Protein AF-0000000079578486 (afdb_homodimer)

Secondary structure (DSSP, 8-state):
-PPPEEEEE--SHHHHHHHHHHHHTT-EEEEE-SSSSTTHHHHTGGGGT---EES---TTSEESS-GGGHHHHHHHS-HHHHHHHHHHHT--EEEETTEEEETT--HHHHHHHHHHHHHHTT-EEE-S--EEEEEEEETTEEEEEEESS-EEEESEEEE----S--SSTT-SSHHHHHHHHTT--EEEEEEES--EEES-SGGGGTTT-EEEEEEEEEETTEEEEEEEEEEEE-SSEEESHHHHHHHHHHHHHHHTT--EEEEEES-TTS-HHHHHHHHHHHHHH-TT--HHHHTBTTB-HHHHHHHHTSS-HHHHHH-EEEEEEEE--GGG-SEEEEEE-GGGB-TTT-BBSSSTTEEE-GGGBS-EEPTTTHHHHHHHHHHHHHHHHHTS----/-PPPEEEEE--SHHHHHHHHHHHHTT-EEEEE-SSSSTTHHHHTGGGGT---EES---TTSEESS-GGGHHHHHHHS-HHHHHHHHHHHT--EEEETTEEEETT--HHHHHHHHHHHHHHTT-EEE-S--EEEEEEEETTEEEEEEESS-EEEESEEEE----S--SSTT-SSHHHHHHHHTT--EEEEEEES--EEES-SGGGGTTT-EEEEEEEEEETTEEEEEEEEEEEE-SSEEESHHHHHHHHHHHHHHHTT--EEEEEES-TTS-HHHHHHHHHHHHHH-TT--HHHHTBTTB-HHHHHHHHTSS-HHHHHH-EEEEEEEE--GGG-SEEEEEE-GGGB-TTT-BBSSSTTEEE-GGGBS-EEPTTTHHHHHHHHHHHHHHHHHHS----

Sequence (792 aa):
MKKRQVVITGAGACGLMAAIMAARNGAAVTVLEQNEKPGKKICATGNGRCNFSNLARPDDAYRGEHPEFVEDALREFSVENTIEFFKEIGIYPLNRNGYLYPRSNQAQSVVDVLCMEAASLGVKIKTNEQVTEIKTGTNGKNFQILTKGWHYDADALILANGSRASSVSGSDGSGYMLAESFHHRIVPVYPALTALKCKGSSFKAWAGVRTEGEISLFTDGKFCKSEHGELQLTEYGISGIPVFQLSTYAVRAVREGHKAELRINFMPELSEEELKKLLYARKKACPYKKEKELLVGLFPEKLIKILISQKQLVSAIREFPLEVQDGMSFSQAQVCSGGVDTSQVNSQTMESKLCRGLYFAGELLDIDGTCGGYNLQWAWSSGAVAGKNAAKEEKNMKKRQVVITGAGACGLMAAIMAARNGAAVTVLEQNEKPGKKICATGNGRCNFSNLARPDDAYRGEHPEFVEDALREFSVENTIEFFKEIGIYPLNRNGYLYPRSNQAQSVVDVLCMEAASLGVKIKTNEQVTEIKTGTNGKNFQILTKGWHYDADALILANGSRASSVSGSDGSGYMLAESFHHRIVPVYPALTALKCKGSSFKAWAGVRTEGEISLFTDGKFCKSEHGELQLTEYGISGIPVFQLSTYAVRAVREGHKAELRINFMPELSEEELKKLLYARKKACPYKKEKELLVGLFPEKLIKILISQKQLVSAIREFPLEVQDGMSFSQAQVCSGGVDTSQVNSQTMESKLCRGLYFAGELLDIDGTCGGYNLQWAWSSGAVAGKNAAKEEKN

Nearest PDB structures (foldseek):
  2i0z-assembly1_A  TM=9.089E-01  e=4.752E-42  Bacillus cereus
  2gqf-assembly1_A  TM=8.882E-01  e=2.445E-39  Haemophilus influenzae
  3v76-assembly1_A-2  TM=8.739E-01  e=6.070E-39  Sinorhizobium meliloti 1021
  4cnk-assembly1_A  TM=8.248E-01  e=1.702E-37  Streptococcus cristatus
  6c87-assembly1_A  TM=4.016E-01  e=8.435E-06  Naegleria fowleri

Solvent-accessible surface area (backbone atoms only — not comparable to full-atom values): 38439 Å² total; per-residue (Å²): 129,87,58,49,33,32,37,30,39,21,37,33,65,15,22,47,35,15,46,39,33,12,31,77,53,59,22,42,36,39,32,31,16,54,38,87,56,71,25,62,72,48,35,56,30,62,84,34,22,20,40,59,23,40,77,64,75,60,92,70,34,50,36,53,96,56,42,72,51,51,52,48,23,41,66,78,37,28,66,67,51,50,53,52,51,39,42,49,56,35,33,39,77,35,77,62,91,41,34,27,25,34,51,18,51,33,12,57,36,58,46,50,35,51,51,52,52,27,48,75,66,62,42,43,77,40,53,63,34,46,78,75,47,77,46,69,69,42,93,90,23,50,28,35,42,28,36,92,86,50,72,45,76,16,56,16,39,35,48,18,48,33,32,40,27,29,73,54,85,76,30,75,40,60,46,57,55,56,43,38,76,63,70,47,56,65,41,75,72,41,45,11,47,19,39,38,30,33,64,78,80,68,28,60,65,32,41,78,40,65,45,59,30,31,41,33,39,24,49,73,85,38,82,73,52,72,35,65,40,55,34,30,36,29,58,54,32,43,26,40,63,36,39,17,63,46,21,46,58,43,31,51,36,36,76,70,72,42,51,24,34,37,33,32,14,57,52,66,93,43,53,73,68,53,45,53,50,48,55,48,51,46,40,68,64,37,69,88,52,50,76,73,60,64,40,37,11,54,39,40,70,48,50,45,58,55,35,68,70,40,94,46,50,68,56,38,42,54,49,32,75,42,42,55,63,38,52,48,53,36,49,63,9,69,35,30,36,29,20,36,44,58,90,50,34,38,50,77,39,26,31,37,72,76,41,88,51,34,26,43,22,30,41,32,30,25,42,35,41,40,88,61,18,40,50,46,36,44,10,41,11,28,5,35,37,22,13,43,49,55,27,50,75,80,80,127,130,87,58,48,32,33,36,30,39,21,36,34,64,16,22,48,34,15,47,40,33,13,31,75,51,59,22,43,37,37,32,31,17,53,37,88,58,71,24,61,71,47,36,56,29,62,84,33,23,21,41,58,22,40,78,65,74,61,92,72,36,49,34,52,93,55,42,71,51,52,51,47,22,40,66,76,38,27,65,66,51,49,53,52,51,40,42,50,57,36,34,40,77,36,76,61,91,40,34,27,26,32,52,19,52,34,12,55,36,57,45,49,37,52,51,53,51,25,48,76,65,63,41,42,76,40,53,63,34,46,77,76,47,77,44,70,69,42,92,94,23,51,27,34,41,29,36,94,86,51,72,45,76,16,56,17,38,35,49,17,44,33,33,40,26,27,75,56,86,75,30,76,40,59,46,56,54,57,43,40,75,64,71,45,56,65,41,75,72,41,46,10,47,19,38,37,30,33,64,77,82,67,28,61,65,31,42,79,40,66,45,57,28,32,42,32,38,24,47,74,86,37,81,72,53,72,32,66,40,54,34,30,35,29,58,52,32,43,27,40,63,37,39,18,63,45,22,46,58,43,28,51,35,36,75,70,72,41,52,24,35,36,34,33,14,58,52,68,93,43,54,74,67,53,46,53,49,49,55,49,50,45,40,69,65,36,66,87,51,50,77,72,60,64,40,36,11,56,40,40,69,47,52,44,59,56,36,68,72,40,94,48,52,69,54,38,40,53,49,32,73,42,41,54,64,39,52,48,54,36,50,63,10,68,35,31,35,28,21,36,43,57,89,50,34,38,51,78,39,26,31,37,72,77,39,89,50,35,25,44,21,30,40,33,30,24,42,34,41,42,90,61,18,41,49,46,37,44,9,42,12,27,4,34,36,21,13,42,48,54,25,51,76,78,81,128

Structure (mmCIF, N/CA/C/O backbone):
data_AF-0000000079578486-model_v1
#
loop_
_entity.id
_entity.type
_entity.pdbx_description
1 polymer 'Tricarballylate dehydrogenase'
#
loop_
_atom_site.group_PDB
_atom_site.id
_atom_site.type_symbol
_atom_site.label_atom_id
_atom_site.label_alt_id
_atom_site.label_comp_id
_atom_site.label_asym_id
_atom_site.label_entity_id
_atom_site.label_seq_id
_atom_site.pdbx_PDB_ins_code
_atom_site.Cartn_x
_atom_site.Cartn_y
_atom_site.Cartn_z
_atom_site.occupancy
_atom_site.B_iso_or_equiv
_atom_site.auth_seq_id
_atom_site.auth_comp_id
_atom_site.auth_asym_id
_atom_site.auth_atom_id
_atom_site.pdbx_PDB_model_num
ATOM 1 N N . MET A 1 1 ? 11.695 50.906 16.25 1 51.09 1 MET A N 1
ATOM 2 C CA . MET A 1 1 ? 10.305 50.75 16.672 1 51.09 1 MET A CA 1
ATOM 3 C C . MET A 1 1 ? 10.102 49.375 17.344 1 51.09 1 MET A C 1
ATOM 5 O O . MET A 1 1 ? 10.695 48.375 16.922 1 51.09 1 MET A O 1
ATOM 9 N N . LYS A 1 2 ? 9.492 49.344 18.578 1 80.31 2 LYS A N 1
ATOM 10 C CA . LYS A 1 2 ? 9.352 48.094 19.328 1 80.31 2 LYS A CA 1
ATOM 11 C C . LYS A 1 2 ? 8.516 47.094 18.547 1 80.31 2 LYS A C 1
ATOM 13 O O . LYS A 1 2 ? 7.457 47.438 18.016 1 80.31 2 LYS A O 1
ATOM 18 N N . LYS A 1 3 ? 9.008 45.938 18.234 1 91.25 3 LYS A N 1
ATOM 19 C CA . LYS A 1 3 ? 8.305 44.906 17.469 1 91.25 3 LYS A CA 1
ATOM 20 C C . LYS A 1 3 ? 7.008 44.5 18.172 1 91.25 3 LYS A C 1
ATOM 22 O O . LYS A 1 3 ? 6.957 44.375 19.391 1 91.25 3 LYS A O 1
ATOM 27 N N . ARG A 1 4 ? 5.992 44.406 17.344 1 95.12 4 ARG A N 1
ATOM 28 C CA . ARG A 1 4 ? 4.727 43.875 17.844 1 95.12 4 ARG A CA 1
ATOM 29 C C . ARG A 1 4 ? 4.918 42.469 18.438 1 95.12 4 ARG A C 1
ATOM 31 O O . ARG A 1 4 ? 5.547 41.594 17.828 1 95.12 4 ARG A O 1
ATOM 38 N N . GLN A 1 5 ? 4.441 42.25 19.672 1 97 5 GLN A N 1
ATOM 39 C CA . GLN A 1 5 ? 4.562 40.969 20.344 1 97 5 GLN A CA 1
ATOM 40 C C . GLN A 1 5 ? 3.375 40.062 20.031 1 97 5 GLN A C 1
ATOM 42 O O . GLN A 1 5 ? 2.248 40.344 20.453 1 97 5 GLN A O 1
ATOM 47 N N . VAL A 1 6 ? 3.643 38.969 19.312 1 98.5 6 VAL A N 1
ATOM 48 C CA . VAL A 1 6 ? 2.613 38.031 18.938 1 98.5 6 VAL A CA 1
ATOM 49 C C . VAL A 1 6 ? 2.854 36.688 19.688 1 98.5 6 VAL A C 1
ATOM 51 O O . VAL A 1 6 ? 3.949 36.125 19.625 1 98.5 6 VAL A O 1
ATOM 54 N N . VAL A 1 7 ? 1.853 36.219 20.422 1 98.75 7 VAL A N 1
ATOM 55 C CA . VAL A 1 7 ? 1.915 34.938 21.078 1 98.75 7 VAL A CA 1
ATOM 56 C C . VAL A 1 7 ? 0.969 33.969 20.391 1 98.75 7 VAL A C 1
ATOM 58 O O . VAL A 1 7 ? -0.148 34.312 20.016 1 98.75 7 VAL A O 1
ATOM 61 N N . ILE A 1 8 ? 1.413 32.75 20.141 1 98.88 8 ILE A N 1
ATOM 62 C CA . ILE A 1 8 ? 0.648 31.703 19.484 1 98.88 8 ILE A CA 1
ATOM 63 C C . ILE A 1 8 ? 0.524 30.5 20.422 1 98.88 8 ILE A C 1
ATOM 65 O O . ILE A 1 8 ? 1.516 30.047 21 1 98.88 8 ILE A O 1
ATOM 69 N N . THR A 1 9 ? -0.7 30.016 20.609 1 98.19 9 THR A N 1
ATOM 70 C CA . THR A 1 9 ? -0.906 28.812 21.406 1 98.19 9 THR A CA 1
ATOM 71 C C . THR A 1 9 ? -1.015 27.578 20.516 1 98.19 9 THR A C 1
ATOM 73 O O . THR A 1 9 ? -1.971 27.438 19.75 1 98.19 9 THR A O 1
ATOM 76 N N . GLY A 1 10 ? -0.019 26.656 20.641 1 97.31 10 GLY A N 1
ATOM 77 C CA . GLY A 1 10 ? 0.022 25.453 19.828 1 97.31 10 GLY A CA 1
ATOM 78 C C . GLY A 1 10 ? 1.06 25.516 18.719 1 97.31 10 GLY A C 1
ATOM 79 O O . GLY A 1 10 ? 1.031 26.406 17.875 1 97.31 10 GLY A O 1
ATOM 80 N N . ALA A 1 11 ? 1.946 24.531 18.719 1 98.06 11 ALA A N 1
ATOM 81 C CA . ALA A 1 11 ? 2.992 24.438 17.703 1 98.06 11 ALA A CA 1
ATOM 82 C C . ALA A 1 11 ? 2.73 23.281 16.734 1 98.06 11 ALA A C 1
ATOM 84 O O . ALA A 1 11 ? 3.623 22.469 16.469 1 98.06 11 ALA A O 1
ATOM 85 N N . GLY A 1 12 ? 1.46 23.219 16.281 1 97.31 12 GLY A N 1
ATOM 86 C CA . GLY A 1 12 ? 1.103 22.328 15.203 1 97.31 12 GLY A CA 1
ATOM 87 C C . GLY A 1 12 ? 1.279 22.938 13.828 1 97.31 12 GLY A C 1
ATOM 88 O O . GLY A 1 12 ? 2.014 23.922 13.672 1 97.31 12 GLY A O 1
ATOM 89 N N . ALA A 1 13 ? 0.578 22.422 12.836 1 98.25 13 ALA A N 1
ATOM 90 C CA . ALA A 1 13 ? 0.728 22.844 11.453 1 98.25 13 ALA A CA 1
ATOM 91 C C . ALA A 1 13 ? 0.397 24.328 11.297 1 98.25 13 ALA A C 1
ATOM 93 O O . ALA A 1 13 ? 1.234 25.109 10.844 1 98.25 13 ALA A O 1
ATOM 94 N N . CYS A 1 14 ? -0.769 24.688 11.727 1 98.69 14 CYS A N 1
ATOM 95 C CA . CYS A 1 14 ? -1.174 26.078 11.516 1 98.69 14 CYS A CA 1
ATOM 96 C C . CYS A 1 14 ? -0.401 27.016 12.43 1 98.69 14 CYS A C 1
ATOM 98 O O . CYS A 1 14 ? -0.115 28.156 12.062 1 98.69 14 CYS A O 1
ATOM 100 N N . GLY A 1 15 ? -0.04 26.516 13.648 1 98.81 15 GLY A N 1
ATOM 101 C CA . GLY A 1 15 ? 0.722 27.344 14.57 1 98.81 15 GLY A CA 1
ATOM 102 C C . GLY A 1 15 ? 2.115 27.672 14.062 1 98.81 15 GLY A C 1
ATOM 103 O O . GLY A 1 15 ? 2.551 28.828 14.125 1 98.81 15 GLY A O 1
ATOM 104 N N . LEU A 1 16 ? 2.789 26.672 13.578 1 98.94 16 LEU A N 1
ATOM 105 C CA . LEU A 1 16 ? 4.129 26.875 13.039 1 98.94 16 LEU A CA 1
ATOM 106 C C . LEU A 1 16 ? 4.082 27.766 11.797 1 98.94 16 LEU A C 1
ATOM 108 O O . LEU A 1 16 ? 4.918 28.656 11.633 1 98.94 16 LEU A O 1
ATOM 112 N N . MET A 1 17 ? 3.104 27.547 10.969 1 98.94 17 MET A N 1
ATOM 113 C CA . MET A 1 17 ? 2.924 28.391 9.789 1 98.94 17 MET A CA 1
ATOM 114 C C . MET A 1 17 ? 2.664 29.844 10.195 1 98.94 17 MET A C 1
ATOM 116 O O . MET A 1 17 ? 3.273 30.766 9.641 1 98.94 17 MET A O 1
ATOM 120 N N . ALA A 1 18 ? 1.786 30.016 11.156 1 98.94 18 ALA A N 1
ATOM 121 C CA . ALA A 1 18 ? 1.466 31.359 11.641 1 98.94 18 ALA A CA 1
ATOM 122 C C . ALA A 1 18 ? 2.703 32.062 12.211 1 98.94 18 ALA A C 1
ATOM 124 O O . ALA A 1 18 ? 2.918 33.25 11.992 1 98.94 18 ALA A O 1
ATOM 125 N N . ALA A 1 19 ? 3.492 31.297 12.945 1 98.94 19 ALA A N 1
ATOM 126 C CA . ALA A 1 19 ? 4.699 31.828 13.562 1 98.94 19 ALA A CA 1
ATOM 127 C C . ALA A 1 19 ? 5.668 32.375 12.508 1 98.94 19 ALA A C 1
ATOM 129 O O . ALA A 1 19 ? 6.172 33.469 12.625 1 98.94 19 ALA A O 1
ATOM 130 N N . ILE A 1 20 ? 5.879 31.578 11.516 1 98.94 20 ILE A N 1
ATOM 131 C CA . ILE A 1 20 ? 6.801 31.953 10.445 1 98.94 20 ILE A CA 1
ATOM 132 C C . ILE A 1 20 ? 6.277 33.188 9.719 1 98.94 20 ILE A C 1
ATOM 134 O O . ILE A 1 20 ? 7.023 34.156 9.492 1 98.94 20 ILE A O 1
ATOM 138 N N . MET A 1 21 ? 4.988 33.156 9.391 1 98.94 21 MET A N 1
ATOM 139 C CA . MET A 1 21 ? 4.41 34.281 8.633 1 98.94 21 MET A CA 1
ATOM 140 C C . MET A 1 21 ? 4.414 35.562 9.453 1 98.94 21 MET A C 1
ATOM 142 O O . MET A 1 21 ? 4.691 36.625 8.93 1 98.94 21 MET A O 1
ATOM 146 N N . ALA A 1 22 ? 4.09 35.469 10.719 1 98.88 22 ALA A N 1
ATOM 147 C CA . ALA A 1 22 ? 4.133 36.656 11.586 1 98.88 22 ALA A CA 1
ATOM 148 C C . ALA A 1 22 ? 5.547 37.219 11.68 1 98.88 22 ALA A C 1
ATOM 150 O O . ALA A 1 22 ? 5.75 38.438 11.562 1 98.88 22 ALA A O 1
ATOM 151 N N . ALA A 1 23 ? 6.508 36.344 11.859 1 98.81 23 ALA A N 1
ATOM 152 C CA . ALA A 1 23 ? 7.898 36.75 11.984 1 98.81 23 ALA A CA 1
ATOM 153 C C . ALA A 1 23 ? 8.391 37.406 10.688 1 98.81 23 ALA A C 1
ATOM 155 O O . ALA A 1 23 ? 9.07 38.438 10.727 1 98.81 23 ALA A O 1
ATOM 156 N N . ARG A 1 24 ? 8.023 36.844 9.578 1 98.44 24 ARG A N 1
ATOM 157 C CA . ARG A 1 24 ? 8.406 37.375 8.281 1 98.44 24 ARG A CA 1
ATOM 158 C C . ARG A 1 24 ? 7.805 38.781 8.07 1 98.44 24 ARG A C 1
ATOM 160 O O . ARG A 1 24 ? 8.289 39.531 7.242 1 98.44 24 ARG A O 1
ATOM 167 N N . ASN A 1 25 ? 6.766 38.969 8.766 1 98.12 25 ASN A N 1
ATOM 168 C CA . ASN A 1 25 ? 6.125 40.281 8.664 1 98.12 25 ASN A CA 1
ATOM 169 C C . ASN A 1 25 ? 6.512 41.188 9.82 1 98.12 25 ASN A C 1
ATOM 171 O O . ASN A 1 25 ? 5.773 42.125 10.164 1 98.12 25 ASN A O 1
ATOM 175 N N . GLY A 1 26 ? 7.539 40.906 10.539 1 97.38 26 GLY A N 1
ATOM 176 C CA . GLY A 1 26 ? 8.227 41.875 11.398 1 97.38 26 GLY A CA 1
ATOM 177 C C . GLY A 1 26 ? 7.867 41.719 12.867 1 97.38 26 GLY A C 1
ATOM 178 O O . GLY A 1 26 ? 8.344 42.469 13.711 1 97.38 26 GLY A O 1
ATOM 179 N N . ALA A 1 27 ? 7.094 40.781 13.258 1 98.38 27 ALA A N 1
ATOM 180 C CA . ALA A 1 27 ? 6.656 40.594 14.641 1 98.38 27 ALA A CA 1
ATOM 181 C C . ALA A 1 27 ? 7.684 39.844 15.461 1 98.38 27 ALA A C 1
ATOM 183 O O . ALA A 1 27 ? 8.5 39.094 14.898 1 98.38 27 ALA A O 1
ATOM 184 N N . ALA A 1 28 ? 7.738 40.125 16.734 1 98.44 28 ALA A N 1
ATOM 185 C CA . ALA A 1 28 ? 8.375 39.219 17.688 1 98.44 28 ALA A CA 1
ATOM 186 C C . ALA A 1 28 ? 7.414 38.125 18.125 1 98.44 28 ALA A C 1
ATOM 188 O O . ALA A 1 28 ? 6.34 38.375 18.656 1 98.44 28 ALA A O 1
ATOM 189 N N . VAL A 1 29 ? 7.84 36.844 17.906 1 98.81 29 VAL A N 1
ATOM 190 C CA . VAL A 1 29 ? 6.859 35.781 18.016 1 98.81 29 VAL A CA 1
ATOM 191 C C . VAL A 1 29 ? 7.297 34.781 19.078 1 98.81 29 VAL A C 1
ATOM 193 O O . VAL A 1 29 ? 8.461 34.375 19.125 1 98.81 29 VAL A O 1
ATOM 196 N N . THR A 1 30 ? 6.367 34.406 19.969 1 98.88 30 THR A N 1
ATOM 197 C CA . THR A 1 30 ? 6.52 33.281 20.906 1 98.88 30 THR A CA 1
ATOM 198 C C . THR A 1 30 ? 5.414 32.25 20.703 1 98.88 30 THR A C 1
ATOM 200 O O . THR A 1 30 ? 4.23 32.594 20.688 1 98.88 30 THR A O 1
ATOM 203 N N . VAL A 1 31 ? 5.812 31 20.5 1 98.88 31 VAL A N 1
ATOM 204 C CA . VAL A 1 31 ? 4.867 29.906 20.375 1 98.88 31 VAL A CA 1
ATOM 205 C C . VAL A 1 31 ? 4.875 29.062 21.656 1 98.88 31 VAL A C 1
ATOM 207 O O . VAL A 1 31 ? 5.938 28.672 22.141 1 98.88 31 VAL A O 1
ATOM 210 N N . LEU A 1 32 ? 3.717 28.875 22.25 1 98.31 32 LEU A N 1
ATOM 211 C CA . LEU A 1 32 ? 3.564 28.047 23.438 1 98.31 32 LEU A CA 1
ATOM 212 C C . LEU A 1 32 ? 2.98 26.672 23.078 1 98.31 32 LEU A C 1
ATOM 214 O O . LEU A 1 32 ? 1.859 26.594 22.578 1 98.31 32 LEU A O 1
ATOM 218 N N . GLU A 1 33 ? 3.744 25.625 23.297 1 97.19 33 GLU A N 1
ATOM 219 C CA . GLU A 1 33 ? 3.365 24.25 22.969 1 97.19 33 GLU A CA 1
ATOM 220 C C . GLU A 1 33 ? 3.322 23.375 24.219 1 97.19 33 GLU A C 1
ATOM 222 O O . GLU A 1 33 ? 4.293 23.328 24.984 1 97.19 33 GLU A O 1
ATOM 227 N N . GLN A 1 34 ? 2.188 22.719 24.359 1 95.06 34 GLN A N 1
ATOM 228 C CA . GLN A 1 34 ? 2.002 21.953 25.594 1 95.06 34 GLN A CA 1
ATOM 229 C C . GLN A 1 34 ? 2.82 20.672 25.562 1 95.06 34 GLN A C 1
ATOM 231 O O . GLN A 1 34 ? 3.223 20.156 26.609 1 95.06 34 GLN A O 1
ATOM 236 N N . ASN A 1 35 ? 3.115 20.078 24.406 1 94.88 35 ASN A N 1
ATOM 237 C CA . ASN A 1 35 ? 3.877 18.844 24.266 1 94.88 35 ASN A CA 1
ATOM 238 C C . ASN A 1 35 ? 5.379 19.094 24.344 1 94.88 35 ASN A C 1
ATOM 240 O O . ASN A 1 35 ? 5.816 20.25 24.344 1 94.88 35 ASN A O 1
ATOM 244 N N . GLU A 1 36 ? 6.117 18 24.422 1 96.12 36 GLU A N 1
ATOM 245 C CA . GLU A 1 36 ? 7.57 18.078 24.562 1 96.12 36 GLU A CA 1
ATOM 246 C C . GLU A 1 36 ? 8.227 18.469 23.234 1 96.12 36 GLU A C 1
ATOM 248 O O . GLU A 1 36 ? 9.367 18.938 23.203 1 96.12 36 GLU A O 1
ATOM 253 N N . LYS A 1 37 ? 7.473 18.234 22.094 1 96.81 37 LYS A N 1
ATOM 254 C CA . LYS A 1 37 ? 7.977 18.562 20.766 1 96.81 37 LYS A CA 1
ATOM 255 C C . LYS A 1 37 ? 6.879 19.156 19.891 1 96.81 37 LYS A C 1
ATOM 257 O O . LYS A 1 37 ? 5.707 18.797 20.016 1 96.81 37 LYS A O 1
ATOM 262 N N . PRO A 1 38 ? 7.297 20.094 19.031 1 97.25 38 PRO A N 1
ATOM 263 C CA . PRO A 1 38 ? 6.32 20.625 18.078 1 97.25 38 PRO A CA 1
ATOM 264 C C . PRO A 1 38 ? 5.945 19.641 16.984 1 97.25 38 PRO A C 1
ATOM 266 O O . PRO A 1 38 ? 6.695 18.688 16.719 1 97.25 38 PRO A O 1
ATOM 269 N N . GLY A 1 39 ? 4.832 19.828 16.391 1 96.62 39 GLY A N 1
ATOM 270 C CA . GLY A 1 39 ? 4.438 19.172 15.148 1 96.62 39 GLY A CA 1
ATOM 271 C C . GLY A 1 39 ? 4.113 17.703 15.32 1 96.62 39 GLY A C 1
ATOM 272 O O . GLY A 1 39 ? 4.195 16.922 14.367 1 96.62 39 GLY A O 1
ATOM 273 N N . LYS A 1 40 ? 3.725 17.297 16.531 1 95.06 40 LYS A N 1
ATOM 274 C CA . LYS A 1 40 ? 3.477 15.891 16.781 1 95.06 40 LYS A CA 1
ATOM 275 C C . LYS A 1 40 ? 2.346 15.367 15.898 1 95.06 40 LYS A C 1
ATOM 277 O O . LYS A 1 40 ? 2.441 14.273 15.336 1 95.06 40 LYS A O 1
ATOM 282 N N . LYS A 1 41 ? 1.321 16.094 15.695 1 93.94 41 LYS A N 1
ATOM 283 C CA . LYS A 1 41 ? 0.194 15.656 14.883 1 93.94 41 LYS A CA 1
ATOM 284 C C . LYS A 1 41 ? 0.576 15.594 13.406 1 93.94 41 LYS A C 1
ATOM 286 O O . LYS A 1 41 ? 0.05 14.766 12.656 1 93.94 41 LYS A O 1
ATOM 291 N N . ILE A 1 42 ? 1.475 16.484 12.977 1 96.56 42 ILE A N 1
ATOM 292 C CA . ILE A 1 42 ? 1.966 16.469 11.602 1 96.56 42 ILE A CA 1
ATOM 293 C C . ILE A 1 42 ? 2.656 15.141 11.312 1 96.56 42 ILE A C 1
ATOM 295 O O . ILE A 1 42 ? 2.434 14.523 10.266 1 96.56 42 ILE A O 1
ATOM 299 N N . CYS A 1 43 ? 3.422 14.656 12.266 1 95.69 43 CYS A N 1
ATOM 300 C CA . CYS A 1 43 ? 4.242 13.469 12.102 1 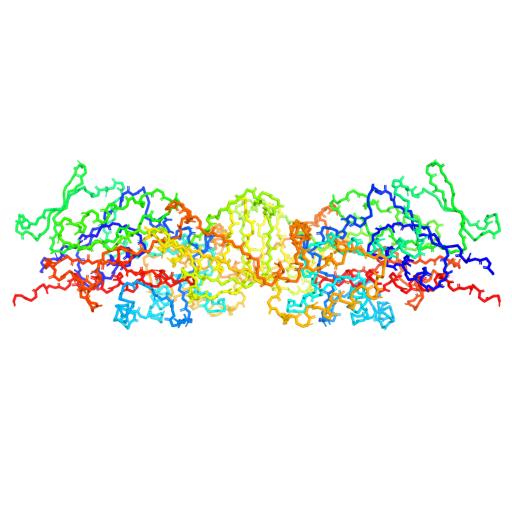95.69 43 CYS A CA 1
ATOM 301 C C . CYS A 1 43 ? 3.373 12.234 11.898 1 95.69 43 CYS A C 1
ATOM 303 O O . CYS A 1 43 ? 3.832 11.227 11.352 1 95.69 43 CYS A O 1
ATOM 305 N N . ALA A 1 44 ? 2.121 12.328 12.266 1 92.5 44 ALA A N 1
ATOM 306 C CA . ALA A 1 44 ? 1.216 11.18 12.164 1 92.5 44 ALA A CA 1
ATOM 307 C C . ALA A 1 44 ? 0.451 11.195 10.844 1 92.5 44 ALA A C 1
ATOM 309 O O . ALA A 1 44 ? -0.18 10.203 10.477 1 92.5 44 ALA A O 1
ATOM 310 N N . THR A 1 45 ? 0.53 12.266 10.117 1 93.38 45 THR A N 1
ATOM 311 C CA . THR A 1 45 ? -0.277 12.414 8.914 1 93.38 45 THR A CA 1
ATOM 312 C C . THR A 1 45 ? 0.288 11.562 7.777 1 93.38 45 THR A C 1
ATOM 314 O O . THR A 1 45 ? 1.49 11.297 7.734 1 93.38 45 THR A O 1
ATOM 317 N N . GLY A 1 46 ? -0.624 11.133 6.934 1 92.56 46 GLY A N 1
ATOM 318 C CA . GLY A 1 46 ? -0.206 10.359 5.777 1 92.56 46 GLY A CA 1
ATOM 319 C C . GLY A 1 46 ? 0.507 9.07 6.148 1 92.56 46 GLY A C 1
ATOM 320 O O . GLY A 1 46 ? 1.417 8.633 5.438 1 92.56 46 GLY A O 1
ATOM 321 N N . ASN A 1 47 ? 0.135 8.516 7.316 1 91 47 ASN A N 1
ATOM 322 C CA . ASN A 1 47 ? 0.802 7.324 7.82 1 91 47 ASN A CA 1
ATOM 323 C C . ASN A 1 47 ? 2.309 7.531 7.938 1 91 47 ASN A C 1
ATOM 325 O O . ASN A 1 47 ? 3.092 6.672 7.523 1 91 47 ASN A O 1
ATOM 329 N N . GLY A 1 48 ? 2.652 8.695 8.367 1 94.81 48 GLY A N 1
ATOM 330 C CA . GLY A 1 48 ? 4.047 9.016 8.625 1 94.81 48 GLY A CA 1
ATOM 331 C C . GLY A 1 48 ? 4.734 9.672 7.445 1 94.81 48 GLY A C 1
ATOM 332 O O . GLY A 1 48 ? 5.914 10.023 7.52 1 94.81 48 GLY A O 1
ATOM 333 N N . ARG A 1 49 ? 3.945 9.977 6.312 1 96.62 49 ARG A N 1
ATOM 334 C CA . ARG A 1 49 ? 4.57 10.477 5.094 1 96.62 49 ARG A CA 1
ATOM 335 C C . ARG A 1 49 ? 4.172 11.93 4.832 1 96.62 49 ARG A C 1
ATOM 337 O O . ARG A 1 49 ? 4.793 12.609 4.012 1 96.62 49 ARG A O 1
ATOM 344 N N . CYS A 1 50 ? 3.074 12.344 5.43 1 97.69 50 CYS A N 1
ATOM 345 C CA . CYS A 1 50 ? 2.57 13.711 5.383 1 97.69 50 CYS A CA 1
ATOM 346 C C . CYS A 1 50 ? 2.115 14.07 3.975 1 97.69 50 CYS A C 1
ATOM 348 O O . CYS A 1 50 ? 2.895 14.617 3.188 1 97.69 50 CYS A O 1
ATOM 350 N N . ASN A 1 51 ? 0.93 13.867 3.633 1 97.75 51 ASN A N 1
ATOM 351 C CA . ASN A 1 51 ? 0.288 14.477 2.473 1 97.75 51 ASN A CA 1
ATOM 352 C C . ASN A 1 51 ? -0.044 15.945 2.723 1 97.75 51 ASN A C 1
ATOM 354 O O . ASN A 1 51 ? -1.124 16.266 3.221 1 97.75 51 ASN A O 1
ATOM 358 N N . PHE A 1 52 ? 0.926 16.797 2.357 1 98.44 52 PHE A N 1
ATOM 359 C CA . PHE A 1 52 ? 0.879 18.141 2.941 1 98.44 52 PHE A CA 1
ATOM 360 C C . PHE A 1 52 ? -0.043 19.047 2.139 1 98.44 52 PHE A C 1
ATOM 362 O O . PHE A 1 52 ? -0.304 20.188 2.537 1 98.44 52 PHE A O 1
ATOM 369 N N . SER A 1 53 ? -0.543 18.609 1.031 1 98.44 53 SER A N 1
ATOM 370 C CA . SER A 1 53 ? -1.521 19.344 0.242 1 98.44 53 SER A CA 1
ATOM 371 C C . SER A 1 53 ? -2.049 18.516 -0.916 1 98.44 53 SER A C 1
ATOM 373 O O . SER A 1 53 ? -1.9 17.281 -0.921 1 98.44 53 SER A O 1
ATOM 375 N N . ASN A 1 54 ? -2.867 19.141 -1.762 1 98.38 54 ASN A N 1
ATOM 376 C CA . ASN A 1 54 ? -3.471 18.469 -2.908 1 98.38 54 ASN A CA 1
ATOM 377 C C . ASN A 1 54 ? -3.688 19.422 -4.07 1 98.38 54 ASN A C 1
ATOM 379 O O . ASN A 1 54 ? -4.141 20.562 -3.871 1 98.38 54 ASN A O 1
ATOM 383 N N . LEU A 1 55 ? -3.424 18.984 -5.27 1 98.06 55 LEU A N 1
ATOM 384 C CA . LEU A 1 55 ? -3.576 19.828 -6.453 1 98.06 55 LEU A CA 1
ATOM 385 C C . LEU A 1 55 ? -5.035 19.891 -6.887 1 98.06 55 LEU A C 1
ATOM 387 O O . LEU A 1 55 ? -5.441 20.828 -7.574 1 98.06 55 LEU A O 1
ATOM 391 N N . ALA A 1 56 ? -5.75 18.859 -6.535 1 96.31 56 ALA A N 1
ATOM 392 C CA . ALA A 1 56 ? -7.18 18.828 -6.824 1 96.31 56 ALA A CA 1
ATOM 393 C C . ALA A 1 56 ? -7.988 19.359 -5.648 1 96.31 56 ALA A C 1
ATOM 395 O O . ALA A 1 56 ? -7.527 19.328 -4.504 1 96.31 56 ALA A O 1
ATOM 396 N N . ARG A 1 57 ? -9.133 19.891 -5.953 1 94.94 57 ARG A N 1
ATOM 397 C CA . ARG A 1 57 ? -10.047 20.312 -4.902 1 94.94 57 ARG A CA 1
ATOM 398 C C . ARG A 1 57 ? -11.492 20 -5.277 1 94.94 57 ARG A C 1
ATOM 400 O O . ARG A 1 57 ? -12.156 20.797 -5.934 1 94.94 57 ARG A O 1
ATOM 407 N N . PRO A 1 58 ? -11.914 18.938 -4.84 1 92.44 58 PRO A N 1
ATOM 408 C CA . PRO A 1 58 ? -13.336 18.688 -5.074 1 92.44 58 PRO A CA 1
ATOM 409 C C . PRO A 1 58 ? -14.242 19.688 -4.367 1 92.44 58 PRO A C 1
ATOM 411 O O . PRO A 1 58 ? -13.812 20.359 -3.426 1 92.44 58 PRO A O 1
ATOM 414 N N . ASP A 1 59 ? -15.477 19.781 -4.773 1 90.44 59 ASP A N 1
ATOM 415 C CA . ASP A 1 59 ? -16.438 20.766 -4.262 1 90.44 59 ASP A CA 1
ATOM 416 C C . ASP A 1 59 ? -16.672 20.562 -2.766 1 90.44 59 ASP A C 1
ATOM 418 O O . ASP A 1 59 ? -16.906 21.531 -2.037 1 90.44 59 ASP A O 1
ATOM 422 N N . ASP A 1 60 ? -16.531 19.391 -2.354 1 90.81 60 ASP A N 1
ATOM 423 C CA . ASP A 1 60 ? -16.859 19.109 -0.958 1 90.81 60 ASP A CA 1
ATOM 424 C C . ASP A 1 60 ? -15.594 18.875 -0.14 1 90.81 60 ASP A C 1
ATOM 426 O O . ASP A 1 60 ? -15.617 18.141 0.855 1 90.81 60 ASP A O 1
ATOM 430 N N . ALA A 1 61 ? -14.523 19.516 -0.518 1 96.62 61 ALA A N 1
ATOM 431 C CA . ALA A 1 61 ? -13.234 19.344 0.148 1 96.62 61 ALA A CA 1
ATOM 432 C C . ALA A 1 61 ? -13.281 19.859 1.581 1 96.62 61 ALA A C 1
ATOM 434 O O . ALA A 1 61 ? -12.578 19.344 2.457 1 96.62 61 ALA A O 1
ATOM 435 N N . TYR A 1 62 ? -14.094 20.859 1.787 1 98.06 62 TYR A N 1
ATOM 436 C CA . TYR A 1 62 ? -14.195 21.469 3.109 1 98.06 62 TYR A CA 1
ATOM 437 C C . TYR A 1 62 ? -15.648 21.5 3.586 1 98.06 62 TYR A C 1
ATOM 439 O O . TYR A 1 62 ? -16.562 21.719 2.789 1 98.06 62 TYR A O 1
ATOM 447 N N . ARG A 1 63 ? -15.734 21.312 4.887 1 96.56 63 ARG A N 1
ATOM 448 C CA . ARG A 1 63 ? -17.047 21.188 5.52 1 96.56 63 ARG A CA 1
ATOM 449 C C . ARG A 1 63 ? -17.141 22.094 6.742 1 96.56 63 ARG A C 1
ATOM 451 O O . ARG A 1 63 ? -16.156 22.734 7.137 1 96.56 63 ARG A O 1
ATOM 458 N N . GLY A 1 64 ? -18.359 22.156 7.402 1 96.62 64 GLY A N 1
ATOM 459 C CA . GLY A 1 64 ? -18.719 23.047 8.492 1 96.62 64 GLY A CA 1
ATOM 460 C C . GLY A 1 64 ? -20.047 23.75 8.273 1 96.62 64 GLY A C 1
ATOM 461 O O . GLY A 1 64 ? -20.688 23.547 7.238 1 96.62 64 GLY A O 1
ATOM 462 N N . GLU A 1 65 ? -20.406 24.578 9.227 1 97.31 65 GLU A N 1
ATOM 463 C CA . GLU A 1 65 ? -21.641 25.344 9.047 1 97.31 65 GLU A CA 1
ATOM 464 C C . GLU A 1 65 ? -21.516 26.344 7.902 1 97.31 65 GLU A C 1
ATOM 466 O O . GLU A 1 65 ? -22.484 26.594 7.176 1 97.31 65 GLU A O 1
ATOM 471 N N . HIS A 1 66 ? -20.312 26.875 7.73 1 98 66 HIS A N 1
ATOM 472 C CA . HIS A 1 66 ? -20.016 27.828 6.68 1 98 66 HIS A CA 1
ATOM 473 C C . HIS A 1 66 ? -18.75 27.453 5.926 1 98 66 HIS A C 1
ATOM 475 O O . HIS A 1 66 ? -17.719 28.141 6.039 1 98 66 HIS A O 1
ATOM 481 N N . PRO A 1 67 ? -18.859 26.453 5.027 1 97.62 67 PRO A N 1
ATOM 482 C CA . PRO A 1 67 ? -17.656 25.953 4.359 1 97.62 67 PRO A CA 1
ATOM 483 C C . PRO A 1 67 ? -17.031 27 3.43 1 97.62 67 PRO A C 1
ATOM 485 O O . PRO A 1 67 ? -15.836 26.938 3.139 1 97.62 67 PRO A O 1
ATOM 488 N N . GLU A 1 68 ? -17.797 28.016 2.975 1 97.69 68 GLU A N 1
ATOM 489 C CA . GLU A 1 68 ? -17.297 29.062 2.094 1 97.69 68 GLU A CA 1
ATOM 490 C C . GLU A 1 68 ? -16.25 29.922 2.801 1 97.69 68 GLU A C 1
ATOM 492 O O . GLU A 1 68 ? -15.5 30.656 2.152 1 97.69 68 GLU A O 1
ATOM 497 N N . PHE A 1 69 ? -16.234 29.828 4.129 1 98.5 69 PHE A N 1
ATOM 498 C CA . PHE A 1 69 ? -15.32 30.594 4.965 1 98.5 69 PHE A CA 1
ATOM 499 C C . PHE A 1 69 ? -13.875 30.391 4.523 1 98.5 69 PHE A C 1
ATOM 501 O O . PHE A 1 69 ? -13.047 31.297 4.625 1 98.5 69 PHE A O 1
ATOM 508 N N . VAL A 1 70 ? -13.57 29.25 3.939 1 98.62 70 VAL A N 1
ATOM 509 C CA . VAL A 1 70 ? -12.195 28.859 3.656 1 98.62 70 VAL A CA 1
ATOM 510 C C . VAL A 1 70 ? -11.672 29.625 2.445 1 98.62 70 VAL A C 1
ATOM 512 O O . VAL A 1 70 ? -10.461 29.719 2.23 1 98.62 70 VAL A O 1
ATOM 515 N N . GLU A 1 71 ? -12.555 30.188 1.645 1 98.44 71 GLU A N 1
ATOM 516 C CA . GLU A 1 71 ? -12.219 30.703 0.319 1 98.44 71 GLU A CA 1
ATOM 517 C C . GLU A 1 71 ? -11.219 31.844 0.406 1 98.44 71 GLU A C 1
ATOM 519 O O . GLU A 1 71 ? -10.25 31.891 -0.359 1 98.44 71 GLU A O 1
ATOM 524 N N . ASP A 1 72 ? -11.398 32.719 1.335 1 98.56 72 ASP A N 1
ATOM 525 C CA . ASP A 1 72 ? -10.516 33.875 1.444 1 98.56 72 ASP A CA 1
ATOM 526 C C . ASP A 1 72 ? -9.102 33.469 1.823 1 98.56 72 ASP A C 1
ATOM 528 O O . ASP A 1 72 ? -8.125 33.938 1.232 1 98.56 72 ASP A O 1
ATOM 532 N N . ALA A 1 73 ? -9.008 32.594 2.805 1 98.56 73 ALA A N 1
ATOM 533 C CA . ALA A 1 73 ? -7.691 32.125 3.232 1 98.56 73 ALA A CA 1
ATOM 534 C C . ALA A 1 73 ? -6.98 31.391 2.102 1 98.56 73 ALA A C 1
ATOM 536 O O . ALA A 1 73 ? -5.781 31.594 1.886 1 98.56 73 ALA A O 1
ATOM 537 N N . LEU A 1 74 ? -7.742 30.578 1.337 1 98.38 74 LEU A N 1
ATOM 538 C CA . LEU A 1 74 ? -7.172 29.781 0.252 1 98.38 74 LEU A CA 1
ATOM 539 C C . LEU A 1 74 ? -6.758 30.672 -0.913 1 98.38 74 LEU A C 1
ATOM 541 O O . LEU A 1 74 ? -5.844 30.328 -1.664 1 98.38 74 LEU A O 1
ATOM 545 N N . ARG A 1 75 ? -7.465 31.766 -1.047 1 98.19 75 ARG A N 1
ATOM 546 C CA . ARG A 1 75 ? -7.078 32.719 -2.07 1 98.19 75 ARG A CA 1
ATOM 547 C C . ARG A 1 75 ? -5.793 33.438 -1.682 1 98.19 75 ARG A C 1
ATOM 549 O O . ARG A 1 75 ? -4.922 33.656 -2.523 1 98.19 75 ARG A O 1
ATOM 556 N N . GLU A 1 76 ? -5.695 33.812 -0.464 1 98.44 76 GLU A N 1
ATOM 557 C CA . GLU A 1 76 ? -4.539 34.562 0.029 1 98.44 76 GLU A CA 1
ATOM 558 C C . GLU A 1 76 ? -3.301 33.656 0.097 1 98.44 76 GLU A C 1
ATOM 560 O O . GLU A 1 76 ? -2.184 34.125 -0.157 1 98.44 76 GLU A O 1
ATOM 565 N N . PHE A 1 77 ? -3.449 32.438 0.453 1 98.75 77 PHE A N 1
ATOM 566 C CA . PHE A 1 77 ? -2.387 31.453 0.523 1 98.75 77 PHE A CA 1
ATOM 567 C C . PHE A 1 77 ? -2.828 30.141 -0.121 1 98.75 77 PHE A C 1
ATOM 569 O O . PHE A 1 77 ? -3.168 29.188 0.576 1 98.75 77 PHE A O 1
ATOM 576 N N . SER A 1 78 ? -2.639 30.094 -1.385 1 98.62 78 SER A N 1
ATOM 577 C CA . SER A 1 78 ? -3.164 29.031 -2.24 1 98.62 78 SER A CA 1
ATOM 578 C C . SER A 1 78 ? -2.293 27.781 -2.168 1 98.62 78 SER A C 1
ATOM 580 O O . SER A 1 78 ? -1.254 27.781 -1.504 1 98.62 78 SER A O 1
ATOM 582 N N . VAL A 1 79 ? -2.73 26.719 -2.828 1 98.56 79 VAL A N 1
ATOM 583 C CA . VAL A 1 79 ? -1.942 25.5 -2.949 1 98.56 79 VAL A CA 1
ATOM 584 C C . VAL A 1 79 ? -0.608 25.797 -3.625 1 98.56 79 VAL A C 1
ATOM 586 O O . VAL A 1 79 ? 0.435 25.281 -3.217 1 98.56 79 VAL A O 1
ATOM 589 N N . GLU A 1 80 ? -0.649 26.688 -4.613 1 98.38 80 GLU A N 1
ATOM 590 C CA . GLU A 1 80 ? 0.578 27.094 -5.289 1 98.38 80 GLU A CA 1
ATOM 591 C C . GLU A 1 80 ? 1.528 27.797 -4.332 1 98.38 80 GLU A C 1
ATOM 593 O O . GLU A 1 80 ? 2.734 27.547 -4.34 1 98.38 80 GLU A O 1
ATOM 598 N N . ASN A 1 81 ? 0.978 28.703 -3.531 1 98.81 81 ASN A N 1
ATOM 599 C CA . ASN A 1 81 ? 1.784 29.375 -2.512 1 98.81 81 ASN A CA 1
ATOM 600 C C . ASN A 1 81 ? 2.379 28.375 -1.525 1 98.81 81 ASN A C 1
ATOM 602 O O . ASN A 1 81 ? 3.537 28.5 -1.125 1 98.81 81 ASN A O 1
ATOM 606 N N . THR A 1 82 ? 1.566 27.422 -1.173 1 98.88 82 THR A N 1
ATOM 607 C CA . THR A 1 82 ? 1.997 26.375 -0.242 1 98.88 82 THR A CA 1
ATOM 608 C C . THR A 1 82 ? 3.18 25.594 -0.809 1 98.88 82 THR A C 1
ATOM 610 O O . THR A 1 82 ? 4.188 25.406 -0.126 1 98.88 82 THR A O 1
ATOM 613 N N . ILE A 1 83 ? 3.043 25.172 -2.027 1 98.69 83 ILE A N 1
ATOM 614 C CA . ILE A 1 83 ? 4.09 24.422 -2.697 1 98.69 83 ILE A CA 1
ATOM 615 C C . ILE A 1 83 ? 5.371 25.25 -2.756 1 98.69 83 ILE A C 1
ATOM 617 O O . ILE A 1 83 ? 6.449 24.766 -2.4 1 98.69 83 ILE A O 1
ATOM 621 N N . GLU A 1 84 ? 5.25 26.5 -3.166 1 98.56 84 GLU A N 1
ATOM 622 C CA . GLU A 1 84 ? 6.41 27.375 -3.295 1 98.56 84 GLU A CA 1
ATOM 623 C C . GLU A 1 84 ? 7.062 27.625 -1.938 1 98.56 84 GLU A C 1
ATOM 625 O O . GLU A 1 84 ? 8.289 27.625 -1.825 1 98.56 84 GLU A O 1
ATOM 630 N N . PHE A 1 85 ? 6.27 27.844 -0.978 1 98.81 85 PHE A N 1
ATOM 631 C CA . PHE A 1 85 ? 6.766 28.062 0.375 1 98.81 85 PHE A CA 1
ATOM 632 C C . PHE A 1 85 ? 7.582 26.859 0.853 1 98.81 85 PHE A C 1
ATOM 634 O O . PHE A 1 85 ? 8.711 27.031 1.327 1 98.81 85 PHE A O 1
ATOM 641 N N . PHE A 1 86 ? 7.035 25.688 0.736 1 98.81 86 PHE A N 1
ATOM 642 C CA . PHE A 1 86 ? 7.695 24.484 1.247 1 98.81 86 PHE A CA 1
ATOM 643 C C . PHE A 1 86 ? 8.938 24.172 0.427 1 98.81 86 PHE A C 1
ATOM 645 O O . PHE A 1 86 ? 9.945 23.688 0.968 1 98.81 86 PHE A O 1
ATOM 652 N N . LYS A 1 87 ? 8.859 24.438 -0.853 1 98.31 87 LYS A N 1
ATOM 653 C CA . LYS A 1 87 ? 10.07 24.312 -1.662 1 98.31 87 LYS A CA 1
ATOM 654 C C . LYS A 1 87 ? 11.18 25.219 -1.143 1 98.31 87 LYS A C 1
ATOM 656 O O . LYS A 1 87 ? 12.328 24.797 -1 1 98.31 87 LYS A O 1
ATOM 661 N N . GLU A 1 88 ? 10.766 26.391 -0.857 1 98.31 88 GLU A N 1
ATOM 662 C CA . GLU A 1 88 ? 11.711 27.406 -0.389 1 98.31 88 GLU A CA 1
ATOM 663 C C . GLU A 1 88 ? 12.391 26.969 0.903 1 98.31 88 GLU A C 1
ATOM 665 O O . GLU A 1 88 ? 13.602 27.125 1.059 1 98.31 88 GLU A O 1
ATOM 670 N N . ILE A 1 89 ? 11.633 26.328 1.715 1 98.5 89 ILE A N 1
ATOM 671 C CA . ILE A 1 89 ? 12.219 26.078 3.031 1 98.5 89 ILE A CA 1
ATOM 672 C C . ILE A 1 89 ? 12.781 24.656 3.098 1 98.5 89 ILE A C 1
ATOM 674 O O . ILE A 1 89 ? 13.312 24.25 4.129 1 98.5 89 ILE A O 1
ATOM 678 N N . GLY A 1 90 ? 12.617 23.891 1.96 1 98.12 90 GLY A N 1
ATOM 679 C CA . GLY A 1 90 ? 13.477 22.719 1.956 1 98.12 90 GLY A CA 1
ATOM 680 C C . GLY A 1 90 ? 12.75 21.453 1.533 1 98.12 90 GLY A C 1
ATOM 681 O O . GLY A 1 90 ? 13.375 20.406 1.355 1 98.12 90 GLY A O 1
ATOM 682 N N . ILE A 1 91 ? 11.453 21.469 1.318 1 98.56 91 ILE A N 1
ATOM 683 C CA . ILE A 1 91 ? 10.727 20.281 0.883 1 98.56 91 ILE A CA 1
ATOM 684 C C . ILE A 1 91 ? 10.805 20.156 -0.636 1 98.56 91 ILE A C 1
ATOM 686 O O . ILE A 1 91 ? 10.68 21.156 -1.356 1 98.56 91 ILE A O 1
ATOM 690 N N . TYR A 1 92 ? 11.156 19.031 -1.104 1 98.12 92 TYR A N 1
ATOM 691 C CA . TYR A 1 92 ? 11 18.688 -2.516 1 98.12 92 TYR A CA 1
ATOM 692 C C . TYR A 1 92 ? 9.695 17.938 -2.756 1 98.12 92 TYR A C 1
ATOM 694 O O . TYR A 1 92 ? 9.594 16.75 -2.449 1 98.12 92 TYR A O 1
ATOM 702 N N . PRO A 1 93 ? 8.711 18.594 -3.309 1 97.69 93 PRO A N 1
ATOM 703 C CA . PRO A 1 93 ? 7.383 18 -3.4 1 97.69 93 PRO A CA 1
ATOM 704 C C . PRO A 1 93 ? 7.305 16.891 -4.453 1 97.69 93 PRO A C 1
ATOM 706 O O . PRO A 1 93 ? 7.824 17.047 -5.562 1 97.69 93 PRO A O 1
ATOM 709 N N . LEU A 1 94 ? 6.738 15.82 -4.07 1 96.44 94 LEU A N 1
ATOM 710 C CA . LEU A 1 94 ? 6.371 14.742 -4.98 1 96.44 94 LEU A CA 1
ATOM 711 C C . LEU A 1 94 ? 4.867 14.734 -5.234 1 96.44 94 LEU A C 1
ATOM 713 O O . LEU A 1 94 ? 4.074 14.812 -4.293 1 96.44 94 LEU A O 1
ATOM 717 N N . ASN A 1 95 ? 4.559 14.703 -6.477 1 96.19 95 ASN A N 1
ATOM 718 C CA . ASN A 1 95 ? 3.16 14.625 -6.883 1 96.19 95 ASN A CA 1
ATOM 719 C C . ASN A 1 95 ? 2.736 13.188 -7.164 1 96.19 95 ASN A C 1
ATOM 721 O O . ASN A 1 95 ? 3.246 12.555 -8.094 1 96.19 95 ASN A O 1
ATOM 725 N N . ARG A 1 96 ? 1.865 12.641 -6.387 1 94.12 96 ARG A N 1
ATOM 726 C CA . ARG A 1 96 ? 1.282 11.32 -6.586 1 94.12 96 ARG A CA 1
ATOM 727 C C . ARG A 1 96 ? -0.204 11.422 -6.91 1 94.12 96 ARG A C 1
ATOM 729 O O . ARG A 1 96 ? -1.051 11.281 -6.027 1 94.12 96 ARG A O 1
ATOM 736 N N . ASN A 1 97 ? -0.526 11.656 -8.148 1 93.31 97 ASN A N 1
ATOM 737 C CA . ASN A 1 97 ? -1.896 11.797 -8.625 1 93.31 97 ASN A CA 1
ATOM 738 C C . ASN A 1 97 ? -2.631 12.922 -7.902 1 93.31 97 ASN A C 1
ATOM 740 O O . ASN A 1 97 ? -3.744 12.727 -7.41 1 93.31 97 ASN A O 1
ATOM 744 N N . GLY A 1 98 ? -1.92 13.969 -7.688 1 96.19 98 GLY A N 1
ATOM 745 C CA . GLY A 1 98 ? -2.514 15.148 -7.078 1 96.19 98 GLY A CA 1
ATOM 746 C C . GLY A 1 98 ? -2.152 15.312 -5.613 1 96.19 98 GLY A C 1
ATOM 747 O O . GLY A 1 98 ? -2.203 16.422 -5.074 1 96.19 98 GLY A O 1
ATOM 748 N N . TYR A 1 99 ? -1.828 14.188 -4.93 1 97.5 99 TYR A N 1
ATOM 749 C CA . TYR A 1 99 ? -1.393 14.242 -3.539 1 97.5 99 TYR A CA 1
ATOM 750 C C . TYR A 1 99 ? 0.056 14.703 -3.438 1 97.5 99 TYR A C 1
ATOM 752 O O . TYR A 1 99 ? 0.914 14.25 -4.199 1 97.5 99 TYR A O 1
ATOM 760 N N . LEU A 1 100 ? 0.311 15.578 -2.557 1 98.25 100 LEU A N 1
ATOM 761 C CA . LEU A 1 100 ? 1.651 16.141 -2.445 1 98.25 100 LEU A CA 1
ATOM 762 C C . LEU A 1 100 ? 2.346 15.648 -1.18 1 98.25 100 LEU A C 1
ATOM 764 O O . LEU A 1 100 ? 1.814 15.805 -0.076 1 98.25 100 LEU A O 1
ATOM 768 N N . TYR A 1 101 ? 3.486 15.023 -1.369 1 98.31 101 TYR A N 1
ATOM 769 C CA . TYR A 1 101 ? 4.312 14.484 -0.292 1 98.31 101 TYR A CA 1
ATOM 770 C C . TYR A 1 101 ? 5.73 15.039 -0.367 1 98.31 101 TYR A C 1
ATOM 772 O O . TYR A 1 101 ? 6.191 15.438 -1.439 1 98.31 101 TYR A O 1
ATOM 780 N N . PRO A 1 102 ? 6.402 15.141 0.814 1 98.38 102 PRO A N 1
ATOM 781 C CA . PRO A 1 102 ? 7.848 15.352 0.689 1 98.38 102 PRO A CA 1
ATOM 782 C C . PRO A 1 102 ? 8.562 14.172 0.022 1 98.38 102 PRO A C 1
ATOM 784 O O . PRO A 1 102 ? 8.195 13.016 0.25 1 98.38 102 PRO A O 1
ATOM 787 N N . ARG A 1 103 ? 9.508 14.484 -0.788 1 97.81 103 ARG A N 1
ATOM 788 C CA . ARG A 1 103 ? 10.227 13.43 -1.485 1 97.81 103 ARG A CA 1
ATOM 789 C C . ARG A 1 103 ? 10.883 12.469 -0.496 1 97.81 103 ARG A C 1
ATOM 791 O O . ARG A 1 103 ? 11.023 11.273 -0.783 1 97.81 103 ARG A O 1
ATOM 798 N N . SER A 1 104 ? 11.234 12.969 0.719 1 97.31 104 SER A N 1
ATOM 799 C CA . SER A 1 104 ? 11.812 12.133 1.766 1 97.31 104 SER A CA 1
ATOM 800 C C . SER A 1 104 ? 10.828 11.055 2.215 1 97.31 104 SER A C 1
ATOM 802 O O . SER A 1 104 ? 11.211 10.094 2.877 1 97.31 104 SER A O 1
ATOM 804 N N . ASN A 1 105 ? 9.594 11.297 1.96 1 96.94 105 ASN A N 1
ATOM 805 C CA . ASN A 1 105 ? 8.508 10.414 2.385 1 96.94 105 ASN A CA 1
ATOM 806 C C . ASN A 1 105 ? 8.445 10.297 3.906 1 96.94 105 ASN A C 1
ATOM 808 O O . ASN A 1 105 ? 8.102 9.242 4.438 1 96.94 105 ASN A O 1
ATOM 812 N N . GLN A 1 106 ? 8.82 11.383 4.578 1 97.69 106 GLN A N 1
ATOM 813 C CA . GLN A 1 106 ? 8.789 11.453 6.035 1 97.69 106 GLN A CA 1
ATOM 814 C C . GLN A 1 106 ? 8.094 12.719 6.512 1 97.69 106 GLN A C 1
ATOM 816 O O . GLN A 1 106 ? 8.555 13.828 6.238 1 97.69 106 GLN A O 1
ATOM 821 N N . ALA A 1 107 ? 7.066 12.508 7.281 1 98.12 107 ALA A N 1
ATOM 822 C CA . ALA A 1 107 ? 6.348 13.641 7.855 1 98.12 107 ALA A CA 1
ATOM 823 C C . ALA A 1 107 ? 7.277 14.5 8.711 1 98.12 107 ALA A C 1
ATOM 825 O O . ALA A 1 107 ? 7.141 15.727 8.742 1 98.12 107 ALA A O 1
ATOM 826 N N . GLN A 1 108 ? 8.219 13.891 9.344 1 98.19 108 GLN A N 1
ATOM 827 C CA . GLN A 1 108 ? 9.172 14.578 10.203 1 98.19 108 GLN A CA 1
ATOM 828 C C . GLN A 1 108 ? 9.945 15.641 9.422 1 98.19 108 GLN A C 1
ATOM 830 O O . GLN A 1 108 ? 10.312 16.688 9.977 1 98.19 108 GLN A O 1
ATOM 835 N N . SER A 1 109 ? 10.164 15.43 8.148 1 98.56 109 SER A N 1
ATOM 836 C CA . SER A 1 109 ? 10.859 16.422 7.324 1 98.56 109 SER A CA 1
ATOM 837 C C . SER A 1 109 ? 10.102 17.734 7.281 1 98.56 109 SER A C 1
ATOM 839 O O . SER A 1 109 ? 10.711 18.812 7.289 1 98.56 109 SER A O 1
ATOM 841 N N . VAL A 1 110 ? 8.797 17.641 7.266 1 98.75 110 VAL A N 1
ATOM 842 C CA . VAL A 1 110 ? 7.961 18.828 7.211 1 98.75 110 VAL A CA 1
ATOM 843 C C . VAL A 1 110 ? 8.078 19.609 8.516 1 98.75 110 VAL A C 1
ATOM 845 O O . VAL A 1 110 ? 8.273 20.828 8.508 1 98.75 110 VAL A O 1
ATOM 848 N N . VAL A 1 111 ? 8.062 18.875 9.586 1 98.69 111 VAL A N 1
ATOM 849 C CA . VAL A 1 111 ? 8.203 19.516 10.891 1 98.69 111 VAL A CA 1
ATOM 850 C C . VAL A 1 111 ? 9.578 20.156 11.016 1 98.69 111 VAL A C 1
ATOM 852 O O . VAL A 1 111 ? 9.703 21.297 11.453 1 98.69 111 VAL A O 1
ATOM 855 N N . ASP A 1 112 ? 10.578 19.453 10.578 1 98.69 112 ASP A N 1
ATOM 856 C CA . ASP A 1 112 ? 11.953 19.906 10.703 1 98.69 112 ASP A CA 1
ATOM 857 C C . ASP A 1 112 ? 12.172 21.219 9.953 1 98.69 112 ASP A C 1
ATOM 859 O O . ASP A 1 112 ? 12.734 22.172 10.5 1 98.69 112 ASP A O 1
ATOM 863 N N . VAL A 1 113 ? 11.703 21.281 8.75 1 98.75 113 VAL A N 1
ATOM 864 C CA . VAL A 1 113 ? 11.977 22.469 7.953 1 98.75 113 VAL A CA 1
ATOM 865 C C . VAL A 1 113 ? 11.18 23.656 8.492 1 98.75 113 VAL A C 1
ATOM 867 O O . VAL A 1 113 ? 11.648 24.797 8.445 1 98.75 113 VAL A O 1
ATOM 870 N N . LEU A 1 114 ? 9.992 23.422 9 1 98.88 114 LEU A N 1
ATOM 871 C CA . LEU A 1 114 ? 9.219 24.484 9.633 1 98.88 114 LEU A CA 1
ATOM 872 C C . LEU A 1 114 ? 9.945 25.016 10.859 1 98.88 114 LEU A C 1
ATOM 874 O O . LEU A 1 114 ? 10.07 26.234 11.031 1 98.88 114 LEU A O 1
ATOM 878 N N . CYS A 1 115 ? 10.406 24.125 11.656 1 98.81 115 CYS A N 1
ATOM 879 C CA . CYS A 1 115 ? 11.086 24.516 12.883 1 98.81 115 CYS A CA 1
ATOM 880 C C . CYS A 1 115 ? 12.383 25.25 12.578 1 98.81 115 CYS A C 1
ATOM 882 O O . CYS A 1 115 ? 12.703 26.25 13.234 1 98.81 115 CYS A O 1
ATOM 884 N N . MET A 1 116 ? 13.164 24.797 11.625 1 98.69 116 MET A N 1
ATOM 885 C CA . MET A 1 116 ? 14.406 25.453 11.242 1 98.69 116 MET A CA 1
ATOM 886 C C . MET A 1 116 ? 14.141 26.859 10.734 1 98.69 116 MET A C 1
ATOM 888 O O . MET A 1 116 ? 14.867 27.797 11.086 1 98.69 116 MET A O 1
ATOM 892 N N . GLU A 1 117 ? 13.102 27 9.93 1 98.75 117 GLU A N 1
ATOM 893 C CA . GLU A 1 117 ? 12.758 28.312 9.422 1 98.75 117 GLU A CA 1
ATOM 894 C C . GLU A 1 117 ? 12.328 29.25 10.555 1 98.75 117 GLU A C 1
ATOM 896 O O . GLU A 1 117 ? 12.781 30.406 10.617 1 98.75 117 GLU A O 1
ATOM 901 N N . ALA A 1 118 ? 11.477 28.75 11.43 1 98.88 118 ALA A N 1
ATOM 902 C CA . ALA A 1 118 ? 11.039 29.547 12.578 1 98.88 118 ALA A CA 1
ATOM 903 C C . ALA A 1 118 ? 12.234 30.016 13.406 1 98.88 118 ALA A C 1
ATOM 905 O O . ALA A 1 118 ? 12.328 31.188 13.766 1 98.88 118 ALA A O 1
ATOM 906 N N . ALA A 1 119 ? 13.094 29.109 13.656 1 98.62 119 ALA A N 1
ATOM 907 C CA . ALA A 1 119 ? 14.281 29.422 14.445 1 98.62 119 ALA A CA 1
ATOM 908 C C . ALA A 1 119 ? 15.133 30.484 13.758 1 98.62 119 ALA A C 1
ATOM 910 O O . ALA A 1 119 ? 15.625 31.406 14.406 1 98.62 119 ALA A O 1
ATOM 911 N N . SER A 1 120 ? 15.328 30.359 12.477 1 98.38 120 SER A N 1
ATOM 912 C CA . SER A 1 120 ? 16.156 31.297 11.711 1 98.38 120 SER A CA 1
ATOM 913 C C . SER A 1 120 ? 15.57 32.719 11.75 1 98.38 120 SER A C 1
ATOM 915 O O . SER A 1 120 ? 16.297 33.688 11.594 1 98.38 120 SER A O 1
ATOM 917 N N . LEU A 1 121 ? 14.25 32.812 11.992 1 98.5 121 LEU A N 1
ATOM 918 C CA . LEU A 1 121 ? 13.555 34.094 12.023 1 98.5 121 LEU A CA 1
ATOM 919 C C . LEU A 1 121 ? 13.492 34.656 13.445 1 98.5 121 LEU A C 1
ATOM 921 O O . LEU A 1 121 ? 12.922 35.719 13.68 1 98.5 121 LEU A O 1
ATOM 925 N N . GLY A 1 122 ? 14.031 33.875 14.414 1 98.5 122 GLY A N 1
ATOM 926 C CA . GLY A 1 122 ? 14.078 34.312 15.789 1 98.5 122 GLY A CA 1
ATOM 927 C C . GLY A 1 122 ? 12.836 33.969 16.578 1 98.5 122 GLY A C 1
ATOM 928 O O . GLY A 1 122 ? 12.625 34.469 17.688 1 98.5 122 GLY A O 1
ATOM 929 N N . VAL A 1 123 ? 11.984 33.125 16.078 1 98.88 123 VAL A N 1
ATOM 930 C CA . VAL A 1 123 ? 10.781 32.688 16.781 1 98.88 123 VAL A CA 1
ATOM 931 C C . VAL A 1 123 ? 11.172 31.891 18.016 1 98.88 123 VAL A C 1
ATOM 933 O O . VAL A 1 123 ? 12.047 31.016 17.938 1 98.88 123 VAL A O 1
ATOM 936 N N . LYS A 1 124 ? 10.562 32.156 19.125 1 98.75 124 LYS A N 1
ATOM 937 C CA . LYS A 1 124 ? 10.758 31.375 20.328 1 98.75 124 LYS A CA 1
ATOM 938 C C . LYS A 1 124 ? 9.664 30.312 20.484 1 98.75 124 LYS A C 1
ATOM 940 O O . LYS A 1 124 ? 8.5 30.656 20.688 1 98.75 124 LYS A O 1
ATOM 945 N N . ILE A 1 125 ? 10.055 29.094 20.406 1 98.75 125 ILE A N 1
ATOM 946 C CA . ILE A 1 125 ? 9.125 28 20.625 1 98.75 125 ILE A CA 1
ATOM 947 C C . ILE A 1 125 ? 9.352 27.391 22 1 98.75 125 ILE A C 1
ATOM 949 O O . ILE A 1 125 ? 10.406 26.797 22.266 1 98.75 125 ILE A O 1
ATOM 953 N N . LYS A 1 126 ? 8.375 27.578 22.875 1 98.31 126 LYS A N 1
ATOM 954 C CA . LYS A 1 126 ? 8.438 27.062 24.234 1 98.31 126 LYS A CA 1
ATOM 955 C C . LYS A 1 126 ? 7.59 25.797 24.375 1 98.31 126 LYS A C 1
ATOM 957 O O . LYS A 1 126 ? 6.359 25.859 24.328 1 98.31 126 LYS A O 1
ATOM 962 N N . THR A 1 127 ? 8.25 24.656 24.609 1 97.25 127 THR A N 1
ATOM 963 C CA . THR A 1 127 ? 7.555 23.391 24.75 1 97.25 127 THR A CA 1
ATOM 964 C C . THR A 1 127 ? 7.258 23.109 26.219 1 97.25 127 THR A C 1
ATOM 966 O O . THR A 1 127 ? 7.715 23.828 27.109 1 97.25 127 THR A O 1
ATOM 969 N N . ASN A 1 128 ? 6.434 22.094 26.469 1 95.81 128 ASN A N 1
ATOM 970 C CA . ASN A 1 128 ? 5.961 21.797 27.812 1 95.81 128 ASN A CA 1
ATOM 971 C C . ASN A 1 128 ? 5.375 23.047 28.5 1 95.81 128 ASN A C 1
ATOM 973 O O . ASN A 1 128 ? 5.617 23.281 29.672 1 95.81 128 ASN A O 1
ATOM 977 N N . GLU A 1 129 ? 4.754 23.875 27.672 1 95.75 129 GLU A N 1
ATOM 978 C CA . GLU A 1 129 ? 4.172 25.125 28.109 1 95.75 129 GLU A CA 1
ATOM 979 C C . GLU A 1 129 ? 2.68 25.188 27.797 1 95.75 129 GLU A C 1
ATOM 981 O O . GLU A 1 129 ? 2.271 25.828 26.812 1 95.75 129 GLU A O 1
ATOM 986 N N . GLN A 1 130 ? 1.879 24.625 28.672 1 95.06 130 GLN A N 1
ATOM 987 C CA . GLN A 1 130 ? 0.434 24.609 28.469 1 95.06 130 GLN A CA 1
ATOM 988 C C . GLN A 1 130 ? -0.205 25.922 28.938 1 95.06 130 GLN A C 1
ATOM 990 O O . GLN A 1 130 ? 0.045 26.375 30.062 1 95.06 130 GLN A O 1
ATOM 995 N N . VAL A 1 131 ? -0.975 26.5 28.078 1 97.12 131 VAL A N 1
ATOM 996 C CA . VAL A 1 131 ? -1.709 27.719 28.422 1 97.12 131 VAL A CA 1
ATOM 997 C C . VAL A 1 131 ? -2.91 27.359 29.297 1 97.12 131 VAL A C 1
ATOM 999 O O . VAL A 1 131 ? -3.688 26.453 28.953 1 97.12 131 VAL A O 1
ATOM 1002 N N . THR A 1 132 ? -3.113 28.078 30.391 1 95.31 132 THR A N 1
ATOM 1003 C CA . THR A 1 132 ? -4.184 27.734 31.328 1 95.31 132 THR A CA 1
ATOM 1004 C C . THR A 1 132 ? -5.254 28.828 31.328 1 95.31 132 THR A C 1
ATOM 1006 O O . THR A 1 132 ? -6.426 28.547 31.594 1 95.31 132 THR A O 1
ATOM 1009 N N . GLU A 1 133 ? -4.797 30.016 31.078 1 95.19 133 GLU A N 1
ATOM 1010 C CA . GLU A 1 133 ? -5.723 31.141 31.156 1 95.19 133 GLU A CA 1
ATOM 1011 C C . GLU A 1 133 ? -5.207 32.344 30.328 1 95.19 133 GLU A C 1
ATOM 1013 O O . GLU A 1 133 ? -3.996 32.469 30.141 1 95.19 133 GLU A O 1
ATOM 1018 N N . ILE A 1 134 ? -6.16 33.062 29.812 1 96.75 134 ILE A N 1
ATOM 1019 C CA . ILE A 1 134 ? -5.812 34.312 29.109 1 96.75 134 ILE A CA 1
ATOM 1020 C C . ILE A 1 134 ? -6.578 35.469 29.719 1 96.75 134 ILE A C 1
ATOM 1022 O O . ILE A 1 134 ? -7.801 35.406 29.875 1 96.75 134 ILE A O 1
ATOM 1026 N N . LYS A 1 135 ? -5.867 36.531 30.016 1 94.06 135 LYS A N 1
ATOM 1027 C CA . LYS A 1 135 ? -6.457 37.781 30.516 1 94.06 135 LYS A CA 1
ATOM 1028 C C . LYS A 1 135 ? -6.328 38.906 29.484 1 94.06 135 LYS A C 1
ATOM 1030 O O . LYS A 1 135 ? -5.387 38.906 28.688 1 94.06 135 LYS A O 1
ATOM 1035 N N . THR A 1 136 ? -7.352 39.844 29.516 1 92.25 136 THR A N 1
ATOM 1036 C CA . THR A 1 136 ? -7.324 40.969 28.594 1 92.25 136 THR A CA 1
ATOM 1037 C C . THR A 1 136 ? -6.953 42.25 29.328 1 92.25 136 THR A C 1
ATOM 1039 O O . THR A 1 136 ? -7.309 42.438 30.5 1 92.25 136 THR A O 1
ATOM 1042 N N . GLY A 1 137 ? -6.359 43.156 28.531 1 79.81 137 GLY A N 1
ATOM 1043 C CA . GLY A 1 137 ? -6.18 44.531 28.984 1 79.81 137 GLY A CA 1
ATOM 1044 C C . GLY A 1 137 ? -5.324 44.656 30.219 1 79.81 137 GLY A C 1
ATOM 1045 O O . GLY A 1 137 ? -5.645 45.406 31.141 1 79.81 137 GLY A O 1
ATOM 1046 N N . THR A 1 138 ? -4.383 43.875 30.266 1 71.31 138 THR A N 1
ATOM 1047 C CA . THR A 1 138 ? -3.498 43.969 31.438 1 71.31 138 THR A CA 1
ATOM 1048 C C . THR A 1 138 ? -2.111 44.438 31.016 1 71.31 138 THR A C 1
ATOM 1050 O O . THR A 1 138 ? -1.643 44.156 29.922 1 71.31 138 THR A O 1
ATOM 1053 N N . ASN A 1 139 ? -1.498 45.281 31.812 1 71.06 139 ASN A N 1
ATOM 1054 C CA . ASN A 1 139 ? -0.115 45.719 31.688 1 71.06 139 ASN A CA 1
ATOM 1055 C C . ASN A 1 139 ? 0.106 46.5 30.375 1 71.06 139 ASN A C 1
ATOM 1057 O O . ASN A 1 139 ? 1.121 46.312 29.703 1 71.06 139 ASN A O 1
ATOM 1061 N N . GLY A 1 140 ? -0.909 47.125 29.906 1 69.69 140 GLY A N 1
ATOM 1062 C CA . GLY A 1 140 ? -0.75 47.906 28.703 1 69.69 140 GLY A CA 1
ATOM 1063 C C . GLY A 1 140 ? -0.757 47.062 27.438 1 69.69 140 GLY A C 1
ATOM 1064 O O . GLY A 1 140 ? -0.467 47.562 26.344 1 69.69 140 GLY A O 1
ATOM 1065 N N . LYS A 1 141 ? -0.837 45.812 27.656 1 77.12 141 LYS A N 1
ATOM 1066 C CA . LYS A 1 141 ? -0.973 44.906 26.516 1 77.12 141 LYS A CA 1
ATOM 1067 C C . LYS A 1 141 ? -2.408 44.406 26.375 1 77.12 141 LYS A C 1
ATOM 1069 O O . LYS A 1 141 ? -3.197 44.5 27.328 1 77.12 141 LYS A O 1
ATOM 1074 N N . ASN A 1 142 ? -2.535 44 25.203 1 88.38 142 ASN A N 1
ATOM 1075 C CA . ASN A 1 142 ? -3.896 43.531 24.938 1 88.38 142 ASN A CA 1
ATOM 1076 C C . ASN A 1 142 ? -4.207 42.219 25.672 1 88.38 142 ASN A C 1
ATOM 1078 O O . ASN A 1 142 ? -5.336 42.031 26.109 1 88.38 142 ASN A O 1
ATOM 1082 N N . PHE A 1 143 ? -3.074 41.344 25.797 1 95.75 143 PHE A N 1
ATOM 1083 C CA . PHE A 1 143 ? -3.316 40.031 26.375 1 95.75 143 PHE A CA 1
ATOM 1084 C C . PHE A 1 143 ? -2.207 39.656 27.344 1 95.75 143 PHE A C 1
ATOM 1086 O O . PHE A 1 143 ? -1.046 40.031 27.141 1 95.75 143 PHE A O 1
ATOM 1093 N N . GLN A 1 144 ? -2.586 39 28.391 1 96.5 144 GLN A N 1
ATOM 1094 C CA . GLN A 1 144 ? -1.665 38.25 29.234 1 96.5 144 GLN A CA 1
ATOM 1095 C C . GLN A 1 144 ? -2.008 36.781 29.25 1 96.5 144 GLN A C 1
ATOM 1097 O O . GLN A 1 144 ? -3.105 36.406 29.656 1 96.5 144 GLN A O 1
ATOM 1102 N N . ILE A 1 145 ? -1.044 35.969 28.703 1 97.06 145 ILE A N 1
ATOM 1103 C CA . ILE A 1 145 ? -1.235 34.531 28.594 1 97.06 145 ILE A CA 1
ATOM 1104 C C . ILE A 1 145 ? -0.557 33.844 29.766 1 97.06 145 ILE A C 1
ATOM 1106 O O . ILE A 1 145 ? 0.657 33.938 29.953 1 97.06 145 ILE A O 1
ATOM 1110 N N . LEU A 1 146 ? -1.373 33.094 30.516 1 96.62 146 LEU A N 1
ATOM 1111 C CA . LEU A 1 146 ? -0.861 32.438 31.719 1 96.62 146 LEU A CA 1
ATOM 1112 C C . LEU A 1 146 ? -0.607 30.953 31.453 1 96.62 146 LEU A C 1
ATOM 1114 O O . LEU A 1 146 ? -1.407 30.297 30.781 1 96.62 146 LEU A O 1
ATOM 1118 N N . THR A 1 147 ? 0.556 30.5 31.922 1 96.31 147 THR A N 1
ATOM 1119 C CA . THR A 1 147 ? 0.874 29.078 32 1 96.31 147 THR A CA 1
ATOM 1120 C C . THR A 1 147 ? 1.113 28.672 33.469 1 96.31 147 THR A C 1
ATOM 1122 O O . THR A 1 147 ? 0.91 29.469 34.375 1 96.31 147 THR A O 1
ATOM 1125 N N . LYS A 1 148 ? 1.32 27.344 33.812 1 91.31 148 LYS A N 1
ATOM 1126 C CA . LYS A 1 148 ? 1.486 26.906 35.188 1 91.31 148 LYS A CA 1
ATOM 1127 C C . LYS A 1 148 ? 2.607 27.672 35.906 1 91.31 148 LYS A C 1
ATOM 1129 O O . LYS A 1 148 ? 2.486 28.047 37.062 1 91.31 148 LYS A O 1
ATOM 1134 N N . GLY A 1 149 ? 3.59 28.078 35.219 1 88.81 149 GLY A N 1
ATOM 1135 C CA . GLY A 1 149 ? 4.727 28.641 35.938 1 88.81 149 GLY A CA 1
ATOM 1136 C C . GLY A 1 149 ? 5.168 29.984 35.375 1 88.81 149 GLY A C 1
ATOM 1137 O O . GLY A 1 149 ? 6.141 30.562 35.844 1 88.81 149 GLY A O 1
ATOM 1138 N N . TRP A 1 150 ? 4.449 30.547 34.5 1 94.19 150 TRP A N 1
ATOM 1139 C CA . TRP A 1 150 ? 4.922 31.766 33.844 1 94.19 150 TRP A CA 1
ATOM 1140 C C . TRP A 1 150 ? 3.766 32.531 33.219 1 94.19 150 TRP A C 1
ATOM 1142 O O . TRP A 1 150 ? 2.611 32.125 33.281 1 94.19 150 TRP A O 1
ATOM 1152 N N . HIS A 1 151 ? 3.955 33.75 32.812 1 94.75 151 HIS A N 1
ATOM 1153 C CA . HIS A 1 151 ? 3.004 34.5 32 1 94.75 151 HIS A CA 1
ATOM 1154 C C . HIS A 1 151 ? 3.705 35.219 30.844 1 94.75 151 HIS A C 1
ATOM 1156 O O . HIS A 1 151 ? 4.902 35.469 30.922 1 94.75 151 HIS A O 1
ATOM 1162 N N . TYR A 1 152 ? 2.98 35.469 29.766 1 96.19 152 TYR A N 1
ATOM 1163 C CA . TYR A 1 152 ? 3.459 36.125 28.562 1 96.19 152 TYR A CA 1
ATOM 1164 C C . TYR A 1 152 ? 2.543 37.281 28.172 1 96.19 152 TYR A C 1
ATOM 1166 O O . TYR A 1 152 ? 1.32 37.125 28.125 1 96.19 152 TYR A O 1
ATOM 1174 N N . ASP A 1 153 ? 3.152 38.438 27.938 1 95.56 153 ASP A N 1
ATOM 1175 C CA . ASP A 1 153 ? 2.383 39.562 27.438 1 95.56 153 ASP A CA 1
ATOM 1176 C C . ASP A 1 153 ? 2.41 39.625 25.922 1 95.56 153 ASP A C 1
ATOM 1178 O O . ASP A 1 153 ? 3.439 39.344 25.297 1 95.56 153 ASP A O 1
ATOM 1182 N N . ALA A 1 154 ? 1.238 40.062 25.375 1 96.31 154 ALA A N 1
ATOM 1183 C CA . ALA A 1 154 ? 1.161 40.062 23.906 1 96.31 154 ALA A CA 1
ATOM 1184 C C . ALA A 1 154 ? 0.286 41.188 23.406 1 96.31 154 ALA A C 1
ATOM 1186 O O . ALA A 1 154 ? -0.689 41.562 24.062 1 96.31 154 ALA A O 1
ATOM 1187 N N . ASP A 1 155 ? 0.679 41.75 22.266 1 96.38 155 ASP A N 1
ATOM 1188 C CA . ASP A 1 155 ? -0.165 42.688 21.531 1 96.38 155 ASP A CA 1
ATOM 1189 C C . ASP A 1 155 ? -1.25 41.969 20.75 1 96.38 155 ASP A C 1
ATOM 1191 O O . ASP A 1 155 ? -2.367 42.469 20.609 1 96.38 155 ASP A O 1
ATOM 1195 N N . ALA A 1 156 ? -0.939 40.844 20.25 1 97.81 156 ALA A N 1
ATOM 1196 C CA . ALA A 1 156 ? -1.849 39.969 19.5 1 97.81 156 ALA A CA 1
ATOM 1197 C C . ALA A 1 156 ? -1.689 38.5 19.906 1 97.81 156 ALA A C 1
ATOM 1199 O O . ALA A 1 156 ? -0.611 38.094 20.344 1 97.81 156 ALA A O 1
ATOM 1200 N N . LEU A 1 157 ? -2.803 37.781 19.828 1 98.5 157 LEU A N 1
ATOM 1201 C CA . LEU A 1 157 ? -2.857 36.375 20.234 1 98.5 157 LEU A CA 1
ATOM 1202 C C . LEU A 1 157 ? -3.48 35.5 19.141 1 98.5 157 LEU A C 1
ATOM 1204 O O . LEU A 1 157 ? -4.516 35.875 18.578 1 98.5 157 LEU A O 1
ATOM 1208 N N . ILE A 1 158 ? -2.803 34.438 18.75 1 98.88 158 ILE A N 1
ATOM 1209 C CA . ILE A 1 158 ? -3.363 33.469 17.812 1 98.88 158 ILE A CA 1
ATOM 1210 C C . ILE A 1 158 ? -3.645 32.156 18.531 1 98.88 158 ILE A C 1
ATOM 1212 O O . ILE A 1 158 ? -2.732 31.516 19.078 1 98.88 158 ILE A O 1
ATOM 1216 N N . LEU A 1 159 ? -4.887 31.75 18.578 1 98.81 159 LEU A N 1
ATOM 1217 C CA . LEU A 1 159 ? -5.246 30.406 19.062 1 98.81 159 LEU A CA 1
ATOM 1218 C C . LEU A 1 159 ? -5.133 29.375 17.953 1 98.81 159 LEU A C 1
ATOM 1220 O O . LEU A 1 159 ? -5.926 29.391 17 1 98.81 159 LEU A O 1
ATOM 1224 N N . ALA A 1 160 ? -4.156 28.484 18.031 1 98.31 160 ALA A N 1
ATOM 1225 C CA . ALA A 1 160 ? -3.84 27.469 17.031 1 98.31 160 ALA A CA 1
ATOM 1226 C C . ALA A 1 160 ? -3.738 26.078 17.672 1 98.31 160 ALA A C 1
ATOM 1228 O O . ALA A 1 160 ? -2.84 25.297 17.344 1 98.31 160 ALA A O 1
ATOM 1229 N N . ASN A 1 161 ? -4.613 25.719 18.531 1 96.12 161 ASN A N 1
ATOM 1230 C CA . ASN A 1 161 ? -4.535 24.547 19.391 1 96.12 161 ASN A CA 1
ATOM 1231 C C . ASN A 1 161 ? -4.977 23.281 18.656 1 96.12 161 ASN A C 1
ATOM 1233 O O . ASN A 1 161 ? -4.754 22.172 19.141 1 96.12 161 ASN A O 1
ATOM 1237 N N . GLY A 1 162 ? -5.57 23.438 17.469 1 94.75 162 GLY A N 1
ATOM 1238 C CA . GLY A 1 162 ? -6.098 22.281 16.781 1 94.75 162 GLY A CA 1
ATOM 1239 C C . GLY A 1 162 ? -7.344 21.719 17.438 1 94.75 162 GLY A C 1
ATOM 1240 O O . GLY A 1 162 ? -7.949 22.359 18.297 1 94.75 162 GLY A O 1
ATOM 1241 N N . SER A 1 163 ? -7.781 20.562 16.969 1 93.81 163 SER A N 1
ATOM 1242 C CA . SER A 1 163 ? -8.977 19.922 17.516 1 93.81 163 SER A CA 1
ATOM 1243 C C . SER A 1 163 ? -8.609 18.906 18.594 1 93.81 163 SER A C 1
ATOM 1245 O O . SER A 1 163 ? -7.441 18.781 18.969 1 93.81 163 SER A O 1
ATOM 1247 N N . ARG A 1 164 ? -9.648 18.188 19 1 92.19 164 ARG A N 1
ATOM 1248 C CA . ARG A 1 164 ? -9.5 17.141 20.016 1 92.19 164 ARG A CA 1
ATOM 1249 C C . ARG A 1 164 ? -9.023 15.836 19.406 1 92.19 164 ARG A C 1
ATOM 1251 O O . ARG A 1 164 ? -8.617 14.922 20.125 1 92.19 164 ARG A O 1
ATOM 1258 N N . ALA A 1 165 ? -9.023 15.812 18.203 1 92.81 165 ALA A N 1
ATOM 1259 C CA . ALA A 1 165 ? -8.781 14.539 17.516 1 92.81 165 ALA A CA 1
ATOM 1260 C C . ALA A 1 165 ? -7.285 14.25 17.422 1 92.81 165 ALA A C 1
ATOM 1262 O O . ALA A 1 165 ? -6.527 15.055 16.875 1 92.81 165 ALA A O 1
ATOM 1263 N N . SER A 1 166 ? -6.844 13.117 17.906 1 85.56 166 SER A N 1
ATOM 1264 C CA . SER A 1 166 ? -5.484 12.625 17.719 1 85.56 166 SER A CA 1
ATOM 1265 C C . SER A 1 166 ? -5.164 11.477 18.656 1 85.56 166 SER A C 1
ATOM 1267 O O . SER A 1 166 ? -5.637 11.453 19.797 1 85.56 166 SER A O 1
ATOM 1269 N N . SER A 1 167 ? -4.406 10.609 18.125 1 78.69 167 SER A N 1
ATOM 1270 C CA . SER A 1 167 ? -3.873 9.562 18.984 1 78.69 167 SER A CA 1
ATOM 1271 C C . SER A 1 167 ? -2.725 10.086 19.844 1 78.69 167 SER A C 1
ATOM 1273 O O . SER A 1 167 ? -2.342 9.453 20.828 1 78.69 167 SER A O 1
ATOM 1275 N N . VAL A 1 168 ? -2.207 11.234 19.359 1 77.62 168 VAL A N 1
ATOM 1276 C CA . VAL A 1 168 ? -1.065 11.828 20.047 1 77.62 168 VAL A CA 1
ATOM 1277 C C . VAL A 1 168 ? -1.555 12.703 21.203 1 77.62 168 VAL A C 1
ATOM 1279 O O . VAL A 1 168 ? -2.566 13.398 21.078 1 77.62 168 VAL A O 1
ATOM 1282 N N . SER A 1 169 ? -0.817 12.641 22.266 1 72.44 169 SER A N 1
ATOM 1283 C CA . SER A 1 169 ? -1.179 13.438 23.438 1 72.44 169 SER A CA 1
ATOM 1284 C C . SER A 1 169 ? -1.089 14.93 23.141 1 72.44 169 SER A C 1
ATOM 1286 O O . SER A 1 169 ? -0.288 15.352 22.297 1 72.44 169 SER A O 1
ATOM 1288 N N . GLY A 1 170 ? -2.021 15.742 23.688 1 73.81 170 GLY A N 1
ATOM 1289 C CA . GLY A 1 170 ? -1.973 17.188 23.547 1 73.81 170 GLY A CA 1
ATOM 1290 C C . GLY A 1 170 ? -3.195 17.766 22.859 1 73.81 170 GLY A C 1
ATOM 1291 O O . GLY A 1 170 ? -3.447 18.969 22.938 1 73.81 170 GLY A O 1
ATOM 1292 N N . SER A 1 171 ? -3.896 16.922 22.203 1 76.75 171 SER A N 1
ATOM 1293 C CA . SER A 1 171 ? -5.156 17.344 21.594 1 76.75 171 SER A CA 1
ATOM 1294 C C . SER A 1 171 ? -6.32 17.188 22.562 1 76.75 171 SER A C 1
ATOM 1296 O O . SER A 1 171 ? -7.16 16.297 22.406 1 76.75 171 SER A O 1
ATOM 1298 N N . ASP A 1 172 ? -6.492 18.109 23.531 1 83.44 172 ASP A N 1
ATOM 1299 C CA . ASP A 1 172 ? -7.387 17.875 24.656 1 83.44 172 ASP A CA 1
ATOM 1300 C C . ASP A 1 172 ? -8.578 18.828 24.625 1 83.44 172 ASP A C 1
ATOM 1302 O O . ASP A 1 172 ? -9.375 18.875 25.562 1 83.44 172 ASP A O 1
ATOM 1306 N N . GLY A 1 173 ? -8.641 19.609 23.625 1 89.06 173 GLY A N 1
ATOM 1307 C CA . GLY A 1 173 ? -9.789 20.484 23.484 1 89.06 173 GLY A CA 1
ATOM 1308 C C . GLY A 1 173 ? -9.633 21.781 24.25 1 89.06 173 GLY A C 1
ATOM 1309 O O . GLY A 1 173 ? -10.562 22.594 24.297 1 89.06 173 GLY A O 1
ATOM 1310 N N . SER A 1 174 ? -8.461 22.031 24.797 1 92.25 174 SER A N 1
ATOM 1311 C CA . SER A 1 174 ? -8.219 23.25 25.578 1 92.25 174 SER A CA 1
ATOM 1312 C C . SER A 1 174 ? -8.438 24.5 24.75 1 92.25 174 SER A C 1
ATOM 1314 O O . SER A 1 174 ? -8.859 25.531 25.266 1 92.25 174 SER A O 1
ATOM 1316 N N . GLY A 1 175 ? -8.195 24.391 23.453 1 96.12 175 GLY A N 1
ATOM 1317 C CA . GLY A 1 175 ? -8.406 25.516 22.562 1 96.12 175 GLY A CA 1
ATOM 1318 C C . GLY A 1 175 ? -9.852 26 22.547 1 96.12 175 GLY A C 1
ATOM 1319 O O . GLY A 1 175 ? -10.109 27.203 22.469 1 96.12 175 GLY A O 1
ATOM 1320 N N . TYR A 1 176 ? -10.766 25.062 22.656 1 97.56 176 TYR A N 1
ATOM 1321 C CA . TYR A 1 176 ? -12.18 25.406 22.672 1 97.56 176 TYR A CA 1
ATOM 1322 C C . TYR A 1 176 ? -12.539 26.172 23.938 1 97.56 176 TYR A C 1
ATOM 1324 O O . TYR A 1 176 ? -13.281 27.156 23.875 1 97.56 176 TYR A O 1
ATOM 1332 N N . MET A 1 177 ? -11.977 25.75 25.016 1 96.62 177 MET A N 1
ATOM 1333 C CA . MET A 1 177 ? -12.234 26.422 26.281 1 96.62 177 MET A CA 1
ATOM 1334 C C . MET A 1 177 ? -11.711 27.859 26.266 1 96.62 177 MET A C 1
ATOM 1336 O O . MET A 1 177 ? -12.367 28.781 26.75 1 96.62 177 MET A O 1
ATOM 1340 N N . LEU A 1 178 ? -10.562 28.016 25.75 1 97.31 178 LEU A N 1
ATOM 1341 C CA . LEU A 1 178 ? -9.984 29.344 25.625 1 97.31 178 LEU A CA 1
ATOM 1342 C C . LEU A 1 178 ? -10.859 30.234 24.734 1 97.31 178 LEU A C 1
ATOM 1344 O O . LEU A 1 178 ? -11.117 31.391 25.078 1 97.31 178 LEU A O 1
ATOM 1348 N N . ALA A 1 179 ? -11.312 29.719 23.609 1 98.19 179 ALA A N 1
ATOM 1349 C CA . ALA A 1 179 ? -12.18 30.469 22.719 1 98.19 179 ALA A CA 1
ATOM 1350 C C . ALA A 1 179 ? -13.477 30.875 23.406 1 98.19 179 ALA A C 1
ATOM 1352 O O . ALA A 1 179 ? -13.953 32 23.25 1 98.19 179 ALA A O 1
ATOM 1353 N N . GLU A 1 180 ? -14 29.969 24.203 1 98.06 180 GLU A N 1
ATOM 1354 C CA . GLU A 1 180 ? -15.234 30.219 24.938 1 98.06 180 GLU A CA 1
ATOM 1355 C C . GLU A 1 180 ? -15.047 31.359 25.938 1 98.06 180 GLU A C 1
ATOM 1357 O O . GLU A 1 180 ? -15.969 32.125 26.188 1 98.06 180 GLU A O 1
ATOM 1362 N N . SER A 1 181 ? -13.891 31.422 26.516 1 96.94 181 SER A N 1
ATOM 1363 C CA . SER A 1 181 ? -13.609 32.469 27.484 1 96.94 181 SER A CA 1
ATOM 1364 C C . SER A 1 181 ? -13.664 33.844 26.828 1 96.94 181 SER A C 1
ATOM 1366 O O . SER A 1 181 ? -13.797 34.875 27.516 1 96.94 181 SER A O 1
ATOM 1368 N N . PHE A 1 182 ? -13.586 33.906 25.547 1 97.5 182 PHE A N 1
ATOM 1369 C CA . PHE A 1 182 ? -13.742 35.156 24.797 1 97.5 182 PHE A CA 1
ATOM 1370 C C . PHE A 1 182 ? -15.141 35.25 24.188 1 97.5 182 PHE A C 1
ATOM 1372 O O . PHE A 1 182 ? -15.359 35.969 23.234 1 97.5 182 PHE A O 1
ATOM 1379 N N . HIS A 1 183 ? -16.062 34.375 24.641 1 97.94 183 HIS A N 1
ATOM 1380 C CA . HIS A 1 183 ? -17.484 34.406 24.344 1 97.94 183 HIS A CA 1
ATOM 1381 C C . HIS A 1 183 ? -17.766 33.906 22.938 1 97.94 183 HIS A C 1
ATOM 1383 O O . HIS A 1 183 ? -18.828 34.188 22.359 1 97.94 183 HIS A O 1
ATOM 1389 N N . HIS A 1 184 ? -16.844 33.188 22.312 1 98.75 184 HIS A N 1
ATOM 1390 C CA . HIS A 1 184 ? -17.109 32.562 21.031 1 98.75 184 HIS A CA 1
ATOM 1391 C C . HIS A 1 184 ? -18 31.328 21.172 1 98.75 184 HIS A C 1
ATOM 1393 O O . HIS A 1 184 ? -17.859 30.562 22.125 1 98.75 184 HIS A O 1
ATOM 1399 N N . ARG A 1 185 ? -18.891 31.172 20.219 1 98.75 185 ARG A N 1
ATOM 1400 C CA . ARG A 1 185 ? -19.688 29.953 20.141 1 98.75 185 ARG A CA 1
ATOM 1401 C C . ARG A 1 185 ? -18.875 28.797 19.594 1 98.75 185 ARG A C 1
ATOM 1403 O O . ARG A 1 185 ? -18.141 28.953 18.609 1 98.75 185 ARG A O 1
ATOM 1410 N N . ILE A 1 186 ? -19.031 27.641 20.312 1 98.62 186 ILE A N 1
ATOM 1411 C CA . ILE A 1 186 ? -18.406 26.406 19.812 1 98.62 186 ILE A CA 1
ATOM 1412 C C . ILE A 1 186 ? -19.484 25.516 19.203 1 98.62 186 ILE A C 1
ATOM 1414 O O . ILE A 1 186 ? -20.375 25.047 19.906 1 98.62 186 ILE A O 1
ATOM 1418 N N . VAL A 1 187 ? -19.406 25.375 17.891 1 98.44 187 VAL A N 1
ATOM 1419 C CA . VAL A 1 187 ? -20.234 24.344 17.25 1 98.44 187 VAL A CA 1
ATOM 1420 C C . VAL A 1 187 ? -19.891 22.969 17.828 1 98.44 187 VAL A C 1
ATOM 1422 O O . VAL A 1 187 ? -18.703 22.641 18 1 98.44 187 VAL A O 1
ATOM 1425 N N . PRO A 1 188 ? -20.938 22.156 18.141 1 97.75 188 PRO A N 1
ATOM 1426 C CA . PRO A 1 188 ? -20.625 20.875 18.766 1 97.75 188 PRO A CA 1
ATOM 1427 C C . PRO A 1 188 ? -19.531 20.094 18.047 1 97.75 188 PRO A C 1
ATOM 1429 O O . PRO A 1 188 ? -19.562 20 16.812 1 97.75 188 PRO A O 1
ATOM 1432 N N . VAL A 1 189 ? -18.594 19.625 18.859 1 97.62 189 VAL A N 1
ATOM 1433 C CA . VAL A 1 189 ? -17.391 19 18.312 1 97.62 189 VAL A CA 1
ATOM 1434 C C . VAL A 1 189 ? -17.516 17.484 18.375 1 97.62 189 VAL A C 1
ATOM 1436 O O . VAL A 1 189 ? -17.766 16.922 19.438 1 97.62 189 VAL A O 1
ATOM 1439 N N . TYR A 1 190 ? -17.422 16.828 17.219 1 97.56 190 TYR A N 1
ATOM 1440 C CA . TYR A 1 190 ? -17.516 15.375 17.125 1 97.56 190 TYR A CA 1
ATOM 1441 C C . TYR A 1 190 ? -16.312 14.805 16.375 1 97.56 190 TYR A C 1
ATOM 1443 O O . TYR A 1 190 ? -15.711 15.492 15.547 1 97.56 190 TYR A O 1
ATOM 1451 N N . PRO A 1 191 ? -15.969 13.516 16.641 1 97.06 191 PRO A N 1
ATOM 1452 C CA . PRO A 1 191 ? -14.945 12.875 15.812 1 97.06 191 PRO A CA 1
ATOM 1453 C C . PRO A 1 191 ? -15.352 12.797 14.336 1 97.06 191 PRO A C 1
ATOM 1455 O O . PRO A 1 191 ? -16.516 12.555 14.023 1 97.06 191 PRO A O 1
ATOM 1458 N N . ALA A 1 192 ? -14.414 13.047 13.477 1 96.81 192 ALA A N 1
ATOM 1459 C CA . ALA A 1 192 ? -14.609 12.984 12.031 1 96.81 192 ALA A CA 1
ATOM 1460 C C . ALA A 1 192 ? -13.438 12.289 11.344 1 96.81 192 ALA A C 1
ATOM 1462 O O . ALA A 1 192 ? -12.344 12.195 11.914 1 96.81 192 ALA A O 1
ATOM 1463 N N . LEU A 1 193 ? -13.711 11.742 10.062 1 96.5 193 LEU A N 1
ATOM 1464 C CA . LEU A 1 193 ? -12.742 10.922 9.336 1 96.5 193 LEU A CA 1
ATOM 1465 C C . LEU A 1 193 ? -12.273 9.75 10.195 1 96.5 193 LEU A C 1
ATOM 1467 O O . LEU A 1 193 ? -11.078 9.594 10.445 1 96.5 193 LEU A O 1
ATOM 1471 N N . THR A 1 194 ? -13.227 9.023 10.594 1 97.31 194 THR A N 1
ATOM 1472 C CA . THR A 1 194 ? -13.016 7.887 11.484 1 97.31 194 THR A CA 1
ATOM 1473 C C . THR A 1 194 ? -13.883 6.707 11.062 1 97.31 194 THR A C 1
ATOM 1475 O O . THR A 1 194 ? -14.828 6.863 10.289 1 97.31 194 THR A O 1
ATOM 1478 N N . ALA A 1 195 ? -13.555 5.594 11.562 1 97.94 195 ALA A N 1
ATOM 1479 C CA . ALA A 1 195 ? -14.375 4.406 11.352 1 97.94 195 ALA A CA 1
ATOM 1480 C C . ALA A 1 195 ? -15.727 4.543 12.055 1 97.94 195 ALA A C 1
ATOM 1482 O O . ALA A 1 195 ? -15.914 5.43 12.891 1 97.94 195 ALA A O 1
ATOM 1483 N N . LEU A 1 196 ? -16.656 3.705 11.664 1 98.56 196 LEU A N 1
ATOM 1484 C CA . LEU A 1 196 ? -18 3.752 12.242 1 98.56 196 LEU A CA 1
ATOM 1485 C C . LEU A 1 196 ? -18.312 2.459 12.984 1 98.56 196 LEU A C 1
ATOM 1487 O O . LEU A 1 196 ? -18.109 1.366 12.453 1 98.56 196 LEU A O 1
ATOM 1491 N N . LYS A 1 197 ? -18.75 2.674 14.195 1 97.75 197 LYS A N 1
ATOM 1492 C CA . LYS A 1 197 ? -19.328 1.569 14.953 1 97.75 197 LYS A CA 1
ATOM 1493 C C . LYS A 1 197 ? -20.781 1.311 14.531 1 97.75 197 LYS A C 1
ATOM 1495 O O . LYS A 1 197 ? -21.562 2.248 14.398 1 97.75 197 LYS A O 1
ATOM 1500 N N . CYS A 1 198 ? -21.062 0.09 14.32 1 97.62 198 CYS A N 1
ATOM 1501 C CA . CYS A 1 198 ? -22.406 -0.244 13.883 1 97.62 198 CYS A CA 1
ATOM 1502 C C . CYS A 1 198 ? -23.078 -1.192 14.867 1 97.62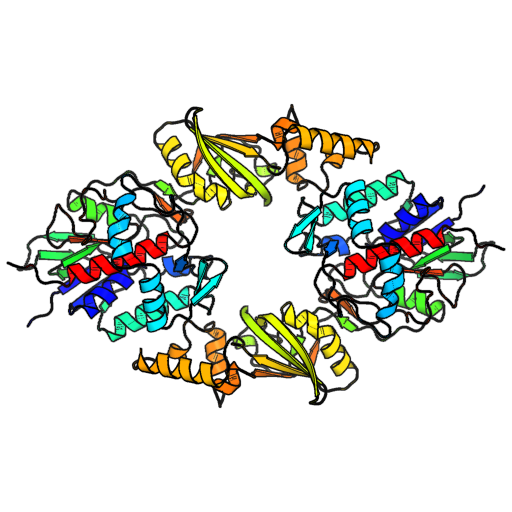 198 CYS A C 1
ATOM 1504 O O . CYS A 1 198 ? -22.406 -1.881 15.633 1 97.62 198 CYS A O 1
ATOM 1506 N N . LYS A 1 199 ? -24.375 -1.195 14.797 1 95.19 199 LYS A N 1
ATOM 1507 C CA . LYS A 1 199 ? -25.156 -2.074 15.664 1 95.19 199 LYS A CA 1
ATOM 1508 C C . LYS A 1 199 ? -25.125 -3.514 15.164 1 95.19 199 LYS A C 1
ATOM 1510 O O . LYS A 1 199 ? -25.188 -3.76 13.953 1 95.19 199 LYS A O 1
ATOM 1515 N N . GLY A 1 200 ? -24.984 -4.402 16.078 1 85.44 200 GLY A N 1
ATOM 1516 C CA . GLY A 1 200 ? -25.031 -5.812 15.711 1 85.44 200 GLY A CA 1
ATOM 1517 C C . GLY A 1 200 ? -23.875 -6.613 16.281 1 85.44 200 GLY A C 1
ATOM 1518 O O . GLY A 1 200 ? -22.938 -6.047 16.859 1 85.44 200 GLY A O 1
ATOM 1519 N N . SER A 1 201 ? -23.953 -7.949 16.266 1 76 201 SER A N 1
ATOM 1520 C CA . SER A 1 201 ? -23 -8.836 16.906 1 76 201 SER A CA 1
ATOM 1521 C C . SER A 1 201 ? -22.25 -9.68 15.883 1 76 201 SER A C 1
ATOM 1523 O O . SER A 1 201 ? -21.359 -10.453 16.234 1 76 201 SER A O 1
ATOM 1525 N N . SER A 1 202 ? -22.531 -9.484 14.688 1 77.38 202 SER A N 1
ATOM 1526 C CA . SER A 1 202 ? -22.016 -10.461 13.727 1 77.38 202 SER A CA 1
ATOM 1527 C C . SER A 1 202 ? -20.781 -9.922 13.016 1 77.38 202 SER A C 1
ATOM 1529 O O . SER A 1 202 ? -20.312 -10.508 12.031 1 77.38 202 SER A O 1
ATOM 1531 N N . PHE A 1 203 ? -20.188 -8.875 13.578 1 86.25 203 PHE A N 1
ATOM 1532 C CA . PHE A 1 203 ? -19.094 -8.234 12.867 1 86.25 203 PHE A CA 1
ATOM 1533 C C . PHE A 1 203 ? -17.797 -9.031 13.016 1 86.25 203 PHE A C 1
ATOM 1535 O O . PHE A 1 203 ? -16.891 -8.914 12.188 1 86.25 203 PHE A O 1
ATOM 1542 N N . LYS A 1 204 ? -17.75 -9.836 14.016 1 89.25 204 LYS A N 1
ATOM 1543 C CA . LYS A 1 204 ? -16.562 -10.648 14.258 1 89.25 204 LYS A CA 1
ATOM 1544 C C . LYS A 1 204 ? -16.312 -11.617 13.102 1 89.25 204 LYS A C 1
ATOM 1546 O O . LYS A 1 204 ? -15.164 -11.93 12.781 1 89.25 204 LYS A O 1
ATOM 1551 N N . ALA A 1 205 ? -17.359 -12 12.477 1 92.44 205 ALA A N 1
ATOM 1552 C CA . ALA A 1 205 ? -17.281 -13.047 11.453 1 92.44 205 ALA A CA 1
ATOM 1553 C C . ALA A 1 205 ? -16.578 -12.539 10.203 1 92.44 205 ALA A C 1
ATOM 1555 O O . ALA A 1 205 ? -15.969 -13.312 9.461 1 92.44 205 ALA A O 1
ATOM 1556 N N . TRP A 1 206 ? -16.609 -11.211 9.977 1 94.31 206 TRP A N 1
ATOM 1557 C CA . TRP A 1 206 ? -15.969 -10.734 8.758 1 94.31 206 TRP A CA 1
ATOM 1558 C C . TRP A 1 206 ? -14.773 -9.844 9.086 1 94.31 206 TRP A C 1
ATOM 1560 O O . TRP A 1 206 ? -14.125 -9.305 8.188 1 94.31 206 TRP A O 1
ATOM 1570 N N . ALA A 1 207 ? -14.43 -9.734 10.32 1 96.25 207 ALA A N 1
ATOM 1571 C CA . ALA A 1 207 ? -13.367 -8.836 10.75 1 96.25 207 ALA A CA 1
ATOM 1572 C C . ALA A 1 207 ? -12.062 -9.125 10.008 1 96.25 207 ALA A C 1
ATOM 1574 O O . ALA A 1 207 ? -11.68 -10.289 9.844 1 96.25 207 ALA A O 1
ATOM 1575 N N . GLY A 1 208 ? -11.43 -8.102 9.5 1 95.62 208 GLY A N 1
ATOM 1576 C CA . GLY A 1 208 ? -10.148 -8.234 8.836 1 95.62 208 GLY A CA 1
ATOM 1577 C C . GLY A 1 208 ? -10.266 -8.234 7.32 1 95.62 208 GLY A C 1
ATOM 1578 O O . GLY A 1 208 ? -9.258 -8.133 6.617 1 95.62 208 GLY A O 1
ATOM 1579 N N . VAL A 1 209 ? -11.492 -8.234 6.812 1 96.81 209 VAL A N 1
ATOM 1580 C CA . VAL A 1 209 ? -11.711 -8.305 5.371 1 96.81 209 VAL A CA 1
ATOM 1581 C C . VAL A 1 209 ? -11.539 -6.914 4.758 1 96.81 209 VAL A C 1
ATOM 1583 O O . VAL A 1 209 ? -12.016 -5.922 5.309 1 96.81 209 VAL A O 1
ATOM 1586 N N . ARG A 1 210 ? -10.82 -6.871 3.744 1 96.56 210 ARG A N 1
ATOM 1587 C CA . ARG A 1 210 ? -10.773 -5.711 2.859 1 96.56 210 ARG A CA 1
ATOM 1588 C C . ARG A 1 210 ? -11.43 -6.02 1.518 1 96.56 210 ARG A C 1
ATOM 1590 O O . ARG A 1 210 ? -11.234 -7.102 0.96 1 96.56 210 ARG A O 1
ATOM 1597 N N . THR A 1 211 ? -12.258 -5.117 1.03 1 96.69 211 THR A N 1
ATOM 1598 C CA . THR A 1 211 ? -12.945 -5.359 -0.235 1 96.69 211 THR A CA 1
ATOM 1599 C C . THR A 1 211 ? -13.359 -4.039 -0.882 1 96.69 211 THR A C 1
ATOM 1601 O O . THR A 1 211 ? -13.617 -3.055 -0.188 1 96.69 211 THR A O 1
ATOM 1604 N N . GLU A 1 212 ? -13.445 -4.055 -2.184 1 95.88 212 GLU A N 1
ATOM 1605 C CA . GLU A 1 212 ? -13.961 -2.896 -2.906 1 95.88 212 GLU A CA 1
ATOM 1606 C C . GLU A 1 212 ? -15.484 -2.82 -2.801 1 95.88 212 GLU A C 1
ATOM 1608 O O . GLU A 1 212 ? -16.156 -3.848 -2.783 1 95.88 212 GLU A O 1
ATOM 1613 N N . GLY A 1 213 ? -15.992 -1.59 -2.672 1 97.62 213 GLY A N 1
ATOM 1614 C CA . GLY A 1 213 ? -17.438 -1.431 -2.627 1 97.62 213 GLY A CA 1
ATOM 1615 C C . GLY A 1 213 ? -17.875 0.02 -2.643 1 97.62 213 GLY A C 1
ATOM 1616 O O . GLY A 1 213 ? -17.047 0.927 -2.691 1 97.62 213 GLY A O 1
ATOM 1617 N N . GLU A 1 214 ? -19.141 0.187 -2.801 1 98.56 214 GLU A N 1
ATOM 1618 C CA . GLU A 1 214 ? -19.812 1.479 -2.652 1 98.56 214 GLU A CA 1
ATOM 1619 C C . GLU A 1 214 ? -20.672 1.517 -1.394 1 98.56 214 GLU A C 1
ATOM 1621 O O . GLU A 1 214 ? -21.359 0.542 -1.075 1 98.56 214 GLU A O 1
ATOM 1626 N N . ILE A 1 215 ? -20.547 2.553 -0.647 1 98.69 215 ILE A N 1
ATOM 1627 C CA . ILE A 1 215 ? -21.297 2.686 0.6 1 98.69 215 ILE A CA 1
ATOM 1628 C C . ILE A 1 215 ? -22.125 3.967 0.57 1 98.69 215 ILE A C 1
ATOM 1630 O O . ILE A 1 215 ? -21.609 5.035 0.219 1 98.69 215 ILE A O 1
ATOM 1634 N N . SER A 1 216 ? -23.391 3.848 0.864 1 98.75 216 SER A N 1
ATOM 1635 C CA . SER A 1 216 ? -24.312 4.98 0.89 1 98.75 216 SER A CA 1
ATOM 1636 C C . SER A 1 216 ? -24.828 5.242 2.301 1 98.75 216 SER A C 1
ATOM 1638 O O . SER A 1 216 ? -25.125 4.305 3.043 1 98.75 216 SER A O 1
ATOM 1640 N N . LEU A 1 217 ? -24.922 6.492 2.662 1 98.81 217 LEU A N 1
ATOM 1641 C CA . LEU A 1 217 ? -25.422 6.914 3.965 1 98.81 217 LEU A CA 1
ATOM 1642 C C . LEU A 1 217 ? -26.844 7.48 3.848 1 98.81 217 LEU A C 1
ATOM 1644 O O . LEU A 1 217 ? -27.109 8.305 2.971 1 98.81 217 LEU A O 1
ATOM 1648 N N . PHE A 1 218 ? -27.703 6.992 4.652 1 98.75 218 PHE A N 1
ATOM 1649 C CA . PHE A 1 218 ? -29.062 7.496 4.801 1 98.75 218 PHE A CA 1
ATOM 1650 C C . PHE A 1 218 ? -29.297 8.023 6.211 1 98.75 218 PHE A C 1
ATOM 1652 O O . PHE A 1 218 ? -28.906 7.383 7.191 1 98.75 218 PHE A O 1
ATOM 1659 N N . THR A 1 219 ? -29.875 9.141 6.367 1 98.44 219 THR A N 1
ATOM 1660 C CA . THR A 1 219 ? -30.297 9.703 7.652 1 98.44 219 THR A CA 1
ATOM 1661 C C . THR A 1 219 ? -31.812 9.812 7.723 1 98.44 219 THR A C 1
ATOM 1663 O O . THR A 1 219 ? -32.438 10.469 6.883 1 98.44 219 THR A O 1
ATOM 1666 N N . ASP A 1 220 ? -32.406 9.188 8.656 1 98.31 220 ASP A N 1
ATOM 1667 C CA . ASP A 1 220 ? -33.844 9.117 8.797 1 98.31 220 ASP A CA 1
ATOM 1668 C C . ASP A 1 220 ? -34.531 8.742 7.477 1 98.31 220 ASP A C 1
ATOM 1670 O O . ASP A 1 220 ? -35.469 9.391 7.062 1 98.31 220 ASP A O 1
ATOM 1674 N N . GLY A 1 221 ? -33.906 7.812 6.809 1 97.44 221 GLY A N 1
ATOM 1675 C CA . GLY A 1 221 ? -34.5 7.25 5.598 1 97.44 221 GLY A CA 1
ATOM 1676 C C . GLY A 1 221 ? -34.156 8.062 4.355 1 97.44 221 GLY A C 1
ATOM 1677 O O . GLY A 1 221 ? -34.5 7.645 3.238 1 97.44 221 GLY A O 1
ATOM 1678 N N . LYS A 1 222 ? -33.531 9.18 4.543 1 98.06 222 LYS A N 1
ATOM 1679 C CA . LYS A 1 222 ? -33.219 10.047 3.406 1 98.06 222 LYS A CA 1
ATOM 1680 C C . LYS A 1 222 ? -31.75 9.875 2.98 1 98.06 222 LYS A C 1
ATOM 1682 O O . LYS A 1 222 ? -30.844 9.906 3.816 1 98.06 222 LYS A O 1
ATOM 1687 N N . PHE A 1 223 ? -31.562 9.773 1.688 1 98.12 223 PHE A N 1
ATOM 1688 C CA . PHE A 1 223 ? -30.234 9.633 1.125 1 98.12 223 PHE A CA 1
ATOM 1689 C C . PHE A 1 223 ? -29.375 10.859 1.419 1 98.12 223 PHE A C 1
ATOM 1691 O O . PHE A 1 223 ? -29.844 11.992 1.241 1 98.12 223 PHE A O 1
ATOM 1698 N N . CYS A 1 224 ? -28.172 10.672 1.81 1 96.94 224 CYS A N 1
ATOM 1699 C CA . CYS A 1 224 ? -27.25 11.758 2.117 1 96.94 224 CYS A CA 1
ATOM 1700 C C . CYS A 1 224 ? -26.109 11.82 1.105 1 96.94 224 CYS A C 1
ATOM 1702 O O . CYS A 1 224 ? -26.016 12.766 0.323 1 96.94 224 CYS A O 1
ATOM 1704 N N . LYS A 1 225 ? -25.312 10.789 1.074 1 96.12 225 LYS A N 1
ATOM 1705 C CA . LYS A 1 225 ? -24.109 10.758 0.241 1 96.12 225 LYS A CA 1
ATOM 1706 C C . LYS A 1 225 ? -23.609 9.328 0.048 1 96.12 225 LYS A C 1
ATOM 1708 O O . LYS A 1 225 ? -23.891 8.453 0.875 1 96.12 225 LYS A O 1
ATOM 1713 N N . SER A 1 226 ? -22.922 9.07 -1.069 1 97.94 226 SER A N 1
ATOM 1714 C CA . SER A 1 226 ? -22.297 7.777 -1.322 1 97.94 226 SER A CA 1
ATOM 1715 C C . SER A 1 226 ? -20.812 7.938 -1.65 1 97.94 226 SER A C 1
ATOM 1717 O O . SER A 1 226 ? -20.391 8.984 -2.15 1 97.94 226 SER A O 1
ATOM 1719 N N . GLU A 1 227 ? -20.062 7.02 -1.248 1 97.19 227 GLU A N 1
ATOM 1720 C CA . GLU A 1 227 ? -18.641 6.949 -1.539 1 97.19 227 GLU A CA 1
ATOM 1721 C C . GLU A 1 227 ? -18.25 5.57 -2.066 1 97.19 227 GLU A C 1
ATOM 1723 O O . GLU A 1 227 ? -18.906 4.574 -1.753 1 97.19 227 GLU A O 1
ATOM 1728 N N . HIS A 1 228 ? -17.25 5.504 -2.9 1 97.44 228 HIS A N 1
ATOM 1729 C CA . HIS A 1 228 ? -16.75 4.262 -3.484 1 97.44 228 HIS A CA 1
ATOM 1730 C C . HIS A 1 228 ? -15.273 4.062 -3.176 1 97.44 228 HIS A C 1
ATOM 1732 O O . HIS A 1 228 ? -14.508 5.031 -3.121 1 97.44 228 HIS A O 1
ATOM 1738 N N . GLY A 1 229 ? -14.852 2.842 -2.939 1 96.5 229 GLY A N 1
ATOM 1739 C CA . GLY A 1 229 ? -13.453 2.512 -2.699 1 96.5 229 GLY A CA 1
ATOM 1740 C C . GLY A 1 229 ? -13.273 1.275 -1.84 1 96.5 229 GLY A C 1
ATOM 1741 O O . GLY A 1 229 ? -14.172 0.442 -1.743 1 96.5 229 GLY A O 1
ATOM 1742 N N . GLU A 1 230 ? -12.117 1.116 -1.286 1 96.94 230 GLU A N 1
ATOM 1743 C CA . GLU A 1 230 ? -11.82 -0.038 -0.442 1 96.94 230 GLU A CA 1
ATOM 1744 C C . GLU A 1 230 ? -12.469 0.101 0.932 1 96.94 230 GLU A C 1
ATOM 1746 O O . GLU A 1 230 ? -12.266 1.104 1.62 1 96.94 230 GLU A O 1
ATOM 1751 N N . LEU A 1 231 ? -13.172 -0.876 1.317 1 98.06 231 LEU A N 1
ATOM 1752 C CA . LEU A 1 231 ? -13.805 -0.98 2.627 1 98.06 231 LEU A CA 1
ATOM 1753 C C . LEU A 1 231 ? -13.047 -1.964 3.518 1 98.06 231 LEU A C 1
ATOM 1755 O O . LEU A 1 231 ? -12.508 -2.959 3.031 1 98.06 231 LEU A O 1
ATOM 1759 N N . GLN A 1 232 ? -13.008 -1.626 4.688 1 98.06 232 GLN A N 1
ATOM 1760 C CA . GLN A 1 232 ? -12.461 -2.525 5.699 1 98.06 232 GLN A CA 1
ATOM 1761 C C . GLN A 1 232 ? -13.539 -2.971 6.684 1 98.06 232 GLN A C 1
ATOM 1763 O O . GLN A 1 232 ? -14.094 -2.152 7.418 1 98.06 232 GLN A O 1
ATOM 1768 N N . LEU A 1 233 ? -13.789 -4.211 6.648 1 97.69 233 LEU A N 1
ATOM 1769 C CA . LEU A 1 233 ? -14.773 -4.777 7.559 1 97.69 233 LEU A CA 1
ATOM 1770 C C . LEU A 1 233 ? -14.141 -5.137 8.898 1 97.69 233 LEU A C 1
ATOM 1772 O O . LEU A 1 233 ? -13.117 -5.828 8.938 1 97.69 233 LEU A O 1
ATOM 1776 N N . THR A 1 234 ? -14.727 -4.566 9.969 1 97.19 234 THR A N 1
ATOM 1777 C CA . THR A 1 234 ? -14.109 -4.707 11.281 1 97.19 234 THR A CA 1
ATOM 1778 C C . THR A 1 234 ? -15.055 -5.395 12.258 1 97.19 234 THR A C 1
ATOM 1780 O O . THR A 1 234 ? -16.219 -5.648 11.93 1 97.19 234 THR A O 1
ATOM 1783 N N . GLU A 1 235 ? -14.555 -5.738 13.445 1 96.12 235 GLU A N 1
ATOM 1784 C CA . GLU A 1 235 ? -15.336 -6.434 14.461 1 96.12 235 GLU A CA 1
ATOM 1785 C C . GLU A 1 235 ? -16.359 -5.5 15.094 1 96.12 235 GLU A C 1
ATOM 1787 O O . GLU A 1 235 ? -17.312 -5.961 15.742 1 96.12 235 GLU A O 1
ATOM 1792 N N . TYR A 1 236 ? -16.219 -4.207 14.922 1 95.75 236 TYR A N 1
ATOM 1793 C CA . TYR A 1 236 ? -17.125 -3.248 15.555 1 95.75 236 TYR A CA 1
ATOM 1794 C C . TYR A 1 236 ? -18.016 -2.576 14.523 1 95.75 236 TYR A C 1
ATOM 1796 O O . TYR A 1 236 ? -18.969 -1.881 14.883 1 95.75 236 TYR A O 1
ATOM 1804 N N . GLY A 1 237 ? -17.656 -2.771 13.289 1 96.69 237 GLY A N 1
ATOM 1805 C CA . GLY A 1 237 ? -18.406 -2.129 12.227 1 96.69 237 GLY A CA 1
ATOM 1806 C C . GLY A 1 237 ? -17.656 -2.064 10.906 1 96.69 237 GLY A C 1
ATOM 1807 O O . GLY A 1 237 ? -17.25 -3.096 10.367 1 96.69 237 GLY A O 1
ATOM 1808 N N . ILE A 1 238 ? -17.375 -0.8 10.477 1 97.94 238 ILE A N 1
ATOM 1809 C CA . ILE A 1 238 ? -16.812 -0.667 9.141 1 97.94 238 ILE A CA 1
ATOM 1810 C C . ILE A 1 238 ? -15.836 0.51 9.109 1 97.94 238 ILE A C 1
ATOM 1812 O O . ILE A 1 238 ? -16.016 1.496 9.828 1 97.94 238 ILE A O 1
ATOM 1816 N N . SER A 1 239 ? -14.805 0.39 8.336 1 98.12 239 SER A N 1
ATOM 1817 C CA . SER A 1 239 ? -13.742 1.374 8.188 1 98.12 239 SER A CA 1
ATOM 1818 C C . SER A 1 239 ? -13.328 1.525 6.727 1 98.12 239 SER A C 1
ATOM 1820 O O . SER A 1 239 ? -13.992 0.998 5.832 1 98.12 239 SER A O 1
ATOM 1822 N N . GLY A 1 240 ? -12.266 2.373 6.523 1 97.44 240 GLY A N 1
ATOM 1823 C CA . GLY A 1 240 ? -11.789 2.664 5.18 1 97.44 240 GLY A CA 1
ATOM 1824 C C . GLY A 1 240 ? -12.047 4.098 4.754 1 97.44 240 GLY A C 1
ATOM 1825 O O . GLY A 1 240 ? -12.906 4.773 5.32 1 97.44 240 GLY A O 1
ATOM 1826 N N . ILE A 1 241 ? -11.492 4.457 3.703 1 95.56 241 ILE A N 1
ATOM 1827 C CA . ILE A 1 241 ? -11.508 5.852 3.273 1 95.56 241 ILE A CA 1
ATOM 1828 C C . ILE A 1 241 ? -12.938 6.27 2.92 1 95.56 241 ILE A C 1
ATOM 1830 O O . ILE A 1 241 ? -13.398 7.332 3.34 1 95.56 241 ILE A O 1
ATOM 1834 N N . PRO A 1 242 ? -13.672 5.41 2.152 1 97.5 242 PRO A N 1
ATOM 1835 C CA . PRO A 1 242 ? -15.055 5.805 1.875 1 97.5 242 PRO A CA 1
ATOM 1836 C C . PRO A 1 242 ? -15.867 6.039 3.146 1 97.5 242 PRO A C 1
ATOM 1838 O O . PRO A 1 242 ? -16.719 6.934 3.184 1 97.5 242 PRO A O 1
ATOM 1841 N N . VAL A 1 243 ? -15.562 5.23 4.145 1 98.38 243 VAL A N 1
ATOM 1842 C CA . VAL A 1 243 ? -16.266 5.34 5.422 1 98.38 243 VAL A CA 1
ATOM 1843 C C . VAL A 1 243 ? -15.852 6.621 6.137 1 98.38 243 VAL A C 1
ATOM 1845 O O . VAL A 1 243 ? -16.688 7.34 6.68 1 98.38 243 VAL A O 1
ATOM 1848 N N . PHE A 1 244 ? -14.586 6.891 6.074 1 97.44 244 PHE A N 1
ATOM 1849 C CA . PHE A 1 244 ? -14.07 8.125 6.668 1 97.44 244 PHE A CA 1
ATOM 1850 C C . PHE A 1 244 ? -14.789 9.336 6.09 1 97.44 244 PHE A C 1
ATOM 1852 O O . PHE A 1 244 ? -15.203 10.234 6.828 1 97.44 244 PHE A O 1
ATOM 1859 N N . GLN A 1 245 ? -14.992 9.312 4.836 1 96.12 245 GLN A N 1
ATOM 1860 C CA . GLN A 1 245 ? -15.609 10.445 4.141 1 96.12 245 GLN A CA 1
ATOM 1861 C C . GLN A 1 245 ? -17.047 10.648 4.598 1 96.12 245 GLN A C 1
ATOM 1863 O O . GLN A 1 245 ? -17.531 11.781 4.656 1 96.12 245 GLN A O 1
ATOM 1868 N N . LEU A 1 246 ? -17.703 9.602 4.941 1 97.56 246 LEU A N 1
ATOM 1869 C CA . LEU A 1 246 ? -19.109 9.68 5.328 1 97.56 246 LEU A CA 1
ATOM 1870 C C . LEU A 1 246 ? -19.25 9.914 6.828 1 97.56 246 LEU A C 1
ATOM 1872 O O . LEU A 1 246 ? -20.312 10.289 7.305 1 97.56 246 LEU A O 1
ATOM 1876 N N . SER A 1 247 ? -18.203 9.664 7.586 1 97.62 247 SER A N 1
ATOM 1877 C CA . SER A 1 247 ? -18.281 9.594 9.039 1 97.62 247 SER A CA 1
ATOM 1878 C C . SER A 1 247 ? -18.719 10.922 9.641 1 97.62 247 SER A C 1
ATOM 1880 O O . SER A 1 247 ? -19.438 10.945 10.641 1 97.62 247 SER A O 1
ATOM 1882 N N . THR A 1 248 ? -18.234 12.031 9.055 1 95.81 248 THR A N 1
ATOM 1883 C CA . THR A 1 248 ? -18.609 13.344 9.57 1 95.81 248 THR A CA 1
ATOM 1884 C C . THR A 1 248 ? -20.125 13.5 9.602 1 95.81 248 THR A C 1
ATOM 1886 O O . THR A 1 248 ? -20.672 14 10.586 1 95.81 248 THR A O 1
ATOM 1889 N N . TYR A 1 249 ? -20.828 13.039 8.625 1 97 249 TYR A N 1
ATOM 1890 C CA . TYR A 1 249 ? -22.266 13.148 8.516 1 97 249 TYR A CA 1
ATOM 1891 C C . TYR A 1 249 ? -22.969 12.133 9.422 1 97 249 TYR A C 1
ATOM 1893 O O . TYR A 1 249 ? -23.922 12.469 10.125 1 97 249 TYR A O 1
ATOM 1901 N N . ALA A 1 250 ? -22.469 10.922 9.414 1 98.62 250 ALA A N 1
ATOM 1902 C CA . ALA A 1 250 ? -23.094 9.844 10.172 1 98.62 250 ALA A CA 1
ATOM 1903 C C . ALA A 1 250 ? -23.016 10.109 11.672 1 98.62 250 ALA A C 1
ATOM 1905 O O . ALA A 1 250 ? -24 9.961 12.383 1 98.62 250 ALA A O 1
ATOM 1906 N N . VAL A 1 251 ? -21.859 10.508 12.141 1 98.38 251 VAL A N 1
ATOM 1907 C CA . VAL A 1 251 ? -21.641 10.742 13.562 1 98.38 251 VAL A CA 1
ATOM 1908 C C . VAL A 1 251 ? -22.5 11.914 14.039 1 98.38 251 VAL A C 1
ATOM 1910 O O . VAL A 1 251 ? -23.141 11.836 15.086 1 98.38 251 VAL A O 1
ATOM 1913 N N . ARG A 1 252 ? -22.516 12.984 13.273 1 97.38 252 ARG A N 1
ATOM 1914 C CA . ARG A 1 252 ? -23.328 14.133 13.641 1 97.38 252 ARG A CA 1
ATOM 1915 C C . ARG A 1 252 ? -24.812 13.75 13.695 1 97.38 252 ARG A C 1
ATOM 1917 O O . ARG A 1 252 ? -25.516 14.141 14.625 1 97.38 252 ARG A O 1
ATOM 1924 N N . ALA A 1 253 ? -25.281 12.984 12.703 1 97.94 253 ALA A N 1
ATOM 1925 C CA . ALA A 1 253 ? -26.672 12.547 12.68 1 97.94 253 ALA A CA 1
ATOM 1926 C C . ALA A 1 253 ? -27.031 11.773 13.953 1 97.94 253 ALA A C 1
ATOM 1928 O O . ALA A 1 253 ? -28.016 12.094 14.625 1 97.94 253 ALA A O 1
ATOM 1929 N N . VAL A 1 254 ? -26.203 10.828 14.328 1 98.38 254 VAL A N 1
ATOM 1930 C CA . VAL A 1 254 ? -26.484 9.977 15.477 1 98.38 254 VAL A CA 1
ATOM 1931 C C . VAL A 1 254 ? -26.438 10.812 16.75 1 98.38 254 VAL A C 1
ATOM 1933 O O . VAL A 1 254 ? -27.297 10.68 17.625 1 98.38 254 VAL A O 1
ATOM 1936 N N . ARG A 1 255 ? -25.453 11.664 16.875 1 97.69 255 ARG A N 1
ATOM 1937 C CA . ARG A 1 255 ? -25.266 12.484 18.062 1 97.69 255 ARG A CA 1
ATOM 1938 C C . ARG A 1 255 ? -26.391 13.492 18.219 1 97.69 255 ARG A C 1
ATOM 1940 O O . ARG A 1 255 ? -26.719 13.906 19.344 1 97.69 255 ARG A O 1
ATOM 1947 N N . GLU A 1 256 ? -26.984 13.844 17.188 1 96.94 256 GLU A N 1
ATOM 1948 C CA . GLU A 1 256 ? -28.094 14.781 17.219 1 96.94 256 GLU A CA 1
ATOM 1949 C C . GLU A 1 256 ? -29.438 14.055 17.312 1 96.94 256 GLU A C 1
ATOM 1951 O O . GLU A 1 256 ? -30.484 14.672 17.172 1 96.94 256 GLU A O 1
ATOM 1956 N N . GLY A 1 257 ? -29.406 12.758 17.422 1 97.5 257 GLY A N 1
ATOM 1957 C CA . GLY A 1 257 ? -30.594 11.977 17.734 1 97.5 257 GLY A CA 1
ATOM 1958 C C . GLY A 1 257 ? -31.266 11.406 16.5 1 97.5 257 GLY A C 1
ATOM 1959 O O . GLY A 1 257 ? -32.406 10.922 16.578 1 97.5 257 GLY A O 1
ATOM 1960 N N . HIS A 1 258 ? -30.641 11.461 15.375 1 98.19 258 HIS A N 1
ATOM 1961 C CA . HIS A 1 258 ? -31.203 10.906 14.148 1 98.19 258 HIS A CA 1
ATOM 1962 C C . HIS A 1 258 ? -30.719 9.477 13.914 1 98.19 258 HIS A C 1
ATOM 1964 O O . HIS A 1 258 ? -29.734 9.055 14.523 1 98.19 258 HIS A O 1
ATOM 1970 N N . LYS A 1 259 ? -31.453 8.789 13.086 1 98.25 259 LYS A N 1
ATOM 1971 C CA . LYS A 1 259 ? -31.031 7.449 12.688 1 98.25 259 LYS A CA 1
ATOM 1972 C C . LYS A 1 259 ? -30.141 7.496 11.453 1 98.25 259 LYS A C 1
ATOM 1974 O O . LYS A 1 259 ? -30.5 8.086 10.438 1 98.25 259 LYS A O 1
ATOM 1979 N N . ALA A 1 260 ? -28.969 6.934 11.562 1 98.62 260 ALA A N 1
ATOM 1980 C CA . ALA A 1 260 ? -28.047 6.84 10.438 1 98.62 260 ALA A CA 1
ATOM 1981 C C . ALA A 1 260 ? -27.875 5.391 9.992 1 98.62 260 ALA A C 1
ATOM 1983 O O . ALA A 1 260 ? -27.578 4.516 10.805 1 98.62 260 ALA A O 1
ATOM 1984 N N . GLU A 1 261 ? -28.078 5.145 8.68 1 98.5 261 GLU A N 1
ATOM 1985 C CA . GLU A 1 261 ? -27.969 3.809 8.102 1 98.5 261 GLU A CA 1
ATOM 1986 C C . GLU A 1 261 ? -27.047 3.801 6.887 1 98.5 261 GLU A C 1
ATOM 1988 O O . GLU A 1 261 ? -27.047 4.738 6.086 1 98.5 261 GLU A O 1
ATOM 1993 N N . LEU A 1 262 ? -26.297 2.773 6.824 1 98.56 262 LEU A N 1
ATOM 1994 C CA . LEU A 1 262 ? -25.438 2.549 5.668 1 98.56 262 LEU A CA 1
ATOM 1995 C C . LEU A 1 262 ? -25.969 1.408 4.809 1 98.56 262 LEU A C 1
ATOM 1997 O O . LEU A 1 262 ? -26.547 0.447 5.328 1 98.56 262 LEU A O 1
ATOM 2001 N N . ARG A 1 263 ? -25.844 1.517 3.543 1 98.62 263 ARG A N 1
ATOM 2002 C CA . ARG A 1 263 ? -26.062 0.439 2.582 1 98.62 263 ARG A CA 1
ATOM 2003 C C . ARG A 1 263 ? -24.812 0.166 1.769 1 98.62 263 ARG A C 1
ATOM 2005 O O . ARG A 1 263 ? -24.297 1.057 1.086 1 98.62 263 ARG A O 1
ATOM 2012 N N . ILE A 1 264 ? -24.312 -1.053 1.817 1 98.44 264 ILE A N 1
ATOM 2013 C CA . ILE A 1 264 ? -23.078 -1.405 1.129 1 98.44 264 ILE A CA 1
ATOM 2014 C C . ILE A 1 264 ? -23.406 -2.207 -0.13 1 98.44 264 ILE A C 1
ATOM 2016 O O . ILE A 1 264 ? -24.156 -3.186 -0.076 1 98.44 264 ILE A O 1
ATOM 2020 N N . ASN A 1 265 ? -22.953 -1.745 -1.247 1 98.75 265 ASN A N 1
ATOM 2021 C CA . ASN A 1 265 ? -22.891 -2.52 -2.482 1 98.75 265 ASN A CA 1
ATOM 2022 C C . ASN A 1 265 ? -21.516 -3.133 -2.691 1 98.75 265 ASN A C 1
ATOM 2024 O O . ASN A 1 265 ? -20.562 -2.426 -3.02 1 98.75 265 ASN A O 1
ATOM 2028 N N . PHE A 1 266 ? -21.406 -4.465 -2.496 1 98.44 266 PHE A N 1
ATOM 2029 C CA . PHE A 1 266 ? -20.109 -5.148 -2.557 1 98.44 266 PHE A CA 1
ATOM 2030 C C . PHE A 1 266 ? -19.703 -5.398 -4 1 98.44 266 PHE A C 1
ATOM 2032 O O . PHE A 1 266 ? -18.594 -5.879 -4.262 1 98.44 266 PHE A O 1
ATOM 2039 N N . MET A 1 267 ? -20.5 -5.121 -4.938 1 97.88 267 MET A N 1
ATOM 2040 C CA . MET A 1 267 ? -20.172 -5.273 -6.352 1 97.88 267 MET A CA 1
ATOM 2041 C C . MET A 1 267 ? -20.797 -4.16 -7.184 1 97.88 267 MET A C 1
ATOM 2043 O O . MET A 1 267 ? -21.594 -4.43 -8.086 1 97.88 267 MET A O 1
ATOM 2047 N N . PRO A 1 268 ? -20.375 -2.986 -6.938 1 97.75 268 PRO A N 1
ATOM 2048 C CA . PRO A 1 268 ? -21.031 -1.835 -7.562 1 97.75 268 PRO A CA 1
ATOM 2049 C C . PRO A 1 268 ? -20.797 -1.772 -9.07 1 97.75 268 PRO A C 1
ATOM 2051 O O . PRO A 1 268 ? -21.484 -1.023 -9.773 1 97.75 268 PRO A O 1
ATOM 2054 N N . GLU A 1 269 ? -19.875 -2.529 -9.648 1 96.31 269 GLU A N 1
ATOM 2055 C CA . GLU A 1 269 ? -19.562 -2.488 -11.07 1 96.31 269 GLU A CA 1
ATOM 2056 C C . GLU A 1 269 ? -20.625 -3.213 -11.898 1 96.31 269 GLU A C 1
ATOM 2058 O O . GLU A 1 269 ? -20.656 -3.088 -13.117 1 96.31 269 GLU A O 1
ATOM 2063 N N . LEU A 1 270 ? -21.547 -3.936 -11.195 1 97.56 270 LEU A N 1
ATOM 2064 C CA . LEU A 1 270 ? -22.594 -4.66 -11.898 1 97.56 270 LEU A CA 1
ATOM 2065 C C . LEU A 1 270 ? -23.984 -4.18 -11.469 1 97.56 270 LEU A C 1
ATOM 2067 O O . LEU A 1 270 ? -24.203 -3.924 -10.281 1 97.56 270 LEU A O 1
ATOM 2071 N N . SER A 1 271 ? -24.859 -4.043 -12.438 1 97.81 271 SER A N 1
ATOM 2072 C CA . SER A 1 271 ? -26.281 -3.863 -12.117 1 97.81 271 SER A CA 1
ATOM 2073 C C . SER A 1 271 ? -26.875 -5.133 -11.508 1 97.81 271 SER A C 1
ATOM 2075 O O . SER A 1 271 ? -26.234 -6.184 -11.5 1 97.81 271 SER A O 1
ATOM 2077 N N . GLU A 1 272 ? -28.016 -4.969 -10.953 1 97.88 272 GLU A N 1
ATOM 2078 C CA . GLU A 1 272 ? -28.688 -6.137 -10.398 1 97.88 272 GLU A CA 1
ATOM 2079 C C . GLU A 1 272 ? -28.844 -7.238 -11.445 1 97.88 272 GLU A C 1
ATOM 2081 O O . GLU A 1 272 ? -28.562 -8.406 -11.164 1 97.88 272 GLU A O 1
ATOM 2086 N N . GLU A 1 273 ? -29.25 -6.863 -12.633 1 98.25 273 GLU A N 1
ATOM 2087 C CA . GLU A 1 273 ? -29.453 -7.82 -13.719 1 98.25 273 GLU A CA 1
ATOM 2088 C C . GLU A 1 273 ? -28.156 -8.484 -14.133 1 98.25 273 GLU A C 1
ATOM 2090 O O . GLU A 1 273 ? -28.109 -9.703 -14.344 1 98.25 273 GLU A O 1
ATOM 2095 N N . GLU A 1 274 ? -27.125 -7.766 -14.219 1 98.31 274 GLU A N 1
ATOM 2096 C CA . GLU A 1 274 ? -25.828 -8.297 -14.594 1 98.31 274 GLU A CA 1
ATOM 2097 C C . GLU A 1 274 ? -25.297 -9.266 -13.539 1 98.31 274 GLU A C 1
ATOM 2099 O O . GLU A 1 274 ? -24.672 -10.273 -13.867 1 98.31 274 GLU A O 1
ATOM 2104 N N . LEU A 1 275 ? -25.5 -8.898 -12.266 1 98.12 275 LEU A N 1
ATOM 2105 C CA . LEU A 1 275 ? -25.094 -9.781 -11.18 1 98.12 275 LEU A CA 1
ATOM 2106 C C . LEU A 1 275 ? -25.828 -11.117 -11.258 1 98.12 275 LEU A C 1
ATOM 2108 O O . LEU A 1 275 ? -25.219 -12.18 -11.133 1 98.12 275 LEU A O 1
ATOM 2112 N N . LYS A 1 276 ? -27.141 -11.07 -11.484 1 98.06 276 LYS A N 1
ATOM 2113 C CA . LYS A 1 276 ? -27.922 -12.289 -11.633 1 98.06 276 LYS A CA 1
ATOM 2114 C C . LYS A 1 276 ? -27.422 -13.125 -12.812 1 98.06 276 LYS A C 1
ATOM 2116 O O . LYS A 1 276 ? -27.297 -14.344 -12.703 1 98.06 276 LYS A O 1
ATOM 2121 N N . LYS A 1 277 ? -27.156 -12.477 -13.891 1 98.19 277 LYS A N 1
ATOM 2122 C CA . LYS A 1 277 ? -26.641 -13.156 -15.07 1 98.19 277 LYS A CA 1
ATOM 2123 C C . LYS A 1 277 ? -25.281 -13.812 -14.773 1 98.19 277 LYS A C 1
ATOM 2125 O O . LYS A 1 277 ? -25.031 -14.938 -15.211 1 98.19 277 LYS A O 1
ATOM 2130 N N . LEU A 1 278 ? -24.453 -13.102 -14.07 1 97.88 278 LEU A N 1
ATOM 2131 C CA . LEU A 1 278 ? -23.141 -13.625 -13.703 1 97.88 278 LEU A CA 1
ATOM 2132 C C . LEU A 1 278 ? -23.281 -14.883 -12.859 1 97.88 278 LEU A C 1
ATOM 2134 O O . LEU A 1 278 ? -22.641 -15.898 -13.133 1 97.88 278 LEU A O 1
ATOM 2138 N N . LEU A 1 279 ? -24.125 -14.797 -11.844 1 97.44 279 LEU A N 1
ATOM 2139 C CA . LEU A 1 279 ? -24.312 -15.938 -10.961 1 97.44 279 LEU A CA 1
ATOM 2140 C C . LEU A 1 279 ? -24.891 -17.125 -11.719 1 97.44 279 LEU A C 1
ATOM 2142 O O . LEU A 1 279 ? -24.484 -18.266 -11.492 1 97.44 279 LEU A O 1
ATOM 2146 N N . TYR A 1 280 ? -25.797 -16.859 -12.633 1 97.5 280 TYR A N 1
ATOM 2147 C CA . TYR A 1 280 ? -26.359 -17.906 -13.469 1 97.5 280 TYR A CA 1
ATOM 2148 C C . TYR A 1 280 ? -25.297 -18.547 -14.352 1 97.5 280 TYR A C 1
ATOM 2150 O O . TYR A 1 280 ? -25.219 -19.766 -14.453 1 97.5 280 TYR A O 1
ATOM 2158 N N . ALA A 1 281 ? -24.547 -17.766 -15 1 97.62 281 ALA A N 1
ATOM 2159 C CA . ALA A 1 281 ? -23.484 -18.25 -15.883 1 97.62 281 ALA A CA 1
ATOM 2160 C C . ALA A 1 281 ? -22.484 -19.109 -15.117 1 97.62 281 ALA A C 1
ATOM 2162 O O . ALA A 1 281 ? -22.016 -20.125 -15.625 1 97.62 281 ALA A O 1
ATOM 2163 N N . ARG A 1 282 ? -22.141 -18.703 -13.938 1 97.62 282 ARG A N 1
ATOM 2164 C CA . ARG A 1 282 ? -21.219 -19.453 -13.102 1 97.62 282 ARG A CA 1
ATOM 2165 C C . ARG A 1 282 ? -21.781 -20.828 -12.75 1 97.62 282 ARG A C 1
ATOM 2167 O O . ARG A 1 282 ? -21.062 -21.828 -12.789 1 97.62 282 ARG A O 1
ATOM 2174 N N . LYS A 1 283 ? -23.047 -20.797 -12.398 1 97.44 283 LYS A N 1
ATOM 2175 C CA . LYS A 1 283 ? -23.703 -22.062 -12.078 1 97.44 283 LYS A CA 1
ATOM 2176 C C . LYS A 1 283 ? -23.75 -22.969 -13.297 1 97.44 283 LYS A C 1
ATOM 2178 O O . LYS A 1 283 ? -23.547 -24.188 -13.188 1 97.44 283 LYS A O 1
ATOM 2183 N N . LYS A 1 284 ? -24.016 -22.422 -14.422 1 97.75 284 LYS A N 1
ATOM 2184 C CA . LYS A 1 284 ? -24.062 -23.188 -15.664 1 97.75 284 LYS A CA 1
ATOM 2185 C C . LYS A 1 284 ? -22.703 -23.766 -16 1 97.75 284 LYS A C 1
ATOM 2187 O O . LYS A 1 284 ? -22.609 -24.922 -16.422 1 97.75 284 LYS A O 1
ATOM 2192 N N . ALA A 1 285 ? -21.672 -23.031 -15.812 1 96.88 285 ALA A N 1
ATOM 2193 C CA . ALA A 1 285 ? -20.312 -23.453 -16.141 1 96.88 285 ALA A CA 1
ATOM 2194 C C . ALA A 1 285 ? -19.828 -24.531 -15.164 1 96.88 285 ALA A C 1
ATOM 2196 O O . ALA A 1 285 ? -19.062 -25.422 -15.547 1 96.88 285 ALA A O 1
ATOM 2197 N N . CYS A 1 286 ? -20.219 -24.375 -13.922 1 97.38 286 CYS A N 1
ATOM 2198 C CA . CYS A 1 286 ? -19.797 -25.312 -12.883 1 97.38 286 CYS A CA 1
ATOM 2199 C C . CYS A 1 286 ? -20.984 -25.812 -12.086 1 97.38 286 CYS A C 1
ATOM 2201 O O . CYS A 1 286 ? -21.141 -25.469 -10.906 1 97.38 286 CYS A O 1
ATOM 2203 N N . PRO A 1 287 ? -21.734 -26.719 -12.625 1 96.56 287 PRO A N 1
ATOM 2204 C CA . PRO A 1 287 ? -22.984 -27.156 -12 1 96.56 287 PRO A CA 1
ATOM 2205 C C . PRO A 1 287 ? -22.75 -27.891 -10.68 1 96.56 287 PRO A C 1
ATOM 2207 O O . PRO A 1 287 ? -23.672 -28 -9.859 1 96.56 287 PRO A O 1
ATOM 2210 N N . TYR A 1 288 ? -21.562 -28.328 -10.445 1 96.31 288 TYR A N 1
ATOM 2211 C CA . TYR A 1 288 ? -21.234 -29.094 -9.242 1 96.31 288 TYR A CA 1
ATOM 2212 C C . TYR A 1 288 ? -21.078 -28.172 -8.039 1 96.31 288 TYR A C 1
ATOM 2214 O O . TYR A 1 288 ? -21.047 -28.625 -6.898 1 96.31 288 TYR A O 1
ATOM 2222 N N . LYS A 1 289 ? -20.984 -26.891 -8.227 1 97 289 LYS A N 1
ATOM 2223 C CA . LYS A 1 289 ? -20.75 -25.938 -7.145 1 97 289 LYS A CA 1
ATOM 2224 C C . LYS A 1 289 ? -22.062 -25.547 -6.461 1 97 289 LYS A C 1
ATOM 2226 O O . LYS A 1 289 ? -23.078 -25.359 -7.121 1 97 289 LYS A O 1
ATOM 2231 N N . LYS A 1 290 ? -21.922 -25.438 -5.156 1 95.25 290 LYS A N 1
ATOM 2232 C CA . LYS A 1 290 ? -23.016 -24.906 -4.367 1 95.25 290 LYS A CA 1
ATOM 2233 C C . LYS A 1 290 ? -22.891 -23.391 -4.195 1 95.25 290 LYS A C 1
ATOM 2235 O O . LYS A 1 290 ? -21.953 -22.781 -4.727 1 95.25 290 LYS A O 1
ATOM 2240 N N . GLU A 1 291 ? -23.812 -22.828 -3.494 1 94.31 291 GLU A N 1
ATOM 2241 C CA . GLU A 1 291 ? -23.938 -21.391 -3.385 1 94.31 291 GLU A CA 1
ATOM 2242 C C . GLU A 1 291 ? -22.641 -20.766 -2.873 1 94.31 291 GLU A C 1
ATOM 2244 O O . GLU A 1 291 ? -22.156 -19.781 -3.443 1 94.31 291 GLU A O 1
ATOM 2249 N N . LYS A 1 292 ? -22.109 -21.312 -1.809 1 96.5 292 LYS A N 1
ATOM 2250 C CA . LYS A 1 292 ? -20.859 -20.797 -1.229 1 96.5 292 LYS A CA 1
ATOM 2251 C C . LYS A 1 292 ? -19.719 -20.859 -2.24 1 96.5 292 LYS A C 1
ATOM 2253 O O . LYS A 1 292 ? -19 -19.875 -2.43 1 96.5 292 LYS A O 1
ATOM 2258 N N . GLU A 1 293 ? -19.594 -22.016 -2.908 1 97.62 293 GLU A N 1
ATOM 2259 C CA . GLU A 1 293 ? -18.5 -22.25 -3.855 1 97.62 293 GLU A CA 1
ATOM 2260 C C . GLU A 1 293 ? -18.641 -21.344 -5.078 1 97.62 293 GLU A C 1
ATOM 2262 O O . GLU A 1 293 ? -17.625 -20.938 -5.672 1 97.62 293 GLU A O 1
ATOM 2267 N N . LEU A 1 294 ? -19.875 -21 -5.383 1 96.75 294 LEU A N 1
ATOM 2268 C CA . LEU A 1 294 ? -20.141 -20.141 -6.539 1 96.75 294 LEU A CA 1
ATOM 2269 C C . LEU A 1 294 ? -19.578 -18.734 -6.312 1 96.75 294 LEU A C 1
ATOM 2271 O O . LEU A 1 294 ? -19.328 -18 -7.27 1 96.75 294 LEU A O 1
ATOM 2275 N N . LEU A 1 295 ? -19.406 -18.359 -5.02 1 98.38 295 LEU A N 1
ATOM 2276 C CA . LEU A 1 295 ? -18.969 -17 -4.699 1 98.38 295 LEU A CA 1
ATOM 2277 C C . LEU A 1 295 ? -17.453 -16.938 -4.543 1 98.38 295 LEU A C 1
ATOM 2279 O O . LEU A 1 295 ? -16.875 -15.859 -4.469 1 98.38 295 LEU A O 1
ATOM 2283 N N . VAL A 1 296 ? -16.766 -18.141 -4.574 1 98.44 296 VAL A N 1
ATOM 2284 C CA . VAL A 1 296 ? -15.312 -18.172 -4.516 1 98.44 296 VAL A CA 1
ATOM 2285 C C . VAL A 1 296 ? -14.719 -17.469 -5.734 1 98.44 296 VAL A C 1
ATOM 2287 O O . VAL A 1 296 ? -15.188 -17.672 -6.859 1 98.44 296 VAL A O 1
ATOM 2290 N N . GLY A 1 297 ? -13.766 -16.594 -5.523 1 98.12 297 GLY A N 1
ATOM 2291 C CA . GLY A 1 297 ? -13.172 -15.82 -6.602 1 98.12 297 GLY A CA 1
ATOM 2292 C C . GLY A 1 297 ? -13.789 -14.438 -6.746 1 98.12 297 GLY A C 1
ATOM 2293 O O . GLY A 1 297 ? -13.211 -13.562 -7.395 1 98.12 297 GLY A O 1
ATOM 2294 N N . LEU A 1 298 ? -15.016 -14.258 -6.172 1 98.06 298 LEU A N 1
ATOM 2295 C CA . LEU A 1 298 ? -15.688 -12.969 -6.203 1 98.06 298 LEU A CA 1
ATOM 2296 C C . LEU A 1 298 ? -15.398 -12.172 -4.934 1 98.06 298 LEU A C 1
ATOM 2298 O O . LEU A 1 298 ? -15.117 -10.977 -4.996 1 98.06 298 LEU A O 1
ATOM 2302 N N . PHE A 1 299 ? -15.516 -12.883 -3.814 1 98.12 299 PHE A N 1
ATOM 2303 C CA . PHE A 1 299 ? -15.422 -12.234 -2.512 1 98.12 299 PHE A CA 1
ATOM 2304 C C . PHE A 1 299 ? -14.484 -13 -1.588 1 98.12 299 PHE A C 1
ATOM 2306 O O . PHE A 1 299 ? -14.258 -14.195 -1.784 1 98.12 299 PHE A O 1
ATOM 2313 N N . PRO A 1 300 ? -13.977 -12.305 -0.581 1 97.56 300 PRO A N 1
ATOM 2314 C CA . PRO A 1 300 ? -13.227 -13.031 0.449 1 97.56 300 PRO A CA 1
ATOM 2315 C C . PRO A 1 300 ? -14.086 -14.047 1.197 1 97.56 300 PRO A C 1
ATOM 2317 O O . PRO A 1 300 ? -15.289 -13.82 1.388 1 97.56 300 PRO A O 1
ATOM 2320 N N . GLU A 1 301 ? -13.461 -15.062 1.658 1 97.38 301 GLU A N 1
ATOM 2321 C CA . GLU A 1 301 ? -14.148 -16.203 2.256 1 97.38 301 GLU A CA 1
ATOM 2322 C C . GLU A 1 301 ? -15.047 -15.766 3.408 1 97.38 301 GLU A C 1
ATOM 2324 O O . GLU A 1 301 ? -16.203 -16.172 3.492 1 97.38 301 GLU A O 1
ATOM 2329 N N . LYS A 1 302 ? -14.547 -14.93 4.254 1 96.88 302 LYS A N 1
ATOM 2330 C CA . LYS A 1 302 ? -15.312 -14.477 5.41 1 96.88 302 LYS A CA 1
ATOM 2331 C C . LYS A 1 302 ? -16.562 -13.719 4.977 1 96.88 302 LYS A C 1
ATOM 2333 O O . LYS A 1 302 ? -17.625 -13.859 5.586 1 96.88 302 LYS A O 1
ATOM 2338 N N . LEU A 1 303 ? -16.438 -12.945 3.969 1 97.25 303 LEU A N 1
ATOM 2339 C CA . LEU A 1 303 ? -17.578 -12.188 3.463 1 97.25 303 LEU A CA 1
ATOM 2340 C C . LEU A 1 303 ? -18.594 -13.117 2.801 1 97.25 303 LEU A C 1
ATOM 2342 O O . LEU A 1 303 ? -19.797 -12.93 2.947 1 97.25 303 LEU A O 1
ATOM 2346 N N . ILE A 1 304 ? -18.109 -14.133 2.117 1 97.81 304 ILE A N 1
ATOM 2347 C CA . ILE A 1 304 ? -18.984 -15.109 1.485 1 97.81 304 ILE A CA 1
ATOM 2348 C C . ILE A 1 304 ? -19.906 -15.727 2.535 1 97.81 304 ILE A C 1
ATOM 2350 O O . ILE A 1 304 ? -21.125 -15.812 2.332 1 97.81 304 ILE A O 1
ATOM 2354 N N . LYS A 1 305 ? -19.344 -16.109 3.641 1 96.38 305 LYS A N 1
ATOM 2355 C CA . LYS A 1 305 ? -20.109 -16.75 4.707 1 96.38 305 LYS A CA 1
ATOM 2356 C C . LYS A 1 305 ? -21.234 -15.844 5.199 1 96.38 305 LYS A C 1
ATOM 2358 O O . LYS A 1 305 ? -22.359 -16.312 5.438 1 96.38 305 LYS A O 1
ATOM 2363 N N . ILE A 1 306 ? -20.969 -14.594 5.254 1 95.75 306 ILE A N 1
ATOM 2364 C CA . ILE A 1 306 ? -21.953 -13.625 5.727 1 95.75 306 ILE A CA 1
ATOM 2365 C C . ILE A 1 306 ? -23.031 -13.414 4.656 1 95.75 306 ILE A C 1
ATOM 2367 O O . ILE A 1 306 ? -24.219 -13.398 4.961 1 95.75 306 ILE A O 1
ATOM 2371 N N . LEU A 1 307 ? -22.625 -13.305 3.449 1 96.62 307 LEU A N 1
ATOM 2372 C CA . LEU A 1 307 ? -23.547 -13.031 2.357 1 96.62 307 LEU A CA 1
ATOM 2373 C C . LEU A 1 307 ? -24.547 -14.18 2.178 1 96.62 307 LEU A C 1
ATOM 2375 O O . LEU A 1 307 ? -25.75 -13.953 2.049 1 96.62 307 LEU A O 1
ATOM 2379 N N . ILE A 1 308 ? -24.078 -15.398 2.258 1 96.56 308 ILE A N 1
ATOM 2380 C CA . ILE A 1 308 ? -24.922 -16.547 1.964 1 96.56 308 ILE A CA 1
ATOM 2381 C C . ILE A 1 308 ? -25.859 -16.812 3.145 1 96.56 308 ILE A C 1
ATOM 2383 O O . ILE A 1 308 ? -26.828 -17.562 3.023 1 96.56 308 ILE A O 1
ATOM 2387 N N . SER A 1 309 ? -25.531 -16.281 4.312 1 94.69 309 SER A N 1
ATOM 2388 C CA . SER A 1 309 ? -26.391 -16.469 5.488 1 94.69 309 SER A CA 1
ATOM 2389 C C . SER A 1 309 ? -27.594 -15.547 5.434 1 94.69 309 SER A C 1
ATOM 2391 O O . SER A 1 309 ? -28.531 -15.695 6.227 1 94.69 309 SER A O 1
ATOM 2393 N N . GLN A 1 310 ? -27.609 -14.633 4.477 1 94.31 310 GLN A N 1
ATOM 2394 C CA . GLN A 1 310 ? -28.75 -13.727 4.332 1 94.31 310 GLN A CA 1
ATOM 2395 C C . GLN A 1 310 ? -29.875 -14.375 3.551 1 94.31 310 GLN A C 1
ATOM 2397 O O . GLN A 1 310 ? -29.656 -15.32 2.789 1 94.31 310 GLN A O 1
ATOM 2402 N N . LYS A 1 311 ? -31.109 -13.898 3.703 1 94.38 311 LYS A N 1
ATOM 2403 C CA . LYS A 1 311 ? -32.281 -14.469 3.078 1 94.38 311 LYS A CA 1
ATOM 2404 C C . LYS A 1 311 ? -32.25 -14.328 1.56 1 94.38 311 LYS A C 1
ATOM 2406 O O . LYS A 1 311 ? -32.594 -15.266 0.833 1 94.38 311 LYS A O 1
ATOM 2411 N N . GLN A 1 312 ? -31.828 -13.203 1.105 1 96.69 312 GLN A N 1
ATOM 2412 C CA . GLN A 1 312 ? -31.719 -12.922 -0.322 1 96.69 312 GLN A CA 1
ATOM 2413 C C . GLN A 1 312 ? -30.281 -12.555 -0.699 1 96.69 312 GLN A C 1
ATOM 2415 O O . GLN A 1 312 ? -29.812 -11.461 -0.378 1 96.69 312 GLN A O 1
ATOM 2420 N N . LEU A 1 313 ? -29.656 -13.398 -1.488 1 97.12 313 LEU A N 1
ATOM 2421 C CA . LEU A 1 313 ? -28.234 -13.266 -1.78 1 97.12 313 LEU A CA 1
ATOM 2422 C C . LEU A 1 313 ? -27.953 -12.008 -2.602 1 97.12 313 LEU A C 1
ATOM 2424 O O . LEU A 1 313 ? -27.062 -11.234 -2.27 1 97.12 313 LEU A O 1
ATOM 2428 N N . VAL A 1 314 ? -28.719 -11.781 -3.637 1 97.94 314 VAL A N 1
ATOM 2429 C CA . VAL A 1 314 ? -28.484 -10.656 -4.539 1 97.94 314 VAL A CA 1
ATOM 2430 C C . VAL A 1 314 ? -28.641 -9.344 -3.775 1 97.94 314 VAL A C 1
ATOM 2432 O O . VAL A 1 314 ? -27.812 -8.438 -3.904 1 97.94 314 VAL A O 1
ATOM 2435 N N . SER A 1 315 ? -29.703 -9.258 -2.967 1 97.69 315 SER A N 1
ATOM 2436 C CA . SER A 1 315 ? -29.922 -8.07 -2.15 1 97.69 315 SER A CA 1
ATOM 2437 C C . SER A 1 315 ? -28.797 -7.879 -1.136 1 97.69 315 SER A C 1
ATOM 2439 O O . SER A 1 315 ? -28.359 -6.754 -0.887 1 97.69 315 SER A O 1
ATOM 2441 N N . ALA A 1 316 ? -28.344 -9 -0.563 1 97.5 316 ALA A N 1
ATOM 2442 C CA . ALA A 1 316 ? -27.25 -8.938 0.403 1 97.5 316 ALA A CA 1
ATOM 2443 C C . ALA A 1 316 ? -25.969 -8.391 -0.239 1 97.5 316 ALA A C 1
ATOM 2445 O O . ALA A 1 316 ? -25.25 -7.594 0.375 1 97.5 316 ALA A O 1
ATOM 2446 N N . ILE A 1 317 ? -25.719 -8.742 -1.497 1 98.44 317 ILE A N 1
ATOM 2447 C CA . ILE A 1 317 ? -24.516 -8.305 -2.207 1 98.44 317 ILE A CA 1
ATOM 2448 C C . ILE A 1 317 ? -24.641 -6.832 -2.584 1 98.44 317 ILE A C 1
ATOM 2450 O O . ILE A 1 317 ? -23.672 -6.078 -2.506 1 98.44 317 ILE A O 1
ATOM 2454 N N . ARG A 1 318 ? -25.812 -6.348 -2.859 1 98.25 318 ARG A N 1
ATOM 2455 C CA . ARG A 1 318 ? -25.984 -5.051 -3.51 1 98.25 318 ARG A CA 1
ATOM 2456 C C . ARG A 1 318 ? -26.328 -3.967 -2.494 1 98.25 318 ARG A C 1
ATOM 2458 O O . ARG A 1 318 ? -26.078 -2.783 -2.73 1 98.25 318 ARG A O 1
ATOM 2465 N N . GLU A 1 319 ? -26.984 -4.371 -1.418 1 97.62 319 GLU A N 1
ATOM 2466 C CA . GLU A 1 319 ? -27.516 -3.395 -0.47 1 97.62 319 GLU A CA 1
ATOM 2467 C C . GLU A 1 319 ? -27.438 -3.916 0.961 1 97.62 319 GLU A C 1
ATOM 2469 O O . GLU A 1 319 ? -28.422 -3.908 1.686 1 97.62 319 GLU A O 1
ATOM 2474 N N . PHE A 1 320 ? -26.281 -4.316 1.376 1 97.31 320 PHE A N 1
ATOM 2475 C CA . PHE A 1 320 ? -26.125 -4.84 2.727 1 97.31 320 PHE A CA 1
ATOM 2476 C C . PHE A 1 320 ? -26.312 -3.738 3.762 1 97.31 320 PHE A C 1
ATOM 2478 O O . PHE A 1 320 ? -25.594 -2.736 3.75 1 97.31 320 PHE A O 1
ATOM 2485 N N . PRO A 1 321 ? -27.219 -3.869 4.66 1 96.75 321 PRO A N 1
ATOM 2486 C CA . PRO A 1 321 ? -27.547 -2.785 5.59 1 96.75 321 PRO A CA 1
ATOM 2487 C C . PRO A 1 321 ? -26.688 -2.812 6.855 1 96.75 321 PRO A C 1
ATOM 2489 O O . PRO A 1 321 ? -26.375 -3.891 7.371 1 96.75 321 PRO A O 1
ATOM 2492 N N . LEU A 1 322 ? -26.297 -1.661 7.34 1 97.31 322 LEU A N 1
ATOM 2493 C CA . LEU A 1 322 ? -25.688 -1.438 8.641 1 97.31 322 LEU A CA 1
ATOM 2494 C C . LEU A 1 322 ? -26.297 -0.223 9.328 1 97.31 322 LEU A C 1
ATOM 2496 O O . LEU A 1 322 ? -26.516 0.809 8.695 1 97.31 322 LEU A O 1
ATOM 2500 N N . GLU A 1 323 ? -26.578 -0.369 10.539 1 98.06 323 GLU A N 1
ATOM 2501 C CA . GLU A 1 323 ? -27.031 0.78 11.32 1 98.06 323 GLU A CA 1
ATOM 2502 C C . GLU A 1 323 ? -25.891 1.372 12.133 1 98.06 323 GLU A C 1
ATOM 2504 O O . GLU A 1 323 ? -25.25 0.668 12.922 1 98.06 323 GLU A O 1
ATOM 2509 N N . VAL A 1 324 ? -25.688 2.658 11.992 1 98.56 324 VAL A N 1
ATOM 2510 C CA . VAL A 1 324 ? -24.562 3.324 12.664 1 98.56 324 VAL A CA 1
ATOM 2511 C C . VAL A 1 324 ? -24.938 3.59 14.125 1 98.56 324 VAL A C 1
ATOM 2513 O O . VAL A 1 324 ? -26.016 4.109 14.422 1 98.56 324 VAL A O 1
ATOM 2516 N N . GLN A 1 325 ? -24.078 3.123 14.992 1 97.94 325 GLN A N 1
ATOM 2517 C CA . GLN A 1 325 ? -24.219 3.414 16.406 1 97.94 325 GLN A CA 1
ATOM 2518 C C . GLN A 1 325 ? -23.484 4.695 16.781 1 97.94 325 GLN A C 1
ATOM 2520 O O . GLN A 1 325 ? -24 5.527 17.531 1 97.94 325 GLN A O 1
ATOM 2525 N N . ASP A 1 326 ? -22.281 4.828 16.344 1 97.69 326 ASP A N 1
ATOM 2526 C CA . ASP A 1 326 ? -21.438 5.992 16.609 1 97.69 326 ASP A CA 1
ATOM 2527 C C . ASP A 1 326 ? -20.141 5.934 15.797 1 97.69 326 ASP A C 1
ATOM 2529 O O . ASP A 1 326 ? -19.906 4.965 15.07 1 97.69 326 ASP A O 1
ATOM 2533 N N . GLY A 1 327 ? -19.406 7.016 15.859 1 97.19 327 GLY A N 1
ATOM 2534 C CA . GLY A 1 327 ? -18.031 6.973 15.414 1 97.19 327 GLY A CA 1
ATOM 2535 C C . GLY A 1 327 ? -17.078 6.461 16.484 1 97.19 327 GLY A C 1
ATOM 2536 O O . GLY A 1 327 ? -17.5 6.148 17.594 1 97.19 327 GLY A O 1
ATOM 2537 N N . MET A 1 328 ? -15.781 6.34 16.047 1 96.25 328 MET A N 1
ATOM 2538 C CA . MET A 1 328 ? -14.75 6.023 17.031 1 96.25 328 MET A CA 1
ATOM 2539 C C . MET A 1 328 ? -14.453 7.23 17.906 1 96.25 328 MET A C 1
ATOM 2541 O O . MET A 1 328 ? -15.039 8.297 17.734 1 96.25 328 MET A O 1
ATOM 2545 N N . SER A 1 329 ? -13.617 7.008 18.938 1 94.81 329 SER A N 1
ATOM 2546 C CA . SER A 1 329 ? -13.266 8.055 19.891 1 94.81 329 SER A CA 1
ATOM 2547 C C . SER A 1 329 ? -12.43 9.148 19.219 1 94.81 329 SER A C 1
ATOM 2549 O O . SER A 1 329 ? -11.945 8.969 18.109 1 94.81 329 SER A O 1
ATOM 2551 N N . PHE A 1 330 ? -12.234 10.266 19.906 1 95.12 330 PHE A N 1
ATOM 2552 C CA . PHE A 1 330 ? -11.414 11.375 19.438 1 95.12 330 PHE A CA 1
ATOM 2553 C C . PHE A 1 330 ? -9.984 10.906 19.172 1 95.12 330 PHE A C 1
ATOM 2555 O O . PHE A 1 330 ? -9.352 11.352 18.203 1 95.12 330 PHE A O 1
ATOM 2562 N N . SER A 1 331 ? -9.477 10.008 19.984 1 93.75 331 SER A N 1
ATOM 2563 C CA . SER A 1 331 ? -8.102 9.539 19.859 1 93.75 331 SER A CA 1
ATOM 2564 C C . SER A 1 331 ? -7.914 8.695 18.594 1 93.75 331 SER A C 1
ATOM 2566 O O . SER A 1 331 ? -6.789 8.492 18.141 1 93.75 331 SER A O 1
ATOM 2568 N N . GLN A 1 332 ? -9.055 8.281 18 1 93.88 332 GLN A N 1
ATOM 2569 C CA . GLN A 1 332 ? -8.977 7.426 16.828 1 93.88 332 GLN A CA 1
ATOM 2570 C C . GLN A 1 332 ? -9.438 8.172 15.578 1 93.88 332 GLN A C 1
ATOM 2572 O O . GLN A 1 332 ? -9.422 7.613 14.477 1 93.88 332 GLN A O 1
ATOM 2577 N N . ALA A 1 333 ? -9.852 9.359 15.781 1 95.5 333 ALA A N 1
ATOM 2578 C CA . ALA A 1 333 ? -10.297 10.18 14.656 1 95.5 333 ALA A CA 1
ATOM 2579 C C . ALA A 1 333 ? -9.133 10.984 14.07 1 95.5 333 ALA A C 1
ATOM 2581 O O . ALA A 1 333 ? -8.195 11.344 14.789 1 95.5 333 ALA A O 1
ATOM 2582 N N . GLN A 1 334 ? -9.234 11.25 12.805 1 93.81 334 GLN A N 1
ATOM 2583 C CA . GLN A 1 334 ? -8.18 12.023 12.156 1 93.81 334 GLN A CA 1
ATOM 2584 C C . GLN A 1 334 ? -8.383 13.523 12.391 1 93.81 334 GLN A C 1
ATOM 2586 O O . GLN A 1 334 ? -7.41 14.273 12.484 1 93.81 334 GLN A O 1
ATOM 2591 N N . VAL A 1 335 ? -9.648 13.906 12.414 1 95.88 335 VAL A N 1
ATOM 2592 C CA . VAL A 1 335 ? -10 15.297 12.664 1 95.88 335 VAL A CA 1
ATOM 2593 C C . VAL A 1 335 ? -11.305 15.367 13.453 1 95.88 335 VAL A C 1
ATOM 2595 O O . VAL A 1 335 ? -11.836 14.336 13.875 1 95.88 335 VAL A O 1
ATOM 2598 N N . CYS A 1 336 ? -11.719 16.578 13.75 1 96.69 336 CYS A N 1
ATOM 2599 C CA . CYS A 1 336 ? -13.047 16.812 14.312 1 96.69 336 CYS A CA 1
ATOM 2600 C C . CYS A 1 336 ? -13.898 17.641 13.367 1 96.69 336 CYS A C 1
ATOM 2602 O O . CYS A 1 336 ? -13.375 18.469 12.609 1 96.69 336 CYS A O 1
ATOM 2604 N N . SER A 1 337 ? -15.148 17.328 13.438 1 97.19 337 SER A N 1
ATOM 2605 C CA . SER A 1 337 ? -16.125 18.297 12.945 1 97.19 337 SER A CA 1
ATOM 2606 C C . SER A 1 337 ? -16.578 19.234 14.055 1 97.19 337 SER A C 1
ATOM 2608 O O . SER A 1 337 ? -16.562 18.859 15.234 1 97.19 337 SER A O 1
ATOM 2610 N N . GLY A 1 338 ? -16.906 20.453 13.617 1 97.88 338 GLY A N 1
ATOM 2611 C CA . GLY A 1 338 ? -17.234 21.469 14.617 1 97.88 338 GLY A CA 1
ATOM 2612 C C . GLY A 1 338 ? -16.031 22.312 15.031 1 97.88 338 GLY A C 1
ATOM 2613 O O . GLY A 1 338 ? -14.953 22.172 14.461 1 97.88 338 GLY A O 1
ATOM 2614 N N . GLY A 1 339 ? -16.281 23.188 16.094 1 98.44 339 GLY A N 1
ATOM 2615 C CA . GLY A 1 339 ? -15.273 24.109 16.562 1 98.44 339 GLY A CA 1
ATOM 2616 C C . GLY A 1 339 ? -15.781 25.547 16.672 1 98.44 339 GLY A C 1
ATOM 2617 O O . GLY A 1 339 ? -16.984 25.766 16.781 1 98.44 339 GLY A O 1
ATOM 2618 N N . VAL A 1 340 ? -14.836 26.438 16.688 1 98.88 340 VAL A N 1
ATOM 2619 C CA . VAL A 1 340 ? -15.195 27.844 16.828 1 98.88 340 VAL A CA 1
ATOM 2620 C C . VAL A 1 340 ? -16.062 28.266 15.641 1 98.88 340 VAL A C 1
ATOM 2622 O O . VAL A 1 340 ? -15.703 28.031 14.484 1 98.88 340 VAL A O 1
ATOM 2625 N N . ASP A 1 341 ? -17.172 28.859 15.914 1 98.88 341 ASP A N 1
ATOM 2626 C CA . ASP A 1 341 ? -18.125 29.344 14.906 1 98.88 341 ASP A CA 1
ATOM 2627 C C . ASP A 1 341 ? -17.469 30.359 13.977 1 98.88 341 ASP A C 1
ATOM 2629 O O . ASP A 1 341 ? -17.141 31.469 14.398 1 98.88 341 ASP A O 1
ATOM 2633 N N . THR A 1 342 ? -17.391 30.016 12.727 1 98.88 342 THR A N 1
ATOM 2634 C CA . THR A 1 342 ? -16.641 30.844 11.797 1 98.88 342 THR A CA 1
ATOM 2635 C C . THR A 1 342 ? -17.391 32.125 11.477 1 98.88 342 THR A C 1
ATOM 2637 O O . THR A 1 342 ? -16.797 33.094 10.977 1 98.88 342 THR A O 1
ATOM 2640 N N . SER A 1 343 ? -18.656 32.219 11.75 1 98.75 343 SER A N 1
ATOM 2641 C CA . SER A 1 343 ? -19.406 33.438 11.547 1 98.75 343 SER A CA 1
ATOM 2642 C C . SER A 1 343 ? -18.922 34.531 12.477 1 98.75 343 SER A C 1
ATOM 2644 O O . SER A 1 343 ? -19.219 35.719 12.266 1 98.75 343 SER A O 1
ATOM 2646 N N . GLN A 1 344 ? -18.188 34.188 13.469 1 98.88 344 GLN A N 1
ATOM 2647 C CA . GLN A 1 344 ? -17.703 35.125 14.469 1 98.88 344 GLN A CA 1
ATOM 2648 C C . GLN A 1 344 ? -16.234 35.438 14.234 1 98.88 344 GLN A C 1
ATOM 2650 O O . GLN A 1 344 ? -15.57 36 15.117 1 98.88 344 GLN A O 1
ATOM 2655 N N . VAL A 1 345 ? -15.711 35.094 13.133 1 98.88 345 VAL A N 1
ATOM 2656 C CA . VAL A 1 345 ? -14.32 35.312 12.75 1 98.88 345 VAL A CA 1
ATOM 2657 C C . VAL A 1 345 ? -14.258 35.969 11.359 1 98.88 345 VAL A C 1
ATOM 2659 O O . VAL A 1 345 ? -15.031 35.594 10.477 1 98.88 345 VAL A O 1
ATOM 2662 N N . ASN A 1 346 ? -13.406 36.906 11.141 1 98.81 346 ASN A N 1
ATOM 2663 C CA . ASN A 1 346 ? -13.195 37.531 9.836 1 98.81 346 ASN A CA 1
ATOM 2664 C C . ASN A 1 346 ? -12.445 36.594 8.891 1 98.81 346 ASN A C 1
ATOM 2666 O O . ASN A 1 346 ? -11.305 36.219 9.156 1 98.81 346 ASN A O 1
ATOM 2670 N N . SER A 1 347 ? -13.055 36.219 7.766 1 98.69 347 SER A N 1
ATOM 2671 C CA . SER A 1 347 ? -12.5 35.219 6.871 1 98.69 347 SER A CA 1
ATOM 2672 C C . SER A 1 347 ? -11.25 35.719 6.156 1 98.69 347 SER A C 1
ATOM 2674 O O . SER A 1 347 ? -10.422 34.938 5.703 1 98.69 347 SER A O 1
ATOM 2676 N N . GLN A 1 348 ? -11.039 37 6.094 1 98.44 348 GLN A N 1
ATOM 2677 C CA . GLN A 1 348 ? -9.93 37.594 5.359 1 98.44 348 GLN A CA 1
ATOM 2678 C C . GLN A 1 348 ? -8.695 37.75 6.246 1 98.44 348 GLN A C 1
ATOM 2680 O O . GLN A 1 348 ? -7.57 37.812 5.75 1 98.44 348 GLN A O 1
ATOM 2685 N N . THR A 1 349 ? -8.977 37.844 7.582 1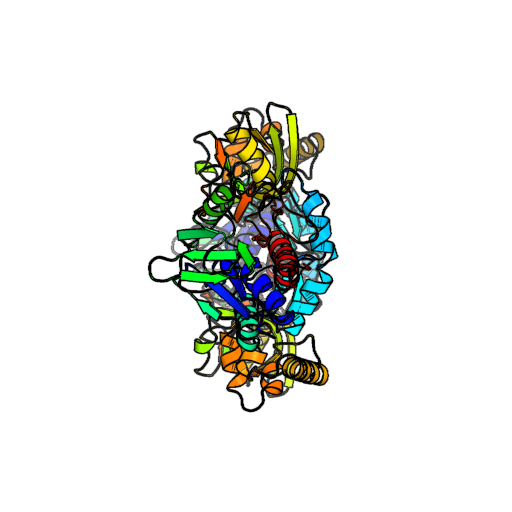 98.69 349 THR A N 1
ATOM 2686 C CA . THR A 1 349 ? -7.855 38.156 8.461 1 98.69 349 THR A CA 1
ATOM 2687 C C . THR A 1 349 ? -7.684 37.062 9.523 1 98.69 349 THR A C 1
ATOM 2689 O O . THR A 1 349 ? -6.648 37 10.188 1 98.69 349 THR A O 1
ATOM 2692 N N . MET A 1 350 ? -8.688 36.281 9.75 1 98.88 350 MET A N 1
ATOM 2693 C CA . MET A 1 350 ? -8.734 35.25 10.781 1 98.88 350 MET A CA 1
ATOM 2694 C C . MET A 1 350 ? -8.883 35.875 12.164 1 98.88 350 MET A C 1
ATOM 2696 O O . MET A 1 350 ? -8.672 35.188 13.18 1 98.88 350 MET A O 1
ATOM 2700 N N . GLU A 1 351 ? -9.203 37.156 12.227 1 98.75 351 GLU A N 1
ATOM 2701 C CA . GLU A 1 351 ? -9.359 37.875 13.492 1 98.75 351 GLU A CA 1
ATOM 2702 C C . GLU A 1 351 ? -10.758 37.656 14.07 1 98.75 351 GLU A C 1
ATOM 2704 O O . GLU A 1 351 ? -11.742 37.656 13.328 1 98.75 351 GLU A O 1
ATOM 2709 N N . SER A 1 352 ? -10.812 37.531 15.383 1 98.62 352 SER A N 1
ATOM 2710 C CA . SER A 1 352 ? -12.078 37.5 16.094 1 98.62 352 SER A CA 1
ATOM 2711 C C . SER A 1 352 ? -12.898 38.75 15.859 1 98.62 352 SER A C 1
ATOM 2713 O O . SER A 1 352 ? -12.359 39.844 15.859 1 98.62 352 SER A O 1
ATOM 2715 N N . LYS A 1 353 ? -14.188 38.562 15.648 1 98.38 353 LYS A N 1
ATOM 2716 C CA . LYS A 1 353 ? -15.094 39.719 15.57 1 98.38 353 LYS A CA 1
ATOM 2717 C C . LYS A 1 353 ? -15.508 40.188 16.969 1 98.38 353 LYS A C 1
ATOM 2719 O O . LYS A 1 353 ? -16.094 41.25 17.125 1 98.38 353 LYS A O 1
ATOM 2724 N N . LEU A 1 354 ? -15.141 39.406 17.984 1 97.75 354 LEU A N 1
ATOM 2725 C CA . LEU A 1 354 ? -15.609 39.688 19.344 1 97.75 354 LEU A CA 1
ATOM 2726 C C . LEU A 1 354 ? -14.492 40.281 20.203 1 97.75 354 LEU A C 1
ATOM 2728 O O . LEU A 1 354 ? -14.758 40.875 21.234 1 97.75 354 LEU A O 1
ATOM 2732 N N . CYS A 1 355 ? -13.273 40.062 19.781 1 96.44 355 CYS A N 1
ATOM 2733 C CA . CYS A 1 355 ? -12.125 40.531 20.531 1 96.44 355 CYS A CA 1
ATOM 2734 C C . CYS A 1 355 ? -11 40.969 19.609 1 96.44 355 CYS A C 1
ATOM 2736 O O . CYS A 1 355 ? -10.336 40.156 18.984 1 96.44 355 CYS A O 1
ATOM 2738 N N . ARG A 1 356 ? -10.727 42.281 19.625 1 95 356 ARG A N 1
ATOM 2739 C CA . ARG A 1 356 ? -9.672 42.844 18.766 1 95 356 ARG A CA 1
ATOM 2740 C C . ARG A 1 356 ? -8.305 42.281 19.156 1 95 356 ARG A C 1
ATOM 2742 O O . ARG A 1 356 ? -7.977 42.219 20.344 1 95 356 ARG A O 1
ATOM 2749 N N . GLY A 1 357 ? -7.523 41.781 18.156 1 96.62 357 GLY A N 1
ATOM 2750 C CA . GLY A 1 357 ? -6.18 41.281 18.406 1 96.62 357 GLY A CA 1
ATOM 2751 C C . GLY A 1 357 ? -6.129 39.781 18.625 1 96.62 357 GLY A C 1
ATOM 2752 O O . GLY A 1 357 ? -5.047 39.188 18.719 1 96.62 357 GLY A O 1
ATOM 2753 N N . LEU A 1 358 ? -7.32 39.156 18.734 1 98.06 358 LEU A N 1
ATOM 2754 C CA . LEU A 1 358 ? -7.422 37.719 18.859 1 98.06 358 LEU A CA 1
ATOM 2755 C C . LEU A 1 358 ? -7.648 37.062 17.5 1 98.06 358 LEU A C 1
ATOM 2757 O O . LEU A 1 358 ? -8.555 37.469 16.766 1 98.06 358 LEU A O 1
ATOM 2761 N N . TYR A 1 359 ? -6.816 36.094 17.125 1 98.88 359 TYR A N 1
ATOM 2762 C CA . TYR A 1 359 ? -6.906 35.406 15.852 1 98.88 359 TYR A CA 1
ATOM 2763 C C . TYR A 1 359 ? -7.051 33.906 16.062 1 98.88 359 TYR A C 1
ATOM 2765 O O . TYR A 1 359 ? -6.672 33.375 17.094 1 98.88 359 TYR A O 1
ATOM 2773 N N . PHE A 1 360 ? -7.645 33.25 15.07 1 98.88 360 PHE A N 1
ATOM 2774 C CA . PHE A 1 360 ? -7.812 31.797 15.062 1 98.88 360 PHE A CA 1
ATOM 2775 C C . PHE A 1 360 ? -7.184 31.172 13.812 1 98.88 360 PHE A C 1
ATOM 2777 O O . PHE A 1 360 ? -7.113 31.828 12.766 1 98.88 360 PHE A O 1
ATOM 2784 N N . ALA A 1 361 ? -6.785 29.906 13.898 1 98.75 361 ALA A N 1
ATOM 2785 C CA . ALA A 1 361 ? -6.277 29.203 12.719 1 98.75 361 ALA A CA 1
ATOM 2786 C C . ALA A 1 361 ? -6.469 27.703 12.859 1 98.75 361 ALA A C 1
ATOM 2788 O O . ALA A 1 361 ? -6.449 27.172 13.969 1 98.75 361 ALA A O 1
ATOM 2789 N N . GLY A 1 362 ? -6.66 27.047 11.734 1 98.31 362 GLY A N 1
ATOM 2790 C CA . GLY A 1 362 ? -6.625 25.594 11.648 1 98.31 362 GLY A CA 1
ATOM 2791 C C . GLY A 1 362 ? -7.895 24.938 12.148 1 98.31 362 GLY A C 1
ATOM 2792 O O . GLY A 1 362 ? -8.984 25.5 12.016 1 98.31 362 GLY A O 1
ATOM 2793 N N . GLU A 1 363 ? -7.754 23.781 12.719 1 97 363 GLU A N 1
ATOM 2794 C CA . GLU A 1 363 ? -8.852 22.875 13.016 1 97 363 GLU A CA 1
ATOM 2795 C C . GLU A 1 363 ? -9.641 23.344 14.234 1 97 363 GLU A C 1
ATOM 2797 O O . GLU A 1 363 ? -10.703 22.797 14.539 1 97 363 GLU A O 1
ATOM 2802 N N . LEU A 1 364 ? -9.086 24.312 14.891 1 98.19 364 LEU A N 1
ATOM 2803 C CA . LEU A 1 364 ? -9.859 24.906 15.984 1 98.19 364 LEU A CA 1
ATOM 2804 C C . LEU A 1 364 ? -11.164 25.5 15.477 1 98.19 364 LEU A C 1
ATOM 2806 O O . LEU A 1 364 ? -12.156 25.547 16.203 1 98.19 364 LEU A O 1
ATOM 2810 N N . LEU A 1 365 ? -11.125 26 14.25 1 98.75 365 LEU A N 1
ATOM 2811 C CA . LEU A 1 365 ? -12.289 26.594 13.609 1 98.75 365 LEU A CA 1
ATOM 2812 C C . LEU A 1 365 ? -13.227 25.516 13.07 1 98.75 365 LEU A C 1
ATOM 2814 O O . LEU A 1 365 ? -12.789 24.406 12.758 1 98.75 365 LEU A O 1
ATOM 2818 N N . ASP A 1 366 ? -14.5 25.828 12.961 1 98.62 366 ASP A N 1
ATOM 2819 C CA . ASP A 1 366 ? -15.508 24.906 12.43 1 98.62 366 ASP A CA 1
ATOM 2820 C C . ASP A 1 366 ? -15.32 24.688 10.93 1 98.62 366 ASP A C 1
ATOM 2822 O O . ASP A 1 366 ? -16.188 25.031 10.141 1 98.62 366 ASP A O 1
ATOM 2826 N N . ILE A 1 367 ? -14.164 24.125 10.594 1 98.5 367 ILE A N 1
ATOM 2827 C CA . ILE A 1 367 ? -13.781 23.719 9.242 1 98.5 367 ILE A CA 1
ATOM 2828 C C . ILE A 1 367 ? -13.055 22.375 9.297 1 98.5 367 ILE A C 1
ATOM 2830 O O . ILE A 1 367 ? -12.07 22.219 10.023 1 98.5 367 ILE A O 1
ATOM 2834 N N . ASP A 1 368 ? -13.539 21.406 8.648 1 96.94 368 ASP A N 1
ATOM 2835 C CA . ASP A 1 368 ? -12.82 20.156 8.469 1 96.94 368 ASP A CA 1
ATOM 2836 C C . ASP A 1 368 ? -12.82 19.719 7.004 1 96.94 368 ASP A C 1
ATOM 2838 O O . ASP A 1 368 ? -13.758 20.016 6.262 1 96.94 368 ASP A O 1
ATOM 2842 N N . GLY A 1 369 ? -11.758 19.156 6.586 1 96.94 369 GLY A N 1
ATOM 2843 C CA . GLY A 1 369 ? -11.609 18.703 5.211 1 96.94 369 GLY A CA 1
ATOM 2844 C C . GLY A 1 369 ? -11.805 17.203 5.047 1 96.94 369 GLY A C 1
ATOM 2845 O O . GLY A 1 369 ? -11.68 16.453 6.008 1 96.94 369 GLY A O 1
ATOM 2846 N N . THR A 1 370 ? -12.133 16.812 3.805 1 95.62 370 THR A N 1
ATOM 2847 C CA . THR A 1 370 ? -12.148 15.391 3.441 1 95.62 370 THR A CA 1
ATOM 2848 C C . THR A 1 370 ? -10.727 14.828 3.398 1 95.62 370 THR A C 1
ATOM 2850 O O . THR A 1 370 ? -9.758 15.57 3.549 1 95.62 370 THR A O 1
ATOM 2853 N N . CYS A 1 371 ? -10.633 13.516 3.281 1 93.06 371 CYS A N 1
ATOM 2854 C CA . CYS A 1 371 ? -9.32 12.883 3.16 1 93.06 371 CYS A CA 1
ATOM 2855 C C . CYS A 1 371 ? -8.625 13.32 1.879 1 93.06 371 CYS A C 1
ATOM 2857 O O . CYS A 1 371 ? -9.234 13.344 0.809 1 93.06 371 CYS A O 1
ATOM 2859 N N . GLY A 1 372 ? -7.371 13.75 2.041 1 93.69 372 GLY A N 1
ATOM 2860 C CA . GLY A 1 372 ? -6.66 14.047 0.809 1 93.69 372 GLY A CA 1
ATOM 2861 C C . GLY A 1 372 ? -5.676 15.195 0.951 1 93.69 372 GLY A C 1
ATOM 2862 O O . GLY A 1 372 ? -5.242 15.773 -0.046 1 93.69 372 GLY A O 1
ATOM 2863 N N . GLY A 1 373 ? -5.348 15.594 2.146 1 97 373 GLY A N 1
ATOM 2864 C CA . GLY A 1 373 ? -4.395 16.672 2.363 1 97 373 GLY A CA 1
ATOM 2865 C C . GLY A 1 373 ? -5.051 18.016 2.564 1 97 373 GLY A C 1
ATOM 2866 O O . GLY A 1 373 ? -4.367 19.016 2.803 1 97 373 GLY A O 1
ATOM 2867 N N . TYR A 1 374 ? -6.336 18.062 2.592 1 97.94 374 TYR A N 1
ATOM 2868 C CA . TYR A 1 374 ? -7.086 19.312 2.637 1 97.94 374 TYR A CA 1
ATOM 2869 C C . TYR A 1 374 ? -7.023 19.938 4.023 1 97.94 374 TYR A C 1
ATOM 2871 O O . TYR A 1 374 ? -6.992 21.156 4.16 1 97.94 374 TYR A O 1
ATOM 2879 N N . ASN A 1 375 ? -7.035 19.094 5.023 1 97.81 375 ASN A N 1
ATOM 2880 C CA . ASN A 1 375 ? -6.957 19.609 6.383 1 97.81 375 ASN A CA 1
ATOM 2881 C C . ASN A 1 375 ? -5.617 20.297 6.641 1 97.81 375 ASN A C 1
ATOM 2883 O O . ASN A 1 375 ? -5.562 21.328 7.316 1 97.81 375 ASN A O 1
ATOM 2887 N N . LEU A 1 376 ? -4.566 19.75 6.09 1 98.5 376 LEU A N 1
ATOM 2888 C CA . LEU A 1 376 ? -3.27 20.406 6.207 1 98.5 376 LEU A CA 1
ATOM 2889 C C . LEU A 1 376 ? -3.229 21.688 5.371 1 98.5 376 LEU A C 1
ATOM 2891 O O . LEU A 1 376 ? -2.68 22.703 5.809 1 98.5 376 LEU A O 1
ATOM 2895 N N . GLN A 1 377 ? -3.801 21.625 4.172 1 98.81 377 GLN A N 1
ATOM 2896 C CA . GLN A 1 377 ? -3.877 22.844 3.385 1 98.81 377 GLN A CA 1
ATOM 2897 C C . GLN A 1 377 ? -4.609 23.953 4.148 1 98.81 377 GLN A C 1
ATOM 2899 O O . GLN A 1 377 ? -4.164 25.094 4.168 1 98.81 377 GLN A O 1
ATOM 2904 N N . TRP A 1 378 ? -5.711 23.578 4.75 1 98.75 378 TRP A N 1
ATOM 2905 C CA . TRP A 1 378 ? -6.457 24.547 5.559 1 98.75 378 TRP A CA 1
ATOM 2906 C C . TRP A 1 378 ? -5.594 25.078 6.691 1 98.75 378 TRP A C 1
ATOM 2908 O O . TRP A 1 378 ? -5.594 26.281 6.961 1 98.75 378 TRP A O 1
ATOM 2918 N N . ALA A 1 379 ? -4.848 24.234 7.324 1 98.75 379 ALA A N 1
ATOM 2919 C CA . ALA A 1 379 ? -3.959 24.641 8.414 1 98.75 379 ALA A CA 1
ATOM 2920 C C . ALA A 1 379 ? -2.918 25.641 7.922 1 98.75 379 ALA A C 1
ATOM 2922 O O . ALA A 1 379 ? -2.715 26.688 8.547 1 98.75 379 ALA A O 1
ATOM 2923 N N . TRP A 1 380 ? -2.32 25.328 6.762 1 98.94 380 TRP A N 1
ATOM 2924 C CA . TRP A 1 380 ? -1.31 26.219 6.207 1 98.94 380 TRP A CA 1
ATOM 2925 C C . TRP A 1 380 ? -1.917 27.578 5.848 1 98.94 380 TRP A C 1
ATOM 2927 O O . TRP A 1 380 ? -1.394 28.625 6.238 1 98.94 380 TRP A O 1
ATOM 2937 N N . SER A 1 381 ? -3.02 27.531 5.16 1 98.94 381 SER A N 1
ATOM 2938 C CA . SER A 1 381 ? -3.635 28.75 4.645 1 98.94 381 SER A CA 1
ATOM 2939 C C . SER A 1 381 ? -4.129 29.641 5.781 1 98.94 381 SER A C 1
ATOM 2941 O O . SER A 1 381 ? -3.832 30.844 5.812 1 98.94 381 SER A O 1
ATOM 2943 N N . SER A 1 382 ? -4.867 29.047 6.688 1 98.94 382 SER A N 1
ATOM 2944 C CA . SER A 1 382 ? -5.387 29.828 7.801 1 98.94 382 SER A CA 1
ATOM 2945 C C . SER A 1 382 ? -4.262 30.344 8.695 1 98.94 382 SER A C 1
ATOM 2947 O O . SER A 1 382 ? -4.305 31.469 9.18 1 98.94 382 SER A O 1
ATOM 2949 N N . GLY A 1 383 ? -3.217 29.5 8.898 1 98.94 383 GLY A N 1
ATOM 2950 C CA . GLY A 1 383 ? -2.055 29.922 9.664 1 98.94 383 GLY A CA 1
ATOM 2951 C C . GLY A 1 383 ? -1.317 31.094 9.039 1 98.94 383 GLY A C 1
ATOM 2952 O O . GLY A 1 383 ? -0.945 32.031 9.734 1 98.94 383 GLY A O 1
ATOM 2953 N N . ALA A 1 384 ? -1.137 31.016 7.742 1 98.94 384 ALA A N 1
ATOM 2954 C CA . ALA A 1 384 ? -0.448 32.094 7.02 1 98.94 384 ALA A CA 1
ATOM 2955 C C . ALA A 1 384 ? -1.208 33.406 7.129 1 98.94 384 ALA A C 1
ATOM 2957 O O . ALA A 1 384 ? -0.616 34.438 7.414 1 98.94 384 ALA A O 1
ATOM 2958 N N . VAL A 1 385 ? -2.494 33.344 6.969 1 98.88 385 VAL A N 1
ATOM 2959 C CA . VAL A 1 385 ? -3.33 34.531 6.992 1 98.88 385 VAL A CA 1
ATOM 2960 C C . VAL A 1 385 ? -3.363 35.125 8.406 1 98.88 385 VAL A C 1
ATOM 2962 O O . VAL A 1 385 ? -3.178 36.312 8.594 1 98.88 385 VAL A O 1
ATOM 2965 N N . ALA A 1 386 ? -3.541 34.25 9.406 1 98.94 386 ALA A N 1
ATOM 2966 C CA . ALA A 1 386 ? -3.566 34.719 10.797 1 98.94 386 ALA A CA 1
ATOM 2967 C C . ALA A 1 386 ? -2.238 35.344 11.188 1 98.94 386 ALA A C 1
ATOM 2969 O O . ALA A 1 386 ? -2.215 36.406 11.805 1 98.94 386 ALA A O 1
ATOM 2970 N N . GLY A 1 387 ? -1.141 34.688 10.82 1 98.88 387 GLY A N 1
ATOM 2971 C CA . GLY A 1 387 ? 0.181 35.219 11.148 1 98.88 387 GLY A CA 1
ATOM 2972 C C . GLY A 1 387 ? 0.46 36.562 10.539 1 98.88 387 GLY A C 1
ATOM 2973 O O . GLY A 1 387 ? 0.9 37.5 11.227 1 98.88 387 GLY A O 1
ATOM 2974 N N . LYS A 1 388 ? 0.173 36.688 9.266 1 98.75 388 LYS A N 1
ATOM 2975 C CA . LYS A 1 388 ? 0.393 37.938 8.547 1 98.75 388 LYS A CA 1
ATOM 2976 C C . LYS A 1 388 ? -0.393 39.094 9.172 1 98.75 388 LYS A C 1
ATOM 2978 O O . LYS A 1 388 ? 0.152 40.156 9.406 1 98.75 388 LYS A O 1
ATOM 2983 N N . ASN A 1 389 ? -1.63 38.844 9.508 1 98.69 389 ASN A N 1
ATOM 2984 C CA . ASN A 1 389 ? -2.5 39.906 10 1 98.69 389 ASN A CA 1
ATOM 2985 C C . ASN A 1 389 ? -2.227 40.219 11.469 1 98.69 389 ASN A C 1
ATOM 2987 O O . ASN A 1 389 ? -2.357 41.375 11.898 1 98.69 389 ASN A O 1
ATOM 2991 N N . ALA A 1 390 ? -1.857 39.219 12.25 1 98.5 390 ALA A N 1
ATOM 2992 C CA . ALA A 1 390 ? -1.517 39.469 13.648 1 98.5 390 ALA A CA 1
ATOM 2993 C C . ALA A 1 390 ? -0.273 40.344 13.781 1 98.5 390 ALA A C 1
ATOM 2995 O O . ALA A 1 390 ? -0.09 41.031 14.789 1 98.5 390 ALA A O 1
ATOM 2996 N N . ALA A 1 391 ? 0.572 40.281 12.781 1 98 391 ALA A N 1
ATOM 2997 C CA . ALA A 1 391 ? 1.819 41.062 12.797 1 98 391 ALA A CA 1
ATOM 2998 C C . ALA A 1 391 ? 1.57 42.531 12.469 1 98 391 ALA A C 1
ATOM 3000 O O . ALA A 1 391 ? 2.41 43.375 12.75 1 98 391 ALA A O 1
ATOM 3001 N N . LYS A 1 392 ? 0.47 42.812 11.805 1 91.44 392 LYS A N 1
ATOM 3002 C CA . LYS A 1 392 ? 0.17 44.188 11.375 1 91.44 392 LYS A CA 1
ATOM 3003 C C . LYS A 1 392 ? -0.287 45.031 12.547 1 91.44 392 LYS A C 1
ATOM 3005 O O . LYS A 1 392 ? -0.994 44.562 13.438 1 91.44 392 LYS A O 1
ATOM 3010 N N . GLU A 1 393 ? 0.373 46.25 12.719 1 72.38 393 GLU A N 1
ATOM 3011 C CA . GLU A 1 393 ? 0.02 47.188 13.766 1 72.38 393 GLU A CA 1
ATOM 3012 C C . GLU A 1 393 ? -1.42 47.688 13.609 1 72.38 393 GLU A C 1
ATOM 3014 O O . GLU A 1 393 ? -1.92 47.812 12.492 1 72.38 393 GLU A O 1
ATOM 3019 N N . GLU A 1 394 ? -2.199 47.562 14.812 1 61.59 394 GLU A N 1
ATOM 3020 C CA . GLU A 1 394 ? -3.555 48.094 14.867 1 61.59 394 GLU A CA 1
ATOM 3021 C C . GLU A 1 394 ? -3.586 49.562 14.422 1 61.59 394 GLU A C 1
ATOM 3023 O O . GLU A 1 394 ? -2.705 50.344 14.789 1 61.59 394 GLU A O 1
ATOM 3028 N N . LYS A 1 395 ? -3.998 49.938 13.141 1 48.34 395 LYS A N 1
ATOM 3029 C CA . LYS A 1 395 ? -4.234 51.344 12.867 1 48.34 395 LYS A CA 1
ATOM 3030 C C . LYS A 1 395 ? -5.109 52 13.953 1 48.34 395 LYS A C 1
ATOM 3032 O O . LYS A 1 395 ? -6.164 51.438 14.297 1 48.34 395 LYS A O 1
ATOM 3037 N N . ASN A 1 396 ? -4.492 52.781 14.883 1 40.47 396 ASN A N 1
ATOM 3038 C CA . ASN A 1 396 ? -5.332 53.719 15.617 1 40.47 396 ASN A CA 1
ATOM 3039 C C . ASN A 1 396 ? -6.293 54.469 14.695 1 40.47 396 ASN A C 1
ATOM 3041 O O . ASN A 1 396 ? -5.918 54.844 13.586 1 40.47 396 ASN A O 1
ATOM 3045 N N . MET B 1 1 ? -12.859 -48.031 -23.812 1 51.09 1 MET B N 1
ATOM 3046 C CA . MET B 1 1 ? -11.406 -48 -23.969 1 51.09 1 MET B CA 1
ATOM 3047 C C . MET B 1 1 ? -10.742 -47.531 -22.656 1 51.09 1 MET B C 1
ATOM 3049 O O . MET B 1 1 ? -11.273 -46.688 -21.953 1 51.09 1 MET B O 1
ATOM 3053 N N . LYS B 1 2 ? -9.719 -48.312 -22.156 1 80.31 2 LYS B N 1
ATOM 3054 C CA . LYS B 1 2 ? -9.102 -48 -20.875 1 80.31 2 LYS B CA 1
ATOM 3055 C C . LYS B 1 2 ? -8.445 -46.625 -20.891 1 80.31 2 LYS B C 1
ATOM 3057 O O . LYS B 1 2 ? -7.727 -46.312 -21.844 1 80.31 2 LYS B O 1
ATOM 3062 N N . LYS B 1 3 ? -8.812 -45.719 -20.031 1 91.5 3 LYS B N 1
ATOM 3063 C CA . LYS B 1 3 ? -8.266 -44.375 -19.984 1 91.5 3 LYS B CA 1
ATOM 3064 C C . LYS B 1 3 ? -6.758 -44.375 -19.766 1 91.5 3 LYS B C 1
ATOM 3066 O O . LYS B 1 3 ? -6.25 -45.219 -19 1 91.5 3 LYS B O 1
ATOM 3071 N N . ARG B 1 4 ? -6.098 -43.562 -20.516 1 95 4 ARG B N 1
ATOM 3072 C CA . ARG B 1 4 ? -4.668 -43.344 -20.312 1 95 4 ARG B CA 1
ATOM 3073 C C . ARG B 1 4 ? -4.391 -42.906 -18.875 1 95 4 ARG B C 1
ATOM 3075 O O . ARG B 1 4 ? -5.043 -41.969 -18.375 1 95 4 ARG B O 1
ATOM 3082 N N . GLN B 1 5 ? -3.467 -43.594 -18.172 1 97 5 GLN B N 1
ATOM 3083 C CA . GLN B 1 5 ? -3.115 -43.25 -16.797 1 97 5 GLN B CA 1
ATOM 3084 C C . GLN B 1 5 ? -1.992 -42.219 -16.75 1 97 5 GLN B C 1
ATOM 3086 O O . GLN B 1 5 ? -0.854 -42.5 -17.125 1 97 5 GLN B O 1
ATOM 3091 N N . VAL B 1 6 ? -2.32 -41.031 -16.297 1 98.5 6 VAL B N 1
ATOM 3092 C CA . VAL B 1 6 ? -1.347 -39.938 -16.172 1 98.5 6 VAL B CA 1
ATOM 3093 C C . VAL B 1 6 ? -1.073 -39.656 -14.703 1 98.5 6 VAL B C 1
ATOM 3095 O O . VAL B 1 6 ? -2.004 -39.406 -13.922 1 98.5 6 VAL B O 1
ATOM 3098 N N . VAL B 1 7 ? 0.199 -39.719 -14.289 1 98.75 7 VAL B N 1
ATOM 3099 C CA . VAL 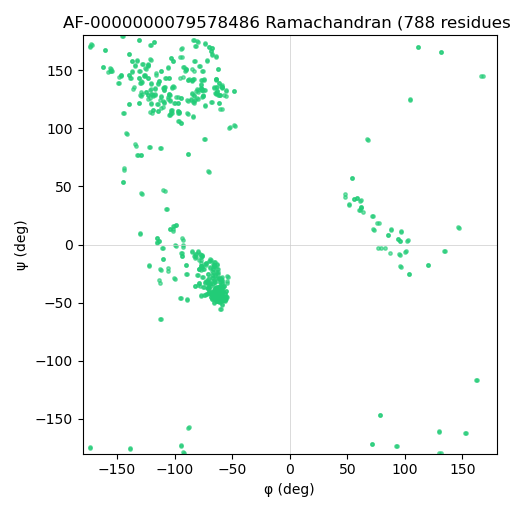B 1 7 ? 0.602 -39.344 -12.938 1 98.75 7 VAL B CA 1
ATOM 3100 C C . VAL B 1 7 ? 1.376 -38.031 -12.977 1 98.75 7 VAL B C 1
ATOM 3102 O O . VAL B 1 7 ? 2.199 -37.812 -13.867 1 98.75 7 VAL B O 1
ATOM 3105 N N . ILE B 1 8 ? 1.084 -37.125 -12.086 1 98.88 8 ILE B N 1
ATOM 3106 C CA . ILE B 1 8 ? 1.722 -35.812 -11.969 1 98.88 8 ILE B CA 1
ATOM 3107 C C . ILE B 1 8 ? 2.381 -35.688 -10.602 1 98.88 8 ILE B C 1
ATOM 3109 O O . ILE B 1 8 ? 1.76 -35.969 -9.578 1 98.88 8 ILE B O 1
ATOM 3113 N N . THR B 1 9 ? 3.654 -35.281 -10.586 1 98.19 9 THR B N 1
ATOM 3114 C CA . THR B 1 9 ? 4.34 -35.031 -9.32 1 98.19 9 THR B CA 1
ATOM 3115 C C . THR B 1 9 ? 4.312 -33.531 -8.984 1 98.19 9 THR B C 1
ATOM 3117 O O . THR B 1 9 ? 4.918 -32.719 -9.68 1 98.19 9 THR B O 1
ATOM 3120 N N . GLY B 1 10 ? 3.602 -33.188 -7.875 1 97.25 10 GLY B N 1
ATOM 3121 C CA . GLY B 1 10 ? 3.469 -31.812 -7.453 1 97.25 10 GLY B CA 1
ATOM 3122 C C . GLY B 1 10 ? 2.104 -31.234 -7.754 1 97.25 10 GLY B C 1
ATOM 3123 O O . GLY B 1 10 ? 1.67 -31.219 -8.906 1 97.25 10 GLY B O 1
ATOM 3124 N N . ALA B 1 11 ? 1.454 -30.719 -6.719 1 98.06 11 ALA B N 1
ATOM 3125 C CA . ALA B 1 11 ? 0.14 -30.109 -6.855 1 98.06 11 ALA B CA 1
ATOM 3126 C C . ALA B 1 11 ? 0.224 -28.594 -6.66 1 98.06 11 ALA B C 1
ATOM 3128 O O . ALA B 1 11 ? -0.56 -28.016 -5.906 1 98.06 11 ALA B O 1
ATOM 3129 N N . GLY B 1 12 ? 1.228 -28.016 -7.348 1 97.25 12 GLY B N 1
ATOM 3130 C CA . GLY B 1 12 ? 1.312 -26.562 -7.449 1 97.25 12 GLY B CA 1
ATOM 3131 C C . GLY B 1 12 ? 0.543 -26 -8.625 1 97.25 12 GLY B C 1
ATOM 3132 O O . GLY B 1 12 ? -0.354 -26.656 -9.164 1 97.25 12 GLY B O 1
ATOM 3133 N N . ALA B 1 13 ? 0.918 -24.797 -9.062 1 98.19 13 ALA B N 1
ATOM 3134 C CA . ALA B 1 13 ? 0.2 -24.094 -10.125 1 98.19 13 ALA B CA 1
ATOM 3135 C C . ALA B 1 13 ? 0.195 -24.906 -11.414 1 98.19 13 ALA B C 1
ATOM 3137 O O . ALA B 1 13 ? -0.869 -25.25 -11.945 1 98.19 13 ALA B O 1
ATOM 3138 N N . CYS B 1 14 ? 1.363 -25.266 -11.867 1 98.69 14 CYS B N 1
ATOM 3139 C CA . CYS B 1 14 ? 1.421 -25.953 -13.148 1 98.69 14 CYS B CA 1
ATOM 3140 C C . CYS B 1 14 ? 0.893 -27.375 -13.016 1 98.69 14 CYS B C 1
ATOM 3142 O O . CYS B 1 14 ? 0.304 -27.922 -13.953 1 98.69 14 CYS B O 1
ATOM 3144 N N . GLY B 1 15 ? 1.088 -28 -11.82 1 98.81 15 GLY B N 1
ATOM 3145 C CA . GLY B 1 15 ? 0.589 -29.359 -11.609 1 98.81 15 GLY B CA 1
ATOM 3146 C C . GLY B 1 15 ? -0.925 -29.438 -11.625 1 98.81 15 GLY B C 1
ATOM 3147 O O . GLY B 1 15 ? -1.492 -30.328 -12.273 1 98.81 15 GLY B O 1
ATOM 3148 N N . LEU B 1 16 ? -1.559 -28.531 -10.922 1 98.94 16 LEU B N 1
ATOM 3149 C CA . LEU B 1 16 ? -3.018 -28.516 -10.906 1 98.94 16 LEU B CA 1
ATOM 3150 C C . LEU B 1 16 ? -3.574 -28.188 -12.289 1 98.94 16 LEU B C 1
ATOM 3152 O O . LEU B 1 16 ? -4.551 -28.797 -12.727 1 98.94 16 LEU B O 1
ATOM 3156 N N . MET B 1 17 ? -2.945 -27.266 -12.969 1 98.94 17 MET B N 1
ATOM 3157 C CA . MET B 1 17 ? -3.354 -26.938 -14.328 1 98.94 17 MET B CA 1
ATOM 3158 C C . MET B 1 17 ? -3.211 -28.141 -15.25 1 98.94 17 MET B C 1
ATOM 3160 O O . MET B 1 17 ? -4.125 -28.453 -16.016 1 98.94 17 MET B O 1
ATOM 3164 N N . ALA B 1 18 ? -2.072 -28.812 -15.141 1 98.94 18 ALA B N 1
ATOM 3165 C CA . ALA B 1 18 ? -1.827 -30 -15.961 1 98.94 18 ALA B CA 1
ATOM 3166 C C . ALA B 1 18 ? -2.867 -31.094 -15.68 1 98.94 18 ALA B C 1
ATOM 3168 O O . ALA B 1 18 ? -3.348 -31.75 -16.594 1 98.94 18 ALA B O 1
ATOM 3169 N N . ALA B 1 19 ? -3.203 -31.25 -14.422 1 98.94 19 ALA B N 1
ATOM 3170 C CA . ALA B 1 19 ? -4.176 -32.281 -14.016 1 98.94 19 ALA B CA 1
ATOM 3171 C C . ALA B 1 19 ? -5.535 -32 -14.656 1 98.94 19 ALA B C 1
ATOM 3173 O O . ALA B 1 19 ? -6.145 -32.938 -15.219 1 98.94 19 ALA B O 1
ATOM 3174 N N . ILE B 1 20 ? -5.957 -30.812 -14.586 1 98.94 20 ILE B N 1
ATOM 3175 C CA . ILE B 1 20 ? -7.254 -30.422 -15.133 1 98.94 20 ILE B CA 1
ATOM 3176 C C . ILE B 1 20 ? -7.25 -30.625 -16.641 1 98.94 20 ILE B C 1
ATOM 3178 O O . ILE B 1 20 ? -8.172 -31.219 -17.203 1 98.94 20 ILE B O 1
ATOM 3182 N N . MET B 1 21 ? -6.184 -30.141 -17.297 1 98.94 21 MET B N 1
ATOM 3183 C CA . MET B 1 21 ? -6.117 -30.234 -18.75 1 98.94 21 MET B CA 1
ATOM 3184 C C . MET B 1 21 ? -6.035 -31.672 -19.219 1 98.94 21 MET B C 1
ATOM 3186 O O . MET B 1 21 ? -6.664 -32.062 -20.203 1 98.94 21 MET B O 1
ATOM 3190 N N . ALA B 1 22 ? -5.27 -32.5 -18.531 1 98.88 22 ALA B N 1
ATOM 3191 C CA . ALA B 1 22 ? -5.188 -33.938 -18.875 1 98.88 22 ALA B CA 1
ATOM 3192 C C . ALA B 1 22 ? -6.547 -34.594 -18.719 1 98.88 22 ALA B C 1
ATOM 3194 O O . ALA B 1 22 ? -6.98 -35.344 -19.594 1 98.88 22 ALA B O 1
ATOM 3195 N N . ALA B 1 23 ? -7.215 -34.312 -17.625 1 98.81 23 ALA B N 1
ATOM 3196 C CA . ALA B 1 23 ? -8.516 -34.906 -17.344 1 98.81 23 ALA B CA 1
ATOM 3197 C C . ALA B 1 23 ? -9.547 -34.5 -18.391 1 98.81 23 ALA B C 1
ATOM 3199 O O . ALA B 1 23 ? -10.328 -35.312 -18.875 1 98.81 23 ALA B O 1
ATOM 3200 N N . ARG B 1 24 ? -9.516 -33.25 -18.75 1 98.44 24 ARG B N 1
ATOM 3201 C CA . ARG B 1 24 ? -10.438 -32.719 -19.75 1 98.44 24 ARG B CA 1
ATOM 3202 C C . ARG B 1 24 ? -10.195 -33.375 -21.109 1 98.44 24 ARG B C 1
ATOM 3204 O O . ARG B 1 24 ? -11.07 -33.375 -21.969 1 98.44 24 ARG B O 1
ATOM 3211 N N . ASN B 1 25 ? -9.023 -33.844 -21.234 1 98.12 25 ASN B N 1
ATOM 3212 C CA . ASN B 1 25 ? -8.695 -34.531 -22.484 1 98.12 25 ASN B CA 1
ATOM 3213 C C . ASN B 1 25 ? -8.781 -36.031 -22.344 1 98.12 25 ASN B C 1
ATOM 3215 O O . ASN B 1 25 ? -8.141 -36.781 -23.109 1 98.12 25 ASN B O 1
ATOM 3219 N N . GLY B 1 26 ? -9.406 -36.562 -21.344 1 97.38 26 GLY B N 1
ATOM 3220 C CA . GLY B 1 26 ? -9.883 -37.938 -21.297 1 97.38 26 GLY B CA 1
ATOM 3221 C C . GLY B 1 26 ? -8.992 -38.844 -20.469 1 97.38 26 GLY B C 1
ATOM 3222 O O . GLY B 1 26 ? -9.25 -40.031 -20.359 1 97.38 26 GLY B O 1
ATOM 3223 N N . ALA B 1 27 ? -7.988 -38.375 -19.844 1 98.38 27 ALA B N 1
ATOM 3224 C CA . ALA B 1 27 ? -7.055 -39.219 -19.078 1 98.38 27 ALA B CA 1
ATOM 3225 C C . ALA B 1 27 ? -7.57 -39.469 -17.672 1 98.38 27 ALA B C 1
ATOM 3227 O O . ALA B 1 27 ? -8.398 -38.688 -17.156 1 98.38 27 ALA B O 1
ATOM 3228 N N . ALA B 1 28 ? -7.199 -40.594 -17.109 1 98.44 28 ALA B N 1
ATOM 3229 C CA . ALA B 1 28 ? -7.277 -40.812 -15.664 1 98.44 28 ALA B CA 1
ATOM 3230 C C . ALA B 1 28 ? -6.055 -40.219 -14.961 1 98.44 28 ALA B C 1
ATOM 3232 O O . ALA B 1 28 ? -4.918 -40.625 -15.242 1 98.44 28 ALA B O 1
ATOM 3233 N N . VAL B 1 29 ? -6.305 -39.281 -14.008 1 98.81 29 VAL B N 1
ATOM 3234 C CA . VAL B 1 29 ? -5.188 -38.5 -13.523 1 98.81 29 VAL B CA 1
ATOM 3235 C C . VAL B 1 29 ? -5.023 -38.688 -12.016 1 98.81 29 VAL B C 1
ATOM 3237 O O . VAL B 1 29 ? -6.008 -38.656 -11.273 1 98.81 29 VAL B O 1
ATOM 3240 N N . THR B 1 30 ? -3.789 -38.906 -11.57 1 98.81 30 THR B N 1
ATOM 3241 C CA . THR B 1 30 ? -3.398 -38.906 -10.164 1 98.81 30 THR B CA 1
ATOM 3242 C C . THR B 1 30 ? -2.285 -37.875 -9.938 1 98.81 30 THR B C 1
ATOM 3244 O O . THR B 1 30 ? -1.268 -37.875 -10.633 1 98.81 30 THR B O 1
ATOM 3247 N N . VAL B 1 31 ? -2.514 -36.969 -8.992 1 98.88 31 VAL B N 1
ATOM 3248 C CA . VAL B 1 31 ? -1.504 -36 -8.609 1 98.88 31 VAL B CA 1
ATOM 3249 C C . VAL B 1 31 ? -0.904 -36.375 -7.254 1 98.88 31 VAL B C 1
ATOM 3251 O O . VAL B 1 31 ? -1.636 -36.656 -6.301 1 98.88 31 VAL B O 1
ATOM 3254 N N . LEU B 1 32 ? 0.396 -36.469 -7.191 1 98.31 32 LEU B N 1
ATOM 3255 C CA . LEU B 1 32 ? 1.111 -36.75 -5.957 1 98.31 32 LEU B CA 1
ATOM 3256 C C . LEU B 1 32 ? 1.746 -35.5 -5.379 1 98.31 32 LEU B C 1
ATOM 3258 O O . LEU B 1 32 ? 2.604 -34.875 -6.016 1 98.31 32 LEU B O 1
ATOM 3262 N N . GLU B 1 33 ? 1.31 -35.094 -4.211 1 97.12 33 GLU B N 1
ATOM 3263 C CA . GLU B 1 33 ? 1.77 -33.875 -3.533 1 97.12 33 GLU B CA 1
ATOM 3264 C C . GLU B 1 33 ? 2.412 -34.219 -2.189 1 97.12 33 GLU B C 1
ATOM 3266 O O . GLU B 1 33 ? 1.808 -34.875 -1.357 1 97.12 33 GLU B O 1
ATOM 3271 N N . GLN B 1 34 ? 3.605 -33.688 -2.037 1 95 34 GLN B N 1
ATOM 3272 C CA . GLN B 1 34 ? 4.352 -34.031 -0.835 1 95 34 GLN B CA 1
ATOM 3273 C C . GLN B 1 34 ? 3.811 -33.281 0.386 1 95 34 GLN B C 1
ATOM 3275 O O . GLN B 1 34 ? 3.914 -33.781 1.512 1 95 34 GLN B O 1
ATOM 3280 N N . ASN B 1 35 ? 3.223 -32.125 0.249 1 94.69 35 ASN B N 1
ATOM 3281 C CA . ASN B 1 35 ? 2.684 -31.328 1.353 1 94.69 35 ASN B CA 1
ATOM 3282 C C . ASN B 1 35 ? 1.295 -31.812 1.761 1 94.69 35 ASN B C 1
ATOM 3284 O O . ASN B 1 35 ? 0.698 -32.656 1.079 1 94.69 35 ASN B O 1
ATOM 3288 N N . GLU B 1 36 ? 0.828 -31.266 2.871 1 96.06 36 GLU B N 1
ATOM 3289 C CA . GLU B 1 36 ? -0.468 -31.656 3.422 1 96.06 36 GLU B CA 1
ATOM 3290 C C . GLU B 1 36 ? -1.613 -31.062 2.609 1 96.06 36 GLU B C 1
ATOM 3292 O O . GLU B 1 36 ? -2.748 -31.531 2.682 1 96.06 36 GLU B O 1
ATOM 3297 N N . LYS B 1 37 ? -1.294 -29.953 1.846 1 96.75 37 LYS B N 1
ATOM 3298 C CA . LYS B 1 37 ? -2.295 -29.281 1.022 1 96.75 37 LYS B CA 1
ATOM 3299 C C . LYS B 1 37 ? -1.709 -28.859 -0.322 1 96.75 37 LYS B C 1
ATOM 3301 O O . LYS B 1 37 ? -0.529 -28.516 -0.409 1 96.75 37 LYS B O 1
ATOM 3306 N N . PRO B 1 38 ? -2.564 -28.922 -1.344 1 97.25 38 PRO B N 1
ATOM 3307 C CA . PRO B 1 38 ? -2.104 -28.422 -2.643 1 97.25 38 PRO B CA 1
ATOM 3308 C C . PRO B 1 38 ? -1.994 -26.891 -2.688 1 97.25 38 PRO B C 1
ATOM 3310 O O . PRO B 1 38 ? -2.617 -26.203 -1.877 1 97.25 38 PRO B O 1
ATOM 3313 N N . GLY B 1 39 ? -1.228 -26.391 -3.582 1 96.56 39 GLY B N 1
ATOM 3314 C CA . GLY B 1 39 ? -1.207 -25 -3.969 1 96.56 39 GLY B CA 1
ATOM 3315 C C . GLY B 1 39 ? -0.593 -24.094 -2.914 1 96.56 39 GLY B C 1
ATOM 3316 O O . GLY B 1 39 ? -0.877 -22.891 -2.871 1 96.56 39 GLY B O 1
ATOM 3317 N N . LYS B 1 40 ? 0.262 -24.641 -2.064 1 94.94 40 LYS B N 1
ATOM 3318 C CA . LYS B 1 40 ? 0.822 -23.844 -0.978 1 94.94 40 LYS B CA 1
ATOM 3319 C C . LYS B 1 40 ? 1.625 -22.656 -1.52 1 94.94 40 LYS B C 1
ATOM 3321 O O . LYS B 1 40 ? 1.518 -21.547 -1.009 1 94.94 40 LYS B O 1
ATOM 3326 N N . LYS B 1 41 ? 2.375 -22.828 -2.539 1 93.81 41 LYS B N 1
ATOM 3327 C CA . LYS B 1 41 ? 3.18 -21.75 -3.105 1 93.81 41 LYS B CA 1
ATOM 3328 C C . LYS B 1 41 ? 2.299 -20.688 -3.771 1 93.81 41 LYS B C 1
ATOM 3330 O O . LYS B 1 41 ? 2.646 -19.516 -3.793 1 93.81 41 LYS B O 1
ATOM 3335 N N . ILE B 1 42 ? 1.162 -21.125 -4.344 1 96.5 42 ILE B N 1
ATOM 3336 C CA . ILE B 1 42 ? 0.211 -20.203 -4.945 1 96.5 42 ILE B CA 1
ATOM 3337 C C . ILE B 1 42 ? -0.301 -19.219 -3.887 1 96.5 42 ILE B C 1
ATOM 3339 O O . ILE B 1 42 ? -0.377 -18.016 -4.129 1 96.5 42 ILE B O 1
ATOM 3343 N N . CYS B 1 43 ? -0.57 -19.734 -2.711 1 95.62 43 CYS B N 1
ATOM 3344 C CA . CYS B 1 43 ? -1.18 -18.953 -1.635 1 95.62 43 CYS B CA 1
ATOM 3345 C C . CYS B 1 43 ? -0.251 -17.844 -1.171 1 95.62 43 CYS B C 1
ATOM 3347 O O . CYS B 1 43 ? -0.701 -16.859 -0.583 1 95.62 43 CYS B O 1
ATOM 3349 N N . ALA B 1 44 ? 1.009 -17.953 -1.486 1 92.44 44 ALA B N 1
ATOM 3350 C CA . ALA B 1 44 ? 1.996 -16.969 -1.04 1 92.44 44 ALA B CA 1
ATOM 3351 C C . ALA B 1 44 ? 2.209 -15.891 -2.094 1 92.44 44 ALA B C 1
ATOM 3353 O O . ALA B 1 44 ? 2.82 -14.859 -1.815 1 92.44 44 ALA B O 1
ATOM 3354 N N . THR B 1 45 ? 1.689 -16.078 -3.26 1 93.38 45 THR B N 1
ATOM 3355 C CA . THR B 1 45 ? 1.964 -15.172 -4.363 1 93.38 45 THR B CA 1
ATOM 3356 C C . THR B 1 45 ? 1.174 -13.875 -4.199 1 93.38 45 THR B C 1
ATOM 3358 O O . THR B 1 45 ? 0.101 -13.867 -3.592 1 93.38 45 THR B O 1
ATOM 3361 N N . GLY B 1 46 ? 1.785 -12.82 -4.703 1 92.62 46 GLY B N 1
ATOM 3362 C CA . GLY B 1 46 ? 1.113 -11.531 -4.652 1 92.62 46 GLY B CA 1
ATOM 3363 C C . GLY B 1 46 ? 0.813 -11.07 -3.238 1 92.62 46 GLY B C 1
ATOM 3364 O O . GLY B 1 46 ? -0.204 -10.422 -2.996 1 92.62 46 GLY B O 1
ATOM 3365 N N . ASN B 1 47 ? 1.671 -11.5 -2.297 1 91.06 47 ASN B N 1
ATOM 3366 C CA . ASN B 1 47 ? 1.446 -11.188 -0.89 1 91.06 47 ASN B CA 1
ATOM 3367 C C . ASN B 1 47 ? 0.075 -11.664 -0.421 1 91.06 47 ASN B C 1
ATOM 3369 O O . ASN B 1 47 ? -0.647 -10.93 0.253 1 91.06 47 ASN B O 1
ATOM 3373 N N . GLY B 1 48 ? -0.273 -12.805 -0.903 1 94.75 48 GLY B N 1
ATOM 3374 C CA . GLY B 1 48 ? -1.51 -13.445 -0.477 1 94.75 48 GLY B CA 1
ATOM 3375 C C . GLY B 1 48 ? -2.684 -13.133 -1.389 1 94.75 48 GLY B C 1
ATOM 3376 O O . GLY B 1 48 ? -3.793 -13.625 -1.165 1 94.75 48 GLY B O 1
ATOM 3377 N N . ARG B 1 49 ? -2.43 -12.383 -2.537 1 96.62 49 ARG B N 1
ATOM 3378 C CA . ARG B 1 49 ? -3.533 -11.93 -3.377 1 96.62 49 ARG B CA 1
ATOM 3379 C C . ARG B 1 49 ? -3.514 -12.633 -4.73 1 96.62 49 ARG B C 1
ATOM 3381 O O . ARG B 1 49 ? -4.5 -12.594 -5.473 1 96.62 49 ARG B O 1
ATOM 3388 N N . CYS B 1 50 ? -2.352 -13.141 -5.094 1 97.75 50 CYS B N 1
ATOM 3389 C CA . CYS B 1 50 ? -2.141 -13.93 -6.301 1 97.75 50 CYS B CA 1
ATOM 3390 C C . CYS B 1 50 ? -2.305 -13.07 -7.551 1 97.75 50 CYS B C 1
ATOM 3392 O O . CYS B 1 50 ? -3.395 -13 -8.125 1 97.75 50 CYS B O 1
ATOM 3394 N N . ASN B 1 51 ? -1.319 -12.477 -8.031 1 97.75 51 ASN B N 1
ATOM 3395 C CA . ASN B 1 51 ? -1.259 -11.93 -9.383 1 97.75 51 ASN B CA 1
ATOM 3396 C C . ASN B 1 51 ? -1.109 -13.031 -10.43 1 97.75 51 ASN B C 1
ATOM 3398 O O . ASN B 1 51 ? 0.009 -13.43 -10.758 1 97.75 51 ASN B O 1
ATOM 3402 N N . PHE B 1 52 ? -2.271 -13.5 -10.914 1 98.44 52 PHE B N 1
ATOM 3403 C CA . PHE B 1 52 ? -2.242 -14.805 -11.562 1 98.44 52 PHE B CA 1
ATOM 3404 C C . PHE B 1 52 ? -1.846 -14.672 -13.031 1 98.44 52 PHE B C 1
ATOM 3406 O O . PHE B 1 52 ? -1.658 -15.672 -13.719 1 98.44 52 PHE B O 1
ATOM 3413 N N . SER B 1 53 ? -1.714 -13.477 -13.523 1 98.44 53 SER B N 1
ATOM 3414 C CA . SER B 1 53 ? -1.235 -13.234 -14.883 1 98.44 53 SER B CA 1
ATOM 3415 C C . SER B 1 53 ? -1.029 -11.742 -15.133 1 98.44 53 SER B C 1
ATOM 3417 O O . SER B 1 53 ? -0.958 -10.953 -14.195 1 98.44 53 SER B O 1
ATOM 3419 N N . ASN B 1 54 ? -0.693 -11.406 -16.375 1 98.44 54 ASN B N 1
ATOM 3420 C CA . ASN B 1 54 ? -0.448 -10.023 -16.766 1 98.44 54 ASN B CA 1
ATOM 3421 C C . ASN B 1 54 ? -0.833 -9.773 -18.234 1 98.44 54 ASN B C 1
ATOM 3423 O O . ASN B 1 54 ? -0.528 -10.586 -19.109 1 98.44 54 ASN B O 1
ATOM 3427 N N . LEU B 1 55 ? -1.448 -8.648 -18.5 1 98.06 55 LEU B N 1
ATOM 3428 C CA . LEU B 1 55 ? -1.881 -8.32 -19.859 1 98.06 55 LEU B CA 1
ATOM 3429 C C . LEU B 1 55 ? -0.713 -7.801 -20.688 1 98.06 55 LEU B C 1
ATOM 3431 O O . LEU B 1 55 ? -0.75 -7.859 -21.922 1 98.06 55 LEU B O 1
ATOM 3435 N N . ALA B 1 56 ? 0.23 -7.246 -19.984 1 96.38 56 ALA B N 1
ATOM 3436 C CA . ALA B 1 56 ? 1.439 -6.773 -20.656 1 96.38 56 ALA B CA 1
ATOM 3437 C C . ALA B 1 56 ? 2.518 -7.855 -20.672 1 96.38 56 ALA B C 1
ATOM 3439 O O . ALA B 1 56 ? 2.514 -8.75 -19.812 1 96.38 56 ALA B O 1
ATOM 3440 N N . ARG B 1 57 ? 3.365 -7.789 -21.641 1 95 57 ARG B N 1
ATOM 3441 C CA . ARG B 1 57 ? 4.523 -8.68 -21.672 1 95 57 ARG B CA 1
ATOM 3442 C C . ARG B 1 57 ? 5.758 -7.953 -22.203 1 95 57 ARG B C 1
ATOM 3444 O O . ARG B 1 57 ? 5.984 -7.895 -23.406 1 95 57 ARG B O 1
ATOM 3451 N N . PRO B 1 58 ? 6.484 -7.5 -21.328 1 92.5 58 PRO B N 1
ATOM 3452 C CA . PRO B 1 58 ? 7.746 -6.918 -21.797 1 92.5 58 PRO B CA 1
ATOM 3453 C C . PRO B 1 58 ? 8.664 -7.945 -22.453 1 92.5 58 PRO B C 1
ATOM 3455 O O . PRO B 1 58 ? 8.5 -9.148 -22.234 1 92.5 58 PRO B O 1
ATOM 3458 N N . ASP B 1 59 ? 9.625 -7.504 -23.219 1 90.62 59 ASP B N 1
ATOM 3459 C CA . ASP B 1 59 ? 10.508 -8.367 -23.984 1 90.62 59 ASP B CA 1
ATOM 3460 C C . ASP B 1 59 ? 11.312 -9.289 -23.078 1 90.62 59 ASP B C 1
ATOM 3462 O O . ASP B 1 59 ? 11.617 -10.422 -23.438 1 90.62 59 ASP B O 1
ATOM 3466 N N . ASP B 1 60 ? 11.547 -8.828 -21.922 1 90.94 60 ASP B N 1
ATOM 3467 C CA . ASP B 1 60 ? 12.398 -9.602 -21.031 1 90.94 60 ASP B CA 1
ATOM 3468 C C . ASP B 1 60 ? 11.586 -10.258 -19.922 1 90.94 60 ASP B C 1
ATOM 3470 O O . ASP B 1 60 ? 12.094 -10.5 -18.828 1 90.94 60 ASP B O 1
ATOM 3474 N N . ALA B 1 61 ? 10.352 -10.586 -20.203 1 96.62 61 ALA B N 1
ATOM 3475 C CA . ALA B 1 61 ? 9.453 -11.172 -19.219 1 96.62 61 ALA B CA 1
ATOM 3476 C C . ALA B 1 61 ? 9.93 -12.555 -18.781 1 96.62 61 ALA B C 1
ATOM 3478 O O . ALA B 1 61 ? 9.703 -12.969 -17.641 1 96.62 61 ALA B O 1
ATOM 3479 N N . TYR B 1 62 ? 10.578 -13.227 -19.703 1 98.06 62 TYR B N 1
ATOM 3480 C CA . TYR B 1 62 ? 11.047 -14.578 -19.422 1 98.06 62 TYR B CA 1
ATOM 3481 C C . TYR B 1 62 ? 12.547 -14.703 -19.688 1 98.06 62 TYR B C 1
ATOM 3483 O O . TYR B 1 62 ? 13.055 -14.109 -20.656 1 98.06 62 TYR B O 1
ATOM 3491 N N . ARG B 1 63 ? 13.133 -15.508 -18.844 1 96.56 63 ARG B N 1
ATOM 3492 C CA . ARG B 1 63 ? 14.586 -15.672 -18.859 1 96.56 63 ARG B CA 1
ATOM 3493 C C . ARG B 1 63 ? 14.969 -17.141 -18.859 1 96.56 63 ARG B C 1
ATOM 3495 O O . ARG B 1 63 ? 14.109 -18.016 -18.734 1 96.56 63 ARG B O 1
ATOM 3502 N N . GLY B 1 64 ? 16.312 -17.453 -18.953 1 96.69 64 GLY B N 1
ATOM 3503 C CA . GLY B 1 64 ? 16.891 -18.781 -19.094 1 96.69 64 GLY B CA 1
ATOM 3504 C C . GLY B 1 64 ? 17.891 -18.875 -20.234 1 96.69 64 GLY B C 1
ATOM 3505 O O . GLY B 1 64 ? 18.141 -17.875 -20.922 1 96.69 64 GLY B O 1
ATOM 3506 N N . GLU B 1 65 ? 18.438 -20.062 -20.422 1 97.38 65 GLU B N 1
ATOM 3507 C CA . GLU B 1 65 ? 19.375 -20.219 -21.531 1 97.38 65 GLU B CA 1
ATOM 3508 C C . GLU B 1 65 ? 18.672 -20.078 -22.875 1 97.38 65 GLU B C 1
ATOM 3510 O O . GLU B 1 65 ? 19.234 -19.547 -23.828 1 97.38 65 GLU B O 1
ATOM 3515 N N . HIS B 1 66 ? 17.406 -20.516 -22.906 1 98 66 HIS B N 1
ATOM 3516 C CA . HIS B 1 66 ? 16.594 -20.438 -24.109 1 98 66 HIS B CA 1
ATOM 3517 C C . HIS B 1 66 ? 15.219 -19.859 -23.812 1 98 66 HIS B C 1
ATOM 3519 O O . HIS B 1 66 ? 14.211 -20.562 -23.875 1 98 66 HIS B O 1
ATOM 3525 N N . PRO B 1 67 ? 15.18 -18.516 -23.641 1 97.62 67 PRO B N 1
ATOM 3526 C CA . PRO B 1 67 ? 13.914 -17.906 -23.234 1 97.62 67 PRO B CA 1
ATOM 3527 C C . PRO B 1 67 ? 12.828 -18.016 -24.297 1 97.62 67 PRO B C 1
ATOM 3529 O O . PRO B 1 67 ? 11.633 -17.969 -23.969 1 97.62 67 PRO B O 1
ATOM 3532 N N . GLU B 1 68 ? 13.18 -18.219 -25.578 1 97.69 68 GLU B N 1
ATOM 3533 C CA . GLU B 1 68 ? 12.219 -18.344 -26.672 1 97.69 68 GLU B CA 1
ATOM 3534 C C . GLU B 1 68 ? 11.375 -19.609 -26.5 1 97.69 68 GLU B C 1
ATOM 3536 O O . GLU B 1 68 ? 10.328 -19.75 -27.141 1 97.69 68 GLU B O 1
ATOM 3541 N N . PHE B 1 69 ? 11.859 -20.531 -25.656 1 98.5 69 PHE B N 1
ATOM 3542 C CA . PHE B 1 69 ? 11.195 -21.812 -25.406 1 98.5 69 PHE B CA 1
ATOM 3543 C C . PHE B 1 69 ? 9.75 -21.594 -24.969 1 98.5 69 PHE B C 1
ATOM 3545 O O . PHE B 1 69 ? 8.875 -22.406 -25.281 1 98.5 69 PHE B O 1
ATOM 3552 N N . VAL B 1 70 ? 9.445 -20.453 -24.359 1 98.62 70 VAL B N 1
ATOM 3553 C CA . VAL B 1 70 ? 8.148 -20.203 -23.734 1 98.62 70 VAL B CA 1
ATOM 3554 C C . VAL B 1 70 ? 7.102 -19.922 -24.812 1 98.62 70 VAL B C 1
ATOM 3556 O O . VAL B 1 70 ? 5.898 -20.031 -24.562 1 98.62 70 VAL B O 1
ATOM 3559 N N . GLU B 1 71 ? 7.527 -19.562 -26.016 1 98.5 71 GLU B N 1
ATOM 3560 C CA . GLU B 1 71 ? 6.652 -19 -27.031 1 98.5 71 GLU B CA 1
ATOM 3561 C C . GLU B 1 71 ? 5.57 -19.984 -27.438 1 98.5 71 GLU B C 1
ATOM 3563 O O . GLU B 1 71 ? 4.398 -19.625 -27.562 1 98.5 71 GLU B O 1
ATOM 3568 N N . ASP B 1 72 ? 5.922 -21.219 -27.625 1 98.62 72 ASP B N 1
ATOM 3569 C CA . ASP B 1 72 ? 4.961 -22.219 -28.078 1 98.62 72 ASP B CA 1
ATOM 3570 C C . ASP B 1 72 ? 3.869 -22.453 -27.031 1 98.62 72 ASP B C 1
ATOM 3572 O O . ASP B 1 72 ? 2.684 -22.5 -27.375 1 98.62 72 ASP B O 1
ATOM 3576 N N . ALA B 1 73 ? 4.293 -22.609 -25.812 1 98.56 73 ALA B N 1
ATOM 3577 C CA . ALA B 1 73 ? 3.324 -22.828 -24.734 1 98.56 73 ALA B CA 1
ATOM 3578 C C . ALA B 1 73 ? 2.385 -21.641 -24.594 1 98.56 73 ALA B C 1
ATOM 3580 O O . ALA B 1 73 ? 1.176 -21.797 -24.422 1 98.56 73 ALA B O 1
ATOM 3581 N N . LEU B 1 74 ? 2.943 -20.406 -24.703 1 98.38 74 LEU B N 1
ATOM 3582 C CA . LEU B 1 74 ? 2.16 -19.188 -24.547 1 98.38 74 LEU B CA 1
ATOM 3583 C C . LEU B 1 74 ? 1.205 -18.984 -25.719 1 98.38 74 LEU B C 1
ATOM 3585 O O . LEU B 1 74 ? 0.15 -18.375 -25.562 1 98.38 74 LEU B O 1
ATOM 3589 N N . ARG B 1 75 ? 1.62 -19.5 -26.844 1 98.19 75 ARG B N 1
ATOM 3590 C CA . ARG B 1 75 ? 0.726 -19.453 -28 1 98.19 75 ARG B CA 1
ATOM 3591 C C . ARG B 1 75 ? -0.428 -20.438 -27.828 1 98.19 75 ARG B C 1
ATOM 3593 O O . ARG B 1 75 ? -1.576 -20.109 -28.141 1 98.19 75 ARG B O 1
ATOM 3600 N N . GLU B 1 76 ? -0.133 -21.578 -27.359 1 98.44 76 GLU B N 1
ATOM 3601 C CA . GLU B 1 76 ? -1.135 -22.625 -27.188 1 98.44 76 GLU B CA 1
ATOM 3602 C C . GLU B 1 76 ? -2.092 -22.297 -26.047 1 98.44 76 GLU B C 1
ATOM 3604 O O . GLU B 1 76 ? -3.283 -22.609 -26.125 1 98.44 76 GLU B O 1
ATOM 3609 N N . PHE B 1 77 ? -1.621 -21.734 -25.016 1 98.75 77 PHE B N 1
ATOM 3610 C CA . PHE B 1 77 ? -2.398 -21.312 -23.859 1 98.75 77 PHE B CA 1
ATOM 3611 C C . PHE B 1 77 ? -2.01 -19.891 -23.438 1 98.75 77 PHE B C 1
ATOM 3613 O O . PHE B 1 77 ? -1.285 -19.703 -22.453 1 98.75 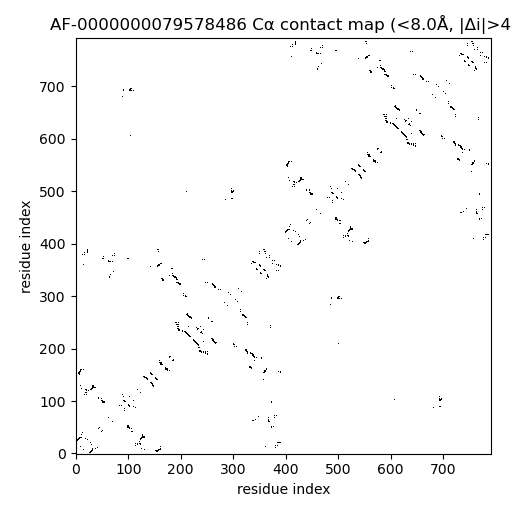77 PHE B O 1
ATOM 3620 N N . SER B 1 78 ? -2.629 -18.969 -24.078 1 98.62 78 SER B N 1
ATOM 3621 C CA . SER B 1 78 ? -2.285 -17.547 -23.984 1 98.62 78 SER B CA 1
ATOM 3622 C C . SER B 1 78 ? -2.848 -16.922 -22.719 1 98.62 78 SER B C 1
ATOM 3624 O O . SER B 1 78 ? -3.562 -17.578 -21.953 1 98.62 78 SER B O 1
ATOM 3626 N N . VAL B 1 79 ? -2.504 -15.672 -22.484 1 98.56 79 VAL B N 1
ATOM 3627 C CA . VAL B 1 79 ? -3.064 -14.898 -21.375 1 98.56 79 VAL B CA 1
ATOM 3628 C C . VAL B 1 79 ? -4.586 -14.844 -21.5 1 98.56 79 VAL B C 1
ATOM 3630 O O . VAL B 1 79 ? -5.305 -14.969 -20.516 1 98.56 79 VAL B O 1
ATOM 3633 N N . GLU B 1 80 ? -5.047 -14.688 -22.719 1 98.38 80 GLU B N 1
ATOM 3634 C CA . GLU B 1 80 ? -6.488 -14.672 -22.969 1 98.38 80 GLU B CA 1
ATOM 3635 C C . GLU B 1 80 ? -7.125 -16 -22.578 1 98.38 80 GLU B C 1
ATOM 3637 O O . GLU B 1 80 ? -8.188 -16.031 -21.953 1 98.38 80 GLU B O 1
ATOM 3642 N N . ASN B 1 81 ? -6.492 -17.094 -22.984 1 98.81 81 ASN B N 1
ATOM 3643 C CA . ASN B 1 81 ? -6.969 -18.422 -22.578 1 98.81 81 ASN B CA 1
ATOM 3644 C C . ASN B 1 81 ? -6.984 -18.578 -21.062 1 98.81 81 ASN B C 1
ATOM 3646 O O . ASN B 1 81 ? -7.918 -19.141 -20.5 1 98.81 81 ASN B O 1
ATOM 3650 N N . THR B 1 82 ? -5.949 -18.062 -20.469 1 98.88 82 THR B N 1
ATOM 3651 C CA . THR B 1 82 ? -5.824 -18.125 -19.016 1 98.88 82 THR B CA 1
ATOM 3652 C C . THR B 1 82 ? -6.984 -17.391 -18.344 1 98.88 82 THR B C 1
ATOM 3654 O O . THR B 1 82 ? -7.625 -17.938 -17.438 1 98.88 82 THR B O 1
ATOM 3657 N N . ILE B 1 83 ? -7.223 -16.203 -18.781 1 98.69 83 ILE B N 1
ATOM 3658 C CA . ILE B 1 83 ? -8.297 -15.383 -18.234 1 98.69 83 ILE B CA 1
ATOM 3659 C C . ILE B 1 83 ? -9.633 -16.109 -18.406 1 98.69 83 ILE B C 1
ATOM 3661 O O . ILE B 1 83 ? -10.406 -16.234 -17.453 1 98.69 83 ILE B O 1
ATOM 3665 N N . GLU B 1 84 ? -9.883 -16.625 -19.594 1 98.56 84 GLU B N 1
ATOM 3666 C CA . GLU B 1 84 ? -11.141 -17.312 -19.875 1 98.56 84 GLU B CA 1
ATOM 3667 C C . GLU B 1 84 ? -11.281 -18.578 -19.047 1 98.56 84 GLU B C 1
ATOM 3669 O O . GLU B 1 84 ? -12.367 -18.875 -18.531 1 98.56 84 GLU B O 1
ATOM 3674 N N . PHE B 1 85 ? -10.25 -19.281 -18.938 1 98.81 85 PHE B N 1
ATOM 3675 C CA . PHE B 1 85 ? -10.25 -20.5 -18.125 1 98.81 85 PHE B CA 1
ATOM 3676 C C . PHE B 1 85 ? -10.625 -20.188 -16.688 1 98.81 85 PHE B C 1
ATOM 3678 O O . PHE B 1 85 ? -11.508 -20.828 -16.109 1 98.81 85 PHE B O 1
ATOM 3685 N N . PHE B 1 86 ? -9.961 -19.234 -16.094 1 98.81 86 PHE B N 1
ATOM 3686 C CA . PHE B 1 86 ? -10.18 -18.938 -14.68 1 98.81 86 PHE B CA 1
ATOM 3687 C C . PHE B 1 86 ? -11.562 -18.328 -14.461 1 98.81 86 PHE B C 1
ATOM 3689 O O . PHE B 1 86 ? -12.203 -18.578 -13.438 1 98.81 86 PHE B O 1
ATOM 3696 N N . LYS B 1 87 ? -12 -17.562 -15.438 1 98.31 87 LYS B N 1
ATOM 3697 C CA . LYS B 1 87 ? -13.375 -17.094 -15.375 1 98.31 87 LYS B CA 1
ATOM 3698 C C . LYS B 1 87 ? -14.359 -18.25 -15.336 1 98.31 87 LYS B C 1
ATOM 3700 O O . LYS B 1 87 ? -15.281 -18.266 -14.523 1 98.31 87 LYS B O 1
ATOM 3705 N N . GLU B 1 88 ? -14.07 -19.172 -16.172 1 98.31 88 GLU B N 1
ATOM 3706 C CA . GLU B 1 88 ? -14.93 -20.344 -16.297 1 98.31 88 GLU B CA 1
ATOM 3707 C C . GLU B 1 88 ? -15.008 -21.109 -14.969 1 98.31 88 GLU B C 1
ATOM 3709 O O . GLU B 1 88 ? -16.094 -21.547 -14.562 1 98.31 88 GLU B O 1
ATOM 3714 N N . ILE B 1 89 ? -13.922 -21.141 -14.312 1 98.5 89 ILE B N 1
ATOM 3715 C CA . ILE B 1 89 ? -13.938 -22.047 -13.164 1 98.5 89 ILE B CA 1
ATOM 3716 C C . ILE B 1 89 ? -14.188 -21.25 -11.883 1 98.5 89 ILE B C 1
ATOM 3718 O O . ILE B 1 89 ? -14.219 -21.812 -10.789 1 98.5 89 ILE B O 1
ATOM 3722 N N . GLY B 1 90 ? -14.328 -19.891 -12.039 1 98.12 90 GLY B N 1
ATOM 3723 C CA . GLY B 1 90 ? -14.914 -19.25 -10.875 1 98.12 90 GLY B CA 1
ATOM 3724 C C . GLY B 1 90 ? -14.188 -17.984 -10.453 1 98.12 90 GLY B C 1
ATOM 3725 O O . GLY B 1 90 ? -14.656 -17.25 -9.57 1 98.12 90 GLY B O 1
ATOM 3726 N N . ILE B 1 91 ? -13.078 -17.625 -11.062 1 98.62 91 ILE B N 1
ATOM 3727 C CA . ILE B 1 91 ? -12.367 -16.391 -10.711 1 98.62 91 ILE B CA 1
ATOM 3728 C C . ILE B 1 91 ? -12.977 -15.219 -11.469 1 98.62 91 ILE B C 1
ATOM 3730 O O . ILE B 1 91 ? -13.289 -15.328 -12.656 1 98.62 91 ILE B O 1
ATOM 3734 N N . TYR B 1 92 ? -13.289 -14.188 -10.789 1 98.12 92 TYR B N 1
ATOM 3735 C CA . TYR B 1 92 ? -13.602 -12.906 -11.406 1 98.12 92 TYR B CA 1
ATOM 3736 C C . TYR B 1 92 ? -12.367 -12.016 -11.477 1 98.12 92 TYR B C 1
ATOM 3738 O O . TYR B 1 92 ? -11.953 -11.438 -10.469 1 98.12 92 TYR B O 1
ATOM 3746 N N . PRO B 1 93 ? -11.781 -11.867 -12.641 1 97.75 93 PRO B N 1
ATOM 3747 C CA . PRO B 1 93 ? -10.492 -11.18 -12.742 1 97.75 93 PRO B CA 1
ATOM 3748 C C . PRO B 1 93 ? -10.617 -9.664 -12.578 1 97.75 93 PRO B C 1
ATOM 3750 O O . PRO B 1 93 ? -11.516 -9.055 -13.148 1 97.75 93 PRO B O 1
ATOM 3753 N N . LEU B 1 94 ? -9.773 -9.141 -11.781 1 96.5 94 LEU B N 1
ATOM 3754 C CA . LEU B 1 94 ? -9.586 -7.695 -11.664 1 96.5 94 LEU B CA 1
ATOM 3755 C C . LEU B 1 94 ? -8.297 -7.254 -12.352 1 96.5 94 LEU B C 1
ATOM 3757 O O . LEU B 1 94 ? -7.242 -7.863 -12.148 1 96.5 94 LEU B O 1
ATOM 3761 N N . ASN B 1 95 ? -8.461 -6.277 -13.164 1 96.25 95 ASN B N 1
ATOM 3762 C CA . ASN B 1 95 ? -7.32 -5.699 -13.852 1 96.25 95 ASN B CA 1
ATOM 3763 C C . ASN B 1 95 ? -6.789 -4.465 -13.125 1 96.25 95 ASN B C 1
ATOM 3765 O O . ASN B 1 95 ? -7.488 -3.459 -13.008 1 96.25 95 ASN B O 1
ATOM 3769 N N . ARG B 1 96 ? -5.625 -4.535 -12.594 1 94.19 96 ARG B N 1
ATOM 3770 C CA . ARG B 1 96 ? -4.938 -3.414 -11.961 1 94.19 96 ARG B CA 1
ATOM 3771 C C . ARG B 1 96 ? -3.715 -2.992 -12.766 1 94.19 96 ARG B C 1
ATOM 3773 O O . ARG B 1 96 ? -2.592 -3.398 -12.461 1 94.19 96 ARG B O 1
ATOM 3780 N N . ASN B 1 97 ? -3.908 -2.195 -13.773 1 93.38 97 ASN B N 1
ATOM 3781 C CA . ASN B 1 97 ? -2.857 -1.708 -14.656 1 93.38 97 ASN B CA 1
ATOM 3782 C C . ASN B 1 97 ? -2.111 -2.859 -15.328 1 93.38 97 ASN B C 1
ATOM 3784 O O . ASN B 1 97 ? -0.88 -2.896 -15.32 1 93.38 97 ASN B O 1
ATOM 3788 N N . GLY B 1 98 ? -2.854 -3.826 -15.703 1 96.25 98 GLY B N 1
ATOM 3789 C CA . GLY B 1 98 ? -2.289 -4.953 -16.422 1 96.25 98 GLY B CA 1
ATOM 3790 C C . GLY B 1 98 ? -2.111 -6.188 -15.562 1 96.25 98 GLY B C 1
ATOM 3791 O O . GLY B 1 98 ? -2.059 -7.309 -16.078 1 96.25 98 GLY B O 1
ATOM 3792 N N . TYR B 1 99 ? -1.968 -6 -14.234 1 97.5 99 TYR B N 1
ATOM 3793 C CA . TYR B 1 99 ? -1.865 -7.121 -13.305 1 97.5 99 TYR B CA 1
ATOM 3794 C C . TYR B 1 99 ? -3.232 -7.746 -13.055 1 97.5 99 TYR B C 1
ATOM 3796 O O . TYR B 1 99 ? -4.219 -7.035 -12.844 1 97.5 99 TYR B O 1
ATOM 3804 N N . LEU B 1 100 ? -3.287 -9 -13.086 1 98.25 100 LEU B N 1
ATOM 3805 C CA . LEU B 1 100 ? -4.57 -9.688 -12.945 1 98.25 100 LEU B CA 1
ATOM 3806 C C . LEU B 1 100 ? -4.66 -10.398 -11.602 1 98.25 100 LEU B C 1
ATOM 3808 O O . LEU B 1 100 ? -3.801 -11.219 -11.273 1 98.25 100 LEU B O 1
ATOM 3812 N N . TYR B 1 101 ? -5.672 -10.047 -10.844 1 98.38 101 TYR B N 1
ATOM 3813 C CA . TYR B 1 101 ? -5.941 -10.617 -9.523 1 98.38 101 TYR B CA 1
ATOM 3814 C C . TYR B 1 101 ? -7.363 -11.164 -9.453 1 98.38 101 TYR B C 1
ATOM 3816 O O . TYR B 1 101 ? -8.242 -10.719 -10.195 1 98.38 101 TYR B O 1
ATOM 3824 N N . PRO B 1 102 ? -7.57 -12.195 -8.586 1 98.38 102 PRO B N 1
ATOM 3825 C CA . PRO B 1 102 ? -8.977 -12.484 -8.281 1 98.38 102 PRO B CA 1
ATOM 3826 C C . PRO B 1 102 ? -9.664 -11.336 -7.555 1 98.38 102 PRO B C 1
ATOM 3828 O O . PRO B 1 102 ? -9.055 -10.672 -6.715 1 98.38 102 PRO B O 1
ATOM 3831 N N . ARG B 1 103 ? -10.883 -11.125 -7.895 1 97.88 103 ARG B N 1
ATOM 3832 C CA . ARG B 1 103 ? -11.625 -10.031 -7.258 1 97.88 103 ARG B CA 1
ATOM 3833 C C . ARG B 1 103 ? -11.695 -10.234 -5.75 1 97.88 103 ARG B C 1
ATOM 3835 O O . ARG B 1 103 ? -11.727 -9.258 -4.992 1 97.88 103 ARG B O 1
ATOM 3842 N N . SER B 1 104 ? -11.672 -11.508 -5.281 1 97.31 104 SER B N 1
ATOM 3843 C CA . SER B 1 104 ? -11.672 -11.812 -3.855 1 97.31 104 SER B CA 1
ATOM 3844 C C . SER B 1 104 ? -10.422 -11.258 -3.172 1 97.31 104 SER B C 1
ATOM 3846 O O . SER B 1 104 ? -10.375 -11.164 -1.944 1 97.31 104 SER B O 1
ATOM 3848 N N . ASN B 1 105 ? -9.43 -11.031 -3.953 1 97 105 ASN B N 1
ATOM 3849 C CA . ASN B 1 105 ? -8.133 -10.57 -3.459 1 97 105 ASN B CA 1
ATOM 3850 C C . ASN B 1 105 ? -7.5 -11.586 -2.518 1 97 105 ASN B C 1
ATOM 3852 O O . ASN B 1 105 ? -6.805 -11.211 -1.57 1 97 105 ASN B O 1
ATOM 3856 N N . GLN B 1 106 ? -7.773 -12.867 -2.783 1 97.75 106 GLN B N 1
ATOM 3857 C CA . GLN B 1 106 ? -7.219 -13.961 -2 1 97.75 106 GLN B CA 1
ATOM 3858 C C . GLN B 1 106 ? -6.621 -15.039 -2.904 1 97.75 106 GLN B C 1
ATOM 3860 O O . GLN B 1 106 ? -7.332 -15.648 -3.701 1 97.75 106 GLN B O 1
ATOM 3865 N N . ALA B 1 107 ? -5.367 -15.281 -2.684 1 98.06 107 ALA B N 1
ATOM 3866 C CA . ALA B 1 107 ? -4.691 -16.328 -3.439 1 98.06 107 ALA B CA 1
ATOM 3867 C C . ALA B 1 107 ? -5.375 -17.672 -3.232 1 98.06 107 ALA B C 1
ATOM 3869 O O . ALA B 1 107 ? -5.445 -18.5 -4.156 1 98.06 107 ALA B O 1
ATOM 3870 N N . GLN B 1 108 ? -5.906 -17.891 -2.076 1 98.19 108 GLN B N 1
ATOM 3871 C CA . GLN B 1 108 ? -6.578 -19.141 -1.736 1 98.19 108 GLN B CA 1
ATOM 3872 C C . GLN B 1 108 ? -7.75 -19.406 -2.68 1 98.19 108 GLN B C 1
ATOM 3874 O O . GLN B 1 108 ? -8.062 -20.562 -2.98 1 98.19 108 GLN B O 1
ATOM 3879 N N . SER B 1 109 ? -8.383 -18.375 -3.17 1 98.56 109 SER B N 1
ATOM 3880 C CA . SER B 1 109 ? -9.484 -18.547 -4.109 1 98.56 109 SER B CA 1
ATOM 3881 C C . SER B 1 109 ? -9.031 -19.266 -5.375 1 98.56 109 SER B C 1
ATOM 3883 O O . SER B 1 109 ? -9.758 -20.094 -5.926 1 98.56 109 SER B O 1
ATOM 3885 N N . VAL B 1 110 ? -7.828 -18.969 -5.793 1 98.75 110 VAL B N 1
ATOM 3886 C CA . VAL B 1 110 ? -7.285 -19.562 -7.004 1 98.75 110 VAL B CA 1
ATOM 3887 C C . VAL B 1 110 ? -7.043 -21.062 -6.773 1 98.75 110 VAL B C 1
ATOM 3889 O O . VAL B 1 110 ? -7.43 -21.891 -7.598 1 98.75 110 VAL B O 1
ATOM 3892 N N . VAL B 1 111 ? -6.512 -21.359 -5.637 1 98.69 111 VAL B N 1
ATOM 3893 C CA . VAL B 1 111 ? -6.266 -22.766 -5.289 1 98.69 111 VAL B CA 1
ATOM 3894 C C . VAL B 1 111 ? -7.594 -23.5 -5.184 1 98.69 111 VAL B C 1
ATOM 3896 O O . VAL B 1 111 ? -7.738 -24.609 -5.723 1 98.69 111 VAL B O 1
ATOM 3899 N N . ASP B 1 112 ? -8.547 -22.891 -4.555 1 98.69 112 ASP B N 1
ATOM 3900 C CA . ASP B 1 112 ? -9.836 -23.516 -4.309 1 98.69 112 ASP B CA 1
ATOM 3901 C C . ASP B 1 112 ? -10.531 -23.875 -5.621 1 98.69 112 ASP B C 1
ATOM 3903 O O . ASP B 1 112 ? -11.008 -25 -5.793 1 98.69 112 ASP B O 1
ATOM 3907 N N . VAL B 1 113 ? -10.562 -22.953 -6.527 1 98.75 113 VAL B N 1
ATOM 3908 C CA . VAL B 1 113 ? -11.312 -23.203 -7.754 1 98.75 113 VAL B CA 1
ATOM 3909 C C . VAL B 1 113 ? -10.586 -24.25 -8.594 1 98.75 113 VAL B C 1
ATOM 3911 O O . VAL B 1 113 ? -11.219 -25.062 -9.289 1 98.75 113 VAL B O 1
ATOM 3914 N N . LEU B 1 114 ? -9.266 -24.266 -8.57 1 98.88 114 LEU B N 1
ATOM 3915 C CA . LEU B 1 114 ? -8.516 -25.297 -9.266 1 98.88 114 LEU B CA 1
ATOM 3916 C C . LEU B 1 114 ? -8.812 -26.672 -8.688 1 98.88 114 LEU B C 1
ATOM 3918 O O . LEU B 1 114 ? -9.078 -27.625 -9.43 1 98.88 114 LEU B O 1
ATOM 3922 N N . CYS B 1 115 ? -8.789 -26.75 -7.414 1 98.81 115 CYS B N 1
ATOM 3923 C CA . CYS B 1 115 ? -9.031 -28.016 -6.738 1 98.81 115 CYS B CA 1
ATOM 3924 C C . CYS B 1 115 ? -10.453 -28.5 -6.973 1 98.81 115 CYS B C 1
ATOM 3926 O O . CYS B 1 115 ? -10.68 -29.688 -7.207 1 98.81 115 CYS B O 1
ATOM 3928 N N . MET B 1 116 ? -11.438 -27.625 -6.898 1 98.69 116 MET B N 1
ATOM 3929 C CA . MET B 1 116 ? -12.828 -27.984 -7.145 1 98.69 116 MET B CA 1
ATOM 3930 C C . MET B 1 116 ? -13.008 -28.516 -8.57 1 98.69 116 MET B C 1
ATOM 3932 O O . MET B 1 116 ? -13.703 -29.516 -8.781 1 98.69 116 MET B O 1
ATOM 3936 N N . GLU B 1 117 ? -12.383 -27.844 -9.516 1 98.75 117 GLU B N 1
ATOM 3937 C CA . GLU B 1 117 ? -12.477 -28.281 -10.898 1 98.75 117 GLU B CA 1
ATOM 3938 C C . GLU B 1 117 ? -11.828 -29.656 -11.086 1 98.75 117 GLU B C 1
ATOM 3940 O O . GLU B 1 117 ? -12.414 -30.531 -11.719 1 98.75 117 GLU B O 1
ATOM 3945 N N . ALA B 1 118 ? -10.633 -29.812 -10.531 1 98.88 118 ALA B N 1
ATOM 3946 C CA . ALA B 1 118 ? -9.953 -31.109 -10.602 1 98.88 118 ALA B CA 1
ATOM 3947 C C . ALA B 1 118 ? -10.82 -32.219 -10.031 1 98.88 118 ALA B C 1
ATOM 3949 O O . ALA B 1 118 ? -10.977 -33.281 -10.648 1 98.88 118 ALA B O 1
ATOM 3950 N N . ALA B 1 119 ? -11.359 -31.953 -8.898 1 98.62 119 ALA B N 1
ATOM 3951 C CA . ALA B 1 119 ? -12.211 -32.938 -8.234 1 98.62 119 ALA B CA 1
ATOM 3952 C C . ALA B 1 119 ? -13.422 -33.281 -9.102 1 98.62 119 ALA B C 1
ATOM 3954 O O . ALA B 1 119 ? -13.789 -34.469 -9.227 1 98.62 119 ALA B O 1
ATOM 3955 N N . SER B 1 120 ? -14.047 -32.312 -9.695 1 98.38 120 SER B N 1
ATOM 3956 C CA . SER B 1 120 ? -15.234 -32.5 -10.516 1 98.38 120 SER B CA 1
ATOM 3957 C C . SER B 1 120 ? -14.93 -33.375 -11.734 1 98.38 120 SER B C 1
ATOM 3959 O O . SER B 1 120 ? -15.82 -34.031 -12.273 1 98.38 120 SER B O 1
ATOM 3961 N N . LEU B 1 121 ? -13.656 -33.375 -12.148 1 98.5 121 LEU B N 1
ATOM 3962 C CA . LEU B 1 121 ? -13.227 -34.156 -13.328 1 98.5 121 LEU B CA 1
ATOM 3963 C C . LEU B 1 121 ? -12.734 -35.531 -12.93 1 98.5 121 LEU B C 1
ATOM 3965 O O . LEU B 1 121 ? -12.312 -36.312 -13.781 1 98.5 121 LEU B O 1
ATOM 3969 N N . GLY B 1 122 ? -12.75 -35.812 -11.602 1 98.5 122 GLY B N 1
ATOM 3970 C CA . GLY B 1 122 ? -12.367 -37.125 -11.117 1 98.5 122 GLY B CA 1
ATOM 3971 C C . GLY B 1 122 ? -10.883 -37.281 -10.859 1 98.5 122 GLY B C 1
ATOM 3972 O O . GLY B 1 122 ? -10.375 -38.375 -10.672 1 98.5 122 GLY B O 1
ATOM 3973 N N . VAL B 1 123 ? -10.148 -36.188 -10.852 1 98.88 123 VAL B N 1
ATOM 3974 C CA . VAL B 1 123 ? -8.719 -36.219 -10.57 1 98.88 123 VAL B CA 1
ATOM 3975 C C . VAL B 1 123 ? -8.492 -36.656 -9.117 1 98.88 123 VAL B C 1
ATOM 3977 O O . VAL B 1 123 ? -9.164 -36.156 -8.211 1 98.88 123 VAL B O 1
ATOM 3980 N N . LYS B 1 124 ? -7.562 -37.531 -8.898 1 98.75 124 LYS B N 1
ATOM 3981 C CA . LYS B 1 124 ? -7.164 -37.938 -7.551 1 98.75 124 LYS B CA 1
ATOM 3982 C C . LYS B 1 124 ? -5.93 -37.156 -7.09 1 98.75 124 LYS B C 1
ATOM 3984 O O . LYS B 1 124 ? -4.848 -37.312 -7.652 1 98.75 124 LYS B O 1
ATOM 3989 N N . ILE B 1 125 ? -6.117 -36.344 -6.102 1 98.75 125 ILE B N 1
ATOM 3990 C CA . ILE B 1 125 ? -5 -35.625 -5.512 1 98.75 125 ILE B CA 1
ATOM 3991 C C . ILE B 1 125 ? -4.602 -36.281 -4.188 1 98.75 125 ILE B C 1
ATOM 3993 O O . ILE B 1 125 ? -5.363 -36.25 -3.221 1 98.75 125 ILE B O 1
ATOM 3997 N N . LYS B 1 126 ? -3.42 -36.844 -4.195 1 98.31 126 LYS B N 1
ATOM 3998 C CA . LYS B 1 126 ? -2.891 -37.5 -3 1 98.31 126 LYS B CA 1
ATOM 3999 C C . LYS B 1 126 ? -1.852 -36.625 -2.309 1 98.31 126 LYS B C 1
ATOM 4001 O O . LYS B 1 126 ? -0.754 -36.438 -2.832 1 98.31 126 LYS B O 1
ATOM 4006 N N . THR B 1 127 ? -2.182 -36.188 -1.104 1 97.19 127 THR B N 1
ATOM 4007 C CA . THR B 1 127 ? -1.277 -35.312 -0.342 1 97.19 127 THR B CA 1
ATOM 4008 C C . THR B 1 127 ? -0.419 -36.156 0.607 1 97.19 127 THR B C 1
ATOM 4010 O O . THR B 1 127 ? -0.634 -37.344 0.753 1 97.19 127 THR B O 1
ATOM 4013 N N . ASN B 1 128 ? 0.598 -35.531 1.183 1 95.75 128 ASN B N 1
ATOM 4014 C CA . ASN B 1 128 ? 1.577 -36.219 2.002 1 95.75 128 ASN B CA 1
ATOM 4015 C C . ASN B 1 128 ? 2.15 -37.438 1.27 1 95.75 128 ASN B C 1
ATOM 4017 O O . ASN B 1 128 ? 2.322 -38.5 1.864 1 95.75 128 ASN B O 1
ATOM 4021 N N . GLU B 1 129 ? 2.271 -37.281 -0.028 1 95.69 129 GLU B N 1
ATOM 4022 C CA . GLU B 1 129 ? 2.756 -38.344 -0.911 1 95.69 129 GLU B CA 1
ATOM 4023 C C . GLU B 1 129 ? 3.994 -37.906 -1.682 1 95.69 129 GLU B C 1
ATOM 4025 O O . GLU B 1 129 ? 3.9 -37.5 -2.848 1 95.69 129 GLU B O 1
ATOM 4030 N N . GLN B 1 130 ? 5.145 -38.031 -1.065 1 94.88 130 GLN B N 1
ATOM 4031 C CA . GLN B 1 130 ? 6.398 -37.625 -1.69 1 94.88 130 GLN B CA 1
ATOM 4032 C C . GLN B 1 130 ? 6.934 -38.719 -2.609 1 94.88 130 GLN B C 1
ATOM 4034 O O . GLN B 1 130 ? 7.039 -39.906 -2.205 1 94.88 130 GLN B O 1
ATOM 4039 N N . VAL B 1 131 ? 7.219 -38.344 -3.826 1 97.06 131 VAL B N 1
ATOM 4040 C CA . VAL B 1 131 ? 7.82 -39.281 -4.773 1 97.06 131 VAL B CA 1
ATOM 4041 C C . VAL B 1 131 ? 9.297 -39.469 -4.449 1 97.06 131 VAL B C 1
ATOM 4043 O O . VAL B 1 131 ? 10.031 -38.5 -4.273 1 97.06 131 VAL B O 1
ATOM 4046 N N . THR B 1 132 ? 9.766 -40.719 -4.418 1 95.25 132 THR B N 1
ATOM 4047 C CA . THR B 1 132 ? 11.141 -41 -4.027 1 95.25 132 THR B CA 1
ATOM 4048 C C . THR B 1 132 ? 11.938 -41.531 -5.207 1 95.25 132 THR B C 1
ATOM 4050 O O . THR B 1 132 ? 13.156 -41.344 -5.281 1 95.25 132 THR B O 1
ATOM 4053 N N . GLU B 1 133 ? 11.227 -42.25 -6.043 1 95.12 133 GLU B N 1
ATOM 4054 C CA . GLU B 1 133 ? 11.906 -42.875 -7.168 1 95.12 133 GLU B CA 1
ATOM 4055 C C . GLU B 1 133 ? 10.938 -43.156 -8.312 1 95.12 133 GLU B C 1
ATOM 4057 O O . GLU B 1 133 ? 9.734 -43.312 -8.086 1 95.12 133 GLU B O 1
ATOM 4062 N N . ILE B 1 134 ? 11.492 -43.094 -9.508 1 96.69 134 ILE B N 1
ATOM 4063 C CA . ILE B 1 134 ? 10.711 -43.469 -10.68 1 96.69 134 ILE B CA 1
ATOM 4064 C C . ILE B 1 134 ? 11.438 -44.562 -11.469 1 96.69 134 ILE B C 1
ATOM 4066 O O . ILE B 1 134 ? 12.625 -44.438 -11.773 1 96.69 134 ILE B O 1
ATOM 4070 N N . LYS B 1 135 ? 10.719 -45.594 -11.812 1 93.88 135 LYS B N 1
ATOM 4071 C CA . LYS B 1 135 ? 11.227 -46.688 -12.648 1 93.88 135 LYS B CA 1
ATOM 4072 C C . LYS B 1 135 ? 10.539 -46.688 -14.008 1 93.88 135 LYS B C 1
ATOM 4074 O O . LYS B 1 135 ? 9.383 -46.281 -14.133 1 93.88 135 LYS B O 1
ATOM 4079 N N . THR B 1 136 ? 11.328 -47.156 -15.055 1 92 136 THR B N 1
ATOM 4080 C CA . THR B 1 136 ? 10.773 -47.25 -16.406 1 92 136 THR B CA 1
ATOM 4081 C C . THR B 1 136 ? 10.492 -48.688 -16.766 1 92 136 THR B C 1
ATOM 4083 O O . THR B 1 136 ? 11.219 -49.594 -16.359 1 92 136 THR B O 1
ATOM 4086 N N . GLY B 1 137 ? 9.492 -48.812 -17.656 1 79.44 137 GLY B N 1
ATOM 4087 C CA . GLY B 1 137 ? 9.258 -50.062 -18.344 1 79.44 137 GLY B CA 1
ATOM 4088 C C . GLY B 1 137 ? 8.906 -51.188 -17.391 1 79.44 137 GLY B C 1
ATOM 4089 O O . GLY B 1 137 ? 9.398 -52.312 -17.547 1 79.44 137 GLY B O 1
ATOM 4090 N N . THR B 1 138 ? 8.188 -50.875 -16.453 1 71.06 138 THR B N 1
ATOM 4091 C CA . THR B 1 138 ? 7.789 -51.938 -15.523 1 71.06 138 THR B CA 1
ATOM 4092 C C . THR B 1 138 ? 6.285 -52.188 -15.617 1 71.06 138 THR B C 1
ATOM 4094 O O . THR B 1 138 ? 5.504 -51.281 -15.859 1 71.06 138 THR B O 1
ATOM 4097 N N . ASN B 1 139 ? 5.859 -53.438 -15.547 1 70.56 139 ASN B N 1
ATOM 4098 C CA . ASN B 1 139 ? 4.469 -53.875 -15.445 1 70.56 139 ASN B CA 1
ATOM 4099 C C . ASN B 1 139 ? 3.666 -53.438 -16.672 1 70.56 139 ASN B C 1
ATOM 4101 O O . ASN B 1 139 ? 2.525 -53 -16.562 1 70.56 139 ASN B O 1
ATOM 4105 N N . GLY B 1 140 ? 4.328 -53.375 -17.781 1 69.25 140 GLY B N 1
ATOM 4106 C CA . GLY B 1 140 ? 3.611 -53.031 -19 1 69.25 140 GLY B CA 1
ATOM 4107 C C . GLY B 1 140 ? 3.299 -51.531 -19.109 1 69.25 140 GLY B C 1
ATOM 4108 O O . GLY B 1 140 ? 2.547 -51.125 -20 1 69.25 140 GLY B O 1
ATOM 4109 N N . LYS B 1 141 ? 3.664 -50.875 -18.094 1 76.56 141 LYS B N 1
ATOM 4110 C CA . LYS B 1 141 ? 3.527 -49.406 -18.141 1 76.56 141 LYS B CA 1
ATOM 4111 C C . LYS B 1 141 ? 4.875 -48.75 -18.375 1 76.56 141 LYS B C 1
ATOM 4113 O O . LYS B 1 141 ? 5.926 -49.344 -18.188 1 76.56 141 LYS B O 1
ATOM 4118 N N . ASN B 1 142 ? 4.637 -47.594 -18.797 1 87.94 142 ASN B N 1
ATOM 4119 C CA . ASN B 1 142 ? 5.863 -46.875 -19.125 1 87.94 142 ASN B CA 1
ATOM 4120 C C . ASN B 1 142 ? 6.633 -46.469 -17.859 1 87.94 142 ASN B C 1
ATOM 4122 O O . ASN B 1 142 ? 7.867 -46.469 -17.859 1 87.94 142 ASN B O 1
ATOM 4126 N N . PHE B 1 143 ? 5.797 -46.188 -16.719 1 95.62 143 PHE B N 1
ATOM 4127 C CA . PHE B 1 143 ? 6.453 -45.688 -15.516 1 95.62 143 PHE B CA 1
ATOM 4128 C C . PHE B 1 143 ? 5.859 -46.344 -14.273 1 95.62 143 PHE B C 1
ATOM 4130 O O . PHE B 1 143 ? 4.66 -46.625 -14.227 1 95.62 143 PHE B O 1
ATOM 4137 N N . GLN B 1 144 ? 6.695 -46.594 -13.336 1 96.44 144 GLN B N 1
ATOM 4138 C CA . GLN B 1 144 ? 6.289 -46.875 -11.969 1 96.44 144 GLN B CA 1
ATOM 4139 C C . GLN B 1 144 ? 6.859 -45.844 -11 1 96.44 144 GLN B C 1
ATOM 4141 O O . GLN B 1 144 ? 8.078 -45.688 -10.891 1 96.44 144 GLN B O 1
ATOM 4146 N N . ILE B 1 145 ? 5.914 -45.094 -10.391 1 97 145 ILE B N 1
ATOM 4147 C CA . ILE B 1 145 ? 6.293 -44.031 -9.477 1 97 145 ILE B CA 1
ATOM 4148 C C . ILE B 1 145 ? 6.223 -44.531 -8.031 1 97 145 ILE B C 1
ATOM 4150 O O . ILE B 1 145 ? 5.164 -44.938 -7.57 1 97 145 ILE B O 1
ATOM 4154 N N . LEU B 1 146 ? 7.371 -44.438 -7.355 1 96.56 146 LEU B N 1
ATOM 4155 C CA . LEU B 1 146 ? 7.453 -44.969 -5.996 1 96.56 146 LEU B CA 1
ATOM 4156 C C . LEU B 1 146 ? 7.371 -43.812 -4.98 1 96.56 146 LEU B C 1
ATOM 4158 O O . LEU B 1 146 ? 7.969 -42.75 -5.176 1 96.56 146 LEU B O 1
ATOM 4162 N N . THR B 1 147 ? 6.551 -44.062 -3.938 1 96.25 147 THR B N 1
ATOM 4163 C CA . THR B 1 147 ? 6.535 -43.25 -2.732 1 96.25 147 THR B CA 1
ATOM 4164 C C . THR B 1 147 ? 6.918 -44.062 -1.509 1 96.25 147 THR B C 1
ATOM 4166 O O . THR B 1 147 ? 7.305 -45.25 -1.636 1 96.25 147 THR B O 1
ATOM 4169 N N . LYS B 1 148 ? 7.082 -43.5 -0.27 1 91.19 148 LYS B N 1
ATOM 4170 C CA . LYS B 1 148 ? 7.516 -44.219 0.909 1 91.19 148 LYS B CA 1
ATOM 4171 C C . LYS B 1 148 ? 6.613 -45.438 1.16 1 91.19 148 LYS B C 1
ATOM 4173 O O . LYS B 1 148 ? 7.094 -46.5 1.525 1 91.19 148 LYS B O 1
ATOM 4178 N N . GLY B 1 149 ? 5.395 -45.375 0.852 1 88.69 149 GLY B N 1
ATOM 4179 C CA . GLY B 1 149 ? 4.516 -46.469 1.267 1 88.69 149 GLY B CA 1
ATOM 4180 C C . GLY B 1 149 ? 3.682 -47 0.132 1 88.69 149 GLY B C 1
ATOM 4181 O O . GLY B 1 149 ? 2.861 -47.906 0.341 1 88.69 149 GLY B O 1
ATOM 4182 N N . TRP B 1 150 ? 3.928 -46.625 -1.071 1 94.06 150 TRP B N 1
ATOM 4183 C CA . TRP B 1 150 ? 3.049 -47.031 -2.158 1 94.06 150 TRP B CA 1
ATOM 4184 C C . TRP B 1 150 ? 3.742 -46.906 -3.508 1 94.06 150 TRP B C 1
ATOM 4186 O O . TRP B 1 150 ? 4.902 -46.469 -3.574 1 94.06 150 TRP B O 1
ATOM 4196 N N 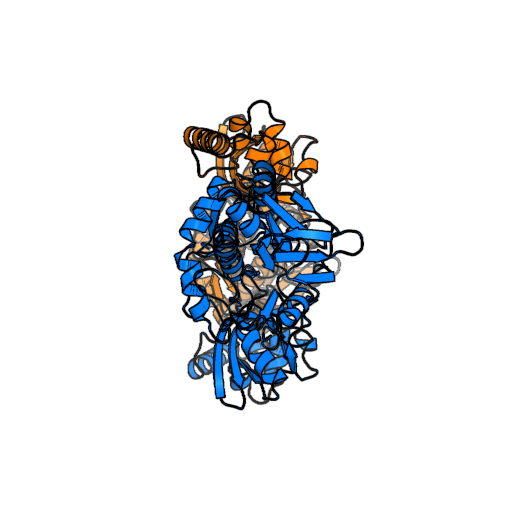. HIS B 1 151 ? 3.225 -47.438 -4.543 1 94.75 151 HIS B N 1
ATOM 4197 C CA . HIS B 1 151 ? 3.67 -47.188 -5.91 1 94.75 151 HIS B CA 1
ATOM 4198 C C . HIS B 1 151 ? 2.488 -46.938 -6.84 1 94.75 151 HIS B C 1
ATOM 4200 O O . HIS B 1 151 ? 1.37 -47.375 -6.559 1 94.75 151 HIS B O 1
ATOM 4206 N N . TYR B 1 152 ? 2.711 -46.219 -7.918 1 96.19 152 TYR B N 1
ATOM 4207 C CA . TYR B 1 152 ? 1.719 -45.844 -8.922 1 96.19 152 TYR B CA 1
ATOM 4208 C C . TYR B 1 152 ? 2.221 -46.188 -10.328 1 96.19 152 TYR B C 1
ATOM 4210 O O . TYR B 1 152 ? 3.348 -45.844 -10.688 1 96.19 152 TYR B O 1
ATOM 4218 N N . ASP B 1 153 ? 1.38 -46.844 -11.086 1 95.5 153 ASP B N 1
ATOM 4219 C CA . ASP B 1 153 ? 1.709 -47.125 -12.477 1 95.5 153 ASP B CA 1
ATOM 4220 C C . ASP B 1 153 ? 1.116 -46.062 -13.398 1 95.5 153 ASP B C 1
ATOM 4222 O O . ASP B 1 153 ? -0.008 -45.594 -13.18 1 95.5 153 ASP B O 1
ATOM 4226 N N . ALA B 1 154 ? 1.912 -45.75 -14.445 1 96.31 154 ALA B N 1
ATOM 4227 C CA . ALA B 1 154 ? 1.449 -44.656 -15.312 1 96.31 154 ALA B CA 1
ATOM 4228 C C . ALA B 1 154 ? 1.87 -44.906 -16.766 1 96.31 154 ALA B C 1
ATOM 4230 O O . ALA B 1 154 ? 2.939 -45.438 -17.016 1 96.31 154 ALA B O 1
ATOM 4231 N N . ASP B 1 155 ? 1.001 -44.5 -17.688 1 96.38 155 ASP B N 1
ATOM 4232 C CA . ASP B 1 155 ? 1.345 -44.469 -19.109 1 96.38 155 ASP B CA 1
ATOM 4233 C C . ASP B 1 155 ? 2.174 -43.219 -19.422 1 96.38 155 ASP B C 1
ATOM 4235 O O . ASP B 1 155 ? 3.059 -43.25 -20.281 1 96.38 155 ASP B O 1
ATOM 4239 N N . ALA B 1 156 ? 1.904 -42.156 -18.781 1 97.75 156 ALA B N 1
ATOM 4240 C CA . ALA B 1 156 ? 2.611 -40.875 -18.906 1 97.75 156 ALA B CA 1
ATOM 4241 C C . ALA B 1 156 ? 2.863 -40.25 -17.547 1 97.75 156 ALA B C 1
ATOM 4243 O O . ALA B 1 156 ? 2.102 -40.469 -16.609 1 97.75 156 ALA B O 1
ATOM 4244 N N . LEU B 1 157 ? 3.979 -39.5 -17.469 1 98.5 157 LEU B N 1
ATOM 4245 C CA . LEU B 1 157 ? 4.41 -38.875 -16.234 1 98.5 157 LEU B CA 1
ATOM 4246 C C . LEU B 1 157 ? 4.723 -37.375 -16.469 1 98.5 157 LEU B C 1
ATOM 4248 O O . LEU B 1 157 ? 5.406 -37.031 -17.438 1 98.5 157 LEU B O 1
ATOM 4252 N N . ILE B 1 158 ? 4.145 -36.5 -15.656 1 98.88 158 ILE B N 1
ATOM 4253 C CA . ILE B 1 158 ? 4.477 -35.094 -15.703 1 98.88 158 ILE B CA 1
ATOM 4254 C C . ILE B 1 158 ? 5.219 -34.688 -14.43 1 98.88 158 ILE B C 1
ATOM 4256 O O . ILE B 1 158 ? 4.688 -34.812 -13.328 1 98.88 158 ILE B O 1
ATOM 4260 N N . LEU B 1 159 ? 6.441 -34.25 -14.555 1 98.75 159 LEU B N 1
ATOM 4261 C CA . LEU B 1 159 ? 7.172 -33.656 -13.438 1 98.75 159 LEU B CA 1
ATOM 4262 C C . LEU B 1 159 ? 6.832 -32.188 -13.281 1 98.75 159 LEU B C 1
ATOM 4264 O O . LEU B 1 159 ? 7.215 -31.359 -14.125 1 98.75 159 LEU B O 1
ATOM 4268 N N . ALA B 1 160 ? 6.113 -31.812 -12.219 1 98.31 160 ALA B N 1
ATOM 4269 C CA . ALA B 1 160 ? 5.633 -30.453 -11.938 1 98.31 160 ALA B CA 1
ATOM 4270 C C . ALA B 1 160 ? 6.012 -30.031 -10.523 1 98.31 160 ALA B C 1
ATOM 4272 O O . ALA B 1 160 ? 5.207 -29.422 -9.812 1 98.31 160 ALA B O 1
ATOM 4273 N N . ASN B 1 161 ? 7.195 -30.266 -10.102 1 96.12 161 ASN B N 1
ATOM 4274 C CA . ASN B 1 161 ? 7.641 -30.125 -8.719 1 96.12 161 ASN B CA 1
ATOM 4275 C C . ASN B 1 161 ? 7.984 -28.672 -8.383 1 96.12 161 ASN B C 1
ATOM 4277 O O . ASN B 1 161 ? 8.148 -28.328 -7.215 1 96.12 161 ASN B O 1
ATOM 4281 N N . GLY B 1 162 ? 8.062 -27.828 -9.398 1 94.75 162 GLY B N 1
ATOM 4282 C CA . GLY B 1 162 ? 8.492 -26.453 -9.141 1 94.75 162 GLY B CA 1
ATOM 4283 C C . GLY B 1 162 ? 9.969 -26.344 -8.805 1 94.75 162 GLY B C 1
ATOM 4284 O O . GLY B 1 162 ? 10.727 -27.297 -9 1 94.75 162 GLY B O 1
ATOM 4285 N N . SER B 1 163 ? 10.391 -25.156 -8.398 1 93.75 163 SER B N 1
ATOM 4286 C CA . SER B 1 163 ? 11.789 -24.938 -8.047 1 93.75 163 SER B CA 1
ATOM 4287 C C . SER B 1 163 ? 12.016 -25.109 -6.547 1 93.75 163 SER B C 1
ATOM 4289 O O . SER B 1 163 ? 11.102 -25.5 -5.816 1 93.75 163 SER B O 1
ATOM 4291 N N . ARG B 1 164 ? 13.242 -24.781 -6.176 1 92.06 164 ARG B N 1
ATOM 4292 C CA . ARG B 1 164 ? 13.656 -24.859 -4.777 1 92.06 164 ARG B CA 1
ATOM 4293 C C . ARG B 1 164 ? 13.227 -23.625 -4.004 1 92.06 164 ARG B C 1
ATOM 4295 O O . ARG B 1 164 ? 13.273 -23.609 -2.77 1 92.06 164 ARG B O 1
ATOM 4302 N N . ALA B 1 165 ? 12.789 -22.719 -4.68 1 92.75 165 ALA B N 1
ATOM 4303 C CA . ALA B 1 165 ? 12.531 -21.422 -4.051 1 92.75 165 ALA B CA 1
ATOM 4304 C C . ALA B 1 165 ? 11.172 -21.406 -3.354 1 92.75 165 ALA B C 1
ATOM 4306 O O . ALA B 1 165 ? 10.148 -21.672 -3.982 1 92.75 165 ALA B O 1
ATOM 4307 N N . SER B 1 166 ? 11.141 -21.109 -2.08 1 85.38 166 SER B N 1
ATOM 4308 C CA . SER B 1 166 ? 9.906 -20.859 -1.341 1 85.38 166 SER B CA 1
ATOM 4309 C C . SER B 1 166 ? 10.156 -20.844 0.163 1 85.38 166 SER B C 1
ATOM 4311 O O . SER B 1 166 ? 11.023 -21.562 0.665 1 85.38 166 SER B O 1
ATOM 4313 N N . SER B 1 167 ? 9.406 -19.984 0.748 1 78.44 167 SER B N 1
ATOM 4314 C CA . SER B 1 167 ? 9.422 -20.016 2.207 1 78.44 167 SER B CA 1
ATOM 4315 C C . SER B 1 167 ? 8.594 -21.172 2.746 1 78.44 167 SER B C 1
ATOM 4317 O O . SER B 1 167 ? 8.711 -21.531 3.92 1 78.44 167 SER B O 1
ATOM 4319 N N . VAL B 1 168 ? 7.762 -21.703 1.819 1 77.25 168 VAL B N 1
ATOM 4320 C CA . VAL B 1 168 ? 6.867 -22.781 2.211 1 77.25 168 VAL B CA 1
ATOM 4321 C C . VAL B 1 168 ? 7.586 -24.125 2.059 1 77.25 168 VAL B C 1
ATOM 4323 O O . VAL B 1 168 ? 8.352 -24.328 1.109 1 77.25 168 VAL B O 1
ATOM 4326 N N . SER B 1 169 ? 7.305 -24.984 2.986 1 72 169 SER B N 1
ATOM 4327 C CA . SER B 1 169 ? 7.926 -26.312 2.949 1 72 169 SER B CA 1
ATOM 4328 C C . SER B 1 169 ? 7.48 -27.094 1.719 1 72 169 SER B C 1
ATOM 4330 O O . SER B 1 169 ? 6.371 -26.891 1.217 1 72 169 SER B O 1
ATOM 4332 N N . GLY B 1 170 ? 8.398 -27.875 1.094 1 72.88 170 GLY B N 1
ATOM 4333 C CA . GLY B 1 170 ? 8.062 -28.75 -0.021 1 72.88 170 GLY B CA 1
ATOM 4334 C C . GLY B 1 170 ? 8.828 -28.422 -1.289 1 72.88 170 GLY B C 1
ATOM 4335 O O . GLY B 1 170 ? 8.875 -29.234 -2.217 1 72.88 170 GLY B O 1
ATOM 4336 N N . SER B 1 171 ? 9.367 -27.25 -1.309 1 75.81 171 SER B N 1
ATOM 4337 C CA . SER B 1 171 ? 10.219 -26.875 -2.426 1 75.81 171 SER B CA 1
ATOM 4338 C C . SER B 1 171 ? 11.672 -27.281 -2.178 1 75.81 171 SER B C 1
ATOM 4340 O O . SER B 1 171 ? 12.531 -26.422 -1.928 1 75.81 171 SER B O 1
ATOM 4342 N N . ASP B 1 172 ? 12.031 -28.547 -2.338 1 82.88 172 ASP B N 1
ATOM 4343 C CA . ASP B 1 172 ? 13.305 -29.062 -1.843 1 82.88 172 ASP B CA 1
ATOM 4344 C C . ASP B 1 172 ? 14.219 -29.469 -2.996 1 82.88 172 ASP B C 1
ATOM 4346 O O . ASP B 1 172 ? 15.289 -30.031 -2.777 1 82.88 172 ASP B O 1
ATOM 4350 N N . GLY B 1 173 ? 13.789 -29.25 -4.16 1 88.81 173 GLY B N 1
ATOM 4351 C CA . GLY B 1 173 ? 14.641 -29.531 -5.301 1 88.81 173 GLY B CA 1
ATOM 4352 C C . GLY B 1 173 ? 14.555 -30.984 -5.754 1 88.81 173 GLY B C 1
ATOM 4353 O O . GLY B 1 173 ? 15.297 -31.406 -6.645 1 88.81 173 GLY B O 1
ATOM 4354 N N . SER B 1 174 ? 13.633 -31.75 -5.195 1 92.12 174 SER B N 1
ATOM 4355 C CA . SER B 1 174 ? 13.492 -33.156 -5.531 1 92.12 174 SER B CA 1
ATOM 4356 C C . SER B 1 174 ? 13.172 -33.344 -7.012 1 92.12 174 SER B C 1
ATOM 4358 O O . SER B 1 174 ? 13.57 -34.344 -7.621 1 92.12 174 SER B O 1
ATOM 4360 N N . GLY B 1 175 ? 12.5 -32.375 -7.582 1 96.06 175 GLY B N 1
ATOM 4361 C CA . GLY B 1 175 ? 12.18 -32.438 -9 1 96.06 175 GLY B CA 1
ATOM 4362 C C . GLY B 1 175 ? 13.406 -32.5 -9.891 1 96.06 175 GLY B C 1
ATOM 4363 O O . GLY B 1 175 ? 13.414 -33.188 -10.906 1 96.06 175 GLY B O 1
ATOM 4364 N N . TYR B 1 176 ? 14.445 -31.797 -9.477 1 97.5 176 TYR B N 1
ATOM 4365 C CA . TYR B 1 176 ? 15.688 -31.797 -10.25 1 97.5 176 TYR B CA 1
ATOM 4366 C C . TYR B 1 176 ? 16.344 -33.188 -10.211 1 97.5 176 TYR B C 1
ATOM 4368 O O . TYR B 1 176 ? 16.844 -33.656 -11.234 1 97.5 176 TYR B O 1
ATOM 4376 N N . MET B 1 177 ? 16.312 -33.781 -9.07 1 96.56 177 MET B N 1
ATOM 4377 C CA . MET B 1 177 ? 16.891 -35.094 -8.922 1 96.56 177 MET B CA 1
ATOM 4378 C C . MET B 1 177 ? 16.156 -36.125 -9.789 1 96.56 177 MET B C 1
ATOM 4380 O O . MET B 1 177 ? 16.781 -36.969 -10.414 1 96.56 177 MET B O 1
ATOM 4384 N N . LEU B 1 178 ? 14.898 -36.031 -9.773 1 97.25 178 LEU B N 1
ATOM 4385 C CA . LEU B 1 178 ? 14.094 -36.938 -10.609 1 97.25 178 LEU B CA 1
ATOM 4386 C C . LEU B 1 178 ? 14.414 -36.719 -12.086 1 97.25 178 LEU B C 1
ATOM 4388 O O . LEU B 1 178 ? 14.586 -37.688 -12.828 1 97.25 178 LEU B O 1
ATOM 4392 N N . ALA B 1 179 ? 14.508 -35.5 -12.531 1 98.12 179 ALA B N 1
ATOM 4393 C CA . ALA B 1 179 ? 14.844 -35.188 -13.914 1 98.12 179 ALA B CA 1
ATOM 4394 C C . ALA B 1 179 ? 16.219 -35.75 -14.289 1 98.12 179 ALA B C 1
ATOM 4396 O O . ALA B 1 179 ? 16.406 -36.281 -15.375 1 98.12 179 ALA B O 1
ATOM 4397 N N . GLU B 1 180 ? 17.141 -35.625 -13.352 1 98.06 180 GLU B N 1
ATOM 4398 C CA . GLU B 1 180 ? 18.5 -36.125 -13.562 1 98.06 180 GLU B CA 1
ATOM 4399 C C . GLU B 1 180 ? 18.5 -37.625 -13.742 1 98.06 180 GLU B C 1
ATOM 4401 O O . GLU B 1 180 ? 19.297 -38.188 -14.508 1 98.06 180 GLU B O 1
ATOM 4406 N N . SER B 1 181 ? 17.641 -38.312 -13.031 1 96.88 181 SER B N 1
ATOM 4407 C CA . SER B 1 181 ? 17.562 -39.75 -13.141 1 96.88 181 SER B CA 1
ATOM 4408 C C . SER B 1 181 ? 17.141 -40.188 -14.539 1 96.88 181 SER B C 1
ATOM 4410 O O . SER B 1 181 ? 17.344 -41.312 -14.938 1 96.88 181 SER B O 1
ATOM 4412 N N . PHE B 1 182 ? 16.594 -39.281 -15.297 1 97.44 182 PHE B N 1
ATOM 4413 C CA . PHE B 1 182 ? 16.25 -39.531 -16.703 1 97.44 182 PHE B CA 1
ATOM 4414 C C . PHE B 1 182 ? 17.281 -38.938 -17.625 1 97.44 182 PHE B C 1
ATOM 4416 O O . PHE B 1 182 ? 17.016 -38.688 -18.797 1 97.44 182 PHE B O 1
ATOM 4423 N N . HIS B 1 183 ? 18.438 -38.5 -17.062 1 97.94 183 HIS B N 1
ATOM 4424 C CA . HIS B 1 183 ? 19.641 -38.062 -17.781 1 97.94 183 HIS B CA 1
ATOM 4425 C C . HIS B 1 183 ? 19.453 -36.656 -18.328 1 97.94 183 HIS B C 1
ATOM 4427 O O . HIS B 1 183 ? 20.172 -36.25 -19.25 1 97.94 183 HIS B O 1
ATOM 4433 N N . HIS B 1 184 ? 18.5 -35.906 -17.828 1 98.75 184 HIS B N 1
ATOM 4434 C CA . HIS B 1 184 ? 18.375 -34.5 -18.219 1 98.75 184 HIS B CA 1
ATOM 4435 C C . HIS B 1 184 ? 19.453 -33.656 -17.562 1 98.75 184 HIS B C 1
ATOM 4437 O O . HIS B 1 184 ? 19.797 -33.875 -16.406 1 98.75 184 HIS B O 1
ATOM 4443 N N . ARG B 1 185 ? 19.938 -32.688 -18.328 1 98.75 185 ARG B N 1
ATOM 4444 C CA . ARG B 1 185 ? 20.844 -31.688 -17.781 1 98.75 185 ARG B CA 1
ATOM 4445 C C . ARG B 1 185 ? 20.109 -30.656 -16.953 1 98.75 185 ARG B C 1
ATOM 4447 O O . ARG B 1 185 ? 19.047 -30.172 -17.359 1 98.75 185 ARG B O 1
ATOM 4454 N N . ILE B 1 186 ? 20.703 -30.406 -15.742 1 98.62 186 ILE B N 1
ATOM 4455 C CA . ILE B 1 186 ? 20.156 -29.328 -14.914 1 98.62 186 ILE B CA 1
ATOM 4456 C C . ILE B 1 186 ? 21.062 -28.109 -15 1 98.62 186 ILE B C 1
ATOM 4458 O O . ILE B 1 186 ? 22.234 -28.156 -14.586 1 98.62 186 ILE B O 1
ATOM 4462 N N . VAL B 1 187 ? 20.547 -27.047 -15.633 1 98.44 187 VAL B N 1
ATOM 4463 C CA . VAL B 1 187 ? 21.234 -25.766 -15.562 1 98.44 187 VAL B CA 1
ATOM 4464 C C . VAL B 1 187 ? 21.359 -25.344 -14.102 1 98.44 187 VAL B C 1
ATOM 4466 O O . VAL B 1 187 ? 20.406 -25.438 -13.328 1 98.44 187 VAL B O 1
ATOM 4469 N N . PRO B 1 188 ? 22.578 -24.859 -13.703 1 97.75 188 PRO B N 1
ATOM 4470 C CA . PRO B 1 188 ? 22.75 -24.516 -12.289 1 97.75 188 PRO B CA 1
ATOM 4471 C C . PRO B 1 188 ? 21.609 -23.656 -11.742 1 97.75 188 PRO B C 1
ATOM 4473 O O . PRO B 1 188 ? 21.203 -22.688 -12.391 1 97.75 188 PRO B O 1
ATOM 4476 N N . VAL B 1 189 ? 21.125 -24.109 -10.578 1 97.62 189 VAL B N 1
ATOM 4477 C CA . VAL B 1 189 ? 19.938 -23.5 -9.992 1 97.62 189 VAL B CA 1
ATOM 4478 C C . VAL B 1 189 ? 20.344 -22.516 -8.898 1 97.62 189 VAL B C 1
ATOM 4480 O O . VAL B 1 189 ? 21.062 -22.875 -7.969 1 97.62 189 VAL B O 1
ATOM 4483 N N . TYR B 1 190 ? 19.938 -21.25 -9.039 1 97.56 190 TYR B N 1
ATOM 4484 C CA . TYR B 1 190 ? 20.234 -20.219 -8.062 1 97.56 190 TYR B CA 1
ATOM 4485 C C . TYR B 1 190 ? 18.953 -19.484 -7.648 1 97.56 190 TYR B C 1
ATOM 4487 O O . TYR B 1 190 ? 17.984 -19.438 -8.398 1 97.56 190 TYR B O 1
ATOM 4495 N N . PRO B 1 191 ? 18.969 -18.891 -6.426 1 97 191 PRO B N 1
ATOM 4496 C CA . PRO B 1 191 ? 17.828 -18.031 -6.062 1 97 191 PRO B CA 1
ATOM 4497 C C . PRO B 1 191 ? 17.672 -16.844 -6.996 1 97 191 PRO B C 1
ATOM 4499 O O . PRO B 1 191 ? 18.672 -16.25 -7.438 1 97 191 PRO B O 1
ATOM 4502 N N . ALA B 1 192 ? 16.469 -16.531 -7.344 1 96.81 192 ALA B N 1
ATOM 4503 C CA . ALA B 1 192 ? 16.125 -15.398 -8.203 1 96.81 192 ALA B CA 1
ATOM 4504 C C . ALA B 1 192 ? 14.914 -14.641 -7.672 1 96.81 192 ALA B C 1
ATOM 4506 O O . ALA B 1 192 ? 14.133 -15.18 -6.883 1 96.81 192 ALA B O 1
ATOM 4507 N N . LEU B 1 193 ? 14.781 -13.297 -8.109 1 96.5 193 LEU B N 1
ATOM 4508 C CA . LEU B 1 193 ? 13.773 -12.391 -7.574 1 96.5 193 LEU B CA 1
ATOM 4509 C C . LEU B 1 193 ? 13.859 -12.32 -6.055 1 96.5 193 LEU B C 1
ATOM 4511 O O . LEU B 1 193 ? 12.875 -12.609 -5.359 1 96.5 193 LEU B O 1
ATOM 4515 N N . THR B 1 194 ? 15 -11.953 -5.637 1 97.31 194 THR B N 1
ATOM 4516 C CA . THR B 1 194 ? 15.32 -11.891 -4.219 1 97.31 194 THR B CA 1
ATOM 4517 C C . THR B 1 194 ? 16.156 -10.656 -3.914 1 97.31 194 THR B C 1
ATOM 4519 O O . THR B 1 194 ? 16.719 -10.031 -4.824 1 97.31 194 THR B O 1
ATOM 4522 N N . ALA B 1 195 ? 16.219 -10.344 -2.697 1 97.94 195 ALA B N 1
ATOM 4523 C CA . ALA B 1 195 ? 17.094 -9.258 -2.258 1 97.94 195 ALA B CA 1
ATOM 4524 C C . ALA B 1 195 ? 18.562 -9.633 -2.447 1 97.94 195 ALA B C 1
ATOM 4526 O O . ALA B 1 195 ? 18.891 -10.805 -2.676 1 97.94 195 ALA B O 1
ATOM 4527 N N . LEU B 1 196 ? 19.422 -8.641 -2.4 1 98.56 196 LEU B N 1
ATOM 4528 C CA . LEU B 1 196 ? 20.859 -8.875 -2.592 1 98.56 196 LEU B CA 1
ATOM 4529 C C . LEU B 1 196 ? 21.641 -8.5 -1.337 1 98.56 196 LEU B C 1
ATOM 4531 O O . LEU B 1 196 ? 21.438 -7.426 -0.771 1 98.56 196 LEU B O 1
ATOM 4535 N N . LYS B 1 197 ? 22.438 -9.438 -0.961 1 97.75 197 LYS B N 1
ATOM 4536 C CA . LYS B 1 197 ? 23.438 -9.156 0.07 1 97.75 197 LYS B CA 1
ATOM 4537 C C . LYS B 1 197 ? 24.656 -8.438 -0.514 1 97.75 197 LYS B C 1
ATOM 4539 O O . LYS B 1 197 ? 25.156 -8.828 -1.567 1 97.75 197 LYS B O 1
ATOM 4544 N N . CYS B 1 198 ? 25.047 -7.438 0.153 1 97.62 198 CYS B N 1
ATOM 4545 C CA . CYS B 1 198 ? 26.188 -6.668 -0.349 1 97.62 198 CYS B CA 1
ATOM 4546 C C . CYS B 1 198 ? 27.312 -6.645 0.666 1 97.62 198 CYS B C 1
ATOM 4548 O O . CYS B 1 198 ? 27.094 -6.863 1.858 1 97.62 198 CYS B O 1
ATOM 4550 N N . LYS B 1 199 ? 28.484 -6.363 0.148 1 95.12 199 LYS B N 1
ATOM 4551 C CA . LYS B 1 199 ? 29.656 -6.285 1.004 1 95.12 199 LYS B CA 1
ATOM 4552 C C . LYS B 1 199 ? 29.688 -4.977 1.788 1 95.12 199 LYS B C 1
ATOM 4554 O O . LYS B 1 199 ? 29.344 -3.924 1.258 1 95.12 199 LYS B O 1
ATOM 4559 N N . GLY B 1 200 ? 30.031 -5.086 3.002 1 85.44 200 GLY B N 1
ATOM 4560 C CA . GLY B 1 200 ? 30.172 -3.889 3.812 1 85.44 200 GLY B CA 1
ATOM 4561 C C . GLY B 1 200 ? 29.469 -3.982 5.148 1 85.44 200 GLY B C 1
ATOM 4562 O O . GLY B 1 200 ? 28.719 -4.934 5.395 1 85.44 200 GLY B O 1
ATOM 4563 N N . SER B 1 201 ? 29.766 -3.078 6.082 1 76.19 201 SER B N 1
ATOM 4564 C CA . SER B 1 201 ? 29.25 -3.131 7.449 1 76.19 201 SER B CA 1
ATOM 4565 C C . SER B 1 201 ? 28.344 -1.937 7.75 1 76.19 201 SER B C 1
ATOM 4567 O O . SER B 1 201 ? 27.781 -1.837 8.844 1 76.19 201 SER B O 1
ATOM 4569 N N . SER B 1 202 ? 28.141 -1.143 6.824 1 77.44 202 SER B N 1
ATOM 4570 C CA . SER B 1 202 ? 27.484 0.116 7.168 1 77.44 202 SER B CA 1
ATOM 4571 C C . SER B 1 202 ? 26 0.086 6.816 1 77.44 202 SER B C 1
ATOM 4573 O O . SER B 1 202 ? 25.328 1.119 6.848 1 77.44 202 SER B O 1
ATOM 4575 N N . PHE B 1 203 ? 25.484 -1.116 6.586 1 86.25 203 PHE B N 1
ATOM 4576 C CA . PHE B 1 203 ? 24.109 -1.198 6.102 1 86.25 203 PHE B CA 1
ATOM 4577 C C . PHE B 1 203 ? 23.125 -0.998 7.242 1 86.25 203 PHE B C 1
ATOM 4579 O O . PHE B 1 203 ? 21.969 -0.623 7.012 1 86.25 203 PHE B O 1
ATOM 4586 N N . LYS B 1 204 ? 23.578 -1.21 8.43 1 89.44 204 LYS B N 1
ATOM 4587 C CA . LYS B 1 204 ? 22.703 -1.044 9.594 1 89.44 204 LYS B CA 1
ATOM 4588 C C . LYS B 1 204 ? 22.234 0.4 9.719 1 89.44 204 LYS B C 1
ATOM 4590 O O . LYS B 1 204 ? 21.125 0.654 10.18 1 89.44 204 LYS B O 1
ATOM 4595 N N . ALA B 1 205 ? 23.031 1.295 9.258 1 92.38 205 ALA B N 1
ATOM 4596 C CA . ALA B 1 205 ? 22.766 2.719 9.453 1 92.38 205 ALA B CA 1
ATOM 4597 C C . ALA B 1 205 ? 21.578 3.178 8.617 1 92.38 205 ALA B C 1
ATOM 4599 O O . ALA B 1 205 ? 20.891 4.129 8.977 1 92.38 205 ALA B O 1
ATOM 4600 N N . TRP B 1 206 ? 21.297 2.463 7.508 1 94.25 206 TRP B N 1
ATOM 4601 C CA . TRP B 1 206 ? 20.188 2.926 6.691 1 94.25 206 TRP B CA 1
ATOM 4602 C C . TRP B 1 206 ? 19.062 1.896 6.672 1 94.25 206 TRP B C 1
ATOM 4604 O O . TRP B 1 206 ? 18.047 2.092 6 1 94.25 206 TRP B O 1
ATOM 4614 N N . ALA B 1 207 ? 19.188 0.863 7.43 1 96.25 207 ALA B N 1
ATOM 4615 C CA . ALA B 1 207 ? 18.203 -0.227 7.406 1 96.25 207 ALA B CA 1
ATOM 4616 C C . ALA B 1 207 ? 16.797 0.291 7.664 1 96.25 207 ALA B C 1
ATOM 4618 O O . ALA B 1 207 ? 16.578 1.112 8.555 1 96.25 207 ALA B O 1
ATOM 4619 N N . GLY B 1 208 ? 15.859 -0.131 6.855 1 95.62 208 GLY B N 1
ATOM 4620 C CA . GLY B 1 208 ? 14.461 0.227 7.031 1 95.62 208 GLY B CA 1
ATOM 4621 C C . GLY B 1 208 ? 14.008 1.35 6.117 1 95.62 208 GLY B C 1
ATOM 4622 O O . GLY B 1 208 ? 12.812 1.619 6 1 95.62 208 GLY B O 1
ATOM 4623 N N . VAL B 1 209 ? 14.953 1.949 5.379 1 96.81 209 VAL B N 1
ATOM 4624 C CA . VAL B 1 209 ? 14.641 3.084 4.516 1 96.81 209 VAL B CA 1
ATOM 4625 C C . VAL B 1 209 ? 14.023 2.584 3.213 1 96.81 209 VAL B C 1
ATOM 4627 O O . VAL B 1 209 ? 14.492 1.605 2.629 1 96.81 209 VAL B O 1
ATOM 4630 N N . ARG B 1 210 ? 12.984 3.152 2.855 1 96.44 210 ARG B N 1
ATOM 4631 C CA . ARG B 1 210 ? 12.43 3.021 1.516 1 96.44 210 ARG B CA 1
ATOM 4632 C C . ARG B 1 210 ? 12.586 4.316 0.725 1 96.44 210 ARG B C 1
ATOM 4634 O O . ARG B 1 210 ? 12.383 5.406 1.259 1 96.44 210 ARG B O 1
ATOM 4641 N N . THR B 1 211 ? 13.023 4.227 -0.51 1 96.69 211 THR B N 1
ATOM 4642 C CA . THR B 1 211 ? 13.234 5.422 -1.317 1 96.69 211 THR B CA 1
ATOM 4643 C C . THR B 1 211 ? 13.148 5.09 -2.805 1 96.69 211 THR B C 1
ATOM 4645 O O . THR B 1 211 ? 13.469 3.973 -3.217 1 96.69 211 THR B O 1
ATOM 4648 N N . GLU B 1 212 ? 12.742 6.059 -3.574 1 95.88 212 GLU B N 1
ATOM 4649 C CA . GLU B 1 212 ? 12.758 5.906 -5.027 1 95.88 212 GLU B CA 1
ATOM 4650 C C . GLU B 1 212 ? 14.172 6.039 -5.586 1 95.88 212 GLU B C 1
ATOM 4652 O O . GLU B 1 212 ? 14.969 6.828 -5.078 1 95.88 212 GLU B O 1
ATOM 4657 N N . GLY B 1 213 ? 14.477 5.223 -6.594 1 97.62 213 GLY B N 1
ATOM 4658 C CA . GLY B 1 213 ? 15.789 5.332 -7.215 1 97.62 213 GLY B CA 1
ATOM 4659 C C . GLY B 1 213 ? 15.945 4.453 -8.445 1 97.62 213 GLY B C 1
ATOM 4660 O O . GLY B 1 213 ? 15.008 3.75 -8.828 1 97.62 213 GLY B O 1
ATOM 4661 N N . GLU B 1 214 ? 17.016 4.664 -9.117 1 98.56 214 GLU B N 1
ATOM 4662 C CA . GLU B 1 214 ? 17.469 3.812 -10.219 1 98.56 214 GLU B CA 1
ATOM 4663 C C . GLU B 1 214 ? 18.703 3.012 -9.828 1 98.56 214 GLU B C 1
ATOM 4665 O O . GLU B 1 214 ? 19.609 3.541 -9.18 1 98.56 214 GLU B O 1
ATOM 4670 N N . ILE B 1 215 ? 18.688 1.765 -10.109 1 98.62 215 ILE B N 1
ATOM 4671 C CA . ILE B 1 215 ? 19.797 0.892 -9.75 1 98.62 215 ILE B CA 1
ATOM 4672 C C . ILE B 1 215 ? 20.328 0.204 -11.008 1 98.62 215 ILE B C 1
ATOM 4674 O O . ILE B 1 215 ? 19.562 -0.331 -11.805 1 98.62 215 ILE B O 1
ATOM 4678 N N . SER B 1 216 ? 21.625 0.285 -11.219 1 98.75 216 SER B N 1
ATOM 4679 C CA . SER B 1 216 ? 22.281 -0.326 -12.367 1 98.75 216 SER B CA 1
ATOM 4680 C C . SER B 1 216 ? 23.234 -1.44 -11.938 1 98.75 216 SER B C 1
ATOM 4682 O O . SER B 1 216 ? 23.938 -1.31 -10.93 1 98.75 216 SER B O 1
ATOM 4684 N N . LEU B 1 217 ? 23.234 -2.527 -12.664 1 98.81 217 LEU B N 1
ATOM 4685 C CA . LEU B 1 217 ? 24.094 -3.672 -12.406 1 98.81 217 LEU 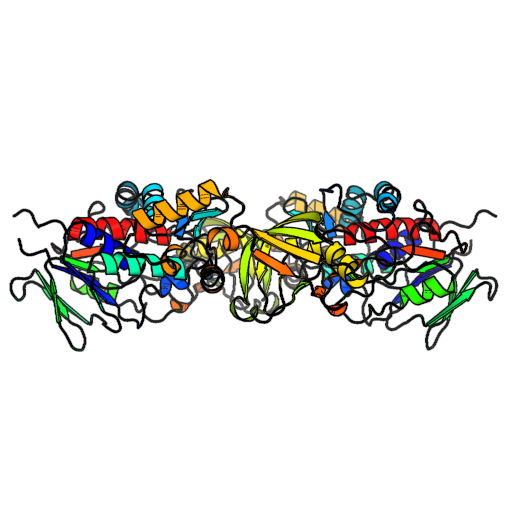B CA 1
ATOM 4686 C C . LEU B 1 217 ? 25.25 -3.723 -13.398 1 98.81 217 LEU B C 1
ATOM 4688 O O . LEU B 1 217 ? 25.031 -3.584 -14.609 1 98.81 217 LEU B O 1
ATOM 4692 N N . PHE B 1 218 ? 26.422 -3.84 -12.891 1 98.75 218 PHE B N 1
ATOM 4693 C CA . PHE B 1 218 ? 27.625 -4.055 -13.672 1 98.75 218 PHE B CA 1
ATOM 4694 C C . PHE B 1 218 ? 28.266 -5.391 -13.328 1 98.75 218 PHE B C 1
ATOM 4696 O O . PHE B 1 218 ? 28.375 -5.75 -12.148 1 98.75 218 PHE B O 1
ATOM 4703 N N . THR B 1 219 ? 28.672 -6.145 -14.266 1 98.44 219 THR B N 1
ATOM 4704 C CA . THR B 1 219 ? 29.422 -7.379 -14.086 1 98.44 219 THR B CA 1
ATOM 4705 C C . THR B 1 219 ? 30.828 -7.246 -14.68 1 98.44 219 THR B C 1
ATOM 4707 O O . THR B 1 219 ? 30.969 -6.969 -15.875 1 98.44 219 THR B O 1
ATOM 4710 N N . ASP B 1 220 ? 31.797 -7.422 -13.898 1 98.31 220 ASP B N 1
ATOM 4711 C CA . ASP B 1 220 ? 33.188 -7.238 -14.297 1 98.31 220 ASP B CA 1
ATOM 4712 C C . ASP B 1 220 ? 33.375 -5.914 -15.039 1 98.31 220 ASP B C 1
ATOM 4714 O O . ASP B 1 220 ? 34 -5.875 -16.094 1 98.31 220 ASP B O 1
ATOM 4718 N N . GLY B 1 221 ? 32.75 -4.91 -14.5 1 97.44 221 GLY B N 1
ATOM 4719 C CA . GLY B 1 221 ? 32.906 -3.555 -15 1 97.44 221 GLY B CA 1
ATOM 4720 C C . GLY B 1 221 ? 32.031 -3.238 -16.203 1 97.44 221 GLY B C 1
ATOM 4721 O O . GLY B 1 221 ? 32 -2.096 -16.656 1 97.44 221 GLY B O 1
ATOM 4722 N N . LYS B 1 222 ? 31.312 -4.227 -16.672 1 98.06 222 LYS B N 1
ATOM 4723 C CA . LYS B 1 222 ? 30.469 -4.023 -17.844 1 98.06 222 LYS B CA 1
ATOM 4724 C C . LYS B 1 222 ? 29 -3.846 -17.438 1 98.06 222 LYS B C 1
ATOM 4726 O O . LYS B 1 222 ? 28.469 -4.629 -16.641 1 98.06 222 LYS B O 1
ATOM 4731 N N . PHE B 1 223 ? 28.391 -2.883 -18.062 1 98.06 223 PHE B N 1
ATOM 4732 C CA . PHE B 1 223 ? 26.984 -2.602 -17.797 1 98.06 223 PHE B CA 1
ATOM 4733 C C . PHE B 1 223 ? 26.109 -3.775 -18.203 1 98.06 223 PHE B C 1
ATOM 4735 O O . PHE B 1 223 ? 26.266 -4.312 -19.312 1 98.06 223 PHE B O 1
ATOM 4742 N N . CYS B 1 224 ? 25.172 -4.129 -17.375 1 97 224 CYS B N 1
ATOM 4743 C CA . CYS B 1 224 ? 24.266 -5.23 -17.656 1 97 224 CYS B CA 1
ATOM 4744 C C . CYS B 1 224 ? 22.844 -4.723 -17.875 1 97 224 CYS B C 1
ATOM 4746 O O . CYS B 1 224 ? 22.312 -4.801 -18.984 1 97 224 CYS B O 1
ATOM 4748 N N . LYS B 1 225 ? 22.266 -4.152 -16.844 1 96.19 225 LYS B N 1
ATOM 4749 C CA . LYS B 1 225 ? 20.875 -3.729 -16.875 1 96.19 225 LYS B CA 1
ATOM 4750 C C . LYS B 1 225 ? 20.594 -2.725 -15.758 1 96.19 225 LYS B C 1
ATOM 4752 O O . LYS B 1 225 ? 21.281 -2.701 -14.742 1 96.19 225 LYS B O 1
ATOM 4757 N N . SER B 1 226 ? 19.609 -1.852 -15.969 1 97.94 226 SER B N 1
ATOM 4758 C CA . SER B 1 226 ? 19.156 -0.914 -14.945 1 97.94 226 SER B CA 1
ATOM 4759 C C . SER B 1 226 ? 17.656 -1.028 -14.711 1 97.94 226 SER B C 1
ATOM 4761 O O . SER B 1 226 ? 16.906 -1.432 -15.609 1 97.94 226 SER B O 1
ATOM 4763 N N . GLU B 1 227 ? 17.266 -0.831 -13.539 1 97.19 227 GLU B N 1
ATOM 4764 C CA . GLU B 1 227 ? 15.859 -0.814 -13.133 1 97.19 227 GLU B CA 1
ATOM 4765 C C . GLU B 1 227 ? 15.547 0.416 -12.289 1 97.19 227 GLU B C 1
ATOM 4767 O O . GLU B 1 227 ? 16.422 0.956 -11.617 1 97.19 227 GLU B O 1
ATOM 4772 N N . HIS B 1 228 ? 14.336 0.898 -12.359 1 97.44 228 HIS B N 1
ATOM 4773 C CA . HIS B 1 228 ? 13.883 2.061 -11.609 1 97.44 228 HIS B CA 1
ATOM 4774 C C . HIS B 1 228 ? 12.672 1.718 -10.742 1 97.44 228 HIS B C 1
ATOM 4776 O O . HIS B 1 228 ? 11.828 0.913 -11.141 1 97.44 228 HIS B O 1
ATOM 4782 N N . GLY B 1 229 ? 12.578 2.285 -9.562 1 96.5 229 GLY B N 1
ATOM 4783 C CA . GLY B 1 229 ? 11.445 2.09 -8.672 1 96.5 229 GLY B CA 1
ATOM 4784 C C . GLY B 1 229 ? 11.805 2.252 -7.211 1 96.5 229 GLY B C 1
ATOM 4785 O O . GLY B 1 229 ? 12.812 2.881 -6.875 1 96.5 229 GLY B O 1
ATOM 4786 N N . GLU B 1 230 ? 10.977 1.761 -6.348 1 96.94 230 GLU B N 1
ATOM 4787 C CA . GLU B 1 230 ? 11.203 1.86 -4.906 1 96.94 230 GLU B CA 1
ATOM 4788 C C . GLU B 1 230 ? 12.281 0.876 -4.453 1 96.94 230 GLU B C 1
ATOM 4790 O O . GLU B 1 230 ? 12.188 -0.323 -4.723 1 96.94 230 GLU B O 1
ATOM 4795 N N . LEU B 1 231 ? 13.227 1.36 -3.773 1 98.06 231 LEU B N 1
ATOM 4796 C CA . LEU B 1 231 ? 14.305 0.579 -3.174 1 98.06 231 LEU B CA 1
ATOM 4797 C C . LEU B 1 231 ? 14.109 0.453 -1.666 1 98.06 231 LEU B C 1
ATOM 4799 O O . LEU B 1 231 ? 13.609 1.379 -1.021 1 98.06 231 LEU B O 1
ATOM 4803 N N . GLN B 1 232 ? 14.445 -0.641 -1.222 1 98.12 232 GLN B N 1
ATOM 4804 C CA . GLN B 1 232 ? 14.461 -0.878 0.218 1 98.12 232 GLN B CA 1
ATOM 4805 C C . GLN B 1 232 ? 15.883 -1.12 0.717 1 98.12 232 GLN B C 1
ATOM 4807 O O . GLN B 1 232 ? 16.516 -2.109 0.344 1 98.12 232 GLN B O 1
ATOM 4812 N N . LEU B 1 233 ? 16.312 -0.222 1.509 1 97.69 233 LEU B N 1
ATOM 4813 C CA . LEU B 1 233 ? 17.641 -0.348 2.088 1 97.69 233 LEU B CA 1
ATOM 4814 C C . LEU B 1 233 ? 17.609 -1.196 3.354 1 97.69 233 LEU B C 1
ATOM 4816 O O . LEU B 1 233 ? 16.812 -0.933 4.262 1 97.69 233 LEU B O 1
ATOM 4820 N N . THR B 1 234 ? 18.453 -2.252 3.342 1 97.19 234 THR B N 1
ATOM 4821 C CA . THR B 1 234 ? 18.375 -3.223 4.43 1 97.19 234 THR B CA 1
ATOM 4822 C C . THR B 1 234 ? 19.719 -3.316 5.148 1 97.19 234 THR B C 1
ATOM 4824 O O . THR B 1 234 ? 20.703 -2.713 4.719 1 97.19 234 THR B O 1
ATOM 4827 N N . GLU B 1 235 ? 19.75 -4.043 6.27 1 96.12 235 GLU B N 1
ATOM 4828 C CA . GLU B 1 235 ? 20.953 -4.188 7.074 1 96.12 235 GLU B CA 1
ATOM 4829 C C . GLU B 1 235 ? 21.969 -5.094 6.387 1 96.12 235 GLU B C 1
ATOM 4831 O O . GLU B 1 235 ? 23.156 -5.102 6.746 1 96.12 235 GLU B O 1
ATOM 4836 N N . TYR B 1 236 ? 21.547 -5.848 5.395 1 95.69 236 TYR B N 1
ATOM 4837 C CA . TYR B 1 236 ? 22.453 -6.793 4.734 1 95.69 236 TYR B CA 1
ATOM 4838 C C . TYR B 1 236 ? 22.781 -6.336 3.322 1 95.69 236 TYR B C 1
ATOM 4840 O O . TYR B 1 236 ? 23.672 -6.887 2.678 1 95.69 236 TYR B O 1
ATOM 4848 N N . GLY B 1 237 ? 22.016 -5.371 2.883 1 96.69 237 GLY B N 1
ATOM 4849 C CA . GLY B 1 237 ? 22.219 -4.895 1.523 1 96.69 237 GLY B CA 1
ATOM 4850 C C . GLY B 1 237 ? 21.031 -4.105 0.993 1 96.69 237 GLY B C 1
ATOM 4851 O O . GLY B 1 237 ? 20.641 -3.098 1.583 1 96.69 237 GLY B O 1
ATOM 4852 N N . ILE B 1 238 ? 20.406 -4.668 -0.076 1 97.94 238 ILE B N 1
ATOM 4853 C CA . ILE B 1 238 ? 19.375 -3.877 -0.737 1 97.94 238 ILE B CA 1
ATOM 4854 C C . ILE B 1 238 ? 18.281 -4.797 -1.259 1 97.94 238 ILE B C 1
ATOM 4856 O O . ILE B 1 238 ? 18.547 -5.941 -1.633 1 97.94 238 ILE B O 1
ATOM 4860 N N . SER B 1 239 ? 17.078 -4.328 -1.245 1 98.12 239 SER B N 1
ATOM 4861 C CA . SER B 1 239 ? 15.883 -5.051 -1.66 1 98.12 239 SER B CA 1
ATOM 4862 C C . SER B 1 239 ? 14.945 -4.152 -2.467 1 98.12 239 SER B C 1
ATOM 4864 O O . SER B 1 239 ? 15.32 -3.037 -2.838 1 98.12 239 SER B O 1
ATOM 4866 N N . GLY B 1 240 ? 13.758 -4.742 -2.805 1 97.44 240 GLY B N 1
ATOM 4867 C CA . GLY B 1 240 ? 12.789 -4.035 -3.623 1 97.44 240 GLY B CA 1
ATOM 4868 C C . GLY B 1 240 ? 12.625 -4.633 -5.008 1 97.44 240 GLY B C 1
ATOM 4869 O O . GLY B 1 240 ? 13.508 -5.352 -5.484 1 97.44 240 GLY B O 1
ATOM 4870 N N . ILE B 1 241 ? 11.664 -4.195 -5.684 1 95.62 241 ILE B N 1
ATOM 4871 C CA . ILE B 1 241 ? 11.289 -4.809 -6.953 1 95.62 241 ILE B CA 1
ATOM 4872 C C . ILE B 1 241 ? 12.391 -4.586 -7.98 1 95.62 241 ILE B C 1
ATOM 4874 O O . ILE B 1 241 ? 12.789 -5.52 -8.688 1 95.62 241 ILE B O 1
ATOM 4878 N N . PRO B 1 242 ? 12.938 -3.328 -8.062 1 97.5 242 PRO B N 1
ATOM 4879 C CA . PRO B 1 242 ? 14.031 -3.158 -9.016 1 97.5 242 PRO B CA 1
ATOM 4880 C C . PRO B 1 242 ? 15.203 -4.105 -8.75 1 97.5 242 PRO B C 1
ATOM 4882 O O . PRO B 1 242 ? 15.844 -4.586 -9.688 1 97.5 242 PRO B O 1
ATOM 4885 N N . VAL B 1 243 ? 15.43 -4.34 -7.473 1 98.38 243 VAL B N 1
ATOM 4886 C CA . VAL B 1 243 ? 16.516 -5.223 -7.07 1 98.38 243 VAL B CA 1
ATOM 4887 C C . VAL B 1 243 ? 16.172 -6.664 -7.438 1 98.38 243 VAL B C 1
ATOM 4889 O O . VAL B 1 243 ? 17.031 -7.398 -7.957 1 98.38 243 VAL B O 1
ATOM 4892 N N . PHE B 1 244 ? 14.953 -7.023 -7.211 1 97.44 244 PHE B N 1
ATOM 4893 C CA . PHE B 1 244 ? 14.492 -8.359 -7.582 1 97.44 244 PHE B CA 1
ATOM 4894 C C . PHE B 1 244 ? 14.734 -8.617 -9.062 1 97.44 244 PHE B C 1
ATOM 4896 O O . PHE B 1 244 ? 15.234 -9.68 -9.445 1 97.44 244 PHE B O 1
ATOM 4903 N N . GLN B 1 245 ? 14.469 -7.648 -9.844 1 96.12 245 GLN B N 1
ATOM 4904 C CA . GLN B 1 245 ? 14.586 -7.785 -11.297 1 96.12 245 GLN B CA 1
ATOM 4905 C C . GLN B 1 245 ? 16.047 -8.016 -11.703 1 96.12 245 GLN B C 1
ATOM 4907 O O . GLN B 1 245 ? 16.312 -8.727 -12.68 1 96.12 245 GLN B O 1
ATOM 4912 N N . LEU B 1 246 ? 16.938 -7.461 -10.977 1 97.56 246 LEU B N 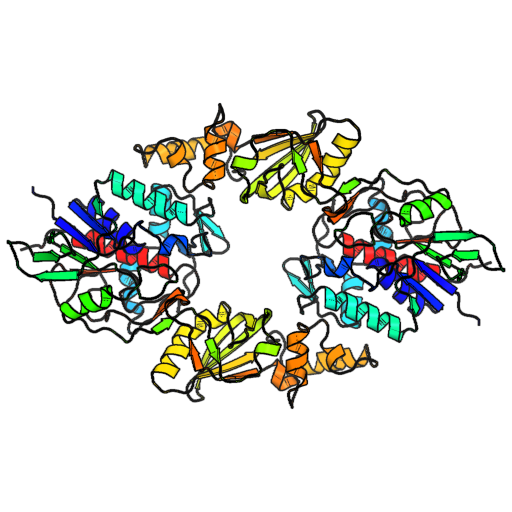1
ATOM 4913 C CA . LEU B 1 246 ? 18.359 -7.559 -11.32 1 97.56 246 LEU B CA 1
ATOM 4914 C C . LEU B 1 246 ? 18.984 -8.789 -10.672 1 97.56 246 LEU B C 1
ATOM 4916 O O . LEU B 1 246 ? 20.078 -9.203 -11.062 1 97.56 246 LEU B O 1
ATOM 4920 N N . SER B 1 247 ? 18.344 -9.344 -9.672 1 97.69 247 SER B N 1
ATOM 4921 C CA . SER B 1 247 ? 18.953 -10.344 -8.805 1 97.69 247 SER B CA 1
ATOM 4922 C C . SER B 1 247 ? 19.359 -11.594 -9.594 1 97.69 247 SER B C 1
ATOM 4924 O O . SER B 1 247 ? 20.375 -12.211 -9.305 1 97.69 247 SER B O 1
ATOM 4926 N N . THR B 1 248 ? 18.5 -11.984 -10.57 1 95.88 248 THR B N 1
ATOM 4927 C CA . THR B 1 248 ? 18.812 -13.172 -11.367 1 95.88 248 THR B CA 1
ATOM 4928 C C . THR B 1 248 ? 20.188 -13.047 -12.016 1 95.88 248 THR B C 1
ATOM 4930 O O . THR B 1 248 ? 20.969 -14 -12.008 1 95.88 248 THR B O 1
ATOM 4933 N N . TYR B 1 249 ? 20.547 -11.906 -12.492 1 97.06 249 TYR B N 1
ATOM 4934 C CA . TYR B 1 249 ? 21.812 -11.656 -13.164 1 97.06 249 TYR B CA 1
ATOM 4935 C C . TYR B 1 249 ? 22.953 -11.531 -12.156 1 97.06 249 TYR B C 1
ATOM 4937 O O . TYR B 1 249 ? 24.031 -12.102 -12.344 1 97.06 249 TYR B O 1
ATOM 4945 N N . ALA B 1 250 ? 22.703 -10.797 -11.102 1 98.62 250 ALA B N 1
ATOM 4946 C CA . ALA B 1 250 ? 23.734 -10.531 -10.102 1 98.62 250 ALA B CA 1
ATOM 4947 C C . ALA B 1 250 ? 24.156 -11.812 -9.398 1 98.62 250 ALA B C 1
ATOM 4949 O O . ALA B 1 250 ? 25.359 -12.07 -9.234 1 98.62 250 ALA B O 1
ATOM 4950 N N . VAL B 1 251 ? 23.203 -12.625 -9 1 98.38 251 VAL B N 1
ATOM 4951 C CA . VAL B 1 251 ? 23.484 -13.852 -8.266 1 98.38 251 VAL B CA 1
ATOM 4952 C C . VAL B 1 251 ? 24.25 -14.828 -9.164 1 98.38 251 VAL B C 1
ATOM 4954 O O . VAL B 1 251 ? 25.234 -15.438 -8.734 1 98.38 251 VAL B O 1
ATOM 4957 N N . ARG B 1 252 ? 23.797 -14.977 -10.391 1 97.38 252 ARG B N 1
ATOM 4958 C CA . ARG B 1 252 ? 24.5 -15.859 -11.312 1 97.38 252 ARG B CA 1
ATOM 4959 C C . ARG B 1 252 ? 25.938 -15.398 -11.539 1 97.38 252 ARG B C 1
ATOM 4961 O O . ARG B 1 252 ? 26.859 -16.219 -11.547 1 97.38 252 ARG B O 1
ATOM 4968 N N . ALA B 1 253 ? 26.125 -14.086 -11.727 1 97.94 253 ALA B N 1
ATOM 4969 C CA . ALA B 1 253 ? 27.469 -13.547 -11.93 1 97.94 253 ALA B CA 1
ATOM 4970 C C . ALA B 1 253 ? 28.391 -13.898 -10.766 1 97.94 253 ALA B C 1
ATOM 4972 O O . ALA B 1 253 ? 29.469 -14.438 -10.961 1 97.94 253 ALA B O 1
ATOM 4973 N N . VAL B 1 254 ? 27.922 -13.68 -9.547 1 98.38 254 VAL B N 1
ATOM 4974 C CA . VAL B 1 254 ? 28.75 -13.906 -8.359 1 98.38 254 VAL B CA 1
ATOM 4975 C C . VAL B 1 254 ? 29.031 -15.398 -8.211 1 98.38 254 VAL B C 1
ATOM 4977 O O . VAL B 1 254 ? 30.172 -15.797 -7.938 1 98.38 254 VAL B O 1
ATOM 4980 N N . ARG B 1 255 ? 28.031 -16.219 -8.414 1 97.75 255 ARG B N 1
ATOM 4981 C CA . ARG B 1 255 ? 28.156 -17.656 -8.25 1 97.75 255 ARG B CA 1
ATOM 4982 C C . ARG B 1 255 ? 29.078 -18.266 -9.305 1 97.75 255 ARG B C 1
ATOM 4984 O O . ARG B 1 255 ? 29.719 -19.297 -9.078 1 97.75 255 ARG B O 1
ATOM 4991 N N . GLU B 1 256 ? 29.172 -17.641 -10.375 1 96.94 256 GLU B N 1
ATOM 4992 C CA . GLU B 1 256 ? 30.047 -18.109 -11.438 1 96.94 256 GLU B CA 1
ATOM 4993 C C . GLU B 1 256 ? 31.422 -17.453 -11.352 1 96.94 256 GLU B C 1
ATOM 4995 O O . GLU B 1 256 ? 32.219 -17.578 -12.266 1 96.94 256 GLU B O 1
ATOM 5000 N N . GLY B 1 257 ? 31.656 -16.688 -10.336 1 97.5 257 GLY B N 1
ATOM 5001 C CA . GLY B 1 257 ? 33 -16.203 -10.023 1 97.5 257 GLY B CA 1
ATOM 5002 C C . GLY B 1 257 ? 33.25 -14.805 -10.562 1 97.5 257 GLY B C 1
ATOM 5003 O O . GLY B 1 257 ? 34.406 -14.344 -10.57 1 97.5 257 GLY B O 1
ATOM 5004 N N . HIS B 1 258 ? 32.25 -14.125 -11.031 1 98.19 258 HIS B N 1
ATOM 5005 C CA . HIS B 1 258 ? 32.438 -12.766 -11.539 1 98.19 258 HIS B CA 1
ATOM 5006 C C . HIS B 1 258 ? 32.125 -11.734 -10.453 1 98.19 258 HIS B C 1
ATOM 5008 O O . HIS B 1 258 ? 31.531 -12.062 -9.43 1 98.19 258 HIS B O 1
ATOM 5014 N N . LYS B 1 259 ? 32.625 -10.547 -10.703 1 98.25 259 LYS B N 1
ATOM 5015 C CA . LYS B 1 259 ? 32.344 -9.438 -9.805 1 98.25 259 LYS B CA 1
ATOM 5016 C C . LYS B 1 259 ? 31.047 -8.719 -10.219 1 98.25 259 LYS B C 1
ATOM 5018 O O . LYS B 1 259 ? 30.906 -8.305 -11.375 1 98.25 259 LYS B O 1
ATOM 5023 N N . ALA B 1 260 ? 30.125 -8.625 -9.32 1 98.62 260 ALA B N 1
ATOM 5024 C CA . ALA B 1 260 ? 28.875 -7.902 -9.562 1 98.62 260 ALA B CA 1
ATOM 5025 C C . ALA B 1 260 ? 28.797 -6.645 -8.703 1 98.62 260 ALA B C 1
ATOM 5027 O O . ALA B 1 260 ? 28.969 -6.711 -7.48 1 98.62 260 ALA B O 1
ATOM 5028 N N . GLU B 1 261 ? 28.531 -5.492 -9.352 1 98.5 261 GLU B N 1
ATOM 5029 C CA . GLU B 1 261 ? 28.453 -4.203 -8.672 1 98.5 261 GLU B CA 1
ATOM 5030 C C . GLU B 1 261 ? 27.156 -3.473 -9.031 1 98.5 261 GLU B C 1
ATOM 5032 O O . GLU B 1 261 ? 26.719 -3.506 -10.18 1 98.5 261 GLU B O 1
ATOM 5037 N N . LEU B 1 262 ? 26.641 -2.869 -8.047 1 98.56 262 LEU B N 1
ATOM 5038 C CA . LEU B 1 262 ? 25.469 -2.021 -8.242 1 98.56 262 LEU B CA 1
ATOM 5039 C C . LEU B 1 262 ? 25.828 -0.548 -8.102 1 98.56 262 LEU B C 1
ATOM 5041 O O . LEU B 1 262 ? 26.703 -0.194 -7.309 1 98.56 262 LEU B O 1
ATOM 5045 N N . ARG B 1 263 ? 25.234 0.286 -8.867 1 98.62 263 ARG B N 1
ATOM 5046 C CA . ARG B 1 263 ? 25.266 1.737 -8.719 1 98.62 263 ARG B CA 1
ATOM 5047 C C . ARG B 1 263 ? 23.875 2.301 -8.531 1 98.62 263 ARG B C 1
ATOM 5049 O O . ARG B 1 263 ? 23 2.125 -9.391 1 98.62 263 ARG B O 1
ATOM 5056 N N . ILE B 1 264 ? 23.641 2.982 -7.434 1 98.44 264 ILE B N 1
ATOM 5057 C CA . ILE B 1 264 ? 22.328 3.508 -7.121 1 98.44 264 ILE B CA 1
ATOM 5058 C C . ILE B 1 264 ? 22.297 5.012 -7.383 1 98.44 264 ILE B C 1
ATOM 5060 O O . ILE B 1 264 ? 23.156 5.75 -6.91 1 98.44 264 ILE B O 1
ATOM 5064 N N . ASN B 1 265 ? 21.391 5.453 -8.195 1 98.75 265 ASN B N 1
ATOM 5065 C CA . ASN B 1 265 ? 21.016 6.855 -8.32 1 98.75 265 ASN B CA 1
ATOM 5066 C C . ASN B 1 265 ? 19.781 7.184 -7.492 1 98.75 265 ASN B C 1
ATOM 5068 O O . ASN B 1 265 ? 18.672 6.789 -7.848 1 98.75 265 ASN B O 1
ATOM 5072 N N . PHE B 1 266 ? 19.969 7.902 -6.367 1 98.44 266 PHE B N 1
ATOM 5073 C CA . PHE B 1 266 ? 18.891 8.18 -5.434 1 98.44 266 PHE B CA 1
ATOM 5074 C C . PHE B 1 266 ? 18.016 9.336 -5.938 1 98.44 266 PHE B C 1
ATOM 5076 O O . PHE B 1 266 ? 17 9.656 -5.332 1 98.44 266 PHE B O 1
ATOM 5083 N N . MET B 1 267 ? 18.375 9.969 -6.973 1 97.88 267 MET B N 1
ATOM 5084 C CA . MET B 1 267 ? 17.578 11.047 -7.555 1 97.88 267 MET B CA 1
ATOM 5085 C C . MET B 1 267 ? 17.672 11.023 -9.078 1 97.88 267 MET B C 1
ATOM 5087 O O . MET B 1 267 ? 18.109 12 -9.688 1 97.88 267 MET B O 1
ATOM 5091 N N . PRO B 1 268 ? 17.156 9.992 -9.648 1 97.75 268 PRO B N 1
ATOM 5092 C CA . PRO B 1 268 ? 17.344 9.805 -11.086 1 97.75 268 PRO B CA 1
ATOM 5093 C C . PRO B 1 268 ? 16.578 10.82 -11.922 1 97.75 268 PRO B C 1
ATOM 5095 O O . PRO B 1 268 ? 16.828 10.953 -13.117 1 97.75 268 PRO B O 1
ATOM 5098 N N . GLU B 1 269 ? 15.656 11.578 -11.359 1 96.25 269 GLU B N 1
ATOM 5099 C CA . GLU B 1 269 ? 14.836 12.539 -12.102 1 96.25 269 GLU B CA 1
ATOM 5100 C C . GLU B 1 269 ? 15.633 13.797 -12.43 1 96.25 269 GLU B C 1
ATOM 5102 O O . GLU B 1 269 ? 15.195 14.617 -13.242 1 96.25 269 GLU B O 1
ATOM 5107 N N . LEU B 1 270 ? 16.859 13.922 -11.836 1 97.56 270 LEU B N 1
ATOM 5108 C CA . LEU B 1 270 ? 17.688 15.094 -12.094 1 97.56 270 LEU B CA 1
ATOM 5109 C C . LEU B 1 270 ? 19.031 14.695 -12.695 1 97.56 270 LEU B C 1
ATOM 5111 O O . LEU B 1 270 ? 19.625 13.703 -12.273 1 97.56 270 LEU B O 1
ATOM 5115 N N . SER B 1 271 ? 19.469 15.461 -13.672 1 97.81 271 SER B N 1
ATOM 5116 C CA . SER B 1 271 ? 20.844 15.344 -14.133 1 97.81 271 SER B CA 1
ATOM 5117 C C . SER B 1 271 ? 21.828 15.836 -13.078 1 97.81 271 SER B C 1
ATOM 5119 O O . SER B 1 271 ? 21.406 16.422 -12.062 1 97.81 271 SER B O 1
ATOM 5121 N N . GLU B 1 272 ? 23.047 15.516 -13.297 1 97.88 272 GLU B N 1
ATOM 5122 C CA . GLU B 1 272 ? 24.062 16 -12.367 1 97.88 272 GLU B CA 1
ATOM 5123 C C . GLU B 1 272 ? 24 17.516 -12.227 1 97.88 272 GLU B C 1
ATOM 5125 O O . GLU B 1 272 ? 24.047 18.047 -11.109 1 97.88 272 GLU B O 1
ATOM 5130 N N . GLU B 1 273 ? 23.875 18.219 -13.336 1 98.25 273 GLU B N 1
ATOM 5131 C CA . GLU B 1 273 ? 23.828 19.672 -13.344 1 98.25 273 GLU B CA 1
ATOM 5132 C C . GLU B 1 273 ? 22.594 20.188 -12.609 1 98.25 273 GLU B C 1
ATOM 5134 O O . GLU B 1 273 ? 22.688 21.141 -11.836 1 98.25 273 GLU B O 1
ATOM 5139 N N . GLU B 1 274 ? 21.516 19.609 -12.812 1 98.31 274 GLU B N 1
ATOM 5140 C CA . GLU B 1 274 ? 20.266 20.016 -12.172 1 98.31 274 GLU B CA 1
ATOM 5141 C C . GLU B 1 274 ? 20.328 19.797 -10.656 1 98.31 274 GLU B C 1
ATOM 5143 O O . GLU B 1 274 ? 19.797 20.594 -9.891 1 98.31 274 GLU B O 1
ATOM 5148 N N . LEU B 1 275 ? 20.922 18.656 -10.273 1 98.12 275 LEU B N 1
ATOM 5149 C CA . LEU B 1 275 ? 21.109 18.375 -8.852 1 98.12 275 LEU B CA 1
ATOM 5150 C C . LEU B 1 275 ? 21.969 19.453 -8.195 1 98.12 275 LEU B C 1
ATOM 5152 O O . LEU B 1 275 ? 21.625 19.953 -7.121 1 98.12 275 LEU B O 1
ATOM 5156 N N . LYS B 1 276 ? 23.078 19.797 -8.836 1 98.06 276 LYS B N 1
ATOM 5157 C CA . LYS B 1 276 ? 23.953 20.844 -8.32 1 98.06 276 LYS B CA 1
ATOM 5158 C C . LYS B 1 276 ? 23.203 22.172 -8.203 1 98.06 276 LYS B C 1
ATOM 5160 O O . LYS B 1 276 ? 23.344 22.875 -7.203 1 98.06 276 LYS B O 1
ATOM 5165 N N . LYS B 1 277 ? 22.453 22.484 -9.195 1 98.19 277 LYS B N 1
ATOM 5166 C CA . LYS B 1 277 ? 21.656 23.703 -9.188 1 98.19 277 LYS B CA 1
ATOM 5167 C C . LYS B 1 277 ? 20.641 23.703 -8.055 1 98.19 277 LYS B C 1
ATOM 5169 O O . LYS B 1 277 ? 20.438 24.719 -7.391 1 98.19 277 LYS B O 1
ATOM 5174 N N . LEU B 1 278 ? 20.016 22.562 -7.867 1 97.88 278 LEU B N 1
ATOM 5175 C CA . LEU B 1 278 ? 19.047 22.438 -6.797 1 97.88 278 LEU B CA 1
ATOM 5176 C C . LEU B 1 278 ? 19.688 22.672 -5.434 1 97.88 278 LEU B C 1
ATOM 5178 O O . LEU B 1 278 ? 19.156 23.422 -4.617 1 97.88 278 LEU B O 1
ATOM 5182 N N . LEU B 1 279 ? 20.797 22.016 -5.223 1 97.38 279 LEU B N 1
ATOM 5183 C CA . LEU B 1 279 ? 21.5 22.156 -3.949 1 97.38 279 LEU B CA 1
ATOM 5184 C C . LEU B 1 279 ? 21.953 23.594 -3.73 1 97.38 279 LEU B C 1
ATOM 5186 O O . LEU B 1 279 ? 21.859 24.125 -2.617 1 97.38 279 LEU B O 1
ATOM 5190 N N . TYR B 1 280 ? 22.406 24.234 -4.793 1 97.5 280 TYR B N 1
ATOM 5191 C CA . TYR B 1 280 ? 22.797 25.641 -4.715 1 97.5 280 TYR B CA 1
ATOM 5192 C C . TYR B 1 280 ? 21.609 26.531 -4.375 1 97.5 280 TYR B C 1
ATOM 5194 O O . TYR B 1 280 ? 21.703 27.391 -3.51 1 97.5 280 TYR B O 1
ATOM 5202 N N . ALA B 1 281 ? 20.547 26.344 -5.031 1 97.69 281 ALA B N 1
ATOM 5203 C CA . ALA B 1 281 ? 19.328 27.141 -4.805 1 97.69 281 ALA B CA 1
ATOM 5204 C C . ALA B 1 281 ? 18.844 26.984 -3.369 1 97.69 281 ALA B C 1
ATOM 5206 O O . ALA B 1 281 ? 18.406 27.953 -2.748 1 97.69 281 ALA B O 1
ATOM 5207 N N . ARG B 1 282 ? 18.891 25.797 -2.865 1 97.69 282 ARG B N 1
ATOM 5208 C CA . ARG B 1 282 ? 18.469 25.531 -1.495 1 97.69 282 ARG B CA 1
ATOM 5209 C C . ARG B 1 282 ? 19.359 26.266 -0.495 1 97.69 282 ARG B C 1
ATOM 5211 O O . ARG B 1 282 ? 18.859 26.844 0.478 1 97.69 282 ARG B O 1
ATOM 5218 N N . LYS B 1 283 ? 20.641 26.203 -0.781 1 97.44 283 LYS B N 1
ATOM 5219 C CA . LYS B 1 283 ? 21.562 26.922 0.088 1 97.44 283 LYS B CA 1
ATOM 5220 C C . LYS B 1 283 ? 21.328 28.438 0.019 1 97.44 283 LYS B C 1
ATOM 5222 O O . LYS B 1 283 ? 21.391 29.125 1.039 1 97.44 283 LYS B O 1
ATOM 5227 N N . LYS B 1 284 ? 21.047 28.922 -1.125 1 97.75 284 LYS B N 1
ATOM 5228 C CA . LYS B 1 284 ? 20.781 30.344 -1.308 1 97.75 284 LYS B CA 1
ATOM 5229 C C . LYS B 1 284 ? 19.5 30.75 -0.575 1 97.75 284 LYS B C 1
ATOM 5231 O O . LYS B 1 284 ? 19.453 31.812 0.055 1 97.75 284 LYS B O 1
ATOM 5236 N N . ALA B 1 285 ? 18.516 29.953 -0.618 1 96.88 285 ALA B N 1
ATOM 5237 C CA . ALA B 1 285 ? 17.219 30.234 -0.002 1 96.88 285 ALA B CA 1
ATOM 5238 C C . ALA B 1 285 ? 17.312 30.156 1.519 1 96.88 285 ALA B C 1
ATOM 5240 O O . ALA B 1 285 ? 16.625 30.906 2.227 1 96.88 285 ALA B O 1
ATOM 5241 N N . CYS B 1 286 ? 18.094 29.219 1.979 1 97.38 286 CYS B N 1
ATOM 5242 C CA . CYS B 1 286 ? 18.234 29.016 3.414 1 97.38 286 CYS B CA 1
ATOM 5243 C C . CYS B 1 286 ? 19.703 28.969 3.807 1 97.38 286 CYS B C 1
ATOM 5245 O O . CYS B 1 286 ? 20.219 27.906 4.18 1 97.38 286 CYS B O 1
ATOM 5247 N N . PRO B 1 287 ? 20.344 30.078 3.869 1 96.56 287 PRO B N 1
ATOM 5248 C CA . PRO B 1 287 ? 21.797 30.125 4.102 1 96.56 287 PRO B CA 1
ATOM 5249 C C . PRO B 1 287 ? 22.188 29.609 5.484 1 96.56 287 PRO B C 1
ATOM 5251 O O . PRO B 1 287 ? 23.344 29.25 5.703 1 96.56 287 PRO B O 1
ATOM 5254 N N . TYR B 1 288 ? 21.266 29.547 6.387 1 96.38 288 TYR B N 1
ATOM 5255 C CA . TYR B 1 288 ? 21.531 29.125 7.754 1 96.38 288 TYR B CA 1
ATOM 5256 C C . TYR B 1 288 ? 21.672 27.609 7.836 1 96.38 288 TYR B C 1
ATOM 5258 O O . TYR B 1 288 ? 22.141 27.062 8.844 1 96.38 288 TYR B O 1
ATOM 5266 N N . LYS B 1 289 ? 21.297 26.875 6.824 1 97 289 LYS B N 1
ATOM 5267 C CA . LYS B 1 289 ? 21.328 25.422 6.848 1 97 289 LYS B CA 1
ATOM 5268 C C . LYS B 1 289 ? 22.703 24.875 6.48 1 97 289 LYS B C 1
ATOM 5270 O O . LYS B 1 289 ? 23.359 25.406 5.574 1 97 289 LYS B O 1
ATOM 5275 N N . LYS B 1 290 ? 23.031 23.828 7.191 1 95.19 290 LYS B N 1
ATOM 5276 C CA . LYS B 1 290 ? 24.234 23.094 6.855 1 95.19 290 LYS B CA 1
ATOM 5277 C C . LYS B 1 290 ? 23.922 21.938 5.906 1 95.19 290 LYS B C 1
ATOM 5279 O O . LYS B 1 290 ? 22.781 21.766 5.484 1 95.19 290 LYS B O 1
ATOM 5284 N N . GLU B 1 291 ? 24.938 21.203 5.57 1 94.31 291 GLU B N 1
ATOM 5285 C CA . GLU B 1 291 ? 24.844 20.188 4.535 1 94.31 291 GLU B CA 1
ATOM 5286 C C . GLU B 1 291 ? 23.734 19.172 4.852 1 94.31 291 GLU B C 1
ATOM 5288 O O . GLU B 1 291 ? 22.906 18.859 3.992 1 94.31 291 GLU B O 1
ATOM 5293 N N . LYS B 1 292 ? 23.719 18.688 6.062 1 96.5 292 LYS B N 1
ATOM 5294 C CA . LYS B 1 292 ? 22.703 17.719 6.484 1 96.5 292 LYS B CA 1
ATOM 5295 C C . LYS B 1 292 ? 21.297 18.297 6.355 1 96.5 292 LYS B C 1
ATOM 5297 O O . LYS B 1 292 ? 20.406 17.672 5.789 1 96.5 292 LYS B O 1
ATOM 5302 N N . GLU B 1 293 ? 21.141 19.531 6.863 1 97.62 293 GLU B N 1
ATOM 5303 C CA . GLU B 1 293 ? 19.828 20.188 6.875 1 97.62 293 GLU B CA 1
ATOM 5304 C C . GLU B 1 293 ? 19.359 20.5 5.461 1 97.62 293 GLU B C 1
ATOM 5306 O O . GLU B 1 293 ? 18.156 20.5 5.191 1 97.62 293 GLU B O 1
ATOM 5311 N N . LEU B 1 294 ? 20.328 20.703 4.578 1 96.75 294 LEU B N 1
ATOM 5312 C CA . LEU B 1 294 ? 20 21.016 3.195 1 96.75 294 LEU B CA 1
ATOM 5313 C C . LEU B 1 294 ? 19.344 19.828 2.502 1 96.75 294 LEU B C 1
ATOM 5315 O O . LEU B 1 294 ? 18.641 20 1.506 1 96.75 294 LEU B O 1
ATOM 5319 N N . LEU B 1 295 ? 19.578 18.609 3.033 1 98.38 295 LEU B N 1
ATOM 5320 C CA . LEU B 1 295 ? 19.062 17.406 2.393 1 98.38 295 LEU B CA 1
ATOM 5321 C C . LEU B 1 295 ? 17.719 17 2.992 1 98.38 295 LEU B C 1
ATOM 5323 O O . LEU B 1 295 ? 17.031 16.125 2.455 1 98.38 295 LEU B O 1
ATOM 5327 N N . VAL B 1 296 ? 17.297 17.703 4.09 1 98.44 296 VAL B N 1
ATOM 5328 C CA . VAL B 1 296 ? 15.992 17.438 4.691 1 98.44 296 VAL B CA 1
ATOM 5329 C C . VAL B 1 296 ? 14.891 17.766 3.686 1 98.44 296 VAL B C 1
ATOM 5331 O O . VAL B 1 296 ? 14.945 18.797 3.008 1 98.44 296 VAL B O 1
ATOM 5334 N N . GLY B 1 297 ? 13.945 16.875 3.525 1 98.19 297 GLY B N 1
ATOM 5335 C CA . GLY B 1 297 ? 12.883 17.047 2.551 1 98.19 297 GLY B CA 1
ATOM 5336 C C . GLY B 1 297 ? 13.156 16.344 1.233 1 98.19 297 GLY B C 1
ATOM 5337 O O . GLY B 1 297 ? 12.25 16.141 0.427 1 98.19 297 GLY B O 1
ATOM 5338 N N . LEU B 1 298 ? 14.453 16 0.985 1 98.12 298 LEU B N 1
ATOM 5339 C CA . LEU B 1 298 ? 14.844 15.281 -0.222 1 98.12 298 LEU B CA 1
ATOM 5340 C C . LEU B 1 298 ? 14.906 13.781 0.04 1 98.12 298 LEU B C 1
ATOM 5342 O O . LEU B 1 298 ? 14.414 12.984 -0.763 1 98.12 298 LEU B O 1
ATOM 5346 N N . PHE B 1 299 ? 15.531 13.453 1.163 1 98.12 299 PHE B N 1
ATOM 5347 C CA . PHE B 1 299 ? 15.812 12.055 1.475 1 98.12 299 PHE B CA 1
ATOM 5348 C C . PHE B 1 299 ? 15.422 11.734 2.912 1 98.12 299 PHE B C 1
ATOM 5350 O O . PHE B 1 299 ? 15.344 12.625 3.756 1 98.12 299 PHE B O 1
ATOM 5357 N N . PRO B 1 300 ? 15.203 10.445 3.174 1 97.56 300 PRO B N 1
ATOM 5358 C CA . PRO B 1 300 ? 15.016 10.047 4.57 1 97.56 300 PRO B CA 1
ATOM 5359 C C . PRO B 1 300 ? 16.25 10.32 5.43 1 97.56 300 PRO B C 1
ATOM 5361 O O . PRO B 1 300 ? 17.375 10.234 4.941 1 97.56 300 PRO B O 1
ATOM 5364 N N . GLU B 1 301 ? 16.016 10.555 6.668 1 97.38 301 GLU B N 1
ATOM 5365 C CA . GLU B 1 301 ? 17.047 10.992 7.598 1 97.38 301 GLU B CA 1
ATOM 5366 C C . GLU B 1 301 ? 18.219 10.016 7.613 1 97.38 301 GLU B C 1
ATOM 5368 O O . GLU B 1 301 ? 19.375 10.422 7.543 1 97.38 301 GLU B O 1
ATOM 5373 N N . LYS B 1 302 ? 17.938 8.758 7.668 1 96.88 302 LYS B N 1
ATOM 5374 C CA . LYS B 1 302 ? 18.984 7.75 7.727 1 96.88 302 LYS B CA 1
ATOM 5375 C C . LYS B 1 302 ? 19.844 7.77 6.465 1 96.88 302 LYS B C 1
ATOM 5377 O O . LYS B 1 302 ? 21.062 7.598 6.531 1 96.88 302 LYS B O 1
ATOM 5382 N N . LEU B 1 303 ? 19.219 7.969 5.367 1 97.25 303 LEU B N 1
ATOM 5383 C CA . LEU B 1 303 ? 19.953 8.031 4.105 1 97.25 303 LEU B CA 1
ATOM 5384 C C . LEU B 1 303 ? 20.797 9.297 4.031 1 97.25 303 LEU B C 1
ATOM 5386 O O . LEU B 1 303 ? 21.922 9.266 3.533 1 97.25 303 LEU B O 1
ATOM 5390 N N . ILE B 1 304 ? 20.281 10.391 4.555 1 97.81 304 ILE B N 1
ATOM 5391 C CA . ILE B 1 304 ? 21.016 11.641 4.578 1 97.81 304 ILE B CA 1
ATOM 5392 C C . ILE B 1 304 ? 22.344 11.445 5.301 1 97.81 304 ILE B C 1
ATOM 5394 O O . ILE B 1 304 ? 23.391 11.852 4.801 1 97.81 304 ILE B O 1
ATOM 5398 N N . LYS B 1 305 ? 22.312 10.797 6.418 1 96.38 305 LYS B N 1
ATOM 5399 C CA . LYS B 1 305 ? 23.5 10.578 7.223 1 96.38 305 LYS B CA 1
ATOM 5400 C C . LYS B 1 305 ? 24.562 9.805 6.438 1 96.38 305 LYS B C 1
ATOM 5402 O O . LYS B 1 305 ? 25.75 10.125 6.512 1 96.38 305 LYS B O 1
ATOM 5407 N N . ILE B 1 306 ? 24.125 8.891 5.656 1 95.75 306 ILE B N 1
ATOM 5408 C CA . ILE B 1 306 ? 25.031 8.07 4.863 1 95.75 306 ILE B CA 1
ATOM 5409 C C . ILE B 1 306 ? 25.594 8.891 3.701 1 95.75 306 ILE B C 1
ATOM 5411 O O . ILE B 1 306 ? 26.797 8.867 3.434 1 95.75 306 ILE B O 1
ATOM 5415 N N . LEU B 1 307 ? 24.766 9.633 3.07 1 96.69 307 LEU B N 1
ATOM 5416 C CA . LEU B 1 307 ? 25.172 10.406 1.898 1 96.69 307 LEU B CA 1
ATOM 5417 C C . LEU B 1 307 ? 26.188 11.469 2.273 1 96.69 307 LEU B C 1
ATOM 5419 O O . LEU B 1 307 ? 27.219 11.617 1.593 1 96.69 307 LEU B O 1
ATOM 5423 N N . ILE B 1 308 ? 26 12.133 3.375 1 96.62 308 ILE B N 1
ATOM 5424 C CA . ILE B 1 308 ? 26.875 13.25 3.73 1 96.62 308 ILE B CA 1
ATOM 5425 C C . ILE B 1 308 ? 28.203 12.727 4.266 1 96.62 308 ILE B C 1
ATOM 5427 O O . ILE B 1 308 ? 29.172 13.477 4.395 1 96.62 308 ILE B O 1
ATOM 5431 N N . SER B 1 309 ? 28.25 11.469 4.676 1 94.69 309 SER B N 1
ATOM 5432 C CA . SER B 1 309 ? 29.484 10.875 5.172 1 94.69 309 SER B CA 1
ATOM 5433 C C . SER B 1 309 ? 30.422 10.508 4.027 1 94.69 309 SER B C 1
ATOM 5435 O O . SER B 1 309 ? 31.594 10.188 4.254 1 94.69 309 SER B O 1
ATOM 5437 N N . GLN B 1 310 ? 29.938 10.602 2.818 1 94.25 310 GLN B N 1
ATOM 5438 C CA . GLN B 1 310 ? 30.75 10.297 1.655 1 94.25 310 GLN B CA 1
ATOM 5439 C C . GLN B 1 310 ? 31.625 11.492 1.263 1 94.25 310 GLN B C 1
ATOM 5441 O O . GLN B 1 310 ? 31.297 12.633 1.593 1 94.25 310 GLN B O 1
ATOM 5446 N N . LYS B 1 311 ? 32.719 11.273 0.546 1 94.38 311 LYS B N 1
ATOM 5447 C CA . LYS B 1 311 ? 33.656 12.312 0.168 1 94.38 311 LYS B CA 1
ATOM 5448 C C . LYS B 1 311 ? 33.031 13.312 -0.792 1 94.38 311 LYS B C 1
ATOM 5450 O O . LYS B 1 311 ? 33.25 14.523 -0.663 1 94.38 311 LYS B O 1
ATOM 5455 N N . GLN B 1 312 ? 32.312 12.828 -1.729 1 96.62 312 GLN B N 1
ATOM 5456 C CA . GLN B 1 312 ? 31.641 13.656 -2.723 1 96.62 312 GLN B CA 1
ATOM 5457 C C . GLN B 1 312 ? 30.125 13.453 -2.682 1 96.62 312 GLN B C 1
ATOM 5459 O O . GLN B 1 312 ? 29.625 12.414 -3.123 1 96.62 312 GLN B O 1
ATOM 5464 N N . LEU B 1 313 ? 29.422 14.477 -2.295 1 97.12 313 LEU B N 1
ATOM 5465 C CA . LEU B 1 313 ? 27.984 14.359 -2.035 1 97.12 313 LEU B CA 1
ATOM 5466 C C . LEU B 1 313 ? 27.219 14.086 -3.322 1 97.12 313 LEU B C 1
ATOM 5468 O O . LEU B 1 313 ? 26.391 13.172 -3.371 1 97.12 313 LEU B O 1
ATOM 5472 N N . VAL B 1 314 ? 27.484 14.812 -4.359 1 97.88 314 VAL B N 1
ATOM 5473 C CA . VAL B 1 314 ? 26.766 14.688 -5.617 1 97.88 314 VAL B CA 1
ATOM 5474 C C . VAL B 1 314 ? 26.969 13.289 -6.195 1 97.88 314 VAL B C 1
ATOM 5476 O O . VAL B 1 314 ? 26.016 12.641 -6.625 1 97.88 314 VAL B O 1
ATOM 5479 N N . SER B 1 315 ? 28.203 12.828 -6.176 1 97.69 315 SER B N 1
ATOM 5480 C CA . SER B 1 315 ? 28.5 11.477 -6.652 1 97.69 315 SER B CA 1
ATOM 5481 C C . SER B 1 315 ? 27.812 10.422 -5.793 1 97.69 315 SER B C 1
ATOM 5483 O O . SER B 1 315 ? 27.328 9.422 -6.312 1 97.69 315 SER B O 1
ATOM 5485 N N . ALA B 1 316 ? 27.797 10.672 -4.48 1 97.5 316 ALA B N 1
ATOM 5486 C CA . ALA B 1 316 ? 27.141 9.734 -3.566 1 97.5 316 ALA B CA 1
ATOM 5487 C C . ALA B 1 316 ? 25.656 9.625 -3.875 1 97.5 316 ALA B C 1
ATOM 5489 O O . ALA B 1 316 ? 25.094 8.531 -3.836 1 97.5 316 ALA B O 1
ATOM 5490 N N . ILE B 1 317 ? 25.016 10.734 -4.25 1 98.44 317 ILE B N 1
ATOM 5491 C CA . ILE B 1 317 ? 23.578 10.766 -4.539 1 98.44 317 ILE B CA 1
ATOM 5492 C C . ILE B 1 317 ? 23.312 10.078 -5.879 1 98.44 317 ILE B C 1
ATOM 5494 O O . ILE B 1 317 ? 22.328 9.359 -6.027 1 98.44 317 ILE B O 1
ATOM 5498 N N . ARG B 1 318 ? 24.203 10.156 -6.816 1 98.25 318 ARG B N 1
ATOM 5499 C CA . ARG B 1 318 ? 23.891 9.805 -8.195 1 98.25 318 ARG B CA 1
ATOM 5500 C C . ARG B 1 318 ? 24.406 8.398 -8.523 1 98.25 318 ARG B C 1
ATOM 5502 O O . ARG B 1 318 ? 23.891 7.75 -9.438 1 98.25 318 ARG B O 1
ATOM 5509 N N . GLU B 1 319 ? 25.469 7.988 -7.848 1 97.62 319 GLU B N 1
ATOM 5510 C CA . GLU B 1 319 ? 26.125 6.742 -8.203 1 97.62 319 GLU B CA 1
ATOM 5511 C C . GLU B 1 319 ? 26.672 6.027 -6.973 1 97.62 319 GLU B C 1
ATOM 5513 O O . GLU B 1 319 ? 27.844 5.66 -6.926 1 97.62 319 GLU B O 1
ATOM 5518 N N . PHE B 1 320 ? 25.828 5.805 -6.012 1 97.31 320 PHE B N 1
ATOM 5519 C CA . PHE B 1 320 ? 26.266 5.137 -4.793 1 97.31 320 PHE B CA 1
ATOM 5520 C C . PHE B 1 320 ? 26.641 3.684 -5.07 1 97.31 320 PHE B C 1
ATOM 5522 O O . PHE B 1 320 ? 25.797 2.908 -5.547 1 97.31 320 PHE B O 1
ATOM 5529 N N . PRO B 1 321 ? 27.812 3.27 -4.789 1 96.75 321 PRO B N 1
ATOM 5530 C CA . PRO B 1 321 ? 28.266 1.93 -5.164 1 96.75 321 PRO B CA 1
ATOM 5531 C C . PRO B 1 321 ? 27.953 0.878 -4.105 1 96.75 321 PRO B C 1
ATOM 5533 O O . PRO B 1 321 ? 28.047 1.162 -2.906 1 96.75 321 PRO B O 1
ATOM 5536 N N . LEU B 1 322 ? 27.578 -0.307 -4.523 1 97.31 322 LEU B N 1
ATOM 5537 C CA . LEU B 1 322 ? 27.453 -1.509 -3.707 1 97.31 322 LEU B CA 1
ATOM 5538 C C . LEU B 1 322 ? 28.047 -2.715 -4.418 1 97.31 322 LEU B C 1
ATOM 5540 O O . LEU B 1 322 ? 27.844 -2.9 -5.621 1 97.31 322 LEU B O 1
ATOM 5544 N N . GLU B 1 323 ? 28.797 -3.447 -3.727 1 98.06 323 GLU B N 1
ATOM 5545 C CA . GLU B 1 323 ? 29.297 -4.703 -4.277 1 98.06 323 GLU B CA 1
ATOM 5546 C C . GLU B 1 323 ? 28.438 -5.883 -3.816 1 98.06 323 GLU B C 1
ATOM 5548 O O . GLU B 1 323 ? 28.266 -6.102 -2.615 1 98.06 323 GLU B O 1
ATOM 5553 N N . VAL B 1 324 ? 27.984 -6.66 -4.766 1 98.56 324 VAL B N 1
ATOM 5554 C CA . VAL B 1 324 ? 27.094 -7.777 -4.453 1 98.56 324 VAL B CA 1
ATOM 5555 C C . VAL B 1 324 ? 27.906 -8.961 -3.939 1 98.56 324 VAL B C 1
ATOM 5557 O O . VAL B 1 324 ? 28.922 -9.344 -4.547 1 98.56 324 VAL B O 1
ATOM 5560 N N . GLN B 1 325 ? 27.531 -9.422 -2.783 1 98 325 GLN B N 1
ATOM 5561 C CA . GLN B 1 325 ? 28.125 -10.633 -2.227 1 98 325 GLN B CA 1
ATOM 5562 C C . GLN B 1 325 ? 27.375 -11.875 -2.67 1 98 325 GLN B C 1
ATOM 5564 O O . GLN B 1 325 ? 27.984 -12.883 -3.045 1 98 325 GLN B O 1
ATOM 5569 N N . ASP B 1 326 ? 26.078 -11.852 -2.57 1 97.69 326 ASP B N 1
ATOM 5570 C CA . ASP B 1 326 ? 25.219 -12.961 -2.957 1 97.69 326 ASP B CA 1
ATOM 5571 C C . ASP B 1 326 ? 23.75 -12.547 -2.912 1 97.69 326 ASP B C 1
ATOM 5573 O O . ASP B 1 326 ? 23.422 -11.414 -2.533 1 97.69 326 ASP B O 1
ATOM 5577 N N . GLY B 1 327 ? 22.922 -13.422 -3.404 1 97.19 327 GLY B N 1
ATOM 5578 C CA . GLY B 1 327 ? 21.5 -13.305 -3.123 1 97.19 327 GLY B CA 1
ATOM 5579 C C . GLY B 1 327 ? 21.109 -13.906 -1.787 1 97.19 327 GLY B C 1
ATOM 5580 O O . GLY B 1 327 ? 21.953 -14.445 -1.069 1 97.19 327 GLY B O 1
ATOM 5581 N N . MET B 1 328 ? 19.797 -13.727 -1.467 1 96.25 328 MET B N 1
ATOM 5582 C CA . MET B 1 328 ? 19.266 -14.414 -0.292 1 96.25 328 MET B CA 1
ATOM 5583 C C . MET B 1 328 ? 19.094 -15.906 -0.556 1 96.25 328 MET B C 1
ATOM 5585 O O . MET B 1 328 ? 19.375 -16.375 -1.659 1 96.25 328 MET B O 1
ATOM 5589 N N . SER B 1 329 ? 18.75 -16.656 0.511 1 94.81 329 SER B N 1
ATOM 5590 C CA . SER B 1 329 ? 18.609 -18.109 0.419 1 94.81 329 SER B CA 1
ATOM 5591 C C . SER B 1 329 ? 17.406 -18.484 -0.457 1 94.81 329 SER B C 1
ATOM 5593 O O . SER B 1 329 ? 16.594 -17.625 -0.796 1 94.81 329 SER B O 1
ATOM 5595 N N . PHE B 1 330 ? 17.297 -19.75 -0.81 1 95.06 330 PHE B N 1
ATOM 5596 C CA . PHE B 1 330 ? 16.188 -20.281 -1.592 1 95.06 330 PHE B CA 1
ATOM 5597 C C . PHE B 1 330 ? 14.859 -20.016 -0.887 1 95.06 330 PHE B C 1
ATOM 5599 O O . PHE B 1 330 ? 13.852 -19.734 -1.534 1 95.06 330 PHE B O 1
ATOM 5606 N N . SER B 1 331 ? 14.844 -20.094 0.434 1 93.62 331 SER B N 1
ATOM 5607 C CA . SER B 1 331 ? 13.609 -19.938 1.204 1 93.62 331 SER B CA 1
ATOM 5608 C C . SER B 1 331 ? 13.125 -18.484 1.155 1 93.62 331 SER B C 1
ATOM 5610 O O . SER B 1 331 ? 11.953 -18.203 1.443 1 93.62 331 SER B O 1
ATOM 5612 N N . GLN B 1 332 ? 14.023 -17.578 0.704 1 93.88 332 GLN B N 1
ATOM 5613 C CA . GLN B 1 332 ? 13.664 -16.172 0.675 1 93.88 332 GLN B CA 1
ATOM 5614 C C . GLN B 1 332 ? 13.5 -15.672 -0.759 1 93.88 332 GLN B C 1
ATOM 5616 O O . GLN B 1 332 ? 13.18 -14.5 -0.984 1 93.88 332 GLN B O 1
ATOM 5621 N N . ALA B 1 333 ? 13.75 -16.531 -1.652 1 95.5 333 ALA B N 1
ATOM 5622 C CA . ALA B 1 333 ? 13.609 -16.188 -3.064 1 95.5 333 ALA B CA 1
ATOM 5623 C C . ALA B 1 333 ? 12.195 -16.484 -3.561 1 95.5 333 ALA B C 1
ATOM 5625 O O . ALA B 1 333 ? 11.539 -17.406 -3.068 1 95.5 333 ALA B O 1
ATOM 5626 N N . GLN B 1 334 ? 11.781 -15.727 -4.527 1 93.81 334 GLN B N 1
ATOM 5627 C CA . GLN B 1 334 ? 10.453 -15.945 -5.082 1 93.81 334 GLN B CA 1
ATOM 5628 C C . GLN B 1 334 ? 10.469 -17.078 -6.113 1 93.81 334 GLN B C 1
ATOM 5630 O O . GLN B 1 334 ? 9.492 -17.812 -6.246 1 93.81 334 GLN B O 1
ATOM 5635 N N . VAL B 1 335 ? 11.57 -17.125 -6.844 1 95.88 335 VAL B N 1
ATOM 5636 C CA . VAL B 1 335 ? 11.742 -18.172 -7.848 1 95.88 335 VAL B CA 1
ATOM 5637 C C . VAL B 1 335 ? 13.219 -18.578 -7.914 1 95.88 335 VAL B C 1
ATOM 5639 O O . VAL B 1 335 ? 14.031 -18.109 -7.117 1 95.88 335 VAL B O 1
ATOM 5642 N N . CYS B 1 336 ? 13.492 -19.531 -8.781 1 96.69 336 CYS B N 1
ATOM 5643 C CA . CYS B 1 336 ? 14.867 -19.875 -9.109 1 96.69 336 CYS B CA 1
ATOM 5644 C C . CYS B 1 336 ? 15.164 -19.594 -10.578 1 96.69 336 CYS B C 1
ATOM 5646 O O . CYS B 1 336 ? 14.273 -19.672 -11.422 1 96.69 336 CYS B O 1
ATOM 5648 N N . SER B 1 337 ? 16.391 -19.203 -10.773 1 97.19 337 SER B N 1
ATOM 5649 C CA . SER B 1 337 ? 16.922 -19.328 -12.117 1 97.19 337 SER B CA 1
ATOM 5650 C C . SER B 1 337 ? 17.594 -20.688 -12.328 1 97.19 337 SER B C 1
ATOM 5652 O O . SER B 1 337 ? 18.062 -21.312 -11.367 1 97.19 337 SER B O 1
ATOM 5654 N N . GLY B 1 338 ? 17.531 -21.125 -13.586 1 97.88 338 GLY B N 1
ATOM 5655 C CA . GLY B 1 338 ? 18.016 -22.469 -13.867 1 97.88 338 GLY B CA 1
ATOM 5656 C C . GLY B 1 338 ? 16.938 -23.516 -13.805 1 97.88 338 GLY B C 1
ATOM 5657 O O . GLY B 1 338 ? 15.758 -23.203 -13.664 1 97.88 338 GLY B O 1
ATOM 5658 N N . GLY B 1 339 ? 17.422 -24.844 -13.922 1 98.44 339 GLY B N 1
ATOM 5659 C CA . GLY B 1 339 ? 16.5 -25.969 -13.969 1 98.44 339 GLY B CA 1
ATOM 5660 C C . GLY B 1 339 ? 16.766 -26.906 -15.125 1 98.44 339 GLY B C 1
ATOM 5661 O O . GLY B 1 339 ? 17.859 -26.938 -15.672 1 98.44 339 GLY B O 1
ATOM 5662 N N . VAL B 1 340 ? 15.758 -27.688 -15.422 1 98.88 340 VAL B N 1
ATOM 5663 C CA . VAL B 1 340 ? 15.891 -28.656 -16.5 1 98.88 340 VAL B CA 1
ATOM 5664 C C . VAL B 1 340 ? 16.188 -27.922 -17.812 1 98.88 340 VAL B C 1
ATOM 5666 O O . VAL B 1 340 ? 15.461 -26.984 -18.172 1 98.88 340 VAL B O 1
ATOM 5669 N N . ASP B 1 341 ? 17.188 -28.328 -18.5 1 98.88 341 ASP B N 1
ATOM 5670 C CA . ASP B 1 341 ? 17.609 -27.734 -19.766 1 98.88 341 ASP B CA 1
ATOM 5671 C C . ASP B 1 341 ? 16.5 -27.844 -20.812 1 98.88 341 ASP B C 1
ATOM 5673 O O . ASP B 1 341 ? 16.172 -28.953 -21.25 1 98.88 341 ASP B O 1
ATOM 5677 N N . THR B 1 342 ? 16.016 -26.719 -21.25 1 98.88 342 THR B N 1
ATOM 5678 C CA . THR B 1 342 ? 14.844 -26.719 -22.109 1 98.88 342 THR B CA 1
ATOM 5679 C C . THR B 1 342 ? 15.195 -27.219 -23.516 1 98.88 342 THR B C 1
ATOM 5681 O O . THR B 1 342 ? 14.312 -27.578 -24.281 1 98.88 342 THR B O 1
ATOM 5684 N N . SER B 1 343 ? 16.453 -27.234 -23.875 1 98.75 343 SER B N 1
ATOM 5685 C CA . SER B 1 343 ? 16.859 -27.781 -25.172 1 98.75 343 SER B CA 1
ATOM 5686 C C . SER B 1 343 ? 16.578 -29.281 -25.266 1 98.75 343 SER B C 1
ATOM 5688 O O . SER B 1 343 ? 16.562 -29.859 -26.359 1 98.75 343 SER B O 1
ATOM 5690 N N . GLN B 1 344 ? 16.328 -29.875 -24.156 1 98.88 344 GLN B N 1
ATOM 5691 C CA . GLN B 1 344 ? 16.078 -31.312 -24.094 1 98.88 344 GLN B CA 1
ATOM 5692 C C . GLN B 1 344 ? 14.594 -31.625 -23.922 1 98.88 344 GLN B C 1
ATOM 5694 O O . GLN B 1 344 ? 14.219 -32.75 -23.578 1 98.88 344 GLN B O 1
ATOM 5699 N N . VAL B 1 345 ? 13.781 -30.672 -24.109 1 98.88 345 VAL B N 1
ATOM 5700 C CA . VAL B 1 345 ? 12.328 -30.781 -23.984 1 98.88 345 VAL B CA 1
ATOM 5701 C C . VAL B 1 345 ? 11.656 -30.203 -25.234 1 98.88 345 VAL B C 1
ATOM 5703 O O . VAL B 1 345 ? 12.102 -29.188 -25.766 1 98.88 345 VAL B O 1
ATOM 5706 N N . ASN B 1 346 ? 10.641 -30.812 -25.734 1 98.81 346 ASN B N 1
ATOM 5707 C CA . ASN B 1 346 ? 9.875 -30.297 -26.859 1 98.81 346 ASN B CA 1
ATOM 5708 C C . ASN B 1 346 ? 9 -29.125 -26.453 1 98.81 346 ASN B C 1
ATOM 5710 O O . ASN B 1 346 ? 8.117 -29.266 -25.609 1 98.81 346 ASN B O 1
ATOM 5714 N N . SER B 1 347 ? 9.211 -27.953 -27.062 1 98.69 347 SER B N 1
ATOM 5715 C CA . SER B 1 347 ? 8.539 -26.719 -26.641 1 98.69 347 SER B CA 1
ATOM 5716 C C . SER B 1 347 ? 7.055 -26.766 -26.969 1 98.69 347 SER B C 1
ATOM 5718 O O . SER B 1 347 ? 6.258 -26.047 -26.359 1 98.69 347 SER B O 1
ATOM 5720 N N . GLN B 1 348 ? 6.617 -27.594 -27.859 1 98.5 348 GLN B N 1
ATOM 5721 C CA . GLN B 1 348 ? 5.23 -27.641 -28.312 1 98.5 348 GLN B CA 1
ATOM 5722 C C . GLN B 1 348 ? 4.402 -28.594 -27.453 1 98.5 348 GLN B C 1
ATOM 5724 O O . GLN B 1 348 ? 3.182 -28.438 -27.359 1 98.5 348 GLN B O 1
ATOM 5729 N N . THR B 1 349 ? 5.129 -29.578 -26.859 1 98.69 349 THR B N 1
ATOM 5730 C CA . THR B 1 349 ? 4.367 -30.609 -26.156 1 98.69 349 THR B CA 1
ATOM 5731 C C . THR B 1 349 ? 4.785 -30.703 -24.703 1 98.69 349 THR B C 1
ATOM 5733 O O . THR B 1 349 ? 4.086 -31.312 -23.891 1 98.69 349 THR B O 1
ATOM 5736 N N . MET B 1 350 ? 5.914 -30.172 -24.359 1 98.88 350 MET B N 1
ATOM 5737 C CA . MET B 1 350 ? 6.516 -30.234 -23.016 1 98.88 350 MET B CA 1
ATOM 5738 C C . MET B 1 350 ? 7.051 -31.641 -22.734 1 98.88 350 MET B C 1
ATOM 5740 O O . MET B 1 350 ? 7.348 -31.969 -21.578 1 98.88 350 MET B O 1
ATOM 5744 N N . GLU B 1 351 ? 7.156 -32.469 -23.75 1 98.75 351 GLU B N 1
ATOM 5745 C CA . GLU B 1 351 ? 7.641 -33.844 -23.594 1 98.75 351 GLU B CA 1
ATOM 5746 C C . GLU B 1 351 ? 9.164 -33.875 -23.625 1 98.75 351 GLU B C 1
ATOM 5748 O O . GLU B 1 351 ? 9.797 -33.188 -24.406 1 98.75 351 GLU B O 1
ATOM 5753 N N . SER B 1 352 ? 9.711 -34.75 -22.797 1 98.62 352 SER B N 1
ATOM 5754 C CA . SER B 1 352 ? 11.141 -35.031 -22.812 1 98.62 352 SER B CA 1
ATOM 5755 C C . SER B 1 352 ? 11.594 -35.562 -24.172 1 98.62 352 SER B C 1
ATOM 5757 O O . SER B 1 352 ? 10.906 -36.375 -24.766 1 98.62 352 SER B O 1
ATOM 5759 N N . LYS B 1 353 ? 12.711 -35.062 -24.641 1 98.38 353 LYS B N 1
ATOM 5760 C CA . LYS B 1 353 ? 13.32 -35.594 -25.844 1 98.38 353 LYS B CA 1
ATOM 5761 C C . LYS B 1 353 ? 14.133 -36.844 -25.531 1 98.38 353 LYS B C 1
ATOM 5763 O O . LYS B 1 353 ? 14.539 -37.594 -26.438 1 98.38 353 LYS B O 1
ATOM 5768 N N . LEU B 1 354 ? 14.305 -37.156 -24.234 1 97.69 354 LEU B N 1
ATOM 5769 C CA . LEU B 1 354 ? 15.18 -38.219 -23.812 1 97.69 354 LEU B CA 1
ATOM 5770 C C . LEU B 1 354 ? 14.367 -39.438 -23.359 1 97.69 354 LEU B C 1
ATOM 5772 O O . LEU B 1 354 ? 14.883 -40.562 -23.312 1 97.69 354 LEU B O 1
ATOM 5776 N N . CYS B 1 355 ? 13.141 -39.188 -22.984 1 96.31 355 CYS B N 1
ATOM 5777 C CA . CYS B 1 355 ? 12.289 -40.25 -22.484 1 96.31 355 CYS B CA 1
ATOM 5778 C C . CYS B 1 355 ? 10.844 -40.062 -22.922 1 96.31 355 CYS B C 1
ATOM 5780 O O . CYS B 1 355 ? 10.156 -39.188 -22.438 1 96.31 355 CYS B O 1
ATOM 5782 N N . ARG B 1 356 ? 10.367 -41 -23.781 1 94.88 356 ARG B N 1
ATOM 5783 C CA . ARG B 1 356 ? 9 -40.906 -24.297 1 94.88 356 ARG B CA 1
ATOM 5784 C C . ARG B 1 356 ? 7.988 -41.062 -23.156 1 94.88 356 ARG B C 1
ATOM 5786 O O . ARG B 1 356 ? 8.133 -41.938 -22.297 1 94.88 356 ARG B O 1
ATOM 5793 N N . GLY B 1 357 ? 6.992 -40.125 -23.078 1 96.62 357 GLY B N 1
ATOM 5794 C CA . GLY B 1 357 ? 5.941 -40.219 -22.078 1 96.62 357 GLY B CA 1
ATOM 5795 C C . GLY B 1 357 ? 6.23 -39.406 -20.844 1 96.62 357 GLY B C 1
ATOM 5796 O O . GLY B 1 357 ? 5.375 -39.25 -19.969 1 96.62 357 GLY B O 1
ATOM 5797 N N . LEU B 1 358 ? 7.469 -38.875 -20.766 1 98 358 LEU B N 1
ATOM 5798 C CA . LEU B 1 358 ? 7.855 -38 -19.672 1 98 358 LEU B CA 1
ATOM 5799 C C . LEU B 1 358 ? 7.672 -36.531 -20.062 1 98 358 LEU B C 1
ATOM 5801 O O . LEU B 1 358 ? 8.164 -36.094 -21.109 1 98 358 LEU B O 1
ATOM 5805 N N . TYR B 1 359 ? 6.941 -35.75 -19.266 1 98.81 359 TYR B N 1
ATOM 5806 C CA . TYR B 1 359 ? 6.672 -34.344 -19.531 1 98.81 359 TYR B CA 1
ATOM 5807 C C . TYR B 1 359 ? 7.137 -33.469 -18.375 1 98.81 359 TYR B C 1
ATOM 5809 O O . TYR B 1 359 ? 7.258 -33.938 -17.234 1 98.81 359 TYR B O 1
ATOM 5817 N N . PHE B 1 360 ? 7.43 -32.219 -18.688 1 98.88 360 PHE B N 1
ATOM 5818 C CA . PHE B 1 360 ? 7.824 -31.219 -17.688 1 98.88 360 PHE B CA 1
ATOM 5819 C C . PHE B 1 360 ? 6.898 -30.016 -17.734 1 98.88 360 PHE B C 1
ATOM 5821 O O . PHE B 1 360 ? 6.336 -29.688 -18.781 1 98.88 360 PHE B O 1
ATOM 5828 N N . ALA B 1 361 ? 6.781 -29.297 -16.609 1 98.75 361 ALA B N 1
ATOM 5829 C CA . ALA B 1 361 ? 6.008 -28.062 -16.594 1 98.75 361 ALA B CA 1
ATOM 5830 C C . ALA B 1 361 ? 6.488 -27.125 -15.484 1 98.75 361 ALA B C 1
ATOM 5832 O O . ALA B 1 361 ? 6.973 -27.578 -14.453 1 98.75 361 ALA B O 1
ATOM 5833 N N . GLY B 1 362 ? 6.359 -25.844 -15.734 1 98.25 362 GLY B N 1
ATOM 5834 C CA . GLY B 1 362 ? 6.543 -24.828 -14.711 1 98.25 362 GLY B CA 1
ATOM 5835 C C . GLY B 1 362 ? 8 -24.531 -14.406 1 98.25 362 GLY B C 1
ATOM 5836 O O . GLY B 1 362 ? 8.852 -24.625 -15.297 1 98.25 362 GLY B O 1
ATOM 5837 N N . GLU B 1 363 ? 8.273 -24.219 -13.195 1 97 363 GLU B N 1
ATOM 5838 C CA . GLU B 1 363 ? 9.539 -23.641 -12.758 1 97 363 GLU B CA 1
ATOM 5839 C C . GLU B 1 363 ? 10.633 -24.703 -12.688 1 97 363 GLU B C 1
ATOM 5841 O O . GLU B 1 363 ? 11.805 -24.391 -12.5 1 97 363 GLU B O 1
ATOM 5846 N N . LEU B 1 364 ? 10.203 -25.922 -12.812 1 98.19 364 LEU B N 1
ATOM 5847 C CA . LEU B 1 364 ? 11.211 -26.984 -12.883 1 98.19 364 LEU B CA 1
ATOM 5848 C C . LEU B 1 364 ? 12.117 -26.781 -14.094 1 98.19 364 LEU B C 1
ATOM 5850 O O . LEU B 1 364 ? 13.281 -27.172 -14.07 1 98.19 364 LEU B O 1
ATOM 5854 N N . LEU B 1 365 ? 11.539 -26.234 -15.141 1 98.75 365 LEU B N 1
ATOM 5855 C CA . LEU B 1 365 ? 12.273 -25.953 -16.375 1 98.75 365 LEU B CA 1
ATOM 5856 C C . LEU B 1 365 ? 13.117 -24.703 -16.234 1 98.75 365 LEU B C 1
ATOM 5858 O O . LEU B 1 365 ? 12.789 -23.812 -15.445 1 98.75 365 LEU B O 1
ATOM 5862 N N . ASP B 1 366 ? 14.188 -24.609 -17 1 98.62 366 ASP B N 1
ATOM 5863 C CA . ASP B 1 366 ? 15.062 -23.453 -17 1 98.62 366 ASP B CA 1
ATOM 5864 C C . ASP B 1 366 ? 14.383 -22.25 -17.641 1 98.62 366 ASP B C 1
ATOM 5866 O O . ASP B 1 366 ? 14.828 -21.75 -18.688 1 98.62 366 ASP B O 1
ATOM 5870 N N . ILE B 1 367 ? 13.297 -21.812 -17 1 98.5 367 ILE B N 1
ATOM 5871 C CA . ILE B 1 367 ? 12.516 -20.625 -17.344 1 98.5 367 ILE B CA 1
ATOM 5872 C C . ILE B 1 367 ? 12.102 -19.891 -16.078 1 98.5 367 ILE B C 1
ATOM 5874 O O . ILE B 1 367 ? 11.5 -20.484 -15.18 1 98.5 367 ILE B O 1
ATOM 5878 N N . ASP B 1 368 ? 12.477 -18.688 -15.93 1 96.88 368 ASP B N 1
ATOM 5879 C CA . ASP B 1 368 ? 11.977 -17.844 -14.852 1 96.88 368 ASP B CA 1
ATOM 5880 C C . ASP B 1 368 ? 11.508 -16.5 -15.391 1 96.88 368 ASP B C 1
ATOM 5882 O O . ASP B 1 368 ? 12.055 -15.984 -16.359 1 96.88 368 ASP B O 1
ATOM 5886 N N . GLY B 1 369 ? 10.484 -15.992 -14.836 1 96.94 369 GLY B N 1
ATOM 5887 C CA . GLY B 1 369 ? 9.914 -14.719 -15.242 1 96.94 369 GLY B CA 1
ATOM 5888 C C . GLY B 1 369 ? 10.289 -13.578 -14.32 1 96.94 369 GLY B C 1
ATOM 5889 O O . GLY B 1 369 ? 10.641 -13.797 -13.164 1 96.94 369 GLY B O 1
ATOM 5890 N N . THR B 1 370 ? 10.203 -12.352 -14.859 1 95.69 370 THR B N 1
ATOM 5891 C CA . THR B 1 370 ? 10.328 -11.148 -14.047 1 95.69 370 THR B CA 1
ATOM 5892 C C . THR B 1 370 ? 9.109 -10.984 -13.141 1 95.69 370 THR B C 1
ATOM 5894 O O . THR B 1 370 ? 8.148 -11.75 -13.234 1 95.69 370 THR B O 1
ATOM 5897 N N . CYS B 1 371 ? 9.203 -10.047 -12.211 1 93.19 371 CYS B N 1
ATOM 5898 C CA . CYS B 1 371 ? 8.062 -9.758 -11.344 1 93.19 371 CYS B CA 1
ATOM 5899 C C . CYS B 1 371 ? 6.883 -9.234 -12.148 1 93.19 371 CYS B C 1
ATOM 5901 O O . CYS B 1 371 ? 7.047 -8.352 -13 1 93.19 371 CYS B O 1
ATOM 5903 N N . GLY B 1 372 ? 5.727 -9.836 -11.914 1 93.88 372 GLY B N 1
ATOM 5904 C CA . GLY B 1 372 ? 4.574 -9.25 -12.578 1 93.88 372 GLY B CA 1
ATOM 5905 C C . GLY B 1 372 ? 3.529 -10.281 -12.977 1 93.88 372 GLY B C 1
ATOM 5906 O O . GLY B 1 372 ? 2.67 -10.008 -13.82 1 93.88 372 GLY B O 1
ATOM 5907 N N . GLY B 1 373 ? 3.596 -11.477 -12.461 1 97 373 GLY B N 1
ATOM 5908 C CA . GLY B 1 373 ? 2.617 -12.508 -12.766 1 97 373 GLY B CA 1
ATOM 5909 C C . GLY B 1 373 ? 3.064 -13.445 -13.875 1 97 373 GLY B C 1
ATOM 5910 O O . GLY B 1 373 ? 2.352 -14.391 -14.227 1 97 373 GLY B O 1
ATOM 5911 N N . TYR B 1 374 ? 4.242 -13.273 -14.359 1 98 374 TYR B N 1
ATOM 5912 C CA . TYR B 1 374 ? 4.734 -14.008 -15.516 1 98 374 TYR B CA 1
ATOM 5913 C C . TYR B 1 374 ? 5.078 -15.445 -15.148 1 98 374 TYR B C 1
ATOM 5915 O O . TYR B 1 374 ? 4.887 -16.359 -15.953 1 98 374 TYR B O 1
ATOM 5923 N N . ASN B 1 375 ? 5.602 -15.609 -13.961 1 97.81 375 ASN B N 1
ATOM 5924 C CA . ASN B 1 375 ? 5.938 -16.969 -13.531 1 97.81 375 ASN B CA 1
ATOM 5925 C C . ASN B 1 375 ? 4.688 -17.828 -13.391 1 97.81 375 ASN B C 1
ATOM 5927 O O . ASN B 1 375 ? 4.707 -19.016 -13.742 1 97.81 375 ASN B O 1
ATOM 5931 N N . LEU B 1 376 ? 3.621 -17.25 -12.922 1 98.5 376 LEU B N 1
ATOM 5932 C CA . LEU B 1 376 ? 2.365 -18 -12.859 1 98.5 376 LEU B CA 1
ATOM 5933 C C . LEU B 1 376 ? 1.804 -18.234 -14.25 1 98.5 376 LEU B C 1
ATOM 5935 O O . LEU B 1 376 ? 1.288 -19.328 -14.539 1 98.5 376 LEU B O 1
ATOM 5939 N N . GLN B 1 377 ? 1.899 -17.219 -15.109 1 98.81 377 GLN B N 1
ATOM 5940 C CA . GLN B 1 377 ? 1.472 -17.438 -16.484 1 98.81 377 GLN B CA 1
ATOM 5941 C C . GLN B 1 377 ? 2.232 -18.594 -17.109 1 98.81 377 GLN B C 1
ATOM 5943 O O . GLN B 1 377 ? 1.637 -19.453 -17.781 1 98.81 377 GLN B O 1
ATOM 5948 N N . TRP B 1 378 ? 3.527 -18.609 -16.906 1 98.75 378 TRP B N 1
ATOM 5949 C CA . TRP B 1 378 ? 4.34 -19.719 -17.406 1 98.75 378 TRP B CA 1
ATOM 5950 C C . TRP B 1 378 ? 3.873 -21.047 -16.828 1 98.75 378 TRP B C 1
ATOM 5952 O O . TRP B 1 378 ? 3.764 -22.031 -17.562 1 98.75 378 TRP B O 1
ATOM 5962 N N . ALA B 1 379 ? 3.566 -21.062 -15.578 1 98.75 379 ALA B N 1
ATOM 5963 C CA . ALA B 1 379 ? 3.08 -22.281 -14.922 1 98.75 379 ALA B CA 1
ATOM 5964 C C . ALA B 1 379 ? 1.78 -22.766 -15.555 1 98.75 379 ALA B C 1
ATOM 5966 O O . ALA B 1 379 ? 1.645 -23.953 -15.883 1 98.75 379 ALA B O 1
ATOM 5967 N N . TRP B 1 380 ? 0.859 -21.812 -15.766 1 98.94 380 TRP B N 1
ATOM 5968 C CA . TRP B 1 380 ? -0.419 -22.172 -16.375 1 98.94 380 TRP B CA 1
ATOM 5969 C C . TRP B 1 380 ? -0.222 -22.703 -17.781 1 98.94 380 TRP B C 1
ATOM 5971 O O . TRP B 1 380 ? -0.734 -23.781 -18.141 1 98.94 380 TRP B O 1
ATOM 5981 N N . SER B 1 381 ? 0.542 -21.984 -18.562 1 98.94 381 SER B N 1
ATOM 5982 C CA . SER B 1 381 ? 0.71 -22.312 -19.969 1 98.94 381 SER B CA 1
ATOM 5983 C C . SER B 1 381 ? 1.428 -23.641 -20.156 1 98.94 381 SER B C 1
ATOM 5985 O O . SER B 1 381 ? 0.964 -24.516 -20.891 1 98.94 381 SER B O 1
ATOM 5987 N N . SER B 1 382 ? 2.537 -23.781 -19.469 1 98.94 382 SER B N 1
ATOM 5988 C CA . SER B 1 382 ? 3.289 -25.031 -19.578 1 98.94 382 SER B CA 1
ATOM 5989 C C . SER B 1 382 ? 2.498 -26.203 -19.031 1 98.94 382 SER B C 1
ATOM 5991 O O . SER B 1 382 ? 2.521 -27.297 -19.594 1 98.94 382 SER B O 1
ATOM 5993 N N . GLY B 1 383 ? 1.762 -25.984 -17.906 1 98.94 383 GLY B N 1
ATOM 5994 C CA . GLY B 1 383 ? 0.909 -27.016 -17.344 1 98.94 383 GLY B CA 1
ATOM 5995 C C . GLY B 1 383 ? -0.195 -27.453 -18.281 1 98.94 383 GLY B C 1
ATOM 5996 O O . GLY B 1 383 ? -0.442 -28.656 -18.438 1 98.94 383 GLY B O 1
ATOM 5997 N N . ALA B 1 384 ? -0.828 -26.484 -18.906 1 98.94 384 ALA B N 1
ATOM 5998 C CA . ALA B 1 384 ? -1.903 -26.781 -19.844 1 98.94 384 ALA B CA 1
ATOM 5999 C C . ALA B 1 384 ? -1.391 -27.609 -21.031 1 98.94 384 ALA B C 1
ATOM 6001 O O . ALA B 1 384 ? -2.002 -28.609 -21.406 1 98.94 384 ALA B O 1
ATOM 6002 N N . VAL B 1 385 ? -0.263 -27.234 -21.562 1 98.88 385 VAL B N 1
ATOM 6003 C CA . VAL B 1 385 ? 0.311 -27.906 -22.719 1 98.88 385 VAL B CA 1
ATOM 6004 C C . VAL B 1 385 ? 0.759 -29.312 -22.344 1 98.88 385 VAL B C 1
ATOM 6006 O O . VAL B 1 385 ? 0.454 -30.281 -23.047 1 98.88 385 VAL B O 1
ATOM 6009 N N . ALA B 1 386 ? 1.436 -29.438 -21.203 1 98.94 386 ALA B N 1
ATOM 6010 C CA . ALA B 1 386 ? 1.891 -30.75 -20.734 1 98.94 386 ALA B CA 1
ATOM 6011 C C . ALA B 1 386 ? 0.71 -31.688 -20.484 1 98.94 386 ALA B C 1
ATOM 6013 O O . ALA B 1 386 ? 0.729 -32.844 -20.906 1 98.94 386 ALA B O 1
ATOM 6014 N N . GLY B 1 387 ? -0.322 -31.172 -19.828 1 98.88 387 GLY B N 1
ATOM 6015 C CA . GLY B 1 387 ? -1.499 -31.969 -19.516 1 98.88 387 GLY B CA 1
ATOM 6016 C C . GLY B 1 387 ? -2.207 -32.469 -20.766 1 98.88 387 GLY B C 1
ATOM 6017 O O . GLY B 1 387 ? -2.51 -33.656 -20.875 1 98.88 387 GLY B O 1
ATOM 6018 N N . LYS B 1 388 ? -2.43 -31.578 -21.688 1 98.75 388 LYS B N 1
ATOM 6019 C CA . LYS B 1 388 ? -3.107 -31.922 -22.938 1 98.75 388 LYS B CA 1
ATOM 6020 C C . LYS B 1 388 ? -2.352 -33 -23.703 1 98.75 388 LYS B C 1
ATOM 6022 O O . LYS B 1 388 ? -2.951 -33.969 -24.156 1 98.75 388 LYS B O 1
ATOM 6027 N N . ASN B 1 389 ? -1.062 -32.875 -23.797 1 98.62 389 ASN B N 1
ATOM 6028 C CA . ASN B 1 389 ? -0.265 -33.781 -24.609 1 98.62 389 ASN B CA 1
ATOM 6029 C C . ASN B 1 389 ? -0.03 -35.125 -23.891 1 98.62 389 ASN B C 1
ATOM 6031 O O . ASN B 1 389 ? 0.051 -36.156 -24.516 1 98.62 389 ASN B O 1
ATOM 6035 N N . ALA B 1 390 ? 0.083 -35.094 -22.578 1 98.5 390 ALA B N 1
ATOM 6036 C CA . ALA B 1 390 ? 0.248 -36.344 -21.812 1 98.5 390 ALA B CA 1
ATOM 6037 C C . ALA B 1 390 ? -0.992 -37.219 -21.922 1 98.5 390 ALA B C 1
ATOM 6039 O O . ALA B 1 390 ? -0.908 -38.438 -21.766 1 98.5 390 ALA B O 1
ATOM 6040 N N . ALA B 1 391 ? -2.127 -36.594 -22.156 1 98 391 ALA B N 1
ATOM 6041 C CA . ALA B 1 391 ? -3.393 -37.312 -22.234 1 98 391 ALA B CA 1
ATOM 6042 C C . ALA B 1 391 ? -3.537 -38 -23.594 1 98 391 ALA B C 1
ATOM 6044 O O . ALA B 1 391 ? -4.348 -38.938 -23.734 1 98 391 ALA B O 1
ATOM 6045 N N . LYS B 1 392 ? -2.822 -37.562 -24.594 1 91.31 392 LYS B N 1
ATOM 6046 C CA . LYS B 1 392 ? -2.941 -38.094 -25.953 1 91.31 392 LYS B CA 1
ATOM 6047 C C . LYS B 1 392 ? -2.244 -39.438 -26.062 1 91.31 392 LYS B C 1
ATOM 6049 O O . LYS B 1 392 ? -1.191 -39.656 -25.469 1 91.31 392 LYS B O 1
ATOM 6054 N N . GLU B 1 393 ? -2.998 -40.469 -26.578 1 72.31 393 GLU B N 1
ATOM 6055 C CA . GLU B 1 393 ? -2.459 -41.812 -26.797 1 72.31 393 GLU B CA 1
ATOM 6056 C C . GLU B 1 393 ? -1.286 -41.781 -27.781 1 72.31 393 GLU B C 1
ATOM 6058 O O . GLU B 1 393 ? -1.264 -40.969 -28.703 1 72.31 393 GLU B O 1
ATOM 6063 N N . GLU B 1 394 ? -0.113 -42.438 -27.297 1 61.25 394 GLU B N 1
ATOM 6064 C CA . GLU B 1 394 ? 1.046 -42.594 -28.156 1 61.25 394 GLU B CA 1
ATOM 6065 C C . GLU B 1 394 ? 0.652 -43.25 -29.484 1 61.25 394 GLU B C 1
ATOM 6067 O O . GLU B 1 394 ? -0.146 -44.188 -29.5 1 61.25 394 GLU B O 1
ATOM 6072 N N . LYS B 1 395 ? 0.466 -42.531 -30.656 1 48.34 395 LYS B N 1
ATOM 6073 C CA . LYS B 1 395 ? 0.328 -43.219 -31.938 1 48.34 395 LYS B CA 1
ATOM 6074 C C . LYS B 1 395 ? 1.419 -44.281 -32.094 1 48.34 395 LYS B C 1
ATOM 6076 O O . LYS B 1 395 ? 2.602 -44 -31.906 1 48.34 395 LYS B O 1
ATOM 6081 N N . ASN B 1 396 ? 1.061 -45.594 -31.875 1 40.38 396 ASN B N 1
ATOM 6082 C CA . ASN B 1 396 ? 1.934 -46.594 -32.469 1 40.38 396 ASN B CA 1
ATOM 6083 C C . ASN B 1 396 ? 2.305 -46.281 -33.906 1 40.38 396 ASN B C 1
ATOM 6085 O O . ASN B 1 396 ? 1.464 -45.812 -34.656 1 40.38 396 ASN B O 1
#

Radius of gyration: 32.16 Å; Cα contacts (8 Å, |Δi|>4): 2015; chains: 2; bounding box: 68×108×68 Å

InterPro domains:
  IPR004792 3-Dehydro-bile acid delta(4,6)-reductase-like [PTHR42887] (3-393)
  IPR004792 3-Dehydro-bile acid delta(4,6)-reductase-like [TIGR00275] (6-388)
  IPR023166 BaiN-like, insert domain superfamily [G3DSA:1.10.8.260] (271-318)
  IPR036188 FAD/NAD(P)-binding domain superfamily [G3DSA:3.50.50.60] (7-384)
  IPR036188 FAD/NAD(P)-binding domain superfamily [SSF51905] (1-392)
  IPR055178 RsdA/BaiN/AoA(So)-like, insert domain [PF22780] (190-313)
  IPR057661 RsdA/BaiN/AoA(So)-like, Rossmann fold-like domain [PF03486] (5-388)

Foldseek 3Di:
DDFAEEEEEAQALLRLLLLLLLLVQGHAYEYEAQAPDHHPLLCPPPNFFGQQAFQDDDPFFKDFPCRCLLVQLCVVQPPVNVCVVQVVLPFDWDDDPGGTTGPVSGSVVSVVSSVVSSVVSVYHYHYSWHWDAWDADPPNEGIWTDTPVDIDGGNFYEYEQAALAALDPRRNHVSQVHCVVLVFDWFDKAFALFAFFFDDQCLVLCAAFKAWWKKWKDKQNHTDDIDTGIKGRHRRGIHDQRRRQCQQVQQVSVVVPIWMKMWIQRCPVDDLVRVVVLLVVLCVVPVVDDQLRSCPVPGDNSVSVVLVPDPDNSCCNGTPMTITNHGDDSNRGSHMAIAGECVQADSNQQAGVSGPNYGYAARNHRMDGRPRNSSSVRSSSRSSSNSNNSSDDDDD/DDFAEEEEEAQALLRLLLLLLLLVQGHAYEYEAQAPDHHPLLCPPPNFFGQQAFQDDDPFFKDFPCRCLLVQLCVVQPPVNVCVVQVVLPFDWDDDPGGTTGPVSGSVVSSVSSVVSSVVSVYHYDYSWHWDAWDADPPNEGIWTDTPVDIDGGNFYEYEQAALAALDPRRNHVSQVHCVVLVFDWFDKAFALFAFFFDDQCLVLCAAFKAWWKKWKDKQNHTDDIDTGIKGRHRRGIHDQRRRQCQQVQQVSVVVPIWMKMWIARCVVDDLVRVVVLLVVLCVVPVVDDQLRSCPVPGDNSVSVVLVPDPDNSCCNGTPMTITNHGDDSNRGSHMAIAGECVQANSNQQHGVSGPNYGYAARNHRMDGRPRNSSSVRSSSSSSSNSNNSSDDDDD

Organism: NCBI:txid418240

pLDDT: mean 95.81, std 6.58, range [40.38, 98.94]